Protein AF-0000000077484181 (afdb_homodimer)

InterPro domains:
  IPR000997 Cholinesterase [PR00878] (131-160)
  IPR000997 Cholinesterase [PR00878] (336-344)
  IPR000997 Cholinesterase [PR00878] (403-411)
  IPR000997 Cholinesterase [PR00878] (449-461)
  IPR002018 Carboxylesterase, type B [PF00135] (25-531)
  IPR019826 Carboxylesterase type B, active site [PS00122] (201-216)
  IPR029058 Alpha/Beta hydrolase fold [G3DSA:3.40.50.1820] (20-547)
  IPR029058 Alpha/Beta hydrolase fold [SSF53474] (24-538)
  IPR050654 Acetylcholinesterase-related enzymes [PTHR43918] (10-545)

Secondary structure (DSSP, 8-state):
--------------------------EEEETTEEEE-EEEEETTEEEEEEEEEE-S----GGGTTS---PPPP-SSEEE-BS--PEEP----STT--TT--GGGEES---EEEEEEETT--SSEEEEEEE--STTTS--TT-GGG-SHHHHHHH--EEEEE----HHHHH-B-SSTTSBS-HHHHHHHHHHHHHHHHGGGGTEEEEEEEEEEETHHHHHHHHHHH-GGGTTS-SEEEEES--TT-TTT---HHHHHHHHHHHHHHTT---SSHHHHHHHHHTS-HHHHHHT--EETTEESS-----SSSS-S-HHHHHHH-----EEEEEEETBTTHHHHHT-GGGT--TTS-----HHHHHHHHHHH-TT--HHHHHHHHHHH--TT-TTSTTHHHHHHHHHHHIIIIIHHHHHHHHHHHHTT--EEEEEE-PPPTTS-S-GGG-SBTTTTHHHHTTGGG-TTS---HHHHHHHHHHHHHHHHHHHHS--SPTT---SPPP-TTT-EEEEESSSPPEEEESTTHHHHHIIIIIIHHHHHHHHHHHHTS---------------TTGGGSSTTGGG-/--------------------------EEEETTEEEE-EEEEETTEEEEEEEEEE-S----GGGTTS---PPPP-SSEEE-BS--PEEP----STT--TT--GGGEES---EEEEEEETT--SSEEEEEEE--STTTS--TT-GGG-SHHHHHHH--EEEEE----HHHHH-B-SSTTSBS-HHHHHHHHHHHHHHHHGGGGTEEEEEEEEEEETHHHHHHHHHHH-GGGTTS-SEEEEES--TT-TTT---HHHHHHHHHHHHHHTT---SSHHHHHHHHHTS-HHHHHHT--EETTEESS-----SSSS-S-HHHHHHH-----EEEEEEETBTTHHHHHT-GGGT--TTS-----HHHHHHHHHHH-TT--HHHHHHHHHHH--TT-TTSTTHHHHHHHHHHHIIIIIHHHHHHHHHHHHTT--EEEEEE-PPPTTS-S-GGG-SBTTTTHHHHTTGGG-GGG---HHHHHHHHHHHHHHHHHHHHS--SPTT---SPPP-TTT-EEEEESSSPPEEEESTTHHHHHIIIIIIHHHHHHHHHHHHTS---------------TTSTTSSTTGGG-

Radius of gyration: 41.29 Å; Cα contacts (8 Å, |Δi|>4): 2403; chains: 2; bounding box: 90×160×157 Å

Solvent-accessible surface area (backbone atoms only — not comparable to full-atom values): 60609 Å² total; per-residue (Å²): 135,87,78,78,82,80,81,81,81,80,80,78,78,76,78,75,73,73,72,70,74,64,78,72,62,49,71,39,77,47,98,46,31,31,36,32,25,33,76,43,78,47,96,86,29,53,24,38,34,34,18,36,41,68,52,27,44,60,45,49,66,89,37,44,58,40,75,67,45,69,46,76,64,47,86,61,74,45,81,12,66,48,72,59,43,33,33,49,51,58,82,54,71,78,77,56,56,88,83,66,64,83,88,38,54,26,65,62,19,43,26,32,32,41,20,29,26,66,86,52,58,84,59,23,30,25,38,36,43,32,50,28,43,56,41,38,38,62,47,46,72,42,76,64,65,33,35,58,46,40,7,45,75,65,58,26,29,25,34,30,36,34,43,48,23,22,60,66,8,18,37,20,64,85,39,87,72,24,48,34,34,33,22,56,44,31,46,48,47,47,41,49,46,40,60,73,45,32,55,68,74,27,24,25,53,84,29,20,17,37,30,19,34,35,39,10,2,15,48,43,40,44,41,74,56,13,76,84,46,61,82,57,50,44,30,39,32,25,32,39,17,18,54,65,12,69,50,50,44,37,58,55,70,58,38,30,50,48,39,52,51,40,28,46,75,70,68,27,72,51,88,49,63,68,56,21,49,52,45,54,57,70,48,55,70,66,60,56,53,72,55,52,59,75,54,65,79,36,49,56,24,32,40,45,63,56,59,64,64,33,66,54,55,60,69,62,38,39,67,65,43,73,63,87,47,30,34,37,38,34,31,40,70,25,38,17,31,60,62,44,41,74,32,54,94,56,48,26,37,63,92,47,84,31,62,35,49,68,68,36,36,51,49,47,51,37,56,65,38,70,83,58,50,71,68,36,51,52,50,52,51,60,70,43,48,51,72,81,36,72,84,44,64,51,37,35,33,54,21,45,30,49,48,48,13,34,63,51,24,43,33,18,32,50,50,52,51,46,40,37,28,72,43,69,31,54,32,38,37,40,35,37,59,47,59,64,86,87,52,77,74,41,70,79,42,52,19,25,57,75,54,62,41,43,27,53,25,31,45,43,66,38,78,88,67,73,55,57,70,62,52,34,51,40,12,54,50,42,34,45,31,55,48,31,25,40,65,67,64,42,45,51,55,91,96,42,80,77,70,54,70,29,40,86,75,58,34,34,28,34,42,44,41,85,56,81,78,43,77,48,60,52,76,65,46,58,67,40,41,40,60,73,72,40,44,58,58,53,38,52,55,49,48,54,48,62,69,51,35,61,73,74,78,71,77,64,74,81,69,78,76,79,73,61,86,67,64,80,71,68,65,85,68,62,71,80,112,128,88,76,79,78,77,77,78,78,79,79,79,78,77,76,76,74,74,71,70,73,66,78,73,62,49,71,38,76,44,96,46,31,31,36,33,24,32,76,42,80,48,96,86,30,53,24,39,34,34,18,37,42,67,52,28,45,60,45,48,66,89,37,43,58,38,76,67,46,69,46,76,64,48,85,60,72,44,82,12,68,49,71,59,44,34,32,49,52,58,82,55,71,77,75,55,56,88,82,66,64,83,87,39,54,26,65,63,16,43,26,31,33,40,21,28,27,67,86,52,60,85,60,22,30,27,37,38,43,32,51,28,43,56,42,40,39,63,48,47,73,41,75,64,66,33,33,61,46,39,8,46,74,66,61,27,30,25,34,29,38,35,44,49,23,23,60,66,8,17,39,22,66,85,38,88,70,24,47,36,34,34,22,58,44,32,47,49,46,46,41,51,43,41,58,76,46,31,55,67,73,26,25,24,54,86,28,21,17,37,31,19,33,35,39,10,2,14,47,43,40,45,42,72,55,14,74,85,46,60,82,57,49,43,30,39,32,24,34,37,17,18,56,66,12,67,49,48,44,36,58,56,70,58,37,29,51,49,41,50,50,39,28,46,77,73,69,27,72,50,88,50,63,68,56,20,49,53,45,54,57,69,49,55,71,65,60,56,54,73,55,54,58,75,55,64,80,34,46,58,25,31,40,45,64,58,59,65,65,33,67,52,56,62,71,60,38,40,67,65,44,72,62,87,47,29,34,35,38,33,31,40,69,25,39,16,31,59,62,45,41,74,32,54,93,55,48,28,37,64,92,45,85,30,59,34,49,68,69,37,35,52,50,47,51,37,57,64,38,70,82,59,50,72,68,37,51,51,50,52,50,61,71,43,46,52,70,81,37,72,83,43,65,49,38,35,34,53,20,46,30,50,50,47,13,36,64,51,22,43,34,19,32,50,50,51,50,48,39,36,28,73,42,70,30,54,33,38,37,40,34,37,60,46,60,64,85,86,52,76,76,39,70,80,42,53,17,26,57,74,56,63,41,41,26,52,25,30,42,42,67,38,78,87,69,71,53,57,69,62,52,34,52,40,13,52,51,44,33,47,30,55,47,31,24,40,68,68,65,41,44,48,55,91,94,41,80,78,72,54,72,29,41,87,75,58,32,34,28,32,41,44,42,83,57,80,77,42,76,46,58,51,77,64,46,57,67,40,42,40,60,74,72,40,45,56,58,52,38,54,55,50,48,55,48,62,68,50,37,62,73,75,79,70,78,62,74,81,67,79,75,79,72,61,84,66,65,84,70,67,68,87,69,65,71,81,108

Organism: Branchiostoma lanceolatum (NCBI:txid7740)

Nearest PDB structures (foldseek):
  4pqe-assembly1_A-2  TM=9.591E-01  e=4.134E-61  Homo sapiens
  3be8-assembly1_A  TM=8.970E-01  e=1.565E-52  Homo sapiens
  5oj6-assembly1_A  TM=8.982E-01  e=9.772E-51  Homo sapiens
  3vkf-assembly2_A  TM=9.006E-01  e=2.049E-49  Rattus norvegicus
  8axc-assembly1_A  TM=8.970E-01  e=2.892E-49  Mus musculus

Structure (mmCIF, N/CA/C/O backbone):
data_AF-0000000077484181-model_v1
#
loop_
_entity.id
_entity.type
_entity.pdbx_description
1 polymer 'Carboxylic ester hydrolase'
#
loop_
_atom_site.group_PDB
_atom_site.id
_atom_site.type_symbol
_atom_site.label_atom_id
_atom_site.label_alt_id
_atom_site.label_comp_id
_atom_site.label_asym_id
_atom_site.label_entity_id
_atom_site.label_seq_id
_atom_site.pdbx_PDB_ins_code
_atom_site.Cartn_x
_atom_site.Cartn_y
_atom_site.Cartn_z
_atom_site.occupancy
_atom_site.B_iso_or_equiv
_atom_site.auth_seq_id
_atom_site.auth_comp_id
_atom_site.auth_asym_id
_atom_site.auth_atom_id
_atom_site.pdbx_PDB_model_num
ATOM 1 N N . MET A 1 1 ? -11.555 -37.031 -108.25 1 20.02 1 MET A N 1
ATOM 2 C CA . MET A 1 1 ? -11.375 -38.062 -107.188 1 20.02 1 MET A CA 1
ATOM 3 C C . MET A 1 1 ? -10.711 -37.469 -105.938 1 20.02 1 MET A C 1
ATOM 5 O O . MET A 1 1 ? -9.508 -37.219 -105.938 1 20.02 1 MET A O 1
ATOM 9 N N . ARG A 1 2 ? -11.484 -36.469 -105.375 1 26.61 2 ARG A N 1
ATOM 10 C CA . ARG A 1 2 ? -11.32 -35.625 -104.188 1 26.61 2 ARG A CA 1
ATOM 11 C C . ARG A 1 2 ? -11.172 -36.469 -102.938 1 26.61 2 ARG A C 1
ATOM 13 O O . ARG A 1 2 ? -12.156 -37 -102.375 1 26.61 2 ARG A O 1
ATOM 20 N N . VAL A 1 3 ? -10.055 -37.312 -102.812 1 27.7 3 VAL A N 1
ATOM 21 C CA . VAL A 1 3 ? -9.75 -38.281 -101.75 1 27.7 3 VAL A CA 1
ATOM 22 C C . VAL A 1 3 ? -9.578 -37.562 -100.438 1 27.7 3 VAL A C 1
ATOM 24 O O . VAL A 1 3 ? -8.664 -36.75 -100.25 1 27.7 3 VAL A O 1
ATOM 27 N N . PHE A 1 4 ? -10.656 -37.25 -99.688 1 31.19 4 PHE A N 1
ATOM 28 C CA . PHE A 1 4 ? -10.68 -36.625 -98.375 1 31.19 4 PHE A CA 1
ATOM 29 C C . PHE A 1 4 ? -10.062 -37.562 -97.312 1 31.19 4 PHE A C 1
ATOM 31 O O . PHE A 1 4 ? -10.398 -38.75 -97.25 1 31.19 4 PHE A O 1
ATOM 38 N N . LEU A 1 5 ? -8.773 -37.344 -96.938 1 31.58 5 LEU A N 1
ATOM 39 C CA . LEU A 1 5 ? -7.895 -37.875 -95.875 1 31.58 5 LEU A CA 1
ATOM 40 C C . LEU A 1 5 ? -8.555 -37.75 -94.5 1 31.58 5 LEU A C 1
ATOM 42 O O . LEU A 1 5 ? -8.922 -36.656 -94.125 1 31.58 5 LEU A O 1
ATOM 46 N N . ASN A 1 6 ? -9.32 -38.781 -94.125 1 28.16 6 ASN A N 1
ATOM 47 C CA . ASN A 1 6 ? -10 -38.938 -92.812 1 28.16 6 ASN A CA 1
ATOM 48 C C . ASN A 1 6 ? -9.023 -38.875 -91.625 1 28.16 6 ASN A C 1
ATOM 50 O O . ASN A 1 6 ? -7.883 -39.312 -91.75 1 28.16 6 ASN A O 1
ATOM 54 N N . GLU A 1 7 ? -9.336 -38.062 -90.625 1 32.16 7 GLU A N 1
ATOM 55 C CA . GLU A 1 7 ? -8.93 -37.469 -89.375 1 32.16 7 GLU A CA 1
ATOM 56 C C . GLU A 1 7 ? -8.867 -38.531 -88.25 1 32.16 7 GLU A C 1
ATOM 58 O O . GLU A 1 7 ? -9.898 -38.938 -87.75 1 32.16 7 GLU A O 1
ATOM 63 N N . VAL A 1 8 ? -8.211 -39.688 -88.312 1 33.56 8 VAL A N 1
ATOM 64 C CA . VAL A 1 8 ? -8.344 -40.531 -87.125 1 33.56 8 VAL A CA 1
ATOM 65 C C . VAL A 1 8 ? -7.582 -39.875 -85.938 1 33.56 8 VAL A C 1
ATOM 67 O O . VAL A 1 8 ? -6.371 -39.688 -86 1 33.56 8 VAL A O 1
ATOM 70 N N . VAL A 1 9 ? -8.211 -39.094 -85 1 31.59 9 VAL A N 1
ATOM 71 C CA . VAL A 1 9 ? -7.742 -38.5 -83.75 1 31.59 9 VAL A CA 1
ATOM 72 C C . VAL A 1 9 ? -7.52 -39.594 -82.75 1 31.59 9 VAL A C 1
ATOM 74 O O . VAL A 1 9 ? -8.461 -40.281 -82.312 1 31.59 9 VAL A O 1
ATOM 77 N N . ILE A 1 10 ? -6.43 -40.312 -82.75 1 31.03 10 ILE A N 1
ATOM 78 C CA . ILE A 1 10 ? -6.066 -41.25 -81.688 1 31.03 10 ILE A CA 1
ATOM 79 C C . ILE A 1 10 ? -5.953 -40.531 -80.375 1 31.03 10 ILE A C 1
ATOM 81 O O . ILE A 1 10 ? -5.148 -39.594 -80.188 1 31.03 10 ILE A O 1
ATOM 85 N N . PHE A 1 11 ? -7.008 -40.5 -79.562 1 29.36 11 PHE A N 1
ATOM 86 C CA . PHE A 1 11 ? -7.043 -40 -78.188 1 29.36 11 PHE A CA 1
ATOM 87 C C . PHE A 1 11 ? -6.188 -40.875 -77.25 1 29.36 11 PHE A C 1
ATOM 89 O O . PHE A 1 11 ? -6.477 -42.062 -77.062 1 29.36 11 PHE A O 1
ATOM 96 N N . ALA A 1 12 ? -4.863 -40.688 -77.125 1 33.88 12 ALA A N 1
ATOM 97 C CA . ALA A 1 12 ? -4.004 -41.281 -76.125 1 33.88 12 ALA A CA 1
ATOM 98 C C . ALA A 1 12 ? -4.465 -40.906 -74.688 1 33.88 12 ALA A C 1
ATOM 100 O O . ALA A 1 12 ? -4.473 -39.719 -74.375 1 33.88 12 ALA A O 1
ATOM 101 N N . ALA A 1 13 ? -5.305 -41.656 -74.062 1 33.56 13 ALA A N 1
ATOM 102 C CA . ALA A 1 13 ? -5.633 -41.562 -72.625 1 33.56 13 ALA A CA 1
ATOM 103 C C . ALA A 1 13 ? -4.375 -41.656 -71.75 1 33.56 13 ALA A C 1
ATOM 105 O O . ALA A 1 13 ? -3.691 -42.656 -71.75 1 33.56 13 ALA A O 1
ATOM 106 N N . VAL A 1 14 ? -3.654 -40.594 -71.5 1 35 14 VAL A N 1
ATOM 107 C CA . VAL A 1 14 ? -2.623 -40.531 -70.5 1 35 14 VAL A CA 1
ATOM 108 C C . VAL A 1 14 ? -3.219 -40.906 -69.125 1 35 14 VAL A C 1
ATOM 110 O O . VAL A 1 14 ? -4.125 -40.219 -68.625 1 35 14 VAL A O 1
ATOM 113 N N . PHE A 1 15 ? -3.248 -42.219 -68.812 1 33.75 15 PHE A N 1
ATOM 114 C CA . PHE A 1 15 ? -3.514 -42.656 -67.5 1 33.75 15 PHE A CA 1
ATOM 115 C C . PHE A 1 15 ? -2.602 -41.938 -66.5 1 33.75 15 PHE A C 1
ATOM 117 O O . PHE A 1 15 ? -1.389 -42.156 -66.5 1 33.75 15 PHE A O 1
ATOM 124 N N . LEU A 1 16 ? -2.988 -40.812 -66 1 34.09 16 LEU A N 1
ATOM 125 C CA . LEU A 1 16 ? -2.396 -40.156 -64.812 1 34.09 16 LEU A CA 1
ATOM 126 C C . LEU A 1 16 ? -2.461 -41.094 -63.594 1 34.09 16 LEU A C 1
ATOM 128 O O . LEU A 1 16 ? -3.543 -41.375 -63.062 1 34.09 16 LEU A O 1
ATOM 132 N N . VAL A 1 17 ? -1.616 -42.094 -63.5 1 36.09 17 VAL A N 1
ATOM 133 C CA . VAL A 1 17 ? -1.433 -42.75 -62.219 1 36.09 17 VAL A CA 1
ATOM 134 C C . VAL A 1 17 ? -1.121 -41.688 -61.156 1 36.09 17 VAL A C 1
ATOM 136 O O . VAL A 1 17 ? -0.071 -41.062 -61.188 1 36.09 17 VAL A O 1
ATOM 139 N N . THR A 1 18 ? -2.148 -41.094 -60.688 1 34.53 18 THR A N 1
ATOM 140 C CA . THR A 1 18 ? -1.93 -40.375 -59.438 1 34.53 18 THR A CA 1
ATOM 141 C C . THR A 1 18 ? -1.269 -41.281 -58.406 1 34.53 18 THR A C 1
ATOM 143 O O . THR A 1 18 ? -1.874 -42.25 -57.938 1 34.53 18 THR A O 1
ATOM 146 N N . MET A 1 19 ? 0.02 -41.531 -58.5 1 34.03 19 MET A N 1
ATOM 147 C CA . MET A 1 19 ? 0.732 -42.031 -57.312 1 34.03 19 MET A CA 1
ATOM 148 C C . MET A 1 19 ? 0.285 -41.312 -56.062 1 34.03 19 MET A C 1
ATOM 150 O O . MET A 1 19 ? 0.482 -40.094 -55.938 1 34.03 19 MET A O 1
ATOM 154 N N . SER A 1 20 ? -0.866 -41.688 -55.562 1 35.31 20 SER A N 1
ATOM 155 C CA . SER A 1 20 ? -1.069 -41.281 -54.188 1 35.31 20 SER A CA 1
ATOM 156 C C . SER A 1 20 ? 0.192 -41.5 -53.344 1 35.31 20 SER A C 1
ATOM 158 O O . SER A 1 20 ? 0.673 -42.625 -53.25 1 35.31 20 SER A O 1
ATOM 160 N N . VAL A 1 21 ? 1.151 -40.719 -53.469 1 41.19 21 VAL A N 1
ATOM 161 C CA . VAL A 1 21 ? 2.164 -40.719 -52.406 1 41.19 21 VAL A CA 1
ATOM 162 C C . VAL A 1 21 ? 1.513 -40.969 -51.062 1 41.19 21 VAL A C 1
ATOM 164 O O . VAL A 1 21 ? 0.779 -40.156 -50.531 1 41.19 21 VAL A O 1
ATOM 167 N N . GLY A 1 22 ? 0.856 -42.094 -50.906 1 40.25 22 GLY A N 1
ATOM 168 C CA . GLY A 1 22 ? 0.474 -42.469 -49.562 1 40.25 22 GLY A CA 1
ATOM 169 C C . GLY A 1 22 ? 1.48 -42.031 -48.531 1 40.25 22 GLY A C 1
ATOM 170 O O . GLY A 1 22 ? 2.637 -42.469 -48.562 1 40.25 22 GLY A O 1
ATOM 171 N N . SER A 1 23 ? 1.522 -40.844 -48.156 1 49.84 23 SER A N 1
ATOM 172 C CA . SER A 1 23 ? 2.352 -40.375 -47.031 1 49.84 23 SER A CA 1
ATOM 173 C C . SER A 1 23 ? 2.557 -41.5 -46 1 49.84 23 SER A C 1
ATOM 175 O O . SER A 1 23 ? 1.591 -41.969 -45.406 1 49.84 23 SER A O 1
ATOM 177 N N . SER A 1 24 ? 3.48 -42.469 -46.156 1 67 24 SER A N 1
ATOM 178 C CA . SER A 1 24 ? 3.82 -43.594 -45.281 1 67 24 SER A CA 1
ATOM 179 C C . SER A 1 24 ? 3.801 -43.219 -43.812 1 67 24 SER A C 1
ATOM 181 O O . SER A 1 24 ? 4.219 -42.125 -43.469 1 67 24 SER A O 1
ATOM 183 N N . GLU A 1 25 ? 2.914 -43.812 -42.969 1 86.06 25 GLU A N 1
ATOM 184 C CA . GLU A 1 25 ? 2.834 -43.656 -41.531 1 86.06 25 GLU A CA 1
ATOM 185 C C . GLU A 1 25 ? 4.207 -43.812 -40.875 1 86.06 25 GLU A C 1
ATOM 187 O O . GLU A 1 25 ? 4.957 -44.719 -41.188 1 86.06 25 GLU A O 1
ATOM 192 N N . PRO A 1 26 ? 4.637 -42.781 -40.188 1 92.5 26 PRO A N 1
ATOM 193 C CA . PRO A 1 26 ? 5.969 -42.812 -39.594 1 92.5 26 PRO A CA 1
ATOM 194 C C . PRO A 1 26 ? 6.098 -43.906 -38.531 1 92.5 26 PRO A C 1
ATOM 196 O O . PRO A 1 26 ? 5.176 -44.125 -37.719 1 92.5 26 PRO A O 1
ATOM 199 N N . LEU A 1 27 ? 7.152 -44.656 -38.594 1 95.06 27 LEU A N 1
ATOM 200 C CA . LEU A 1 27 ? 7.465 -45.719 -37.625 1 95.06 27 LEU A CA 1
ATOM 201 C C . LEU A 1 27 ? 8.703 -45.344 -36.812 1 95.06 27 LEU A C 1
ATOM 203 O O . LEU A 1 27 ? 9.664 -44.812 -37.344 1 95.06 27 LEU A O 1
ATOM 207 N N . VAL A 1 28 ? 8.68 -45.625 -35.562 1 95.5 28 VAL A N 1
ATOM 208 C CA . VAL A 1 28 ? 9.82 -45.469 -34.656 1 95.5 28 VAL A CA 1
ATOM 209 C C . VAL A 1 28 ? 10.023 -46.719 -33.844 1 95.5 28 VAL A C 1
ATOM 211 O O . VAL A 1 28 ? 9.078 -47.25 -33.25 1 95.5 28 VAL A O 1
ATOM 214 N N . ASP A 1 29 ? 11.242 -47.25 -33.75 1 95.88 29 ASP A N 1
ATOM 215 C CA . ASP A 1 29 ? 11.562 -48.438 -32.969 1 95.88 29 ASP A CA 1
ATOM 216 C C . ASP A 1 29 ? 12.031 -48.062 -31.562 1 95.88 29 ASP A C 1
ATOM 218 O O . ASP A 1 29 ? 13.086 -47.438 -31.391 1 95.88 29 ASP A O 1
ATOM 222 N N . LEU A 1 30 ? 11.211 -48.406 -30.609 1 96.31 30 LEU A N 1
ATOM 223 C CA . LEU A 1 30 ? 11.562 -48.25 -29.203 1 96.31 30 LEU A CA 1
ATOM 224 C C . LEU A 1 30 ? 11.969 -49.562 -28.578 1 96.31 30 LEU A C 1
ATOM 226 O O . LEU A 1 30 ? 11.688 -50.656 -29.125 1 96.31 30 LEU A O 1
ATOM 230 N N . PRO A 1 31 ? 12.664 -49.531 -27.406 1 93.81 31 PRO A N 1
ATOM 231 C CA . PRO A 1 31 ? 12.984 -50.781 -26.703 1 93.81 31 PRO A CA 1
ATOM 232 C C . PRO A 1 31 ? 11.742 -51.625 -26.406 1 93.81 31 PRO A C 1
ATOM 234 O O . PRO A 1 31 ? 11.789 -52.844 -26.469 1 93.81 31 PRO A O 1
ATOM 237 N N . ALA A 1 32 ? 10.617 -50.969 -26.125 1 94.5 32 ALA A N 1
ATOM 238 C CA . ALA A 1 32 ? 9.391 -51.656 -25.781 1 94.5 32 ALA A CA 1
ATOM 239 C C . ALA A 1 32 ? 8.68 -52.219 -27.016 1 94.5 32 ALA A C 1
ATOM 241 O O . ALA A 1 32 ? 7.812 -53.062 -26.922 1 94.5 32 ALA A O 1
ATOM 242 N N . GLY A 1 33 ? 8.984 -51.656 -28.141 1 95.94 33 GLY A N 1
ATOM 243 C CA . GLY A 1 33 ? 8.352 -52.031 -29.391 1 95.94 33 GLY A CA 1
ATOM 244 C C . GLY A 1 33 ? 8.258 -50.875 -30.391 1 95.94 33 GLY A C 1
ATOM 245 O O . GLY A 1 33 ? 8.547 -49.75 -30.047 1 95.94 33 GLY A O 1
ATOM 246 N N . THR A 1 34 ? 7.848 -51.344 -31.562 1 97.12 34 THR A N 1
ATOM 247 C CA . THR A 1 34 ? 7.715 -50.344 -32.594 1 97.12 34 THR A CA 1
ATOM 248 C C . THR A 1 34 ? 6.406 -49.562 -32.469 1 97.12 34 THR A C 1
ATOM 250 O O . THR A 1 34 ? 5.379 -50.125 -32.094 1 97.12 34 THR A O 1
ATOM 253 N N . VAL A 1 35 ? 6.48 -48.25 -32.75 1 97.44 35 VAL A N 1
ATOM 254 C CA . VAL A 1 35 ? 5.293 -47.406 -32.688 1 97.44 35 VAL A CA 1
ATOM 255 C C . VAL A 1 35 ? 5.012 -46.781 -34.062 1 97.44 35 VAL A C 1
ATOM 257 O O . VAL A 1 35 ? 5.934 -46.406 -34.781 1 97.44 35 VAL A O 1
ATOM 260 N N . ARG A 1 36 ? 3.75 -46.844 -34.469 1 97.62 36 ARG A N 1
ATOM 261 C CA . ARG A 1 36 ? 3.301 -46.219 -35.688 1 97.62 36 ARG A CA 1
ATOM 262 C C . ARG A 1 36 ? 2.521 -44.938 -35.406 1 97.62 36 ARG A C 1
ATOM 264 O O . ARG A 1 36 ? 1.481 -44.969 -34.75 1 97.62 36 ARG A O 1
ATOM 271 N N . GLY A 1 37 ? 3.098 -43.844 -35.906 1 96.56 37 GLY A N 1
ATOM 272 C CA . GLY A 1 37 ? 2.428 -42.562 -35.719 1 96.56 37 GLY A CA 1
ATOM 273 C C . GLY A 1 37 ? 1.629 -42.156 -36.938 1 96.56 37 GLY A C 1
ATOM 274 O O . GLY A 1 37 ? 1.278 -43 -37.781 1 96.56 37 GLY A O 1
ATOM 275 N N . THR A 1 38 ? 1.174 -40.875 -36.938 1 95.81 38 THR A N 1
ATOM 276 C CA . THR A 1 38 ? 0.448 -40.281 -38.062 1 95.81 38 THR A CA 1
ATOM 277 C C . THR A 1 38 ? 1.062 -38.938 -38.469 1 95.81 38 THR A C 1
ATOM 279 O O . THR A 1 38 ? 1.811 -38.344 -37.688 1 95.81 38 THR A O 1
ATOM 282 N N . VAL A 1 39 ? 0.821 -38.562 -39.688 1 94.69 39 VAL A N 1
ATOM 283 C CA . VAL A 1 39 ? 1.297 -37.25 -40.156 1 94.69 39 VAL A CA 1
ATOM 284 C C . VAL A 1 39 ? 0.138 -36.25 -40.219 1 94.69 39 VAL A C 1
ATOM 286 O O . VAL A 1 39 ? -0.932 -36.562 -40.719 1 94.69 39 VAL A O 1
ATOM 289 N N . VAL A 1 40 ? 0.375 -35.156 -39.594 1 92.56 40 VAL A N 1
ATOM 290 C CA . VAL A 1 40 ? -0.616 -34.094 -39.562 1 92.56 40 VAL A CA 1
ATOM 291 C C . VAL A 1 40 ? -0.068 -32.875 -40.312 1 92.56 40 VAL A C 1
ATOM 293 O O . VAL A 1 40 ? 1.111 -32.531 -40.188 1 92.56 40 VAL A O 1
ATOM 296 N N . ASP A 1 41 ? -0.934 -32.25 -41.125 1 90.88 41 ASP A N 1
ATOM 297 C CA . ASP A 1 41 ? -0.548 -31.016 -41.781 1 90.88 41 ASP A CA 1
ATOM 298 C C . ASP A 1 41 ? -0.909 -29.797 -40.938 1 90.88 41 ASP A C 1
ATOM 300 O O . ASP A 1 41 ? -2.086 -29.547 -40.656 1 90.88 41 ASP A O 1
ATOM 304 N N . VAL A 1 42 ? 0.072 -29.125 -40.531 1 91.31 42 VAL A N 1
ATOM 305 C CA . VAL A 1 42 ? -0.104 -27.938 -39.719 1 91.31 42 VAL A CA 1
ATOM 306 C C . VAL A 1 42 ? 0.378 -26.703 -40.5 1 91.31 42 VAL A C 1
ATOM 308 O O . VAL A 1 42 ? 1.568 -26.391 -40.5 1 91.31 42 VAL A O 1
ATOM 311 N N . ALA A 1 43 ? -0.586 -25.938 -41.031 1 79 43 ALA A N 1
ATOM 312 C CA . ALA A 1 43 ? -0.309 -24.719 -41.812 1 79 43 ALA A CA 1
ATOM 313 C C . ALA A 1 43 ? 0.773 -24.984 -42.844 1 79 43 ALA A C 1
ATOM 315 O O . ALA A 1 43 ? 1.712 -24.188 -43 1 79 43 ALA A O 1
ATOM 316 N N . GLY A 1 44 ? 0.823 -26.047 -43.469 1 82.06 44 GLY A N 1
ATOM 317 C CA . GLY A 1 44 ? 1.727 -26.359 -44.594 1 82.06 44 GLY A CA 1
ATOM 318 C C . GLY A 1 44 ? 2.943 -27.156 -44.156 1 82.06 44 GLY A C 1
ATOM 319 O O . GLY A 1 44 ? 3.732 -27.594 -44.969 1 82.06 44 GLY A O 1
ATOM 320 N N . THR A 1 45 ? 3.084 -27.328 -42.875 1 89.25 45 THR A N 1
ATOM 321 C CA . THR A 1 45 ? 4.199 -28.109 -42.375 1 89.25 45 THR A CA 1
ATOM 322 C C . THR A 1 45 ? 3.725 -29.484 -41.875 1 89.25 45 THR A C 1
ATOM 324 O O . THR A 1 45 ? 2.752 -29.578 -41.125 1 89.25 45 THR A O 1
ATOM 327 N N . GLN A 1 46 ? 4.441 -30.484 -42.344 1 92 46 GLN A N 1
ATOM 328 C CA . GLN A 1 46 ? 4.102 -31.828 -41.906 1 92 46 GLN A CA 1
ATOM 329 C C . GLN A 1 46 ? 4.695 -32.125 -40.531 1 92 46 GLN A C 1
ATOM 331 O O . GLN A 1 46 ? 5.875 -31.859 -40.281 1 92 46 GLN A O 1
ATOM 336 N N . VAL A 1 47 ? 3.834 -32.562 -39.688 1 94.12 47 VAL A N 1
ATOM 337 C CA . VAL A 1 47 ? 4.23 -32.906 -38.344 1 94.12 47 VAL A CA 1
ATOM 338 C C . VAL A 1 47 ? 3.902 -34.375 -38.062 1 94.12 47 VAL A C 1
ATOM 340 O O . VAL A 1 47 ? 2.787 -34.844 -38.312 1 94.12 47 VAL A O 1
ATOM 343 N N . ASN A 1 48 ? 4.93 -35.125 -37.625 1 95.19 48 ASN A N 1
ATOM 344 C CA . ASN A 1 48 ? 4.68 -36.469 -37.125 1 95.19 48 ASN A CA 1
ATOM 345 C C . ASN A 1 48 ? 4.113 -36.469 -35.719 1 95.19 48 ASN A C 1
ATOM 347 O O . ASN A 1 48 ? 4.684 -35.844 -34.812 1 95.19 48 ASN A O 1
ATOM 351 N N . ALA A 1 49 ? 2.998 -37.156 -35.562 1 96.06 49 ALA A N 1
ATOM 352 C CA . ALA A 1 49 ? 2.385 -37.281 -34.25 1 96.06 49 ALA A CA 1
ATOM 353 C C . ALA A 1 49 ? 2.361 -38.75 -33.812 1 96.06 49 ALA A C 1
ATOM 355 O O . ALA A 1 49 ? 1.937 -39.625 -34.562 1 96.06 49 ALA A O 1
ATOM 356 N N . TYR A 1 50 ? 2.945 -39.031 -32.719 1 97.19 50 TYR A N 1
ATOM 357 C CA . TYR A 1 50 ? 2.84 -40.312 -32.031 1 97.19 50 TYR A CA 1
ATOM 358 C C . TYR A 1 50 ? 2.025 -40.188 -30.766 1 97.19 50 TYR A C 1
ATOM 360 O O . TYR A 1 50 ? 2.5 -39.625 -29.766 1 97.19 50 TYR A O 1
ATOM 368 N N . LEU A 1 51 ? 0.787 -40.719 -30.797 1 96.94 51 LEU A N 1
ATOM 369 C CA . LEU A 1 51 ? -0.197 -40.438 -29.766 1 96.94 51 LEU A CA 1
ATOM 370 C C . LEU A 1 51 ? -0.524 -41.688 -28.953 1 96.94 51 LEU A C 1
ATOM 372 O O . LEU A 1 51 ? -0.675 -42.781 -29.516 1 96.94 51 LEU A O 1
ATOM 376 N N . GLY A 1 52 ? -0.586 -41.5 -27.609 1 96.94 52 GLY A N 1
ATOM 377 C CA . GLY A 1 52 ? -1.055 -42.562 -26.734 1 96.94 52 GLY A CA 1
ATOM 378 C C . GLY A 1 52 ? -0.04 -43.656 -26.547 1 96.94 52 GLY A C 1
ATOM 379 O O . GLY A 1 52 ? -0.404 -44.844 -26.5 1 96.94 52 GLY A O 1
ATOM 380 N N . ILE A 1 53 ? 1.188 -43.344 -26.5 1 98.12 53 ILE A N 1
ATOM 381 C CA . ILE A 1 53 ? 2.219 -44.344 -26.25 1 98.12 53 ILE A CA 1
ATOM 382 C C . ILE A 1 53 ? 2.275 -44.656 -24.766 1 98.12 53 ILE A C 1
ATOM 384 O O . ILE A 1 53 ? 2.455 -43.781 -23.938 1 98.12 53 ILE A O 1
ATOM 388 N N . PRO A 1 54 ? 2.102 -45.938 -24.359 1 97.94 54 PRO A N 1
ATOM 389 C CA . PRO A 1 54 ? 2.186 -46.25 -22.938 1 97.94 54 PRO A CA 1
ATOM 390 C C . PRO A 1 54 ? 3.582 -46.031 -22.359 1 97.94 54 PRO A C 1
ATOM 392 O O . PRO A 1 54 ? 4.57 -46.5 -22.922 1 97.94 54 PRO A O 1
ATOM 395 N N . TYR A 1 55 ? 3.699 -45.344 -21.328 1 98.31 55 TYR A N 1
ATOM 396 C CA . TYR A 1 55 ? 4.988 -45.219 -20.656 1 98.31 55 TYR A CA 1
ATOM 397 C C . TYR A 1 55 ? 4.996 -46 -19.344 1 98.31 55 TYR A C 1
ATOM 399 O O . TYR A 1 55 ? 6.047 -46.125 -18.703 1 98.31 55 TYR A O 1
ATOM 407 N N . ALA A 1 56 ? 3.852 -46.5 -18.922 1 98.56 56 ALA A N 1
ATOM 408 C CA . ALA A 1 56 ? 3.709 -47.312 -17.703 1 98.56 56 ALA A CA 1
ATOM 409 C C . ALA A 1 56 ? 2.629 -48.375 -17.875 1 98.56 56 ALA A C 1
ATOM 411 O O . ALA A 1 56 ? 1.793 -48.281 -18.781 1 98.56 56 ALA A O 1
ATOM 412 N N . LYS A 1 57 ? 2.684 -49.375 -16.969 1 98.12 57 LYS A N 1
ATOM 413 C CA . LYS A 1 57 ? 1.563 -50.312 -16.844 1 98.12 57 LYS A CA 1
ATOM 414 C C . LYS A 1 57 ? 0.319 -49.594 -16.312 1 98.12 57 LYS A C 1
ATOM 416 O O . LYS A 1 57 ? 0.423 -48.625 -15.547 1 98.12 57 LYS A O 1
ATOM 421 N N . PRO A 1 58 ? -0.879 -50.125 -16.797 1 97.62 58 PRO A N 1
ATOM 422 C CA . PRO A 1 58 ? -2.084 -49.531 -16.219 1 97.62 58 PRO A CA 1
ATOM 423 C C . PRO A 1 58 ? -2.109 -49.625 -14.695 1 97.62 58 PRO A C 1
ATOM 425 O O . PRO A 1 58 ? -1.881 -50.688 -14.133 1 97.62 58 PRO A O 1
ATOM 428 N N . PRO A 1 59 ? -2.287 -48.5 -14.039 1 97.12 59 PRO A N 1
ATOM 429 C CA . PRO A 1 59 ? -2.33 -48.531 -12.57 1 97.12 59 PRO A CA 1
ATOM 430 C C . PRO A 1 59 ? -3.678 -48.969 -12.023 1 97.12 59 PRO A C 1
ATOM 432 O O . PRO A 1 59 ? -4.336 -48.25 -11.289 1 97.12 59 PRO A O 1
ATOM 435 N N . VAL A 1 60 ? -4.051 -50.219 -12.312 1 95.62 60 VAL A N 1
ATOM 436 C CA . VAL A 1 60 ? -5.328 -50.812 -11.922 1 95.62 60 VAL A CA 1
ATOM 437 C C . VAL A 1 60 ? -5.086 -52 -11.016 1 95.62 60 VAL A C 1
ATOM 439 O O . VAL A 1 60 ? -3.959 -52.5 -10.922 1 95.62 60 VAL A O 1
ATOM 442 N N . GLY A 1 61 ? -6.113 -52.438 -10.328 1 92.62 61 GLY A N 1
ATOM 443 C CA . GLY A 1 61 ? -5.992 -53.594 -9.453 1 92.62 61 GLY A CA 1
ATOM 444 C C . GLY A 1 61 ? -4.906 -53.406 -8.398 1 92.62 61 GLY A C 1
ATOM 445 O O . GLY A 1 61 ? -4.879 -52.406 -7.68 1 92.62 61 GLY A O 1
ATOM 446 N N . GLU A 1 62 ? -3.947 -54.344 -8.422 1 92.94 62 GLU A N 1
ATOM 447 C CA . GLU A 1 62 ? -2.896 -54.375 -7.41 1 92.94 62 GLU A CA 1
ATOM 448 C C . GLU A 1 62 ? -1.952 -53.188 -7.582 1 92.94 62 GLU A C 1
ATOM 450 O O . GLU A 1 62 ? -1.231 -52.812 -6.652 1 92.94 62 GLU A O 1
ATOM 455 N N . LEU A 1 63 ? -2.039 -52.531 -8.727 1 95.75 63 LEU A N 1
ATOM 456 C CA . LEU A 1 63 ? -1.116 -51.438 -9.008 1 95.75 63 LEU A CA 1
ATOM 457 C C . LEU A 1 63 ? -1.745 -50.094 -8.648 1 95.75 63 LEU A C 1
ATOM 459 O O . LEU A 1 63 ? -1.074 -49.062 -8.688 1 95.75 63 LEU A O 1
ATOM 463 N N . ARG A 1 64 ? -3.084 -50.125 -8.266 1 95.75 64 ARG A N 1
ATOM 464 C CA . ARG A 1 64 ? -3.705 -48.906 -7.766 1 95.75 64 ARG A CA 1
ATOM 465 C C . ARG A 1 64 ? -3.01 -48.406 -6.504 1 95.75 64 ARG A C 1
ATOM 467 O O . ARG A 1 64 ? -2.691 -49.219 -5.613 1 95.75 64 ARG A O 1
ATOM 474 N N . PHE A 1 65 ? -2.674 -47.156 -6.395 1 96.25 65 PHE A N 1
ATOM 475 C CA . PHE A 1 65 ? -2.061 -46.469 -5.277 1 96.25 65 PHE A CA 1
ATOM 476 C C . PHE A 1 65 ? -0.596 -46.844 -5.121 1 96.25 65 PHE A C 1
ATOM 478 O O . PHE A 1 65 ? 0.028 -46.562 -4.102 1 96.25 65 PHE A O 1
ATOM 485 N N . LYS A 1 66 ? -0.022 -47.531 -6.145 1 95.75 66 LYS A N 1
ATOM 486 C CA . LYS A 1 66 ? 1.382 -47.938 -6.105 1 95.75 66 LYS A CA 1
ATOM 487 C C . LYS A 1 66 ? 2.215 -47.125 -7.086 1 95.75 66 LYS A C 1
ATOM 489 O O . LYS A 1 66 ? 1.672 -46.5 -8.008 1 95.75 66 LYS A O 1
ATOM 494 N N . PRO A 1 67 ? 3.545 -47.062 -6.801 1 97.31 67 PRO A N 1
ATOM 495 C CA . PRO A 1 67 ? 4.398 -46.406 -7.793 1 97.31 67 PRO A CA 1
ATOM 496 C C . PRO A 1 67 ? 4.246 -47 -9.188 1 97.31 67 PRO A C 1
ATOM 498 O O . PRO A 1 67 ? 4.051 -48.219 -9.336 1 97.31 67 PRO A O 1
ATOM 501 N N . PRO A 1 68 ? 4.32 -46.156 -10.203 1 98.19 68 PRO A N 1
ATOM 502 C CA . PRO A 1 68 ? 4.207 -46.688 -11.57 1 98.19 68 PRO A CA 1
ATOM 503 C C . PRO A 1 68 ? 5.383 -47.562 -11.961 1 98.19 68 PRO A C 1
ATOM 505 O O . PRO A 1 68 ? 6.484 -47.406 -11.422 1 98.19 68 PRO A O 1
ATOM 508 N N . ILE A 1 69 ? 5.102 -48.438 -12.844 1 97.44 69 ILE A N 1
ATOM 509 C CA . ILE A 1 69 ? 6.121 -49.344 -13.375 1 97.44 69 ILE A CA 1
ATOM 510 C C . ILE A 1 69 ? 6.137 -49.281 -14.898 1 97.44 69 ILE A C 1
ATOM 512 O O . ILE A 1 69 ? 5.086 -49.125 -15.523 1 97.44 69 ILE A O 1
ATOM 516 N N . PRO A 1 70 ? 7.293 -49.406 -15.523 1 97.56 70 PRO A N 1
ATOM 517 C CA . PRO A 1 70 ? 7.367 -49.344 -16.984 1 97.56 70 PRO A CA 1
ATOM 518 C C . PRO A 1 70 ? 6.473 -50.406 -17.656 1 97.56 70 PRO A C 1
ATOM 520 O O . PRO A 1 70 ? 6.188 -51.438 -17.062 1 97.56 70 PRO A O 1
ATOM 523 N N . PRO A 1 71 ? 6.09 -50.094 -18.797 1 97 71 PRO A N 1
ATOM 524 C CA . PRO A 1 71 ? 5.23 -51.031 -19.516 1 97 71 PRO A CA 1
ATOM 525 C C . PRO A 1 71 ? 5.977 -52.312 -19.953 1 97 71 PRO A C 1
ATOM 527 O O . PRO A 1 71 ? 7.199 -52.281 -20.094 1 97 71 PRO A O 1
ATOM 530 N N . ASP A 1 72 ? 5.203 -53.375 -20.172 1 95.56 72 ASP A N 1
ATOM 531 C CA . ASP A 1 72 ? 5.766 -54.531 -20.828 1 95.56 72 ASP A CA 1
ATOM 532 C C . ASP A 1 72 ? 6.027 -54.25 -22.312 1 95.56 72 ASP A C 1
ATOM 534 O O . ASP A 1 72 ? 5.309 -53.469 -22.938 1 95.56 72 ASP A O 1
ATOM 538 N N . PRO A 1 73 ? 7.082 -54.875 -22.797 1 95.75 73 PRO A N 1
ATOM 539 C CA . PRO A 1 73 ? 7.25 -54.719 -24.234 1 95.75 73 PRO A CA 1
ATOM 540 C C . PRO A 1 73 ? 6.035 -55.219 -25.016 1 95.75 73 PRO A C 1
ATOM 542 O O . PRO A 1 73 ? 5.34 -56.125 -24.578 1 95.75 73 PRO A O 1
ATOM 545 N N . TRP A 1 74 ? 5.836 -54.438 -26.062 1 91.62 74 TRP A N 1
ATOM 546 C CA . TRP A 1 74 ? 4.711 -54.875 -26.891 1 91.62 74 TRP A CA 1
ATOM 547 C C . TRP A 1 74 ? 5.203 -55.5 -28.203 1 91.62 74 TRP A C 1
ATOM 549 O O . TRP A 1 74 ? 6.277 -55.156 -28.688 1 91.62 74 TRP A O 1
ATOM 559 N N . GLY A 1 75 ? 4.977 -56.812 -28.547 1 85.88 75 GLY A N 1
ATOM 560 C CA . GLY A 1 75 ? 5.277 -57.5 -29.797 1 85.88 75 GLY A CA 1
ATOM 561 C C . GLY A 1 75 ? 4.613 -56.812 -31 1 85.88 75 GLY A C 1
ATOM 562 O O . GLY A 1 75 ? 3.527 -56.25 -30.875 1 85.88 75 GLY A O 1
ATOM 563 N N . GLY A 1 76 ? 5.316 -56.469 -31.984 1 89.25 76 GLY A N 1
ATOM 564 C CA . GLY A 1 76 ? 4.723 -55.906 -33.188 1 89.25 76 GLY A CA 1
ATOM 565 C C . GLY A 1 76 ? 4.695 -54.406 -33.219 1 89.25 76 GLY A C 1
ATOM 566 O O . GLY A 1 76 ? 5.59 -53.75 -32.656 1 89.25 76 GLY A O 1
ATOM 567 N N . VAL A 1 77 ? 3.727 -53.875 -33.938 1 96.19 77 VAL A N 1
ATOM 568 C CA . VAL A 1 77 ? 3.625 -52.438 -34.125 1 96.19 77 VAL A CA 1
ATOM 569 C C . VAL A 1 77 ? 2.469 -51.906 -33.281 1 96.19 77 VAL A C 1
ATOM 571 O O . VAL A 1 77 ? 1.321 -52.312 -33.438 1 96.19 77 VAL A O 1
ATOM 574 N N . TYR A 1 78 ? 2.801 -51.031 -32.281 1 96.94 78 TYR A N 1
ATOM 575 C CA . TYR A 1 78 ? 1.795 -50.344 -31.469 1 96.94 78 TYR A CA 1
ATOM 576 C C . TYR A 1 78 ? 1.163 -49.219 -32.281 1 96.94 78 TYR A C 1
ATOM 578 O O . TYR A 1 78 ? 1.87 -48.375 -32.844 1 96.94 78 TYR A O 1
ATOM 586 N N . ASN A 1 79 ? -0.168 -49.125 -32.375 1 97.25 79 ASN A N 1
ATOM 587 C CA . ASN A 1 79 ? -0.884 -48.062 -33.062 1 97.25 79 ASN A CA 1
ATOM 588 C C . ASN A 1 79 ? -0.954 -46.781 -32.219 1 97.25 79 ASN A C 1
ATOM 590 O O . ASN A 1 79 ? -1.79 -46.688 -31.328 1 97.25 79 ASN A O 1
ATOM 594 N N . ALA A 1 80 ? -0.148 -45.875 -32.531 1 97.62 80 ALA A N 1
ATOM 595 C CA . ALA A 1 80 ? -0.077 -44.594 -31.812 1 97.62 80 ALA A CA 1
ATOM 596 C C . ALA A 1 80 ? -0.65 -43.469 -32.656 1 97.62 80 ALA A C 1
ATOM 598 O O . ALA A 1 80 ? -0.073 -42.375 -32.688 1 97.62 80 ALA A O 1
ATOM 599 N N . THR A 1 81 ? -1.756 -43.625 -33.281 1 96.44 81 THR A N 1
ATOM 600 C CA . THR A 1 81 ? -2.326 -42.625 -34.188 1 96.44 81 THR A CA 1
ATOM 601 C C . THR A 1 81 ? -3.451 -41.875 -33.5 1 96.44 81 THR A C 1
ATOM 603 O O . THR A 1 81 ? -3.943 -40.875 -34.031 1 96.44 81 THR A O 1
ATOM 606 N N . GLU A 1 82 ? -3.855 -42.344 -32.344 1 93.38 82 GLU A N 1
ATOM 607 C CA . GLU A 1 82 ? -4.926 -41.688 -31.594 1 93.38 82 GLU A CA 1
ATOM 608 C C . GLU A 1 82 ? -4.531 -41.469 -30.125 1 93.38 82 GLU A C 1
ATOM 610 O O . GLU A 1 82 ? -3.791 -42.281 -29.562 1 93.38 82 GLU A O 1
ATOM 615 N N . VAL A 1 83 ? -5.117 -40.406 -29.594 1 91.81 83 VAL A N 1
ATOM 616 C CA . VAL A 1 83 ? -4.828 -40.125 -28.188 1 91.81 83 VAL A CA 1
ATOM 617 C C . VAL A 1 83 ? -5.496 -41.188 -27.297 1 91.81 83 VAL A C 1
ATOM 619 O O . VAL A 1 83 ? -6.543 -41.719 -27.656 1 91.81 83 VAL A O 1
ATOM 622 N N . ALA A 1 84 ? -4.863 -41.406 -26.141 1 92.12 84 ALA A N 1
ATOM 623 C CA . ALA A 1 84 ? -5.414 -42.312 -25.156 1 92.12 84 ALA A CA 1
ATOM 624 C C . ALA A 1 84 ? -6.469 -41.656 -24.297 1 92.12 84 ALA A C 1
ATOM 626 O O . ALA A 1 84 ? -6.75 -40.469 -24.453 1 92.12 84 ALA A O 1
ATOM 627 N N . ARG A 1 85 ? -7.102 -42.469 -23.453 1 91.88 85 ARG A N 1
ATOM 628 C CA . ARG A 1 85 ? -8.086 -41.938 -22.516 1 91.88 85 ARG A CA 1
ATOM 629 C C . ARG A 1 85 ? -7.418 -41.094 -21.438 1 91.88 85 ARG A C 1
ATOM 631 O O . ARG A 1 85 ? -6.258 -41.312 -21.078 1 91.88 85 ARG A O 1
ATOM 638 N N . ASP A 1 86 ? -8.188 -40.156 -21 1 92.38 86 ASP A N 1
ATOM 639 C CA . ASP A 1 86 ? -7.711 -39.312 -19.922 1 92.38 86 ASP A CA 1
ATOM 640 C C . ASP A 1 86 ? -7.781 -40.031 -18.578 1 92.38 86 ASP A C 1
ATOM 642 O O . ASP A 1 86 ? -8.539 -41 -18.422 1 92.38 86 ASP A O 1
ATOM 646 N N . CYS A 1 87 ? -6.941 -39.594 -17.672 1 94.88 87 CYS A N 1
ATOM 647 C CA . CYS A 1 87 ? -7.023 -40.188 -16.344 1 94.88 87 CYS A CA 1
ATOM 648 C C . CYS A 1 87 ? -8.359 -39.844 -15.68 1 94.88 87 CYS A C 1
ATOM 650 O O . CYS A 1 87 ? -8.914 -38.75 -15.914 1 94.88 87 CYS A O 1
ATOM 652 N N . TYR A 1 88 ? -8.797 -40.719 -14.828 1 92.38 88 TYR A N 1
ATOM 653 C CA . TYR A 1 88 ? -10.117 -40.594 -14.211 1 92.38 88 TYR A CA 1
ATOM 654 C C . TYR A 1 88 ? -10.234 -39.312 -13.406 1 92.38 88 TYR A C 1
ATOM 656 O O . TYR A 1 88 ? -9.383 -39.031 -12.562 1 92.38 88 TYR A O 1
ATOM 664 N N . GLN A 1 89 ? -11.211 -38.438 -13.703 1 89.81 89 GLN A N 1
ATOM 665 C CA . GLN A 1 89 ? -11.406 -37.156 -13.07 1 89.81 89 GLN A CA 1
ATOM 666 C C . GLN A 1 89 ? -12.883 -36.75 -13.062 1 89.81 89 GLN A C 1
ATOM 668 O O . GLN A 1 89 ? -13.695 -37.344 -13.766 1 89.81 89 GLN A O 1
ATOM 673 N N . ILE A 1 90 ? -13.281 -35.969 -11.938 1 71.88 90 ILE A N 1
ATOM 674 C CA . ILE A 1 90 ? -14.664 -35.5 -11.844 1 71.88 90 ILE A CA 1
ATOM 675 C C . ILE A 1 90 ? -15.008 -34.625 -13.047 1 71.88 90 ILE A C 1
ATOM 677 O O . ILE A 1 90 ? -14.156 -33.875 -13.547 1 71.88 90 ILE A O 1
ATOM 681 N N . GLY A 1 91 ? -16 -34.875 -13.82 1 57.28 91 GLY A N 1
ATOM 682 C CA . GLY A 1 91 ? -16.469 -34.031 -14.914 1 57.28 91 GLY A CA 1
ATOM 683 C C . GLY A 1 91 ? -16.25 -32.562 -14.664 1 57.28 91 GLY A C 1
ATOM 684 O O . GLY A 1 91 ? -16.844 -31.984 -13.734 1 57.28 91 GLY A O 1
ATOM 685 N N . TYR A 1 92 ? -15.094 -32.188 -14.742 1 47.91 92 TYR A N 1
ATOM 686 C CA . TYR A 1 92 ? -14.727 -30.812 -14.43 1 47.91 92 TYR A CA 1
ATOM 687 C C . TYR A 1 92 ? -15.75 -29.844 -14.984 1 47.91 92 TYR A C 1
ATOM 689 O O . TYR A 1 92 ? -15.953 -29.766 -16.203 1 47.91 92 TYR A O 1
ATOM 697 N N . GLY A 1 93 ? -16.766 -29.578 -14.32 1 40.5 93 GLY A N 1
ATOM 698 C CA . GLY A 1 93 ? -17.516 -28.375 -14.68 1 40.5 93 GLY A CA 1
ATOM 699 C C . GLY A 1 93 ? -16.641 -27.25 -15.188 1 40.5 93 GLY A C 1
ATOM 700 O O . GLY A 1 93 ? -17.141 -26.281 -15.773 1 40.5 93 GLY A O 1
ATOM 701 N N . PHE A 1 94 ? -15.562 -27 -14.539 1 39.53 94 PHE A N 1
ATOM 702 C CA . PHE A 1 94 ? -15.031 -25.688 -14.836 1 39.53 94 PHE A CA 1
ATOM 703 C C . PHE A 1 94 ? -14.633 -25.578 -16.297 1 39.53 94 PHE A C 1
ATOM 705 O O . PHE A 1 94 ? -14.898 -24.562 -16.953 1 39.53 94 PHE A O 1
ATOM 712 N N . GLN A 1 95 ? -13.5 -26.266 -16.672 1 41.22 95 GLN A N 1
ATOM 713 C CA . GLN A 1 95 ? -13.109 -26.094 -18.062 1 41.22 95 GLN A CA 1
ATOM 714 C C . GLN A 1 95 ? -13.992 -26.906 -19 1 41.22 95 GLN A C 1
ATOM 716 O O . GLN A 1 95 ? -13.609 -28 -19.438 1 41.22 95 GLN A O 1
ATOM 721 N N . GLN A 1 96 ? -15.102 -27.203 -18.641 1 37.16 96 GLN A N 1
ATOM 722 C CA . GLN A 1 96 ? -15.859 -27.797 -19.734 1 37.16 96 GLN A CA 1
ATOM 723 C C . GLN A 1 96 ? -15.523 -27.109 -21.062 1 37.16 96 GLN A C 1
ATOM 725 O O . GLN A 1 96 ? -16.094 -26.062 -21.391 1 37.16 96 GLN A O 1
ATOM 730 N N . THR A 1 97 ? -14.367 -27 -21.312 1 37.59 97 THR A N 1
ATOM 731 C CA . THR A 1 97 ? -14.375 -26.828 -22.766 1 37.59 97 THR A CA 1
ATOM 732 C C . THR A 1 97 ? -15.359 -27.797 -23.422 1 37.59 97 THR A C 1
ATOM 734 O O . THR A 1 97 ? -15.664 -28.844 -22.859 1 37.59 97 THR A O 1
ATOM 737 N N . ILE A 1 98 ? -16.016 -27.391 -24.484 1 38.09 98 ILE A N 1
ATOM 738 C CA . ILE A 1 98 ? -17.094 -27.984 -25.266 1 38.09 98 ILE A CA 1
ATOM 739 C C . ILE A 1 98 ? -17.031 -29.5 -25.156 1 38.09 98 ILE A C 1
ATOM 741 O O . ILE A 1 98 ? -18.031 -30.156 -24.891 1 38.09 98 ILE A O 1
ATOM 745 N N . ASN A 1 99 ? -16.172 -30.219 -26 1 36.66 99 ASN A N 1
ATOM 746 C CA . ASN A 1 99 ? -16.312 -31.547 -26.562 1 36.66 99 ASN A CA 1
ATOM 747 C C . ASN A 1 99 ? -15.617 -32.594 -25.703 1 36.66 99 ASN A C 1
ATOM 749 O O . ASN A 1 99 ? -15.023 -33.531 -26.219 1 36.66 99 ASN A O 1
ATOM 753 N N . MET A 1 100 ? -15.562 -32.375 -24.359 1 44.78 100 MET A N 1
ATOM 754 C CA . MET A 1 100 ? -14.945 -33.562 -23.828 1 44.78 100 MET A CA 1
ATOM 755 C C . MET A 1 100 ? -15.984 -34.656 -23.641 1 44.78 100 MET A C 1
ATOM 757 O O . MET A 1 100 ? -16.969 -34.469 -22.922 1 44.78 100 MET A O 1
ATOM 761 N N . PRO A 1 101 ? -16.078 -35.625 -24.344 1 44.06 101 PRO A N 1
ATOM 762 C CA . PRO A 1 101 ? -16.984 -36.719 -24.078 1 44.06 101 PRO A CA 1
ATOM 763 C C . PRO A 1 101 ? -16.781 -37.344 -22.703 1 44.06 101 PRO A C 1
ATOM 765 O O . PRO A 1 101 ? -15.648 -37.562 -22.266 1 44.06 101 PRO A O 1
ATOM 768 N N . GLN A 1 102 ? -17.656 -37.156 -21.672 1 49 102 GLN A N 1
ATOM 769 C CA . GLN A 1 102 ? -17.672 -37.844 -20.391 1 49 102 GLN A CA 1
ATOM 770 C C . GLN A 1 102 ? -17.031 -39.25 -20.5 1 49 102 GLN A C 1
ATOM 772 O O . GLN A 1 102 ? -16.375 -39.719 -19.578 1 49 102 GLN A O 1
ATOM 777 N N . ASP A 1 103 ? -17.125 -39.875 -21.609 1 55.44 103 ASP A N 1
ATOM 778 C CA . ASP A 1 103 ? -16.859 -41.281 -21.781 1 55.44 103 ASP A CA 1
ATOM 779 C C . ASP A 1 103 ? -15.383 -41.531 -22.031 1 55.44 103 ASP A C 1
ATOM 781 O O . ASP A 1 103 ? -14.992 -42.656 -22.391 1 55.44 103 ASP A O 1
ATOM 785 N N . ARG A 1 104 ? -14.508 -40.406 -21.469 1 71.81 104 ARG A N 1
ATOM 786 C CA . ARG A 1 104 ? -13.164 -40.719 -21.953 1 71.81 104 ARG A CA 1
ATOM 787 C C . ARG A 1 104 ? -12.188 -40.875 -20.781 1 71.81 104 ARG A C 1
ATOM 789 O O . ARG A 1 104 ? -10.977 -40.938 -21 1 71.81 104 ARG A O 1
ATOM 796 N N . SER A 1 105 ? -12.711 -41.062 -19.5 1 85.44 105 SER A N 1
ATOM 797 C CA . SER A 1 105 ? -11.734 -41.219 -18.422 1 85.44 105 SER A CA 1
ATOM 798 C C . SER A 1 105 ? -11.516 -42.719 -18.125 1 85.44 105 SER A C 1
ATOM 800 O O . SER A 1 105 ? -12.43 -43.531 -18.266 1 85.44 105 SER A O 1
ATOM 802 N N . SER A 1 106 ? -10.328 -43 -17.781 1 92.75 106 SER A N 1
ATOM 803 C CA . SER A 1 106 ? -9.93 -44.375 -17.453 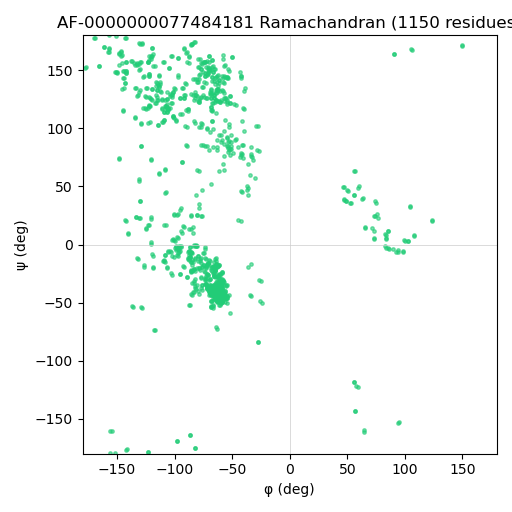1 92.75 106 SER A CA 1
ATOM 804 C C . SER A 1 106 ? -8.789 -44.406 -16.438 1 92.75 106 SER A C 1
ATOM 806 O O . SER A 1 106 ? -8 -43.438 -16.375 1 92.75 106 SER A O 1
ATOM 808 N N . GLU A 1 107 ? -8.797 -45.438 -15.625 1 95.19 107 GLU A N 1
ATOM 809 C CA . GLU A 1 107 ? -7.617 -45.594 -14.789 1 95.19 107 GLU A CA 1
ATOM 810 C C . GLU A 1 107 ? -6.41 -46.062 -15.609 1 95.19 107 GLU A C 1
ATOM 812 O O . GLU A 1 107 ? -5.266 -45.844 -15.211 1 95.19 107 GLU A O 1
ATOM 817 N N . ASP A 1 108 ? -6.711 -46.75 -16.688 1 96.25 108 ASP A N 1
ATOM 818 C CA . ASP A 1 108 ? -5.648 -47.031 -17.656 1 96.25 108 ASP A CA 1
ATOM 819 C C . ASP A 1 108 ? -5.363 -45.781 -18.5 1 96.25 108 ASP A C 1
ATOM 821 O O . ASP A 1 108 ? -5.852 -45.656 -19.625 1 96.25 108 ASP A O 1
ATOM 825 N N . CYS A 1 109 ? -4.52 -44.906 -18 1 96.62 109 CYS A N 1
ATOM 826 C CA . CYS A 1 109 ? -4.445 -43.594 -18.594 1 96.62 109 CYS A CA 1
ATOM 827 C C . CYS A 1 109 ? -3.002 -43.094 -18.656 1 96.62 109 CYS A C 1
ATOM 829 O O . CYS A 1 109 ? -2.748 -41.938 -18.953 1 96.62 109 CYS A O 1
ATOM 831 N N . LEU A 1 110 ? -1.976 -43.906 -18.375 1 98.38 110 LEU A N 1
ATOM 832 C CA . LEU A 1 110 ? -0.592 -43.469 -18.297 1 98.38 110 LEU A CA 1
ATOM 833 C C . LEU A 1 110 ? 0.091 -43.562 -19.656 1 98.38 110 LEU A C 1
ATOM 835 O O . LEU A 1 110 ? 0.808 -44.531 -19.922 1 98.38 110 LEU A O 1
ATOM 839 N N . TYR A 1 111 ? -0.085 -42.531 -20.453 1 97.94 111 TYR A N 1
ATOM 840 C CA . TYR A 1 111 ? 0.381 -42.5 -21.828 1 97.94 111 TYR A CA 1
ATOM 841 C C . TYR A 1 111 ? 1.052 -41.156 -22.125 1 97.94 111 TYR A C 1
ATOM 843 O O . TYR A 1 111 ? 0.805 -40.156 -21.438 1 97.94 111 TYR A O 1
ATOM 851 N N . VAL A 1 112 ? 1.994 -41.125 -23.172 1 98.19 112 VAL A N 1
ATOM 852 C CA . VAL A 1 112 ? 2.621 -39.906 -23.641 1 98.19 112 VAL A CA 1
ATOM 853 C C . VAL A 1 112 ? 2.258 -39.688 -25.109 1 98.19 112 VAL A C 1
ATOM 855 O O . VAL A 1 112 ? 1.875 -40.625 -25.812 1 98.19 112 VAL A O 1
ATOM 858 N N . ASN A 1 113 ? 2.273 -38.438 -25.5 1 98.06 113 ASN A N 1
ATOM 859 C CA . ASN A 1 113 ? 2.191 -38 -26.891 1 98.06 113 ASN A CA 1
ATOM 860 C C . ASN A 1 113 ? 3.471 -37.281 -27.328 1 98.06 113 ASN A C 1
ATOM 862 O O . ASN A 1 113 ? 4.07 -36.531 -26.562 1 98.06 113 ASN A O 1
ATOM 866 N N . VAL A 1 114 ? 3.91 -37.562 -28.578 1 97.31 114 VAL A N 1
ATOM 867 C CA . VAL A 1 114 ? 5.105 -36.938 -29.109 1 97.31 114 VAL A CA 1
ATOM 868 C C . VAL A 1 114 ? 4.773 -36.25 -30.438 1 97.31 114 VAL A C 1
ATOM 870 O O . VAL A 1 114 ? 4.211 -36.875 -31.344 1 97.31 114 VAL A O 1
ATOM 873 N N . TRP A 1 115 ? 5.117 -35 -30.531 1 96.06 115 TRP A N 1
ATOM 874 C CA . TRP A 1 115 ? 4.98 -34.188 -31.75 1 96.06 115 TRP A CA 1
ATOM 875 C C . TRP A 1 115 ? 6.348 -33.75 -32.281 1 96.06 115 TRP A C 1
ATOM 877 O O . TRP A 1 115 ? 7.148 -33.188 -31.531 1 96.06 115 TRP A O 1
ATOM 887 N N . GLN A 1 116 ? 6.605 -34 -33.5 1 92.12 116 GLN A N 1
ATOM 888 C CA . GLN A 1 116 ? 7.891 -33.656 -34.125 1 92.12 116 GLN A CA 1
ATOM 889 C C . GLN A 1 116 ? 7.719 -33.219 -35.562 1 92.12 116 GLN A C 1
ATOM 891 O O . GLN A 1 116 ? 6.953 -33.844 -36.312 1 92.12 116 GLN A O 1
ATOM 896 N N . SER A 1 117 ? 8.383 -32.156 -35.875 1 87.69 117 SER A N 1
ATOM 897 C CA . SER A 1 117 ? 8.367 -31.766 -37.281 1 87.69 117 SER A CA 1
ATOM 898 C C . SER A 1 117 ? 9.062 -32.812 -38.125 1 87.69 117 SER A C 1
ATOM 900 O O . SER A 1 117 ? 10.055 -33.406 -37.719 1 87.69 117 SER A O 1
ATOM 902 N N . SER A 1 118 ? 8.547 -33.031 -39.281 1 78.31 118 SER A N 1
ATOM 903 C CA . SER A 1 118 ? 9.109 -34.031 -40.188 1 78.31 118 SER A CA 1
ATOM 904 C C . SER A 1 118 ? 10.477 -33.594 -40.719 1 78.31 118 SER A C 1
ATOM 906 O O . SER A 1 118 ? 11.289 -34.438 -41.094 1 78.31 118 SER A O 1
ATOM 908 N N . SER A 1 119 ? 10.609 -32.281 -40.812 1 69.56 119 SER A N 1
ATOM 909 C CA . SER A 1 119 ? 11.875 -31.781 -41.344 1 69.56 119 SER A CA 1
ATOM 910 C C . SER A 1 119 ? 12.906 -31.609 -40.219 1 69.56 119 SER A C 1
ATOM 912 O O . SER A 1 119 ? 14.023 -31.172 -40.469 1 69.56 119 SER A O 1
ATOM 914 N N . GLN A 1 120 ? 12.555 -32.219 -39.031 1 63.88 120 GLN A N 1
ATOM 915 C CA . GLN A 1 120 ? 13.391 -31.828 -37.906 1 63.88 120 GLN A CA 1
ATOM 916 C C . GLN A 1 120 ? 14.711 -32.594 -37.906 1 63.88 120 GLN A C 1
ATOM 918 O O . GLN A 1 120 ? 14.742 -33.781 -38.25 1 63.88 120 GLN A O 1
ATOM 923 N N . PRO A 1 121 ? 15.805 -31.672 -37.531 1 60.91 121 PRO A N 1
ATOM 924 C CA . PRO A 1 121 ? 17.172 -32.156 -37.406 1 60.91 121 PRO A CA 1
ATOM 925 C C . PRO A 1 121 ? 17.312 -33.281 -36.375 1 60.91 121 PRO A C 1
ATOM 927 O O . PRO A 1 121 ? 16.406 -33.469 -35.562 1 60.91 121 PRO A O 1
ATOM 930 N N . HIS A 1 122 ? 18.281 -33.938 -36.406 1 77.12 122 HIS A N 1
ATOM 931 C CA . HIS A 1 122 ? 18.891 -34.844 -35.406 1 77.12 122 HIS A CA 1
ATOM 932 C C . HIS A 1 122 ? 19.391 -34.031 -34.219 1 77.12 122 HIS A C 1
ATOM 934 O O . HIS A 1 122 ? 20.016 -33 -34.375 1 77.12 122 HIS A O 1
ATOM 940 N N . ASP A 1 123 ? 18.812 -34.188 -32.938 1 90.31 123 ASP A N 1
ATOM 941 C CA . ASP A 1 123 ? 19.266 -33.594 -31.672 1 90.31 123 ASP A CA 1
ATOM 942 C C . ASP A 1 123 ? 18.375 -32.438 -31.25 1 90.31 123 ASP A C 1
ATOM 944 O O . ASP A 1 123 ? 18.875 -31.391 -30.797 1 90.31 123 ASP A O 1
ATOM 948 N N . GLY A 1 124 ? 17.078 -32.469 -31.547 1 95.06 124 GLY A N 1
ATOM 949 C CA . GLY A 1 124 ? 16.141 -31.391 -31.297 1 95.06 124 GLY A CA 1
ATOM 950 C C . GLY A 1 124 ? 15.891 -31.156 -29.812 1 95.06 124 GLY A C 1
ATOM 951 O O . GLY A 1 124 ? 15.906 -32.094 -29.016 1 95.06 124 GLY A O 1
ATOM 952 N N . ALA A 1 125 ? 15.711 -29.844 -29.469 1 96.88 125 ALA A N 1
ATOM 953 C CA . ALA A 1 125 ? 15.266 -29.547 -28.109 1 96.88 125 ALA A CA 1
ATOM 954 C C . ALA A 1 125 ? 13.898 -30.156 -27.812 1 96.88 125 ALA A C 1
ATOM 956 O O . ALA A 1 125 ? 13.039 -30.203 -28.703 1 96.88 125 ALA A O 1
ATOM 957 N N . VAL A 1 126 ? 13.695 -30.656 -26.609 1 98.12 126 VAL A N 1
ATOM 958 C CA . VAL A 1 126 ? 12.477 -31.359 -26.219 1 98.12 126 VAL A CA 1
ATOM 959 C C . VAL A 1 126 ? 11.742 -30.562 -25.141 1 98.12 126 VAL A C 1
ATOM 961 O O . VAL A 1 126 ? 12.336 -30.188 -24.125 1 98.12 126 VAL A O 1
ATOM 964 N N . MET A 1 127 ? 10.523 -30.25 -25.375 1 98.69 127 MET A N 1
ATOM 965 C CA . MET A 1 127 ? 9.656 -29.625 -24.391 1 98.69 127 MET A CA 1
ATOM 966 C C . MET A 1 127 ? 8.617 -30.625 -23.859 1 98.69 127 MET A C 1
ATOM 968 O O . MET A 1 127 ? 7.848 -31.188 -24.641 1 98.69 127 MET A O 1
ATOM 972 N N . VAL A 1 128 ? 8.633 -30.844 -22.594 1 98.88 128 VAL A N 1
ATOM 973 C CA . VAL A 1 128 ? 7.719 -31.797 -21.969 1 98.88 128 VAL A CA 1
ATOM 974 C C . VAL A 1 128 ? 6.648 -31.062 -21.172 1 98.88 128 VAL A C 1
ATOM 976 O O . VAL A 1 128 ? 6.953 -30.406 -20.188 1 98.88 128 VAL A O 1
ATOM 979 N N . TRP A 1 129 ? 5.41 -31.234 -21.578 1 98.69 129 TRP A N 1
ATOM 980 C CA . TRP A 1 129 ? 4.266 -30.516 -21.016 1 98.69 129 TRP A CA 1
ATOM 981 C C . TRP A 1 129 ? 3.633 -31.312 -19.875 1 98.69 129 TRP A C 1
ATOM 983 O O . TRP A 1 129 ? 3.324 -32.5 -20.031 1 98.69 129 TRP A O 1
ATOM 993 N N . ILE A 1 130 ? 3.51 -30.688 -18.75 1 98.62 130 ILE A N 1
ATOM 994 C CA . ILE A 1 130 ? 2.738 -31.203 -17.625 1 98.62 130 ILE A CA 1
ATOM 995 C C . ILE A 1 130 ? 1.474 -30.375 -17.438 1 98.62 130 ILE A C 1
ATOM 997 O O . ILE A 1 130 ? 1.547 -29.203 -17.047 1 98.62 130 ILE A O 1
ATOM 1001 N N . HIS A 1 131 ? 0.348 -30.953 -17.641 1 96.75 131 HIS A N 1
ATOM 1002 C CA . HIS A 1 131 ? -0.904 -30.203 -17.672 1 96.75 131 HIS A CA 1
ATOM 1003 C C . HIS A 1 131 ? -1.319 -29.766 -16.266 1 96.75 131 HIS A C 1
ATOM 1005 O O . HIS A 1 131 ? -0.88 -30.359 -15.281 1 96.75 131 HIS A O 1
ATOM 1011 N N . GLY A 1 132 ? -2.129 -28.734 -16.281 1 96.44 132 GLY A N 1
ATOM 1012 C CA . GLY A 1 132 ? -2.721 -28.266 -15.031 1 96.44 132 GLY A CA 1
ATOM 1013 C C . GLY A 1 132 ? -4.008 -28.984 -14.672 1 96.44 132 GLY A C 1
ATOM 1014 O O . GLY A 1 132 ? -4.25 -30.094 -15.133 1 96.44 132 GLY A O 1
ATOM 1015 N N . GLY A 1 133 ? -4.738 -28.359 -13.75 1 94.19 133 GLY A N 1
ATOM 1016 C CA . GLY A 1 133 ? -6.008 -28.922 -13.328 1 94.19 133 GLY A CA 1
ATOM 1017 C C . GLY A 1 133 ? -6.086 -29.172 -11.836 1 94.19 133 GLY A C 1
ATOM 1018 O O . GLY A 1 133 ? -6.859 -30.031 -11.383 1 94.19 133 GLY A O 1
ATOM 1019 N N . GLY A 1 134 ? -5.281 -28.531 -11.086 1 94.94 134 GLY A N 1
ATOM 1020 C CA . GLY A 1 134 ? -5.363 -28.594 -9.641 1 94.94 134 GLY A CA 1
ATOM 1021 C C . GLY A 1 134 ? -5.07 -29.969 -9.07 1 94.94 134 GLY A C 1
ATOM 1022 O O . GLY A 1 134 ? -5.5 -30.297 -7.965 1 94.94 134 GLY A O 1
ATOM 1023 N N . PHE A 1 135 ? -4.504 -30.828 -9.914 1 96.5 135 PHE A N 1
ATOM 1024 C CA . PHE A 1 135 ? -4.191 -32.219 -9.578 1 96.5 135 PHE A CA 1
ATOM 1025 C C . PHE A 1 135 ? -5.461 -33.062 -9.516 1 96.5 135 PHE A C 1
ATOM 1027 O O . PHE A 1 135 ? -5.422 -34.219 -9.094 1 96.5 135 PHE A O 1
ATOM 1034 N N . VAL A 1 136 ? -6.594 -32.5 -9.844 1 93.38 136 VAL A N 1
ATOM 1035 C CA . VAL A 1 136 ? -7.848 -33.25 -9.797 1 93.38 136 VAL A CA 1
ATOM 1036 C C . VAL A 1 136 ? -8.461 -33.312 -11.195 1 93.38 136 VAL A C 1
ATOM 1038 O O . VAL A 1 136 ? -9.461 -34 -11.406 1 93.38 136 VAL A O 1
ATOM 1041 N N . GLY A 1 137 ? -7.883 -32.562 -12.039 1 91.31 137 GLY A N 1
ATOM 1042 C CA . GLY A 1 137 ? -8.328 -32.562 -13.422 1 91.31 137 GLY A CA 1
ATOM 1043 C C . GLY A 1 137 ? -7.215 -32.219 -14.398 1 91.31 137 GLY A C 1
ATOM 1044 O O . GLY A 1 137 ? -6.059 -32.094 -14.008 1 91.31 137 GLY A O 1
ATOM 1045 N N . GLY A 1 138 ? -7.625 -32.219 -15.727 1 91.56 138 GLY A N 1
ATOM 1046 C CA . GLY A 1 138 ? -6.684 -31.938 -16.797 1 91.56 138 GLY A CA 1
ATOM 1047 C C . GLY A 1 138 ? -6.305 -33.188 -17.578 1 91.56 138 GLY A C 1
ATOM 1048 O O . GLY A 1 138 ? -6.598 -34.312 -17.172 1 91.56 138 GLY A O 1
ATOM 1049 N N . ALA A 1 139 ? -5.664 -32.875 -18.719 1 92.62 139 ALA A N 1
ATOM 1050 C CA . ALA A 1 139 ? -5.277 -34 -19.562 1 92.62 139 ALA A CA 1
ATOM 1051 C C . ALA A 1 139 ? -4.262 -33.562 -20.625 1 92.62 139 ALA A C 1
ATOM 1053 O O . ALA A 1 139 ? -4.242 -32.375 -21.016 1 92.62 139 ALA A O 1
ATOM 1054 N N . ALA A 1 140 ? -3.49 -34.5 -21.047 1 90.75 140 ALA A N 1
ATOM 1055 C CA . ALA A 1 140 ? -2.514 -34.281 -22.109 1 90.75 140 ALA A CA 1
ATOM 1056 C C . ALA A 1 140 ? -3.174 -34.344 -23.484 1 90.75 140 ALA A C 1
ATOM 1058 O O . ALA A 1 140 ? -2.547 -34 -24.5 1 90.75 140 ALA A O 1
ATOM 1059 N N . THR A 1 141 ? -4.438 -34.594 -23.516 1 86.19 141 THR A N 1
ATOM 1060 C CA . THR A 1 141 ? -5.133 -34.812 -24.766 1 86.19 141 THR A CA 1
ATOM 1061 C C . THR A 1 141 ? -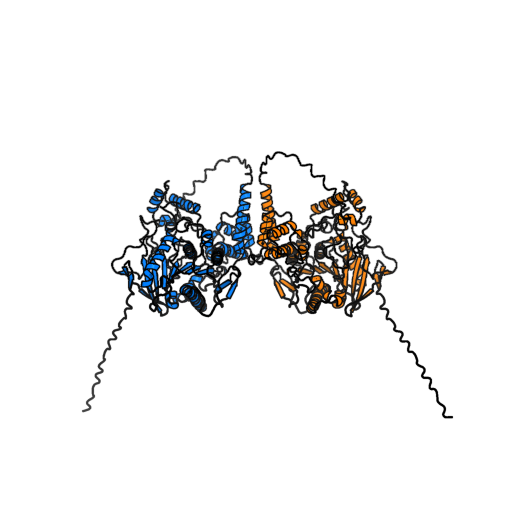5.84 -33.562 -25.25 1 86.19 141 THR A C 1
ATOM 1063 O O . THR A 1 141 ? -6.434 -33.531 -26.328 1 86.19 141 THR A O 1
ATOM 1066 N N . TYR A 1 142 ? -5.77 -32.531 -24.438 1 84.56 142 TYR A N 1
ATOM 1067 C CA . TYR A 1 142 ? -6.477 -31.297 -24.812 1 84.56 142 TYR A CA 1
ATOM 1068 C C . TYR A 1 142 ? -5.91 -30.703 -26.094 1 84.56 142 TYR A C 1
ATOM 1070 O O . TYR A 1 142 ? -4.699 -30.484 -26.188 1 84.56 142 TYR A O 1
ATOM 1078 N N . TYR A 1 143 ? -6.742 -30.375 -26.984 1 74.44 143 TYR A N 1
ATOM 1079 C CA . TYR A 1 143 ? -6.355 -29.828 -28.281 1 74.44 143 TYR A CA 1
ATOM 1080 C C . TYR A 1 143 ? -5.613 -28.516 -28.125 1 74.44 143 TYR A C 1
ATOM 1082 O O . TYR A 1 143 ? -4.648 -28.234 -28.844 1 74.44 143 TYR A O 1
ATOM 1090 N N . GLY A 1 144 ? -6.059 -27.75 -27.234 1 83.19 144 GLY A N 1
ATOM 1091 C CA . GLY A 1 144 ? -5.488 -26.422 -27.062 1 83.19 144 GLY A CA 1
ATOM 1092 C C . GLY A 1 144 ? -4.113 -26.453 -26.406 1 83.19 144 GLY A C 1
ATOM 1093 O O . GLY A 1 144 ? -3.447 -25.422 -26.328 1 83.19 144 GLY A O 1
ATOM 1094 N N . GLU A 1 145 ? -3.686 -27.688 -26.062 1 87.94 145 GLU A N 1
ATOM 1095 C CA . GLU A 1 145 ? -2.396 -27.812 -25.391 1 87.94 145 GLU A CA 1
ATOM 1096 C C . GLU A 1 145 ? -1.531 -28.875 -26.047 1 87.94 145 GLU A C 1
ATOM 1098 O O . GLU A 1 145 ? -0.672 -29.484 -25.406 1 87.94 145 GLU A O 1
ATOM 1103 N N . ASN A 1 146 ? -1.896 -29.078 -27.281 1 89.31 146 ASN A N 1
ATOM 1104 C CA . ASN A 1 146 ? -1.028 -30.062 -27.922 1 89.31 146 ASN A CA 1
ATOM 1105 C C . ASN A 1 146 ? 0.14 -29.391 -28.641 1 89.31 146 ASN A C 1
ATOM 1107 O O . ASN A 1 146 ? 0.176 -28.156 -28.75 1 89.31 146 ASN A O 1
ATOM 1111 N N . GLY A 1 147 ? 1.13 -30.172 -29.078 1 93.88 147 GLY A N 1
ATOM 1112 C CA . GLY A 1 147 ? 2.422 -29.641 -29.5 1 93.88 147 GLY A CA 1
ATOM 1113 C C . GLY A 1 147 ? 2.518 -29.406 -30.984 1 93.88 147 GLY A C 1
ATOM 1114 O O . GLY A 1 147 ? 3.588 -29.078 -31.5 1 93.88 147 GLY A O 1
ATOM 1115 N N . GLN A 1 148 ? 1.403 -29.469 -31.734 1 94 148 GLN A N 1
ATOM 1116 C CA . GLN A 1 148 ? 1.484 -29.5 -33.188 1 94 148 GLN A CA 1
ATOM 1117 C C . GLN A 1 148 ? 2.014 -28.188 -33.75 1 94 148 GLN A C 1
ATOM 1119 O O . GLN A 1 148 ? 2.875 -28.172 -34.625 1 94 148 GLN A O 1
ATOM 1124 N N . PHE A 1 149 ? 1.562 -27.047 -33.219 1 94.94 149 PHE A N 1
ATOM 1125 C CA . PHE A 1 149 ? 1.979 -25.766 -33.781 1 94.94 149 PHE A CA 1
ATOM 1126 C C . PHE A 1 149 ? 3.398 -25.422 -33.344 1 94.94 149 PHE A C 1
ATOM 1128 O O . PHE A 1 149 ? 4.168 -24.844 -34.094 1 94.94 149 PHE A O 1
ATOM 1135 N N . LEU A 1 150 ? 3.742 -25.75 -32.094 1 95.06 150 LEU A N 1
ATOM 1136 C CA . LEU A 1 150 ? 5.117 -25.562 -31.641 1 95.06 150 LEU A CA 1
ATOM 1137 C C . LEU A 1 150 ? 6.086 -26.375 -32.5 1 95.06 150 LEU A C 1
ATOM 1139 O O . LEU A 1 150 ? 7.109 -25.844 -32.938 1 95.06 150 LEU A O 1
ATOM 1143 N N . ALA A 1 151 ? 5.758 -27.594 -32.688 1 94.94 151 ALA A N 1
ATOM 1144 C CA . ALA A 1 151 ? 6.609 -28.469 -33.5 1 94.94 151 ALA A CA 1
ATOM 1145 C C . ALA A 1 151 ? 6.719 -27.969 -34.906 1 94.94 151 ALA A C 1
ATOM 1147 O O . ALA A 1 151 ? 7.812 -27.938 -35.5 1 94.94 151 ALA A O 1
ATOM 1148 N N . ALA A 1 152 ? 5.652 -27.531 -35.438 1 94 152 ALA A N 1
ATOM 1149 C CA . ALA A 1 152 ? 5.59 -27.125 -36.844 1 94 152 ALA A CA 1
ATOM 1150 C C . ALA A 1 152 ? 6.359 -25.828 -37.062 1 94 152 ALA A C 1
ATOM 1152 O O . ALA A 1 152 ? 7.02 -25.656 -38.094 1 94 152 ALA A O 1
ATOM 1153 N N . THR A 1 153 ? 6.293 -24.906 -36.125 1 93.62 153 THR A N 1
ATOM 1154 C CA . THR A 1 153 ? 6.75 -23.547 -36.406 1 93.62 153 THR A CA 1
ATOM 1155 C C . THR A 1 153 ? 8.125 -23.297 -35.781 1 93.62 153 THR A C 1
ATOM 1157 O O . THR A 1 153 ? 8.875 -22.438 -36.25 1 93.62 153 THR A O 1
ATOM 1160 N N . GLN A 1 154 ? 8.453 -24.047 -34.75 1 93 154 GLN A N 1
ATOM 1161 C CA . GLN A 1 154 ? 9.641 -23.672 -33.969 1 93 154 GLN A CA 1
ATOM 1162 C C . GLN A 1 154 ? 10.664 -24.797 -33.969 1 93 154 GLN A C 1
ATOM 1164 O O . GLN A 1 154 ? 11.703 -24.688 -33.312 1 93 154 GLN A O 1
ATOM 1169 N N . SER A 1 155 ? 10.445 -25.875 -34.594 1 90.12 155 SER A N 1
ATOM 1170 C CA . SER A 1 155 ? 11.375 -26.969 -34.75 1 90.12 155 SER A CA 1
ATOM 1171 C C . SER A 1 155 ? 11.812 -27.547 -33.406 1 90.12 155 SER A C 1
ATOM 1173 O O . SER A 1 155 ? 13.008 -27.703 -33.156 1 90.12 155 SER A O 1
ATOM 1175 N N . VAL A 1 156 ? 10.883 -27.812 -32.562 1 95.5 156 VAL A N 1
ATOM 1176 C CA . VAL A 1 156 ? 11.102 -28.516 -31.312 1 95.5 156 VAL A CA 1
ATOM 1177 C C . VAL A 1 156 ? 10.234 -29.766 -31.25 1 95.5 156 VAL A C 1
ATOM 1179 O O . VAL A 1 156 ? 9.281 -29.906 -32.031 1 95.5 156 VAL A O 1
ATOM 1182 N N . LEU A 1 157 ? 10.648 -30.688 -30.406 1 96.88 157 LEU A N 1
ATOM 1183 C CA . LEU A 1 157 ? 9.773 -31.812 -30.062 1 96.88 157 LEU A CA 1
ATOM 1184 C C . LEU A 1 157 ? 8.938 -31.469 -28.828 1 96.88 157 LEU A C 1
ATOM 1186 O O . LEU A 1 157 ? 9.43 -30.844 -27.891 1 96.88 157 LEU A O 1
ATOM 1190 N N . VAL A 1 158 ? 7.703 -31.844 -28.875 1 97.69 158 VAL A N 1
ATOM 1191 C CA . VAL A 1 158 ? 6.828 -31.625 -27.734 1 97.69 158 VAL A CA 1
ATOM 1192 C C . VAL A 1 158 ? 6.285 -32.969 -27.234 1 97.69 158 VAL A C 1
ATOM 1194 O O . VAL A 1 158 ? 5.754 -33.75 -28.031 1 97.69 158 VAL A O 1
ATOM 1197 N N . VAL A 1 159 ? 6.484 -33.219 -26 1 98.5 159 VAL A N 1
ATOM 1198 C CA . VAL A 1 159 ? 5.953 -34.406 -25.344 1 98.5 159 VAL A CA 1
ATOM 1199 C C . VAL A 1 159 ? 4.941 -34 -24.281 1 98.5 159 VAL A C 1
ATOM 1201 O O . VAL A 1 159 ? 5.156 -33.031 -23.547 1 98.5 159 VAL A O 1
ATOM 1204 N N . SER A 1 160 ? 3.807 -34.625 -24.234 1 98.25 160 SER A N 1
ATOM 1205 C CA . SER A 1 160 ? 2.844 -34.438 -23.156 1 98.25 160 SER A CA 1
ATOM 1206 C C . SER A 1 160 ? 2.516 -35.781 -22.484 1 98.25 160 SER A C 1
ATOM 1208 O O . SER A 1 160 ? 2.705 -36.844 -23.078 1 98.25 160 SER A O 1
ATOM 1210 N N . MET A 1 161 ? 2.041 -35.75 -21.203 1 98.19 161 MET A N 1
ATOM 1211 C CA . MET A 1 161 ? 1.763 -36.969 -20.469 1 98.19 161 MET A CA 1
ATOM 1212 C C . MET A 1 161 ? 0.517 -36.844 -19.609 1 98.19 161 MET A C 1
ATOM 1214 O O . MET A 1 161 ? 0.228 -35.75 -19.109 1 98.19 161 MET A O 1
ATOM 1218 N N . ASN A 1 162 ? -0.152 -37.906 -19.453 1 97.12 162 ASN A N 1
ATOM 1219 C CA . ASN A 1 162 ? -1.137 -38 -18.391 1 97.12 162 ASN A CA 1
ATOM 1220 C C . ASN A 1 162 ? -0.505 -38.531 -17.094 1 97.12 162 ASN A C 1
ATOM 1222 O O . ASN A 1 162 ? 0.568 -39.125 -17.125 1 97.12 162 ASN A O 1
ATOM 1226 N N . TYR A 1 163 ? -1.084 -38.25 -16.047 1 98.31 163 TYR A N 1
ATOM 1227 C CA . TYR A 1 163 ? -0.723 -38.781 -14.734 1 98.31 163 TYR A CA 1
ATOM 1228 C C . TYR A 1 163 ? -1.955 -38.969 -13.859 1 98.31 163 TYR A C 1
ATOM 1230 O O . TYR A 1 163 ? -2.98 -38.312 -14.086 1 98.31 163 TYR A O 1
ATOM 1238 N N . ARG A 1 164 ? -1.933 -39.812 -12.898 1 97.81 164 ARG A N 1
ATOM 1239 C CA . ARG A 1 164 ? -3.08 -40.094 -12.039 1 97.81 164 ARG A CA 1
ATOM 1240 C C . ARG A 1 164 ? -3.467 -38.844 -11.25 1 97.81 164 ARG A C 1
ATOM 1242 O O . ARG A 1 164 ? -2.6 -38.062 -10.82 1 97.81 164 ARG A O 1
ATOM 1249 N N . LEU A 1 165 ? -4.762 -38.656 -11.016 1 96.25 165 LEU A N 1
ATOM 1250 C CA . LEU A 1 165 ? -5.32 -37.438 -10.43 1 96.25 165 LEU A CA 1
ATOM 1251 C C . LEU A 1 165 ? -6.062 -37.781 -9.133 1 96.25 165 LEU A C 1
ATOM 1253 O O . LEU A 1 165 ? -6.383 -38.938 -8.867 1 96.25 165 LEU A O 1
ATOM 1257 N N . GLY A 1 166 ? -6.281 -36.719 -8.336 1 96 166 GLY A N 1
ATOM 1258 C CA . GLY A 1 166 ? -7.086 -36.844 -7.133 1 96 166 GLY A CA 1
ATOM 1259 C C . GLY A 1 166 ? -6.57 -37.906 -6.184 1 96 166 GLY A C 1
ATOM 1260 O O . GLY A 1 166 ? -5.359 -38.094 -6.055 1 96 166 GLY A O 1
ATOM 1261 N N . ALA A 1 167 ? -7.492 -38.562 -5.59 1 96.69 167 ALA A N 1
ATOM 1262 C CA . ALA A 1 167 ? -7.137 -39.594 -4.621 1 96.69 167 ALA A CA 1
ATOM 1263 C C . ALA A 1 167 ? -6.414 -40.75 -5.297 1 96.69 167 ALA A C 1
ATOM 1265 O O . ALA A 1 167 ? -5.586 -41.406 -4.68 1 96.69 167 ALA A O 1
ATOM 1266 N N . LEU A 1 168 ? -6.656 -40.906 -6.578 1 97 168 LEU A N 1
ATOM 1267 C CA . LEU A 1 168 ? -6.004 -42 -7.301 1 97 168 LEU A CA 1
ATOM 1268 C C . LEU A 1 168 ? -4.516 -41.719 -7.469 1 97 168 LEU A C 1
ATOM 1270 O O . LEU A 1 168 ? -3.715 -42.656 -7.566 1 97 168 LEU A O 1
ATOM 1274 N N . GLY A 1 169 ? -4.172 -40.5 -7.469 1 97.56 169 GLY A N 1
ATOM 1275 C CA . GLY A 1 169 ? -2.777 -40.156 -7.676 1 97.56 169 GLY A CA 1
ATOM 1276 C C . GLY A 1 169 ? -2.102 -39.625 -6.418 1 97.56 169 GLY A C 1
ATOM 1277 O O . GLY A 1 169 ? -0.872 -39.594 -6.336 1 97.56 169 GLY A O 1
ATOM 1278 N N . PHE A 1 170 ? -2.916 -39.25 -5.328 1 97.88 170 PHE A N 1
ATOM 1279 C CA . PHE A 1 170 ? -2.273 -38.5 -4.254 1 97.88 170 PHE A CA 1
ATOM 1280 C C . PHE A 1 170 ? -2.818 -38.938 -2.896 1 97.88 170 PHE A C 1
ATOM 1282 O O . PHE A 1 170 ? -2.672 -38.188 -1.91 1 97.88 170 PHE A O 1
ATOM 1289 N N . LEU A 1 171 ? -3.4 -40.094 -2.801 1 97.44 171 LEU A N 1
ATOM 1290 C CA . LEU A 1 171 ? -3.844 -40.625 -1.517 1 97.44 171 LEU A CA 1
ATOM 1291 C C . LEU A 1 171 ? -2.658 -40.844 -0.583 1 97.44 171 LEU A C 1
ATOM 1293 O O . LEU A 1 171 ? -1.713 -41.562 -0.93 1 97.44 171 LEU A O 1
ATOM 1297 N N . ALA A 1 172 ? -2.727 -40.219 0.559 1 96.88 172 ALA A N 1
ATOM 1298 C CA . ALA A 1 172 ? -1.68 -40.344 1.569 1 96.88 172 ALA A CA 1
ATOM 1299 C C . ALA A 1 172 ? -2.26 -40.781 2.912 1 96.88 172 ALA A C 1
ATOM 1301 O O . ALA A 1 172 ? -3.064 -40.062 3.508 1 96.88 172 ALA A O 1
ATOM 1302 N N . LEU A 1 173 ? -1.839 -41.938 3.373 1 95.56 173 LEU A N 1
ATOM 1303 C CA . LEU A 1 173 ? -2.332 -42.438 4.648 1 95.56 173 LEU A CA 1
ATOM 1304 C C . LEU A 1 173 ? -1.176 -42.75 5.59 1 95.56 173 LEU A C 1
ATOM 1306 O O . LEU A 1 173 ? -1.351 -43.469 6.574 1 95.56 173 LEU A O 1
ATOM 1310 N N . GLY A 1 174 ? 0.01 -42.281 5.27 1 90.31 174 GLY A N 1
ATOM 1311 C CA . GLY A 1 174 ? 1.141 -42.312 6.184 1 90.31 174 GLY A CA 1
ATOM 1312 C C . GLY A 1 174 ? 1.868 -43.656 6.203 1 90.31 174 GLY A C 1
ATOM 1313 O O . GLY A 1 174 ? 2.684 -43.906 7.09 1 90.31 174 GLY A O 1
ATOM 1314 N N . THR A 1 175 ? 1.534 -44.562 5.293 1 89.94 175 THR A N 1
ATOM 1315 C CA . THR A 1 175 ? 2.203 -45.844 5.164 1 89.94 175 THR A CA 1
ATOM 1316 C C . THR A 1 175 ? 2.648 -46.094 3.725 1 89.94 175 THR A C 1
ATOM 1318 O O . THR A 1 175 ? 2.299 -45.312 2.826 1 89.94 175 THR A O 1
ATOM 1321 N N . ASP A 1 176 ? 3.383 -47.156 3.527 1 88.25 176 ASP A N 1
ATOM 1322 C CA . ASP A 1 176 ? 3.895 -47.5 2.205 1 88.25 176 ASP A CA 1
ATOM 1323 C C . ASP A 1 176 ? 2.768 -47.969 1.284 1 88.25 176 ASP A C 1
ATOM 1325 O O . ASP A 1 176 ? 2.928 -47.969 0.062 1 88.25 176 ASP A O 1
ATOM 1329 N N . ASP A 1 177 ? 1.704 -48.281 1.878 1 86.75 177 ASP A N 1
ATOM 1330 C CA . ASP A 1 177 ? 0.562 -48.719 1.079 1 86.75 177 ASP A CA 1
ATOM 1331 C C . ASP A 1 177 ? -0.076 -47.531 0.349 1 86.75 177 ASP A C 1
ATOM 1333 O O . ASP A 1 177 ? -0.7 -47.719 -0.7 1 86.75 177 ASP A O 1
ATOM 1337 N N . ALA A 1 178 ? 0.014 -46.406 0.93 1 90.62 178 ALA A N 1
ATOM 1338 C CA . ALA A 1 178 ? -0.474 -45.188 0.339 1 90.62 178 ALA A CA 1
ATOM 1339 C C . ALA A 1 178 ? 0.384 -44 0.768 1 90.62 178 ALA A C 1
ATOM 1341 O O . ALA A 1 178 ? -0.066 -43.125 1.532 1 90.62 178 ALA A O 1
ATOM 1342 N N . PRO A 1 179 ? 1.563 -43.844 0.26 1 90.44 179 PRO A N 1
ATOM 1343 C CA . PRO A 1 179 ? 2.512 -42.812 0.703 1 90.44 179 PRO A CA 1
ATOM 1344 C C . PRO A 1 179 ? 2.18 -41.438 0.155 1 90.44 179 PRO A C 1
ATOM 1346 O O . PRO A 1 179 ? 2.723 -40.438 0.628 1 90.44 179 PRO A O 1
ATOM 1349 N N . GLY A 1 180 ? 1.277 -41.438 -0.812 1 94.88 180 GLY A N 1
ATOM 1350 C CA . GLY A 1 180 ? 1.052 -40.188 -1.522 1 94.88 180 GLY A CA 1
ATOM 1351 C C . GLY A 1 180 ? 1.948 -40.031 -2.734 1 94.88 180 GLY A C 1
ATOM 1352 O O . GLY A 1 180 ? 2.869 -40.812 -2.945 1 94.88 180 GLY A O 1
ATOM 1353 N N . ASN A 1 181 ? 1.617 -39.125 -3.602 1 98.19 181 ASN A N 1
ATOM 1354 C CA . ASN A 1 181 ? 2.434 -38.562 -4.668 1 98.19 181 ASN A CA 1
ATOM 1355 C C . ASN A 1 181 ? 2.629 -39.562 -5.812 1 98.19 181 ASN A C 1
ATOM 1357 O O . ASN A 1 181 ? 3.66 -39.531 -6.484 1 98.19 181 ASN A O 1
ATOM 1361 N N . MET A 1 182 ? 1.714 -40.5 -5.961 1 98.25 182 MET A N 1
ATOM 1362 C CA . MET A 1 182 ? 1.805 -41.375 -7.121 1 98.25 182 MET A CA 1
ATOM 1363 C C . MET A 1 182 ? 1.733 -40.562 -8.414 1 98.25 182 MET A C 1
ATOM 1365 O O . MET A 1 182 ? 2.367 -40.938 -9.414 1 98.25 182 MET A O 1
ATOM 1369 N N . GLY A 1 183 ? 0.93 -39.5 -8.398 1 98.56 183 GLY A N 1
ATOM 1370 C CA . GLY A 1 183 ? 0.871 -38.625 -9.562 1 98.56 183 GLY A CA 1
ATOM 1371 C C . GLY A 1 183 ? 2.215 -38.031 -9.93 1 98.56 183 GLY A C 1
ATOM 1372 O O . GLY A 1 183 ? 2.557 -37.938 -11.109 1 98.56 183 GLY A O 1
ATOM 1373 N N . LEU A 1 184 ? 2.994 -37.625 -8.953 1 98.81 184 LEU A N 1
ATOM 1374 C CA . LEU A 1 184 ? 4.328 -37.094 -9.219 1 98.81 184 LEU A CA 1
ATOM 1375 C C . LEU A 1 184 ? 5.27 -38.188 -9.68 1 98.81 184 LEU A C 1
ATOM 1377 O O . LEU A 1 184 ? 6.145 -37.938 -10.523 1 98.81 184 LEU A O 1
ATOM 1381 N N . LEU A 1 185 ? 5.141 -39.344 -9.125 1 98.69 185 LEU A N 1
ATOM 1382 C CA . LEU A 1 185 ? 5.965 -40.469 -9.547 1 98.69 185 LEU A CA 1
ATOM 1383 C C . LEU A 1 185 ? 5.617 -40.906 -10.969 1 98.69 185 LEU A C 1
ATOM 1385 O O . LEU A 1 185 ? 6.488 -41.344 -11.719 1 98.69 185 LEU A O 1
ATOM 1389 N N . ASP A 1 186 ? 4.289 -40.812 -11.305 1 98.81 186 ASP A N 1
ATOM 1390 C CA . ASP A 1 186 ? 3.922 -41.031 -12.703 1 98.81 186 ASP A CA 1
ATOM 1391 C C . ASP A 1 186 ? 4.691 -40.062 -13.609 1 98.81 186 ASP A C 1
ATOM 1393 O O . ASP A 1 186 ? 5.266 -40.469 -14.617 1 98.81 186 ASP A O 1
ATOM 1397 N N . GLN A 1 187 ? 4.688 -38.781 -13.289 1 98.94 187 GLN A N 1
ATOM 1398 C CA . GLN A 1 187 ? 5.395 -37.781 -14.062 1 98.94 187 GLN A CA 1
ATOM 1399 C C . GLN A 1 187 ? 6.883 -38.094 -14.156 1 98.94 187 GLN A C 1
ATOM 1401 O O . GLN A 1 187 ? 7.48 -37.938 -15.227 1 98.94 187 GLN A O 1
ATOM 1406 N N . LYS A 1 188 ? 7.473 -38.5 -13.039 1 98.81 188 LYS A N 1
ATOM 1407 C CA . LYS A 1 188 ? 8.891 -38.844 -13.031 1 98.81 188 LYS A CA 1
ATOM 1408 C C . LYS A 1 188 ? 9.18 -40 -13.992 1 98.81 188 LYS A C 1
ATOM 1410 O O . LYS A 1 188 ? 10.164 -39.969 -14.734 1 98.81 188 LYS A O 1
ATOM 1415 N N . LEU A 1 189 ? 8.352 -41 -13.953 1 98.88 189 LEU A N 1
ATOM 1416 C CA . LEU A 1 189 ? 8.547 -42.125 -14.859 1 98.88 189 LEU A CA 1
ATOM 1417 C C . LEU A 1 189 ? 8.406 -41.656 -16.312 1 98.88 189 LEU A C 1
ATOM 1419 O O . LEU A 1 189 ? 9.125 -42.156 -17.188 1 98.88 189 LEU A O 1
ATOM 1423 N N . ALA A 1 190 ? 7.441 -40.812 -16.594 1 98.88 190 ALA A N 1
ATOM 1424 C CA . ALA A 1 190 ? 7.305 -40.281 -17.938 1 98.88 190 ALA A CA 1
ATOM 1425 C C . ALA A 1 190 ? 8.57 -39.531 -18.359 1 98.88 190 ALA A C 1
ATOM 1427 O O . ALA A 1 190 ? 8.992 -39.625 -19.516 1 98.88 190 ALA A O 1
ATOM 1428 N N . LEU A 1 191 ? 9.141 -38.75 -17.453 1 98.88 191 LEU A N 1
ATOM 1429 C CA . LEU A 1 191 ? 10.383 -38.062 -17.75 1 98.88 191 LEU A CA 1
ATOM 1430 C C . LEU A 1 191 ? 11.523 -39.031 -18 1 98.88 191 LEU A C 1
ATOM 1432 O O . LEU A 1 191 ? 12.367 -38.812 -18.875 1 98.88 191 LEU A O 1
ATOM 1436 N N . GLN A 1 192 ? 11.562 -40.125 -17.234 1 98.69 192 GLN A N 1
ATOM 1437 C CA . GLN A 1 192 ? 12.531 -41.188 -17.516 1 98.69 192 GLN A CA 1
ATOM 1438 C C . GLN A 1 192 ? 12.305 -41.781 -18.891 1 98.69 192 GLN A C 1
ATOM 1440 O O . GLN A 1 192 ? 13.266 -42.094 -19.609 1 98.69 192 GLN A O 1
ATOM 1445 N N . TRP A 1 193 ? 11.078 -41.969 -19.234 1 98.75 193 TRP A N 1
ATOM 1446 C CA . TRP A 1 193 ? 10.742 -42.469 -20.562 1 98.75 193 TRP A CA 1
ATOM 1447 C C . TRP A 1 193 ? 11.32 -41.531 -21.641 1 98.75 193 TRP A C 1
ATOM 1449 O O . TRP A 1 193 ? 11.844 -42.031 -22.656 1 98.75 193 TRP A O 1
ATOM 1459 N N . VAL A 1 194 ? 11.195 -40.25 -21.484 1 98.81 194 VAL A N 1
ATOM 1460 C CA . VAL A 1 194 ? 11.75 -39.281 -22.422 1 98.81 194 VAL A CA 1
ATOM 1461 C C . VAL A 1 194 ? 13.266 -39.469 -22.516 1 98.81 194 VAL A C 1
ATOM 1463 O O . VAL A 1 194 ? 13.812 -39.531 -23.625 1 98.81 194 VAL A O 1
ATOM 1466 N N . GLN A 1 195 ? 13.953 -39.625 -21.422 1 98.5 195 GLN A N 1
ATOM 1467 C CA . GLN A 1 195 ? 15.398 -39.812 -21.406 1 98.5 195 GLN A CA 1
ATOM 1468 C C . GLN A 1 195 ? 15.773 -41.062 -22.188 1 98.5 195 GLN A C 1
ATOM 1470 O O . GLN A 1 195 ? 16.75 -41.094 -22.938 1 98.5 195 GLN A O 1
ATOM 1475 N N . ASP A 1 196 ? 14.969 -42.031 -22.109 1 98.06 196 ASP A N 1
ATOM 1476 C CA . ASP A 1 196 ? 15.305 -43.344 -22.656 1 98.06 196 ASP A CA 1
ATOM 1477 C C . ASP A 1 196 ? 14.945 -43.438 -24.141 1 98.06 196 ASP A C 1
ATOM 1479 O O . ASP A 1 196 ? 15.508 -44.281 -24.859 1 98.06 196 ASP A O 1
ATOM 1483 N N . ASN A 1 197 ? 13.977 -42.594 -24.594 1 98 197 ASN A N 1
ATOM 1484 C CA . ASN A 1 197 ? 13.375 -42.938 -25.875 1 98 197 ASN A CA 1
ATOM 1485 C C . ASN A 1 197 ? 13.438 -41.75 -26.844 1 98 197 ASN A C 1
ATOM 1487 O O . ASN A 1 197 ? 13.312 -41.938 -28.062 1 98 197 ASN A O 1
ATOM 1491 N N . ILE A 1 198 ? 13.641 -40.562 -26.422 1 97.62 198 ILE A N 1
ATOM 1492 C CA . ILE A 1 198 ? 13.305 -39.406 -27.234 1 97.62 198 ILE A CA 1
ATOM 1493 C C . ILE A 1 198 ? 14.289 -39.281 -28.391 1 97.62 198 ILE A C 1
ATOM 1495 O O . ILE A 1 198 ? 13.969 -38.656 -29.422 1 97.62 198 ILE A O 1
ATOM 1499 N N . GLU A 1 199 ? 15.484 -39.812 -28.203 1 96.44 199 GLU A N 1
ATOM 1500 C CA . GLU A 1 199 ? 16.469 -39.781 -29.266 1 96.44 199 GLU A CA 1
ATOM 1501 C C . GLU A 1 199 ? 15.953 -40.469 -30.531 1 96.44 199 GLU A C 1
ATOM 1503 O O . GLU A 1 199 ? 16.281 -40.062 -31.641 1 96.44 199 GLU A O 1
ATOM 1508 N N . ARG A 1 200 ? 15.125 -41.469 -30.359 1 95.25 200 ARG A N 1
ATOM 1509 C CA . ARG A 1 200 ? 14.578 -42.25 -31.469 1 95.25 200 ARG A CA 1
ATOM 1510 C C . ARG A 1 200 ? 13.555 -41.406 -32.25 1 95.25 200 ARG A C 1
ATOM 1512 O O . ARG A 1 200 ? 13.234 -41.75 -33.406 1 95.25 200 ARG A O 1
ATOM 1519 N N . PHE A 1 201 ? 13.109 -40.406 -31.672 1 95.56 201 PHE A N 1
ATOM 1520 C CA . PHE A 1 201 ? 12.164 -39.5 -32.312 1 95.56 201 PHE A CA 1
ATOM 1521 C C . PHE A 1 201 ? 12.883 -38.281 -32.906 1 95.56 201 PHE A C 1
ATOM 1523 O O . PHE A 1 201 ? 12.25 -37.406 -33.5 1 95.56 201 PHE A O 1
ATOM 1530 N N . GLY A 1 202 ? 14.203 -38.188 -32.594 1 94.31 202 GLY A N 1
ATOM 1531 C CA . GLY A 1 202 ? 14.977 -37.062 -33.062 1 94.31 202 GLY A CA 1
ATOM 1532 C C . GLY A 1 202 ? 15.242 -36.031 -32 1 94.31 202 GLY A C 1
ATOM 1533 O O . GLY A 1 202 ? 15.812 -34.969 -32.281 1 94.31 202 GLY A O 1
ATOM 1534 N N . GLY A 1 203 ? 14.812 -36.312 -30.828 1 96.69 203 GLY A N 1
ATOM 1535 C CA . GLY A 1 203 ? 15.047 -35.375 -29.719 1 96.69 203 GLY A CA 1
ATOM 1536 C C . GLY A 1 203 ? 16.375 -35.625 -29.031 1 96.69 203 GLY A C 1
ATOM 1537 O O . GLY A 1 203 ? 17.016 -36.656 -29.219 1 96.69 203 GLY A O 1
ATOM 1538 N N . ASN A 1 204 ? 16.859 -34.594 -28.266 1 97.12 204 ASN A N 1
ATOM 1539 C CA . ASN A 1 204 ? 18.078 -34.688 -27.469 1 97.12 204 ASN A CA 1
ATOM 1540 C C . ASN A 1 204 ? 17.75 -34.781 -25.969 1 97.12 204 ASN A C 1
ATOM 1542 O O . ASN A 1 204 ? 17.219 -33.844 -25.375 1 97.12 204 ASN A O 1
ATOM 1546 N N . PRO A 1 205 ? 18.047 -35.906 -25.328 1 97.31 205 PRO A N 1
ATOM 1547 C CA . PRO A 1 205 ? 17.719 -36.094 -23.906 1 97.31 205 PRO A CA 1
ATOM 1548 C C . PRO A 1 205 ? 18.469 -35.125 -23 1 97.31 205 PRO A C 1
ATOM 1550 O O . PRO A 1 205 ? 18.141 -34.969 -21.828 1 97.31 205 PRO A O 1
ATOM 1553 N N . ASP A 1 206 ? 19.516 -34.375 -23.547 1 97 206 ASP A N 1
ATOM 1554 C CA . ASP A 1 206 ? 20.281 -33.406 -22.75 1 97 206 ASP A CA 1
ATOM 1555 C C . ASP A 1 206 ? 19.766 -32 -22.969 1 97 206 ASP A C 1
ATOM 1557 O O . ASP A 1 206 ? 20.359 -31.031 -22.516 1 97 206 ASP A O 1
ATOM 1561 N N . ARG A 1 207 ? 18.672 -31.875 -23.703 1 97.19 207 ARG A N 1
ATOM 1562 C CA . ARG A 1 207 ? 18.031 -30.594 -23.953 1 97.19 207 ARG A CA 1
ATOM 1563 C C . ARG A 1 207 ? 16.531 -30.688 -23.672 1 97.19 207 ARG A C 1
ATOM 1565 O O . ARG A 1 207 ? 15.719 -30.328 -24.531 1 97.19 207 ARG A O 1
ATOM 1572 N N . VAL A 1 208 ? 16.219 -31.094 -22.484 1 98.69 208 VAL A N 1
ATOM 1573 C CA . VAL A 1 208 ? 14.828 -31.297 -22.078 1 98.69 208 VAL A CA 1
ATOM 1574 C C . VAL A 1 208 ? 14.375 -30.125 -21.203 1 98.69 208 VAL A C 1
ATOM 1576 O O . VAL A 1 208 ? 15.031 -29.797 -20.203 1 98.69 208 VAL A O 1
ATOM 1579 N N . THR A 1 209 ? 13.328 -29.438 -21.625 1 98.88 209 THR A N 1
ATOM 1580 C CA . THR A 1 209 ? 12.648 -28.406 -20.844 1 98.88 209 THR A CA 1
ATOM 1581 C C . THR A 1 209 ? 11.281 -28.906 -20.375 1 98.88 209 THR A C 1
ATOM 1583 O O . THR A 1 209 ? 10.43 -29.25 -21.188 1 98.88 209 THR A O 1
ATOM 1586 N N . ILE A 1 210 ? 11.078 -28.969 -19.094 1 98.88 210 ILE A N 1
ATOM 1587 C CA . ILE A 1 210 ? 9.75 -29.281 -18.578 1 98.88 210 ILE A CA 1
ATOM 1588 C C . ILE A 1 210 ? 8.977 -27.984 -18.312 1 98.88 210 ILE A C 1
ATOM 1590 O O . ILE A 1 210 ? 9.547 -27 -17.859 1 98.88 210 ILE A O 1
ATOM 1594 N N . PHE A 1 211 ? 7.746 -27.906 -18.719 1 98.75 211 PHE A N 1
ATOM 1595 C CA . PHE A 1 211 ? 6.938 -26.703 -18.516 1 98.75 211 PHE A CA 1
ATOM 1596 C C . PHE A 1 211 ? 5.484 -27.078 -18.25 1 98.75 211 PHE A C 1
ATOM 1598 O O . PHE A 1 211 ? 5.031 -28.156 -18.609 1 98.75 211 PHE A O 1
ATOM 1605 N N . GLY A 1 212 ? 4.77 -26.328 -17.5 1 98.44 212 GLY A N 1
ATOM 1606 C CA . GLY A 1 212 ? 3.383 -26.547 -17.125 1 98.44 212 GLY A CA 1
ATOM 1607 C C . GLY A 1 212 ? 2.691 -25.297 -16.625 1 98.44 212 GLY A C 1
ATOM 1608 O O . GLY A 1 212 ? 3.314 -24.234 -16.5 1 98.44 212 GLY A O 1
ATOM 1609 N N . THR A 1 213 ? 1.396 -25.359 -16.453 1 98.12 213 THR A N 1
ATOM 1610 C CA . THR A 1 213 ? 0.579 -24.266 -15.938 1 98.12 213 THR A CA 1
ATOM 1611 C C . THR A 1 213 ? -0.188 -24.703 -14.688 1 98.12 213 THR A C 1
ATOM 1613 O O . THR A 1 213 ? -0.567 -25.875 -14.562 1 98.12 213 THR A O 1
ATOM 1616 N N . SER A 1 214 ? -0.353 -23.766 -13.766 1 97.94 214 SER A N 1
ATOM 1617 C CA . SER A 1 214 ? -1.143 -24.047 -12.578 1 97.94 214 SER A CA 1
ATOM 1618 C C . SER A 1 214 ? -0.6 -25.281 -11.836 1 97.94 214 SER A C 1
ATOM 1620 O O . SER A 1 214 ? 0.591 -25.344 -11.523 1 97.94 214 SER A O 1
ATOM 1622 N N . ALA A 1 215 ? -1.384 -26.359 -11.688 1 98.19 215 ALA A N 1
ATOM 1623 C CA . ALA A 1 215 ? -0.901 -27.562 -11.031 1 98.19 215 ALA A CA 1
ATOM 1624 C C . ALA A 1 215 ? 0.281 -28.172 -11.789 1 98.19 215 ALA A C 1
ATOM 1626 O O . ALA A 1 215 ? 1.189 -28.734 -11.18 1 98.19 215 ALA A O 1
ATOM 1627 N N . GLY A 1 216 ? 0.277 -28.047 -13.094 1 98.56 216 GLY A N 1
ATOM 1628 C CA . GLY A 1 216 ? 1.417 -28.484 -13.875 1 98.56 216 GLY A CA 1
ATOM 1629 C C .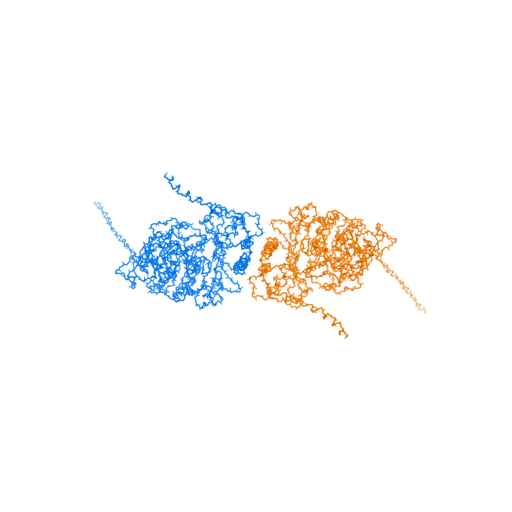 GLY A 1 216 ? 2.688 -27.719 -13.578 1 98.56 216 GLY A C 1
ATOM 1630 O O . GLY A 1 216 ? 3.773 -28.297 -13.523 1 98.56 216 GLY A O 1
ATOM 1631 N N . ALA A 1 217 ? 2.525 -26.391 -13.438 1 98.81 217 ALA A N 1
ATOM 1632 C CA . ALA A 1 217 ? 3.674 -25.578 -13.07 1 98.81 217 ALA A CA 1
ATOM 1633 C C . ALA A 1 217 ? 4.176 -25.938 -11.672 1 98.81 217 ALA A C 1
ATOM 1635 O O . ALA A 1 217 ? 5.383 -25.938 -11.422 1 98.81 217 ALA A O 1
ATOM 1636 N N . SER A 1 218 ? 3.264 -26.141 -10.781 1 98.81 218 SER A N 1
ATOM 1637 C CA . SER A 1 218 ? 3.66 -26.609 -9.461 1 98.81 218 SER A CA 1
ATOM 1638 C C . SER A 1 218 ? 4.398 -27.938 -9.539 1 98.81 218 SER A C 1
ATOM 1640 O O . SER A 1 218 ? 5.387 -28.141 -8.828 1 98.81 218 SER A O 1
ATOM 1642 N N . SER A 1 219 ? 3.947 -28.844 -10.367 1 98.88 219 SER A N 1
ATOM 1643 C CA . SER A 1 219 ? 4.648 -30.109 -10.586 1 98.88 219 SER A CA 1
ATOM 1644 C C . SER A 1 219 ? 6.066 -29.859 -11.094 1 98.88 219 SER A C 1
ATOM 1646 O O . SER A 1 219 ? 7.02 -30.484 -10.609 1 98.88 219 SER A O 1
ATOM 1648 N N . VAL A 1 220 ? 6.18 -29 -12.047 1 98.81 220 VAL A N 1
ATOM 1649 C CA . VAL A 1 220 ? 7.492 -28.656 -12.578 1 98.81 220 VAL A CA 1
ATOM 1650 C C . VAL A 1 220 ? 8.406 -28.203 -11.445 1 98.81 220 VAL A C 1
ATOM 1652 O O . VAL A 1 220 ? 9.562 -28.625 -11.367 1 98.81 220 VAL A O 1
ATOM 1655 N N . HIS A 1 221 ? 7.852 -27.375 -10.594 1 98.75 221 HIS A N 1
ATOM 1656 C CA . HIS A 1 221 ? 8.641 -26.875 -9.477 1 98.75 221 HIS A CA 1
ATOM 1657 C C . HIS A 1 221 ? 8.969 -28 -8.492 1 98.75 221 HIS A C 1
ATOM 1659 O O . HIS A 1 221 ? 10.078 -28.047 -7.957 1 98.75 221 HIS A O 1
ATOM 1665 N N . PHE A 1 222 ? 8.023 -28.875 -8.219 1 98.75 222 PHE A N 1
ATOM 1666 C CA . PHE A 1 222 ? 8.297 -30.031 -7.359 1 98.75 222 PHE A CA 1
ATOM 1667 C C . PHE A 1 222 ? 9.43 -30.875 -7.93 1 98.75 222 PHE A C 1
ATOM 1669 O O . PHE A 1 222 ? 10.312 -31.312 -7.195 1 98.75 222 PHE A O 1
ATOM 1676 N N . HIS A 1 223 ? 9.422 -31.125 -9.219 1 98.56 223 HIS A N 1
ATOM 1677 C CA . HIS A 1 223 ? 10.5 -31.875 -9.852 1 98.56 223 HIS A CA 1
ATOM 1678 C C . HIS A 1 223 ? 11.836 -31.156 -9.711 1 98.56 223 HIS A C 1
ATOM 1680 O O . HIS A 1 223 ? 12.859 -31.781 -9.453 1 98.56 223 HIS A O 1
ATOM 1686 N N . LEU A 1 224 ? 11.812 -29.844 -9.875 1 97.56 224 LEU A N 1
ATOM 1687 C CA . LEU A 1 224 ? 13.023 -29.047 -9.711 1 97.56 224 LEU A CA 1
ATOM 1688 C C . LEU A 1 224 ? 13.609 -29.219 -8.32 1 97.56 224 LEU A C 1
ATOM 1690 O O . LEU A 1 224 ? 14.836 -29.219 -8.148 1 97.56 224 LEU A O 1
ATOM 1694 N N . LEU A 1 225 ? 12.742 -29.406 -7.359 1 97.06 225 LEU A N 1
ATOM 1695 C CA . LEU A 1 225 ? 13.156 -29.438 -5.961 1 97.06 225 LEU A CA 1
ATOM 1696 C C . LEU A 1 225 ? 13.461 -30.859 -5.504 1 97.06 225 LEU A C 1
ATOM 1698 O O . LEU A 1 225 ? 14.094 -31.062 -4.473 1 97.06 225 LEU A O 1
ATOM 1702 N N . SER A 1 226 ? 12.938 -31.828 -6.242 1 97.06 226 SER A N 1
ATOM 1703 C CA . SER A 1 226 ? 13.078 -33.219 -5.84 1 97.06 226 SER A CA 1
ATOM 1704 C C . SER A 1 226 ? 14.43 -33.781 -6.262 1 97.06 226 SER A C 1
ATOM 1706 O O . SER A 1 226 ? 14.727 -33.875 -7.457 1 97.06 226 SER A O 1
ATOM 1708 N N . PRO A 1 227 ? 15.195 -34.344 -5.328 1 94.56 227 PRO A N 1
ATOM 1709 C CA . PRO A 1 227 ? 16.469 -34.938 -5.711 1 94.56 227 PRO A CA 1
ATOM 1710 C C . PRO A 1 227 ? 16.281 -36.156 -6.633 1 94.56 227 PRO A C 1
ATOM 1712 O O . PRO A 1 227 ? 17.141 -36.438 -7.48 1 94.56 227 PRO A O 1
ATOM 1715 N N . SER A 1 228 ? 15.203 -36.812 -6.516 1 95.06 228 SER A N 1
ATOM 1716 C CA . SER A 1 228 ? 14.984 -38.031 -7.285 1 95.06 228 SER A CA 1
ATOM 1717 C C . SER A 1 228 ? 14.727 -37.719 -8.758 1 95.06 228 SER A C 1
ATOM 1719 O O . SER A 1 228 ? 14.844 -38.594 -9.609 1 95.06 228 SER A O 1
ATOM 1721 N N . SER A 1 229 ? 14.375 -36.5 -9.055 1 96.06 229 SER A N 1
ATOM 1722 C CA . SER A 1 229 ? 14.086 -36.125 -10.438 1 96.06 229 SER A CA 1
ATOM 1723 C C . SER A 1 229 ? 15.273 -35.406 -11.07 1 96.06 229 SER A C 1
ATOM 1725 O O . SER A 1 229 ? 15.211 -35 -12.227 1 96.06 229 SER A O 1
ATOM 1727 N N . SER A 1 230 ? 16.359 -35.312 -10.312 1 93.81 230 SER A N 1
ATOM 1728 C CA . SER A 1 230 ? 17.516 -34.562 -10.797 1 93.81 230 SER A CA 1
ATOM 1729 C C . SER A 1 230 ? 18.109 -35.25 -12.039 1 93.81 230 SER A C 1
ATOM 1731 O O . SER A 1 230 ? 18.203 -36.469 -12.109 1 93.81 230 SER A O 1
ATOM 1733 N N . GLY A 1 231 ? 18.469 -34.469 -13.016 1 95.88 231 GLY A N 1
ATOM 1734 C CA . GLY A 1 231 ? 19.156 -34.969 -14.188 1 95.88 231 GLY A CA 1
ATOM 1735 C C . GLY A 1 231 ? 18.234 -35.312 -15.328 1 95.88 231 GLY A C 1
ATOM 1736 O O . GLY A 1 231 ? 18.688 -35.594 -16.453 1 95.88 231 GLY A O 1
ATOM 1737 N N . LEU A 1 232 ? 16.906 -35.25 -15.086 1 98.38 232 LEU A N 1
ATOM 1738 C CA . LEU A 1 232 ? 15.961 -35.656 -16.109 1 98.38 232 LEU A CA 1
ATOM 1739 C C . LEU A 1 232 ? 15.625 -34.5 -17.047 1 98.38 232 LEU A C 1
ATOM 1741 O O . LEU A 1 232 ? 14.969 -34.688 -18.078 1 98.38 232 LEU A O 1
ATOM 1745 N N . TYR A 1 233 ? 16.078 -33.312 -16.766 1 98.38 233 TYR A N 1
ATOM 1746 C CA . TYR A 1 233 ? 15.812 -32.125 -17.531 1 98.38 233 TYR A CA 1
ATOM 1747 C C . TYR A 1 233 ? 16.891 -31.062 -17.281 1 98.38 233 TYR A C 1
ATOM 1749 O O . TYR A 1 233 ? 17.625 -31.141 -16.297 1 98.38 233 TYR A O 1
ATOM 1757 N N . GLN A 1 234 ? 16.938 -30.031 -18.141 1 97.94 234 GLN A N 1
ATOM 1758 C CA . GLN A 1 234 ? 17.938 -28.984 -18.047 1 97.94 234 GLN A CA 1
ATOM 1759 C C . GLN A 1 234 ? 17.297 -27.609 -17.812 1 97.94 234 GLN A C 1
ATOM 1761 O O . GLN A 1 234 ? 17.969 -26.672 -17.391 1 97.94 234 GLN A O 1
ATOM 1766 N N . ARG A 1 235 ? 16 -27.531 -18.156 1 98.62 235 ARG A N 1
ATOM 1767 C CA . ARG A 1 235 ? 15.297 -26.266 -18.016 1 98.62 235 ARG A CA 1
ATOM 1768 C C . ARG A 1 235 ? 13.859 -26.484 -17.547 1 98.62 235 ARG A C 1
ATOM 1770 O O . ARG A 1 235 ? 13.305 -27.562 -17.703 1 98.62 235 ARG A O 1
ATOM 1777 N N . ALA A 1 236 ? 13.289 -25.422 -16.938 1 98.75 236 ALA A N 1
ATOM 1778 C CA . ALA A 1 236 ? 11.938 -25.516 -16.391 1 98.75 236 ALA A CA 1
ATOM 1779 C C . ALA A 1 236 ? 11.172 -24.203 -16.594 1 98.75 236 ALA A C 1
ATOM 1781 O O . ALA A 1 236 ? 11.742 -23.125 -16.484 1 98.75 236 ALA A O 1
ATOM 1782 N N . ILE A 1 237 ? 9.898 -24.266 -16.953 1 98.88 237 ILE A N 1
ATOM 1783 C CA . ILE A 1 237 ? 9.031 -23.109 -17.094 1 98.88 237 ILE A CA 1
ATOM 1784 C C . ILE A 1 237 ? 7.824 -23.234 -16.172 1 98.88 237 ILE A C 1
ATOM 1786 O O . ILE A 1 237 ? 7.043 -24.188 -16.297 1 98.88 237 ILE A O 1
ATOM 1790 N N . LEU A 1 238 ? 7.664 -22.297 -15.258 1 98.88 238 LEU A N 1
ATOM 1791 C CA . LEU A 1 238 ? 6.547 -22.234 -14.32 1 98.88 238 LEU A CA 1
ATOM 1792 C C . LEU A 1 238 ? 5.52 -21.203 -14.773 1 98.88 238 LEU A C 1
ATOM 1794 O O . LEU A 1 238 ? 5.762 -20 -14.664 1 98.88 238 LEU A O 1
ATOM 1798 N N . GLN A 1 239 ? 4.363 -21.703 -15.195 1 98.75 239 GLN A N 1
ATOM 1799 C CA . GLN A 1 239 ? 3.318 -20.797 -15.648 1 98.75 239 GLN A CA 1
ATOM 1800 C C . GLN A 1 239 ? 2.143 -20.781 -14.672 1 98.75 239 GLN A C 1
ATOM 1802 O O . GLN A 1 239 ? 1.353 -21.719 -14.633 1 98.75 239 GLN A O 1
ATOM 1807 N N . SER A 1 240 ? 1.99 -19.719 -13.867 1 98.62 240 SER A N 1
ATOM 1808 C CA . SER A 1 240 ? 0.862 -19.484 -12.977 1 98.62 240 SER A CA 1
ATOM 1809 C C . SER A 1 240 ? 0.761 -20.562 -11.906 1 98.62 240 SER A C 1
ATOM 1811 O O . SER A 1 240 ? -0.328 -21.062 -11.625 1 98.62 240 SER A O 1
ATOM 1813 N N . GLY A 1 241 ? 1.926 -21 -11.383 1 98.62 241 GLY A N 1
ATOM 1814 C CA . GLY A 1 241 ? 1.964 -21.984 -10.312 1 98.62 241 GLY A CA 1
ATOM 1815 C C . GLY A 1 241 ? 3.369 -22.281 -9.828 1 98.62 241 GLY A C 1
ATOM 1816 O O . GLY A 1 241 ? 4.332 -22.156 -10.586 1 98.62 241 GLY A O 1
ATOM 1817 N N . ALA A 1 242 ? 3.498 -22.672 -8.617 1 98.69 242 ALA A N 1
ATOM 1818 C CA . ALA A 1 242 ? 4.75 -23.078 -7.984 1 98.69 242 ALA A CA 1
ATOM 1819 C C . ALA A 1 242 ? 4.488 -23.984 -6.785 1 98.69 242 ALA A C 1
ATOM 1821 O O . ALA A 1 242 ? 3.35 -24.094 -6.32 1 98.69 242 ALA A O 1
ATOM 1822 N N . ALA A 1 243 ? 5.535 -24.562 -6.312 1 98.56 243 ALA A N 1
ATOM 1823 C CA . ALA A 1 243 ? 5.441 -25.438 -5.141 1 98.56 243 ALA A CA 1
ATOM 1824 C C . ALA A 1 243 ? 4.992 -24.641 -3.914 1 98.56 243 ALA A C 1
ATOM 1826 O O . ALA A 1 243 ? 4.496 -25.219 -2.941 1 98.56 243 ALA A O 1
ATOM 1827 N N . PHE A 1 244 ? 5.105 -23.297 -4 1 97.25 244 PHE A N 1
ATOM 1828 C CA . PHE A 1 244 ? 4.797 -22.422 -2.881 1 97.25 244 PHE A CA 1
ATOM 1829 C C . PHE A 1 244 ? 3.312 -22.062 -2.863 1 97.25 244 PHE A C 1
ATOM 1831 O O . PHE A 1 244 ? 2.826 -21.453 -1.909 1 97.25 244 PHE A O 1
ATOM 1838 N N . SER A 1 245 ? 2.59 -22.422 -3.92 1 98 245 SER A N 1
ATOM 1839 C CA . SER A 1 245 ? 1.158 -22.141 -3.939 1 98 245 SER A CA 1
ATOM 1840 C C . SER A 1 245 ? 0.431 -22.891 -2.83 1 98 245 SER A C 1
ATOM 1842 O O . SER A 1 245 ? 0.641 -24.094 -2.648 1 98 245 SER A O 1
ATOM 1844 N N . HIS A 1 246 ? -0.439 -22.234 -2.088 1 96.06 246 HIS A N 1
ATOM 1845 C CA . HIS A 1 246 ? -1.092 -22.797 -0.911 1 96.06 246 HIS A CA 1
ATOM 1846 C C . HIS A 1 246 ? -1.941 -24 -1.28 1 96.06 246 HIS A C 1
ATOM 1848 O O . HIS A 1 246 ? -2.113 -24.922 -0.47 1 96.06 246 HIS A O 1
ATOM 1854 N N . TRP A 1 247 ? -2.424 -24.031 -2.486 1 97 247 TRP A N 1
ATOM 1855 C CA . TRP A 1 247 ? -3.316 -25.094 -2.938 1 97 247 TRP A CA 1
ATOM 1856 C C . TRP A 1 247 ? -2.523 -26.281 -3.488 1 97 247 TRP A C 1
ATOM 1858 O O . TRP A 1 247 ? -3.078 -27.359 -3.717 1 97 247 TRP A O 1
ATOM 1868 N N . ALA A 1 248 ? -1.215 -26.141 -3.746 1 98.19 248 ALA A N 1
ATOM 1869 C CA . ALA A 1 248 ? -0.424 -27.125 -4.477 1 98.19 248 ALA A CA 1
ATOM 1870 C C . ALA A 1 248 ? 0.083 -28.219 -3.547 1 98.19 248 ALA A C 1
ATOM 1872 O O . ALA A 1 248 ? 0.431 -29.312 -3.998 1 98.19 248 ALA A O 1
ATOM 1873 N N . LEU A 1 249 ? 0.182 -27.969 -2.277 1 97.69 249 LEU A N 1
ATOM 1874 C CA . LEU A 1 249 ? 0.717 -28.891 -1.282 1 97.69 249 LEU A CA 1
ATOM 1875 C C . LEU A 1 249 ? -0.206 -28.984 -0.072 1 97.69 249 LEU A C 1
ATOM 1877 O O . LEU A 1 249 ? -0.603 -27.953 0.489 1 97.69 249 LEU A O 1
ATOM 1881 N N . THR A 1 250 ? -0.544 -30.172 0.288 1 96.44 250 THR A N 1
ATOM 1882 C CA . THR A 1 250 ? -1.352 -30.391 1.482 1 96.44 250 THR A CA 1
ATOM 1883 C C . THR A 1 250 ? -0.481 -30.875 2.643 1 96.44 250 THR A C 1
ATOM 1885 O O . THR A 1 250 ? 0.309 -31.797 2.494 1 96.44 250 THR A O 1
ATOM 1888 N N . PRO A 1 251 ? -0.625 -30.203 3.777 1 94.81 251 PRO A N 1
ATOM 1889 C CA . PRO A 1 251 ? 0.099 -30.719 4.938 1 94.81 251 PRO A CA 1
ATOM 1890 C C . PRO A 1 251 ? -0.209 -32.188 5.211 1 94.81 251 PRO A C 1
ATOM 1892 O O . PRO A 1 251 ? -1.354 -32.625 5.059 1 94.81 251 PRO A O 1
ATOM 1895 N N . ARG A 1 252 ? 0.767 -32.875 5.629 1 94.69 252 ARG A N 1
ATOM 1896 C CA . ARG A 1 252 ? 0.711 -34.344 5.766 1 94.69 252 ARG A CA 1
ATOM 1897 C C . ARG A 1 252 ? -0.467 -34.75 6.637 1 94.69 252 ARG A C 1
ATOM 1899 O O . ARG A 1 252 ? -1.227 -35.656 6.266 1 94.69 252 ARG A O 1
ATOM 1906 N N . GLU A 1 253 ? -0.666 -34.094 7.785 1 95.5 253 GLU A N 1
ATOM 1907 C CA . GLU A 1 253 ? -1.733 -34.469 8.711 1 95.5 253 GLU A CA 1
ATOM 1908 C C . GLU A 1 253 ? -3.107 -34.25 8.086 1 95.5 253 GLU A C 1
ATOM 1910 O O . GLU A 1 253 ? -4.02 -35.062 8.289 1 95.5 253 GLU A O 1
ATOM 1915 N N . VAL A 1 254 ? -3.207 -33.25 7.383 1 95.62 254 VAL A N 1
ATOM 1916 C CA . VAL A 1 254 ? -4.465 -32.938 6.707 1 95.62 254 VAL A CA 1
ATOM 1917 C C . VAL A 1 254 ? -4.727 -33.969 5.609 1 95.62 254 VAL A C 1
ATOM 1919 O O . VAL A 1 254 ? -5.855 -34.438 5.449 1 95.62 254 VAL A O 1
ATOM 1922 N N . ALA A 1 255 ? -3.713 -34.312 4.844 1 96.81 255 ALA A N 1
ATOM 1923 C CA . ALA A 1 255 ? -3.836 -35.312 3.775 1 96.81 255 ALA A CA 1
ATOM 1924 C C . ALA A 1 255 ? -4.297 -36.656 4.324 1 96.81 255 ALA A C 1
ATOM 1926 O O . ALA A 1 255 ? -5.172 -37.312 3.742 1 96.81 255 ALA A O 1
ATOM 1927 N N . MET A 1 256 ? -3.752 -37.031 5.445 1 96.38 256 MET A N 1
ATOM 1928 C CA . MET A 1 256 ? -4.125 -38.281 6.07 1 96.38 256 MET A CA 1
ATOM 1929 C C . MET A 1 256 ? -5.57 -38.25 6.555 1 96.38 256 MET A C 1
ATOM 1931 O O . MET A 1 256 ? -6.309 -39.219 6.398 1 96.38 256 MET A O 1
ATOM 1935 N N . ALA A 1 257 ? -5.91 -37.125 7.113 1 96.38 257 ALA A N 1
ATOM 1936 C CA . ALA A 1 257 ? -7.285 -36.969 7.578 1 96.38 257 ALA A CA 1
ATOM 1937 C C . ALA A 1 257 ? -8.273 -37.062 6.414 1 96.38 257 ALA A C 1
ATOM 1939 O O . ALA A 1 257 ? -9.336 -37.656 6.535 1 96.38 257 ALA A O 1
ATOM 1940 N N . ARG A 1 258 ? -7.945 -36.469 5.328 1 96.88 258 ARG A N 1
ATOM 1941 C CA . ARG A 1 258 ? -8.797 -36.531 4.141 1 96.88 258 ARG A CA 1
ATOM 1942 C C . ARG A 1 258 ? -8.883 -37.938 3.588 1 96.88 258 ARG A C 1
ATOM 1944 O O . ARG A 1 258 ? -9.945 -38.375 3.137 1 96.88 258 ARG A O 1
ATOM 1951 N N . GLY A 1 259 ? -7.754 -38.625 3.572 1 96.88 259 GLY A N 1
ATOM 1952 C CA . GLY A 1 259 ? -7.754 -40.031 3.156 1 96.88 259 GLY A CA 1
ATOM 1953 C C . GLY A 1 259 ? -8.656 -40.906 4.004 1 96.88 259 GLY A C 1
ATOM 1954 O O . GLY A 1 259 ? -9.414 -41.719 3.475 1 96.88 259 GLY A O 1
ATOM 1955 N N . ARG A 1 260 ? -8.586 -40.656 5.297 1 96.44 260 ARG A N 1
ATOM 1956 C CA . ARG A 1 260 ? -9.43 -41.406 6.207 1 96.44 260 ARG A CA 1
ATOM 1957 C C . ARG A 1 260 ? -10.906 -41.062 6.008 1 96.44 260 ARG A C 1
ATOM 1959 O O . ARG A 1 260 ? -11.773 -41.938 6.102 1 96.44 260 ARG A O 1
ATOM 1966 N N . ALA A 1 261 ? -11.156 -39.844 5.805 1 96.75 261 ALA A N 1
ATOM 1967 C CA . ALA A 1 261 ? -12.539 -39.406 5.559 1 96.75 261 ALA A CA 1
ATOM 1968 C C . ALA A 1 261 ? -13.086 -40.062 4.285 1 96.75 261 ALA A C 1
ATOM 1970 O O . ALA A 1 261 ? -14.242 -40.469 4.242 1 96.75 261 ALA A O 1
ATOM 1971 N N . LEU A 1 262 ? -12.297 -40.094 3.246 1 96.88 262 LEU A N 1
ATOM 1972 C CA . LEU A 1 262 ? -12.688 -40.719 1.999 1 96.88 262 LEU A CA 1
ATOM 1973 C C . LEU A 1 262 ? -12.961 -42.219 2.221 1 96.88 262 LEU A C 1
ATOM 1975 O O . LEU A 1 262 ? -13.969 -42.75 1.737 1 96.88 262 LEU A O 1
ATOM 1979 N N . ALA A 1 263 ? -12.078 -42.875 2.936 1 97.44 263 ALA A N 1
ATOM 1980 C CA . ALA A 1 263 ? -12.25 -44.281 3.25 1 97.44 263 ALA A CA 1
ATOM 1981 C C . ALA A 1 263 ? -13.562 -44.531 3.996 1 97.44 263 ALA A C 1
ATOM 1983 O O . ALA A 1 263 ? -14.312 -45.438 3.67 1 97.44 263 ALA A O 1
ATOM 1984 N N . SER A 1 264 ? -13.75 -43.656 4.941 1 97.06 264 SER A N 1
ATOM 1985 C CA . SER A 1 264 ? -14.977 -43.781 5.723 1 97.06 264 SER A CA 1
ATOM 1986 C C . SER A 1 264 ? -16.203 -43.625 4.84 1 97.06 264 SER A C 1
ATOM 1988 O O . SER A 1 264 ? -17.188 -44.344 4.992 1 97.06 264 SER A O 1
ATOM 1990 N N . ALA A 1 265 ? -16.203 -42.688 3.977 1 97.19 265 ALA A N 1
ATOM 1991 C CA . ALA A 1 265 ? -17.328 -42.438 3.078 1 97.19 265 ALA A CA 1
ATOM 1992 C C . ALA A 1 265 ? -17.609 -43.625 2.184 1 97.19 265 ALA A C 1
ATOM 1994 O O . ALA A 1 265 ? -18.75 -43.875 1.778 1 97.19 265 ALA A O 1
ATOM 1995 N N . LEU A 1 266 ? -16.578 -44.469 1.913 1 97.31 266 LEU A N 1
ATOM 1996 C CA . LEU A 1 266 ? -16.703 -45.594 1.002 1 97.31 266 LEU A CA 1
ATOM 1997 C C . LEU A 1 266 ? -16.859 -46.906 1.775 1 97.31 266 LEU A C 1
ATOM 1999 O O . LEU A 1 266 ? -16.781 -48 1.192 1 97.31 266 LEU A O 1
ATOM 2003 N N . GLY A 1 267 ? -16.938 -46.781 3.078 1 96.88 267 GLY A N 1
ATOM 2004 C CA . GLY A 1 267 ? -17.172 -47.938 3.912 1 96.88 267 GLY A CA 1
ATOM 2005 C C . GLY A 1 267 ? -15.898 -48.688 4.262 1 96.88 267 GLY A C 1
ATOM 2006 O O . GLY A 1 267 ? -15.953 -49.812 4.75 1 96.88 267 GLY A O 1
ATOM 2007 N N . CYS A 1 268 ? -14.758 -48.125 3.994 1 97.06 268 CYS A N 1
ATOM 2008 C CA . CYS A 1 268 ? -13.469 -48.75 4.301 1 97.06 268 CYS A CA 1
ATOM 2009 C C . CYS A 1 268 ? -12.953 -48.281 5.66 1 97.06 268 CYS A C 1
ATOM 2011 O O . CYS A 1 268 ? -11.914 -47.594 5.746 1 97.06 268 CYS A O 1
ATOM 2013 N N . LYS A 1 269 ? -13.547 -48.688 6.766 1 93.56 269 LYS A N 1
ATOM 2014 C CA . LYS A 1 269 ? -13.328 -48.156 8.102 1 93.56 269 LYS A CA 1
ATOM 2015 C C . LYS A 1 269 ? -12.398 -49.062 8.906 1 93.56 269 LYS A C 1
ATOM 2017 O O . LYS A 1 269 ? -12.43 -49.031 10.141 1 93.56 269 LYS A O 1
ATOM 2022 N N . GLN A 1 270 ? -11.602 -49.75 8.305 1 92.31 270 GLN A N 1
ATOM 2023 C CA . GLN A 1 270 ? -10.672 -50.656 8.992 1 92.31 270 GLN A CA 1
ATOM 2024 C C . GLN A 1 270 ? -9.641 -49.844 9.797 1 92.31 270 GLN A C 1
ATOM 2026 O O . GLN A 1 270 ? -9.164 -48.812 9.352 1 92.31 270 GLN A O 1
ATOM 2031 N N . PRO A 1 271 ? -9.312 -50.344 10.977 1 91.81 271 PRO A N 1
ATOM 2032 C CA . PRO A 1 271 ? -8.336 -49.656 11.805 1 91.81 271 PRO A CA 1
ATOM 2033 C C . PRO A 1 271 ? -6.926 -49.688 11.219 1 91.81 271 PRO A C 1
ATOM 2035 O O . PRO A 1 271 ? -6.18 -48.719 11.328 1 91.81 271 PRO A O 1
ATOM 2038 N N . GLU A 1 272 ? -6.641 -50.844 10.633 1 93.69 272 GLU A N 1
ATOM 2039 C CA . GLU A 1 272 ? -5.32 -50.938 10.016 1 93.69 272 GLU A CA 1
ATOM 2040 C C . GLU A 1 272 ? -5.305 -50.312 8.625 1 93.69 272 GLU A C 1
ATOM 2042 O O . GLU A 1 272 ? -6.129 -50.656 7.777 1 93.69 272 GLU A O 1
ATOM 2047 N N . VAL A 1 273 ? -4.348 -49.5 8.414 1 94.75 273 VAL A N 1
ATOM 2048 C CA . VAL A 1 273 ? -4.27 -48.75 7.172 1 94.75 273 VAL A CA 1
ATOM 2049 C C . VAL A 1 273 ? -4.152 -49.688 5.988 1 94.75 273 VAL A C 1
ATOM 2051 O O . VAL A 1 273 ? -4.73 -49.469 4.926 1 94.75 273 VAL A O 1
ATOM 2054 N N . ARG A 1 274 ? -3.389 -50.781 6.16 1 94.44 274 ARG A N 1
ATOM 2055 C CA . ARG A 1 274 ? -3.215 -51.75 5.098 1 94.44 274 ARG A CA 1
ATOM 2056 C C . ARG A 1 274 ? -4.559 -52.312 4.641 1 94.44 274 ARG A C 1
ATOM 2058 O O . ARG A 1 274 ? -4.809 -52.438 3.441 1 94.44 274 ARG A O 1
ATOM 2065 N N . ASP A 1 275 ? -5.402 -52.594 5.613 1 95.88 275 ASP A N 1
ATOM 2066 C CA . ASP A 1 275 ? -6.723 -53.125 5.301 1 95.88 275 ASP A CA 1
ATOM 2067 C C . ASP A 1 275 ? -7.621 -52.062 4.688 1 95.88 275 ASP A C 1
ATOM 2069 O O . ASP A 1 275 ? -8.438 -52.375 3.814 1 95.88 275 ASP A O 1
ATOM 2073 N N . MET A 1 276 ? -7.461 -50.906 5.191 1 96.5 276 MET A N 1
ATOM 2074 C CA . MET A 1 276 ? -8.203 -49.75 4.648 1 96.5 276 MET A CA 1
ATOM 2075 C C . MET A 1 276 ? -7.867 -49.562 3.174 1 96.5 276 MET A C 1
ATOM 2077 O O . MET A 1 276 ? -8.766 -49.375 2.352 1 96.5 276 MET A O 1
ATOM 2081 N N . VAL A 1 277 ? -6.633 -49.625 2.852 1 96.44 277 VAL A N 1
ATOM 2082 C CA . VAL A 1 277 ? -6.176 -49.438 1.479 1 96.44 277 VAL A CA 1
ATOM 2083 C C . VAL A 1 277 ? -6.664 -50.594 0.607 1 96.44 277 VAL A C 1
ATOM 2085 O O . VAL A 1 277 ? -7.051 -50.406 -0.546 1 96.44 277 VAL A O 1
ATOM 2088 N N . ALA A 1 278 ? -6.637 -51.781 1.153 1 95.88 278 ALA A N 1
ATOM 2089 C CA . ALA A 1 278 ? -7.145 -52.938 0.413 1 95.88 278 ALA A CA 1
ATOM 2090 C C . ALA A 1 278 ? -8.625 -52.75 0.075 1 95.88 278 ALA A C 1
ATOM 2092 O O . ALA A 1 278 ? -9.055 -53.094 -1.03 1 95.88 278 ALA A O 1
ATOM 2093 N N . CYS A 1 279 ? -9.344 -52.344 1.036 1 96.56 279 CYS A N 1
ATOM 2094 C CA . CYS A 1 279 ? -10.758 -52.031 0.826 1 96.56 279 CYS A CA 1
ATOM 2095 C C . CYS A 1 279 ? -10.938 -50.969 -0.252 1 96.56 279 CYS A C 1
ATOM 2097 O O . CYS A 1 279 ? -11.773 -51.125 -1.146 1 96.56 279 CYS A O 1
ATOM 2099 N N . LEU A 1 280 ? -10.156 -49.875 -0.215 1 96.81 280 LEU A N 1
ATOM 2100 C CA . LEU A 1 280 ? -10.219 -48.812 -1.194 1 96.81 280 LEU A CA 1
ATOM 2101 C C . LEU A 1 280 ? -9.852 -49.312 -2.586 1 96.81 280 LEU A C 1
ATOM 2103 O O . LEU A 1 280 ? -10.391 -48.844 -3.586 1 96.81 280 LEU A O 1
ATOM 2107 N N . ARG A 1 281 ? -8.898 -50.25 -2.684 1 95.88 281 ARG A N 1
ATOM 2108 C CA . ARG A 1 281 ? -8.508 -50.844 -3.963 1 95.88 281 ARG A CA 1
ATOM 2109 C C . ARG A 1 281 ? -9.68 -51.562 -4.602 1 95.88 281 ARG A C 1
ATOM 2111 O O . ARG A 1 281 ? -9.734 -51.719 -5.824 1 95.88 281 ARG A O 1
ATOM 2118 N N . GLY A 1 282 ? -10.57 -51.969 -3.766 1 95.25 282 GLY A N 1
ATOM 2119 C CA . GLY A 1 282 ? -11.742 -52.688 -4.254 1 95.25 282 GLY A CA 1
ATOM 2120 C C . GLY A 1 282 ? -12.867 -51.75 -4.664 1 95.25 282 GLY A C 1
ATOM 2121 O O . GLY A 1 282 ? -13.812 -52.188 -5.34 1 95.25 282 GLY A O 1
ATOM 2122 N N . SER A 1 283 ? -12.789 -50.531 -4.379 1 96.12 283 SER A N 1
ATOM 2123 C CA . SER A 1 283 ? -13.805 -49.531 -4.734 1 96.12 283 SER A CA 1
ATOM 2124 C C . SER A 1 283 ? -13.664 -49.094 -6.191 1 96.12 283 SER A C 1
ATOM 2126 O O . SER A 1 283 ? -12.578 -49.188 -6.77 1 96.12 283 SER A O 1
ATOM 2128 N N . SER A 1 284 ? -14.758 -48.656 -6.832 1 94.94 284 SER A N 1
ATOM 2129 C CA . SER A 1 284 ? -14.664 -48.188 -8.203 1 94.94 284 SER A CA 1
ATOM 2130 C C . SER A 1 284 ? -13.969 -46.812 -8.266 1 94.94 284 SER A C 1
ATOM 2132 O O . SER A 1 284 ? -14.023 -46.062 -7.305 1 94.94 284 SER A O 1
ATOM 2134 N N . ALA A 1 285 ? -13.344 -46.531 -9.367 1 94.25 285 ALA A N 1
ATOM 2135 C CA . ALA A 1 285 ? -12.711 -45.219 -9.562 1 94.25 285 ALA A CA 1
ATOM 2136 C C . ALA A 1 285 ? -13.734 -44.094 -9.453 1 94.25 285 ALA A C 1
ATOM 2138 O O . ALA A 1 285 ? -13.43 -43.031 -8.922 1 94.25 285 ALA A O 1
ATOM 2139 N N . GLU A 1 286 ? -14.914 -44.312 -9.953 1 91.56 286 GLU A N 1
ATOM 2140 C CA . GLU A 1 286 ? -16 -43.344 -9.898 1 91.56 286 GLU A CA 1
ATOM 2141 C C . GLU A 1 286 ? -16.359 -43 -8.461 1 91.56 286 GLU A C 1
ATOM 2143 O O . GLU A 1 286 ? -16.484 -41.812 -8.117 1 91.56 286 GLU A O 1
ATOM 2148 N N . ASP A 1 287 ? -16.469 -44 -7.656 1 94 287 ASP A N 1
ATOM 2149 C CA . ASP A 1 287 ? -16.797 -43.781 -6.254 1 94 287 ASP A CA 1
ATOM 2150 C C . ASP A 1 287 ? -15.703 -43 -5.539 1 94 287 ASP A C 1
ATOM 2152 O O . ASP A 1 287 ? -15.992 -42.125 -4.738 1 94 287 ASP A O 1
ATOM 2156 N N . ILE A 1 288 ? -14.523 -43.344 -5.805 1 95.19 288 ILE A N 1
ATOM 2157 C CA . ILE A 1 288 ? -13.391 -42.656 -5.168 1 95.19 288 ILE A CA 1
ATOM 2158 C C . ILE A 1 288 ? -13.383 -41.188 -5.539 1 95.19 288 ILE A C 1
ATOM 2160 O O . ILE A 1 288 ? -13.312 -40.312 -4.664 1 95.19 288 ILE A O 1
ATOM 2164 N N . VAL A 1 289 ? -13.523 -40.875 -6.793 1 92.25 289 VAL A N 1
ATOM 2165 C CA . VAL A 1 289 ? -13.391 -39.5 -7.297 1 92.25 289 VAL A CA 1
ATOM 2166 C C . VAL A 1 289 ? -14.617 -38.688 -6.887 1 92.25 289 VAL A C 1
ATOM 2168 O O . VAL A 1 289 ? -14.5 -37.5 -6.57 1 92.25 289 VAL A O 1
ATOM 2171 N N . ASP A 1 290 ? -15.742 -39.281 -6.836 1 90.38 290 ASP A N 1
ATOM 2172 C CA . ASP A 1 290 ? -16.984 -38.594 -6.531 1 90.38 290 ASP A CA 1
ATOM 2173 C C . ASP A 1 290 ? -17.062 -38.219 -5.051 1 90.38 290 ASP A C 1
ATOM 2175 O O . ASP A 1 290 ? -17.859 -37.375 -4.656 1 90.38 290 ASP A O 1
ATOM 2179 N N . ASN A 1 291 ? -16.266 -38.906 -4.215 1 93.44 291 ASN A N 1
ATOM 2180 C CA . ASN A 1 291 ? -16.375 -38.688 -2.777 1 93.44 291 ASN A CA 1
ATOM 2181 C C . ASN A 1 291 ? -15.195 -37.906 -2.225 1 93.44 291 ASN A C 1
ATOM 2183 O O . ASN A 1 291 ? -14.984 -37.844 -1.011 1 93.44 291 ASN A O 1
ATOM 2187 N N . GLN A 1 292 ? -14.477 -37.281 -3.109 1 91.69 292 GLN A N 1
ATOM 2188 C CA . GLN A 1 292 ? -13.359 -36.438 -2.68 1 91.69 292 GLN A CA 1
ATOM 2189 C C . GLN A 1 292 ? -13.828 -35.062 -2.264 1 91.69 292 GLN A C 1
ATOM 2191 O O . GLN A 1 292 ? -14.742 -34.5 -2.873 1 91.69 292 GLN A O 1
ATOM 2196 N N . PRO A 1 293 ? -13.219 -34.531 -1.253 1 87.75 293 PRO A N 1
ATOM 2197 C CA . PRO A 1 293 ? -13.57 -33.156 -0.889 1 87.75 293 PRO A CA 1
ATOM 2198 C C . PRO A 1 293 ? -13.039 -32.125 -1.892 1 87.75 293 PRO A C 1
ATOM 2200 O O . PRO A 1 293 ? -12.023 -32.375 -2.543 1 87.75 293 PRO A O 1
ATOM 2203 N N . GLN A 1 294 ? -13.773 -31.047 -2.059 1 82.94 294 GLN A N 1
ATOM 2204 C CA . GLN A 1 294 ? -13.359 -29.922 -2.877 1 82.94 294 GLN A CA 1
ATOM 2205 C C . GLN A 1 294 ? -13.828 -28.594 -2.275 1 82.94 294 GLN A C 1
ATOM 2207 O O . GLN A 1 294 ? -14.898 -28.531 -1.664 1 82.94 294 GLN A O 1
ATOM 2212 N N . GLY A 1 295 ? -12.992 -27.625 -2.414 1 85.31 295 GLY A N 1
ATOM 2213 C CA . GLY A 1 295 ? -13.328 -26.266 -1.993 1 85.31 295 GLY A CA 1
ATOM 2214 C C . GLY A 1 295 ? -12.805 -25.203 -2.938 1 85.31 295 GLY A C 1
ATOM 2215 O O . GLY A 1 295 ? -12.289 -25.516 -4.012 1 85.31 295 GLY A O 1
ATOM 2216 N N . PHE A 1 296 ? -13.031 -23.953 -2.533 1 92.12 296 PHE A N 1
ATOM 2217 C CA . PHE A 1 296 ? -12.539 -22.812 -3.316 1 92.12 296 PHE A CA 1
ATOM 2218 C C . PHE A 1 296 ? -11.016 -22.766 -3.287 1 92.12 296 PHE A C 1
ATOM 2220 O O . PHE A 1 296 ? -10.43 -22.344 -2.289 1 92.12 296 PHE A O 1
ATOM 2227 N N . LEU A 1 297 ? -10.359 -23.125 -4.379 1 93.94 297 LEU A N 1
ATOM 2228 C CA . LEU A 1 297 ? -8.906 -23.25 -4.52 1 93.94 297 LEU A CA 1
ATOM 2229 C C . LEU A 1 297 ? -8.328 -24.141 -3.432 1 93.94 297 LEU A C 1
ATOM 2231 O O . LEU A 1 297 ? -7.289 -23.812 -2.85 1 93.94 297 LEU A O 1
ATOM 2235 N N . ASP A 1 298 ? -9 -25.094 -3.076 1 92.5 298 ASP A N 1
ATOM 2236 C CA . ASP A 1 298 ? -8.648 -26.203 -2.199 1 92.5 298 ASP A CA 1
ATOM 2237 C C . ASP A 1 298 ? -8.992 -27.547 -2.854 1 92.5 298 ASP A C 1
ATOM 2239 O O . ASP A 1 298 ? -10.133 -28 -2.785 1 92.5 298 ASP A O 1
ATOM 2243 N N . PHE A 1 299 ? -7.863 -28.125 -3.289 1 91.12 299 PHE A N 1
ATOM 2244 C CA . PHE A 1 299 ? -8.047 -29.328 -4.09 1 91.12 299 PHE A CA 1
ATOM 2245 C C . PHE A 1 299 ? -7.852 -30.578 -3.24 1 91.12 299 PHE A C 1
ATOM 2247 O O . PHE A 1 299 ? -6.855 -30.688 -2.52 1 91.12 299 PHE A O 1
ATOM 2254 N N . GLY A 1 300 ? -8.875 -31.312 -2.879 1 90.44 300 GLY A N 1
ATOM 2255 C CA . GLY A 1 300 ? -9.062 -32.469 -2.01 1 90.44 300 GLY A CA 1
ATOM 2256 C C . GLY A 1 300 ? -7.805 -33.281 -1.828 1 90.44 300 GLY A C 1
ATOM 2257 O O . GLY A 1 300 ? -7.375 -33.531 -0.7 1 90.44 300 GLY A O 1
ATOM 2258 N N . PHE A 1 301 ? -7.117 -33.656 -2.895 1 96 301 PHE A N 1
ATOM 2259 C CA . PHE A 1 301 ? -5.93 -34.531 -2.859 1 96 301 PHE A CA 1
ATOM 2260 C C . PHE A 1 301 ? -4.832 -33.938 -3.752 1 96 301 PHE A C 1
ATOM 2262 O O . PHE A 1 301 ? -4.949 -33.969 -4.98 1 96 301 PHE A O 1
ATOM 2269 N N . THR A 1 302 ? -3.783 -33.438 -3.119 1 97.75 302 THR A N 1
ATOM 2270 C CA . THR A 1 302 ? -2.639 -32.812 -3.771 1 97.75 302 THR A CA 1
ATOM 2271 C C . THR A 1 302 ? -1.33 -33.375 -3.234 1 97.75 302 THR A C 1
ATOM 2273 O O . THR A 1 302 ? -1.338 -34.25 -2.355 1 97.75 302 THR A O 1
ATOM 2276 N N . PRO A 1 303 ? -0.202 -33.031 -3.785 1 98.56 303 PRO A N 1
ATOM 2277 C CA . PRO A 1 303 ? 1.095 -33.531 -3.305 1 98.56 303 PRO A CA 1
ATOM 2278 C C . PRO A 1 303 ? 1.303 -33.281 -1.813 1 98.56 303 PRO A C 1
ATOM 2280 O O . PRO A 1 303 ? 0.731 -32.344 -1.256 1 98.56 303 PRO A O 1
ATOM 2283 N N . VAL A 1 304 ? 2.066 -34.125 -1.161 1 97.94 304 VAL A N 1
ATOM 2284 C CA . VAL A 1 304 ? 2.404 -34.062 0.255 1 97.94 304 VAL A CA 1
ATOM 2285 C C . VAL A 1 304 ? 3.908 -34.25 0.44 1 97.94 304 VAL A C 1
ATOM 2287 O O . VAL A 1 304 ? 4.586 -34.781 -0.436 1 97.94 304 VAL A O 1
ATOM 2290 N N . VAL A 1 305 ? 4.41 -33.719 1.524 1 97.06 305 VAL A N 1
ATOM 2291 C CA . VAL A 1 305 ? 5.777 -34.062 1.906 1 97.06 305 VAL A CA 1
ATOM 2292 C C . VAL A 1 305 ? 5.828 -35.5 2.41 1 97.06 305 VAL A C 1
ATOM 2294 O O . VAL A 1 305 ? 5.566 -35.75 3.588 1 97.06 305 VAL A O 1
ATOM 2297 N N . ASP A 1 306 ? 6.242 -36.375 1.588 1 94.88 306 ASP A N 1
ATOM 2298 C CA . ASP A 1 306 ? 6.156 -37.812 1.874 1 94.88 306 ASP A CA 1
ATOM 2299 C C . ASP A 1 306 ? 7.484 -38.344 2.402 1 94.88 306 ASP A C 1
ATOM 2301 O O . ASP A 1 306 ? 7.578 -39.5 2.803 1 94.88 306 ASP A O 1
ATOM 2305 N N . GLY A 1 307 ? 8.555 -37.5 2.34 1 93.94 307 GLY A N 1
ATOM 2306 C CA . GLY A 1 307 ? 9.859 -37.938 2.812 1 93.94 307 GLY A CA 1
ATOM 2307 C C . GLY A 1 307 ? 10.656 -38.688 1.76 1 93.94 307 GLY A C 1
ATOM 2308 O O . GLY A 1 307 ? 11.812 -39.031 1.993 1 93.94 307 GLY A O 1
ATOM 2309 N N . ASN A 1 308 ? 10.133 -38.938 0.594 1 93.75 308 ASN A N 1
ATOM 2310 C CA . ASN A 1 308 ? 10.789 -39.656 -0.504 1 93.75 308 ASN A CA 1
ATOM 2311 C C . ASN A 1 308 ? 10.938 -38.75 -1.731 1 93.75 308 ASN A C 1
ATOM 2313 O O . ASN A 1 308 ? 12 -38.188 -1.967 1 93.75 308 ASN A O 1
ATOM 2317 N N . PHE A 1 309 ? 9.828 -38.531 -2.379 1 96.19 309 PHE A N 1
ATOM 2318 C CA . PHE A 1 309 ? 9.891 -37.625 -3.506 1 96.19 309 PHE A CA 1
ATOM 2319 C C . PHE A 1 309 ? 10.172 -36.188 -3.029 1 96.19 309 PHE A C 1
ATOM 2321 O O . PHE A 1 309 ? 11.062 -35.531 -3.557 1 96.19 309 PHE A O 1
ATOM 2328 N N . LEU A 1 310 ? 9.352 -35.719 -2.113 1 96.81 310 LEU A N 1
ATOM 2329 C CA . LEU A 1 310 ? 9.633 -34.469 -1.4 1 96.81 310 LEU A CA 1
ATOM 2330 C C . LEU A 1 310 ? 10.195 -34.781 -0.012 1 96.81 310 LEU A C 1
ATOM 2332 O O . LEU A 1 310 ? 9.453 -35.125 0.905 1 96.81 310 LEU A O 1
ATOM 2336 N N . THR A 1 311 ? 11.406 -34.5 0.195 1 96 311 THR A N 1
ATOM 2337 C CA . THR A 1 311 ? 12.109 -34.938 1.399 1 96 311 THR A CA 1
ATOM 2338 C C . THR A 1 311 ? 11.875 -33.938 2.537 1 96 311 THR A C 1
ATOM 2340 O O . THR A 1 311 ? 12.094 -34.281 3.707 1 96 311 THR A O 1
ATOM 2343 N N . SER A 1 312 ? 11.539 -32.781 2.197 1 96.31 312 SER A N 1
ATOM 2344 C CA . SER A 1 312 ? 11.234 -31.719 3.16 1 96.31 312 SER A CA 1
ATOM 2345 C C . SER A 1 312 ? 10.336 -30.656 2.543 1 96.31 312 SER A C 1
ATOM 2347 O O . SER A 1 312 ? 9.93 -30.766 1.387 1 96.31 312 SER A O 1
ATOM 2349 N N . ASP A 1 313 ? 10.023 -29.672 3.338 1 96.56 313 ASP A N 1
ATOM 2350 C CA . ASP A 1 313 ? 9.18 -28.578 2.859 1 96.56 313 ASP A CA 1
ATOM 2351 C C . ASP A 1 313 ? 9.797 -27.906 1.645 1 96.56 313 ASP A C 1
ATOM 2353 O O . ASP A 1 313 ? 11.008 -27.672 1.604 1 96.56 313 ASP A O 1
ATOM 2357 N N . PRO A 1 314 ? 8.961 -27.562 0.677 1 97.44 314 PRO A N 1
ATOM 2358 C CA . PRO A 1 314 ? 9.484 -26.953 -0.545 1 97.44 314 PRO A CA 1
ATOM 2359 C C . PRO A 1 314 ? 10.328 -25.703 -0.264 1 97.44 314 PRO A C 1
ATOM 2361 O O . PRO A 1 314 ? 11.312 -25.453 -0.964 1 97.44 314 PRO A O 1
ATOM 2364 N N . SER A 1 315 ? 9.938 -24.938 0.743 1 94.88 315 SER A N 1
ATOM 2365 C CA . SER A 1 315 ? 10.719 -23.75 1.054 1 94.88 315 SER A CA 1
ATOM 2366 C C . SER A 1 315 ? 12.133 -24.109 1.488 1 94.88 315 SER A C 1
ATOM 2368 O O . SER A 1 315 ? 13.094 -23.438 1.124 1 94.88 315 SER A O 1
ATOM 2370 N N . ASP A 1 316 ? 12.273 -25.172 2.246 1 95.5 316 ASP A N 1
ATOM 2371 C CA . ASP A 1 316 ? 13.578 -25.656 2.668 1 95.5 316 ASP A CA 1
ATOM 2372 C C . ASP A 1 316 ? 14.383 -26.188 1.478 1 95.5 316 ASP A C 1
ATOM 2374 O O . ASP A 1 316 ? 15.578 -25.922 1.363 1 95.5 316 ASP A O 1
ATOM 2378 N N . LEU A 1 317 ? 13.711 -26.891 0.667 1 96.44 317 LEU A N 1
ATOM 2379 C CA . LEU A 1 317 ? 14.367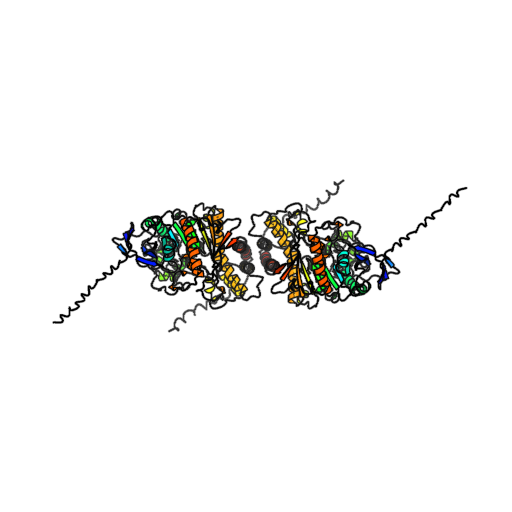 -27.453 -0.502 1 96.44 317 LEU A CA 1
ATOM 2380 C C . LEU A 1 317 ? 14.836 -26.359 -1.451 1 96.44 317 LEU A C 1
ATOM 2382 O O . LEU A 1 317 ? 15.93 -26.438 -2.021 1 96.44 317 LEU A O 1
ATOM 2386 N N . ALA A 1 318 ? 14.039 -25.359 -1.606 1 96.31 318 ALA A N 1
ATOM 2387 C CA . ALA A 1 318 ? 14.367 -24.25 -2.506 1 96.31 318 ALA A CA 1
ATOM 2388 C C . ALA A 1 318 ? 15.594 -23.484 -2.01 1 96.31 318 ALA A C 1
ATOM 2390 O O . ALA A 1 318 ? 16.422 -23.047 -2.809 1 96.31 318 ALA A O 1
ATOM 2391 N N . ALA A 1 319 ? 15.688 -23.344 -0.74 1 91.94 319 ALA A N 1
ATOM 2392 C CA . ALA A 1 319 ? 16.797 -22.609 -0.153 1 91.94 319 ALA A CA 1
ATOM 2393 C C . ALA A 1 319 ? 18.125 -23.344 -0.365 1 91.94 319 ALA A C 1
ATOM 2395 O O . ALA A 1 319 ? 19.188 -22.719 -0.444 1 91.94 319 ALA A O 1
ATOM 2396 N N . ARG A 1 320 ? 18.031 -24.609 -0.574 1 89.62 320 ARG A N 1
ATOM 2397 C CA . ARG A 1 320 ? 19.234 -25.438 -0.697 1 89.62 320 ARG A CA 1
ATOM 2398 C C . ARG A 1 320 ? 19.5 -25.812 -2.152 1 89.62 320 ARG A C 1
ATOM 2400 O O . ARG A 1 320 ? 20.531 -26.391 -2.473 1 89.62 320 ARG A O 1
ATOM 2407 N N . ASP A 1 321 ? 18.594 -25.438 -2.963 1 89.81 321 ASP A N 1
ATOM 2408 C CA . ASP A 1 321 ? 18.703 -25.844 -4.359 1 89.81 321 ASP A CA 1
ATOM 2409 C C . ASP A 1 321 ? 19.875 -25.156 -5.047 1 89.81 321 ASP A C 1
ATOM 2411 O O . ASP A 1 321 ? 19.922 -23.938 -5.117 1 89.81 321 ASP A O 1
ATOM 2415 N N . ARG A 1 322 ? 20.859 -25.984 -5.535 1 87.25 322 ARG A N 1
ATOM 2416 C CA . ARG A 1 322 ? 22.031 -25.469 -6.238 1 87.25 322 ARG A CA 1
ATOM 2417 C C . ARG A 1 322 ? 22.125 -26.031 -7.648 1 87.25 322 ARG A C 1
ATOM 2419 O O . ARG A 1 322 ? 23.203 -26.078 -8.234 1 87.25 322 ARG A O 1
ATOM 2426 N N . SER A 1 323 ? 20.984 -26.453 -8.102 1 89.94 323 SER A N 1
ATOM 2427 C CA . SER A 1 323 ? 20.984 -27.031 -9.438 1 89.94 323 SER A CA 1
ATOM 2428 C C . SER A 1 323 ? 21.281 -25.984 -10.508 1 89.94 323 SER A C 1
ATOM 2430 O O . SER A 1 323 ? 21.094 -24.781 -10.273 1 89.94 323 SER A O 1
ATOM 2432 N N . ASN A 1 324 ? 21.734 -26.406 -11.695 1 92.06 324 ASN A N 1
ATOM 2433 C CA . ASN A 1 324 ? 22.031 -25.516 -12.812 1 92.06 324 ASN A CA 1
ATOM 2434 C C . ASN A 1 324 ? 20.875 -25.453 -13.797 1 92.06 324 ASN A C 1
ATOM 2436 O O . ASN A 1 324 ? 21.078 -25.156 -14.977 1 92.06 324 ASN A O 1
ATOM 2440 N N . VAL A 1 325 ? 19.766 -25.703 -13.297 1 97.25 325 VAL A N 1
ATOM 2441 C CA . VAL A 1 325 ? 18.578 -25.688 -14.148 1 97.25 325 VAL A CA 1
ATOM 2442 C C . VAL A 1 325 ? 18.125 -24.234 -14.375 1 97.25 325 VAL A C 1
ATOM 2444 O O . VAL A 1 325 ? 17.922 -23.5 -13.422 1 97.25 325 VAL A O 1
ATOM 2447 N N . ASP A 1 326 ? 18.016 -23.812 -15.703 1 97.69 326 ASP A N 1
ATOM 2448 C CA . ASP A 1 326 ? 17.453 -22.516 -16.047 1 97.69 326 ASP A CA 1
ATOM 2449 C C . ASP A 1 326 ? 15.945 -22.484 -15.852 1 97.69 326 ASP A C 1
ATOM 2451 O O . ASP A 1 326 ? 15.266 -23.469 -16.156 1 97.69 326 ASP A O 1
ATOM 2455 N N . VAL A 1 327 ? 15.492 -21.375 -15.32 1 98.62 327 VAL A N 1
ATOM 2456 C CA . VAL A 1 327 ? 14.062 -21.312 -15.031 1 98.62 327 VAL A CA 1
ATOM 2457 C C . VAL A 1 327 ? 13.438 -20.109 -15.719 1 98.62 327 VAL A C 1
ATOM 2459 O O . VAL A 1 327 ? 14.039 -19.031 -15.773 1 98.62 327 VAL A O 1
ATOM 2462 N N . MET A 1 328 ? 12.344 -20.281 -16.328 1 98.81 328 MET A N 1
ATOM 2463 C CA . MET A 1 328 ? 11.414 -19.234 -16.766 1 98.81 328 MET A CA 1
ATOM 2464 C C . MET A 1 328 ? 10.109 -19.312 -15.977 1 98.81 328 MET A C 1
ATOM 2466 O O . MET A 1 328 ? 9.594 -20.406 -15.727 1 98.81 328 MET A O 1
ATOM 2470 N N . ALA A 1 329 ? 9.633 -18.203 -15.461 1 98.81 329 ALA A N 1
ATOM 2471 C CA . ALA A 1 329 ? 8.43 -18.234 -14.641 1 98.81 329 ALA A CA 1
ATOM 2472 C C . ALA A 1 329 ? 7.566 -17 -14.906 1 98.81 329 ALA A C 1
ATOM 2474 O O . ALA A 1 329 ? 8.086 -15.93 -15.234 1 98.81 329 ALA A O 1
ATOM 2475 N N . GLY A 1 330 ? 6.273 -17.188 -14.75 1 98.75 330 GLY A N 1
ATOM 2476 C CA . GLY A 1 330 ? 5.418 -16.031 -14.945 1 98.75 330 GLY A CA 1
ATOM 2477 C C . GLY A 1 330 ? 3.982 -16.281 -14.516 1 98.75 330 GLY A C 1
ATOM 2478 O O . GLY A 1 330 ? 3.664 -17.328 -13.961 1 98.75 330 GLY A O 1
ATOM 2479 N N . PHE A 1 331 ? 3.195 -15.25 -14.625 1 98.75 331 PHE A N 1
ATOM 2480 C CA . PHE A 1 331 ? 1.79 -15.234 -14.234 1 98.75 331 PHE A CA 1
ATOM 2481 C C . PHE A 1 331 ? 0.981 -14.328 -15.156 1 98.75 331 PHE A C 1
ATOM 2483 O O . PHE A 1 331 ? 1.548 -13.609 -15.984 1 98.75 331 PHE A O 1
ATOM 2490 N N . THR A 1 332 ? -0.305 -14.461 -15.078 1 98.31 332 THR A N 1
ATOM 2491 C CA . THR A 1 332 ? -1.199 -13.562 -15.805 1 98.31 332 THR A CA 1
ATOM 2492 C C . THR A 1 332 ? -1.695 -12.438 -14.898 1 98.31 332 THR A C 1
ATOM 2494 O O . THR A 1 332 ? -1.684 -12.57 -13.68 1 98.31 332 THR A O 1
ATOM 2497 N N . THR A 1 333 ? -2.148 -11.422 -15.523 1 97.56 333 THR A N 1
ATOM 2498 C CA . THR A 1 333 ? -2.533 -10.219 -14.789 1 97.56 333 THR A CA 1
ATOM 2499 C C . THR A 1 333 ? -3.727 -10.5 -13.883 1 97.56 333 THR A C 1
ATOM 2501 O O . THR A 1 333 ? -3.762 -10.055 -12.734 1 97.56 333 THR A O 1
ATOM 2504 N N . ASN A 1 334 ? -4.719 -11.203 -14.383 1 96.69 334 ASN A N 1
ATOM 2505 C CA . ASN A 1 334 ? -5.961 -11.438 -13.656 1 96.69 334 ASN A CA 1
ATOM 2506 C C . ASN A 1 334 ? -6.133 -12.914 -13.297 1 96.69 334 ASN A C 1
ATOM 2508 O O . ASN A 1 334 ? -7.145 -13.523 -13.641 1 96.69 334 ASN A O 1
ATOM 2512 N N . GLU A 1 335 ? -5.199 -13.438 -12.523 1 97.75 335 GLU A N 1
ATOM 2513 C CA . GLU A 1 335 ? -5.164 -14.836 -12.109 1 97.75 335 GLU A CA 1
ATOM 2514 C C . GLU A 1 335 ? -6.441 -15.227 -11.375 1 97.75 335 GLU A C 1
ATOM 2516 O O . GLU A 1 335 ? -6.914 -16.359 -11.5 1 97.75 335 GLU A O 1
ATOM 2521 N N . GLY A 1 336 ? -7.051 -14.305 -10.672 1 96.31 336 GLY A N 1
ATOM 2522 C CA . GLY A 1 336 ? -8.125 -14.633 -9.742 1 96.31 336 GLY A CA 1
ATOM 2523 C C . GLY A 1 336 ? -9.477 -14.758 -10.422 1 96.31 336 GLY A C 1
ATOM 2524 O O . GLY A 1 336 ? -10.359 -15.469 -9.93 1 96.31 336 GLY A O 1
ATOM 2525 N N . THR A 1 337 ? -9.688 -14.188 -11.586 1 94.12 337 THR A N 1
ATOM 2526 C CA . THR A 1 337 ? -11.016 -14.023 -12.172 1 94.12 337 THR A CA 1
ATOM 2527 C C . THR A 1 337 ? -11.586 -15.375 -12.586 1 94.12 337 THR A C 1
ATOM 2529 O O . THR A 1 337 ? -12.797 -15.602 -12.484 1 94.12 337 THR A O 1
ATOM 2532 N N . TYR A 1 338 ? -10.734 -16.203 -13.078 1 91.44 338 TYR A N 1
ATOM 2533 C CA . TYR A 1 338 ? -11.195 -17.516 -13.508 1 91.44 338 TYR A CA 1
ATOM 2534 C C . TYR A 1 338 ? -11.867 -18.266 -12.367 1 91.44 338 TYR A C 1
ATOM 2536 O O . TYR A 1 338 ? -12.945 -18.844 -12.539 1 91.44 338 TYR A O 1
ATOM 2544 N N . PHE A 1 339 ? -11.367 -18.234 -11.266 1 94.5 339 PHE A N 1
ATOM 2545 C CA . PHE A 1 339 ? -11.852 -19 -10.125 1 94.5 339 PHE A CA 1
ATOM 2546 C C . PHE A 1 339 ? -13.023 -18.281 -9.453 1 94.5 339 PHE A C 1
ATOM 2548 O O . PHE A 1 339 ? -13.984 -18.922 -9.031 1 94.5 339 PHE A O 1
ATOM 2555 N N . LEU A 1 340 ? -12.922 -17 -9.406 1 95.69 340 LEU A N 1
ATOM 2556 C CA . LEU A 1 340 ? -14.008 -16.219 -8.812 1 95.69 340 LEU A CA 1
ATOM 2557 C C . LEU A 1 340 ? -15.281 -16.344 -9.656 1 95.69 340 LEU A C 1
ATOM 2559 O O . LEU A 1 340 ? -16.391 -16.391 -9.117 1 95.69 340 LEU A O 1
ATOM 2563 N N . ALA A 1 341 ? -15.117 -16.391 -10.922 1 90.88 341 ALA A N 1
ATOM 2564 C CA . ALA A 1 341 ? -16.25 -16.484 -11.836 1 90.88 341 ALA A CA 1
ATOM 2565 C C . ALA A 1 341 ? -17.078 -17.734 -11.547 1 90.88 341 ALA A C 1
ATOM 2567 O O . ALA A 1 341 ? -18.281 -17.766 -11.82 1 90.88 341 ALA A O 1
ATOM 2568 N N . GLY A 1 342 ? -16.484 -18.75 -10.953 1 88.94 342 GLY A N 1
ATOM 2569 C CA . GLY A 1 342 ? -17.172 -19.984 -10.633 1 88.94 342 GLY A CA 1
ATOM 2570 C C . GLY A 1 342 ? -17.781 -20 -9.25 1 88.94 342 GLY A C 1
ATOM 2571 O O . GLY A 1 342 ? -18.156 -21.047 -8.734 1 88.94 342 GLY A O 1
ATOM 2572 N N . GLN A 1 343 ? -17.906 -18.781 -8.609 1 93.56 343 GLN A N 1
ATOM 2573 C CA . GLN A 1 343 ? -18.406 -18.703 -7.242 1 93.56 343 GLN A CA 1
ATOM 2574 C C . GLN A 1 343 ? -19.672 -17.844 -7.168 1 93.56 343 GLN A C 1
ATOM 2576 O O . GLN A 1 343 ? -19.672 -16.797 -6.531 1 93.56 343 GLN A O 1
ATOM 2581 N N . PRO A 1 344 ? -20.781 -18.328 -7.645 1 93.12 344 PRO A N 1
ATOM 2582 C CA . PRO A 1 344 ? -22.031 -17.562 -7.59 1 93.12 344 PRO A CA 1
ATOM 2583 C C . PRO A 1 344 ? -22.484 -17.266 -6.16 1 93.12 344 PRO A C 1
ATOM 2585 O O . PRO A 1 344 ? -22.984 -16.172 -5.879 1 93.12 344 PRO A O 1
ATOM 2588 N N . PRO A 1 345 ? -22.25 -18.25 -5.227 1 94.06 345 PRO A N 1
ATOM 2589 C CA . PRO A 1 345 ? -22.688 -17.969 -3.859 1 94.06 345 PRO A CA 1
ATOM 2590 C C . PRO A 1 345 ? -21.969 -16.766 -3.246 1 94.06 345 PRO A C 1
ATOM 2592 O O . PRO A 1 345 ? -22.453 -16.188 -2.273 1 94.06 345 PRO A O 1
ATOM 2595 N N . LEU A 1 346 ? -20.875 -16.406 -3.805 1 96.38 346 LEU A N 1
ATOM 2596 C CA . LEU A 1 346 ? -20.078 -15.297 -3.277 1 96.38 346 LEU A CA 1
ATOM 2597 C C . LEU A 1 346 ? -20.391 -14.016 -4.035 1 96.38 346 LEU A C 1
ATOM 2599 O O . LEU A 1 346 ? -19.781 -12.969 -3.77 1 96.38 346 LEU A O 1
ATOM 2603 N N . GLY A 1 347 ? -21.203 -14.102 -5.035 1 95.5 347 GLY A N 1
ATOM 2604 C CA . GLY A 1 347 ? -21.672 -12.914 -5.742 1 95.5 347 GLY A CA 1
ATOM 2605 C C . GLY A 1 347 ? -21.062 -12.773 -7.125 1 95.5 347 GLY A C 1
ATOM 2606 O O . GLY A 1 347 ? -21.328 -11.797 -7.828 1 95.5 347 GLY A O 1
ATOM 2607 N N . PHE A 1 348 ? -20.359 -13.719 -7.578 1 94.38 348 PHE A N 1
ATOM 2608 C CA . PHE A 1 348 ? -19.688 -13.602 -8.867 1 94.38 348 PHE A CA 1
ATOM 2609 C C . PHE A 1 348 ? -20.484 -14.32 -9.953 1 94.38 348 PHE A C 1
ATOM 2611 O O . PHE A 1 348 ? -21.031 -15.398 -9.719 1 94.38 348 PHE A O 1
ATOM 2618 N N . ASN A 1 349 ? -20.609 -13.602 -11.047 1 88.56 349 ASN A N 1
ATOM 2619 C CA . ASN A 1 349 ? -21.266 -14.094 -12.25 1 88.56 349 ASN A CA 1
ATOM 2620 C C . ASN A 1 349 ? -20.609 -13.57 -13.516 1 88.56 349 ASN A C 1
ATOM 2622 O O . ASN A 1 349 ? -20.625 -12.375 -13.789 1 88.56 349 ASN A O 1
ATOM 2626 N N . PRO A 1 350 ? -20.047 -14.469 -14.281 1 83.06 350 PRO A N 1
ATOM 2627 C CA . PRO A 1 350 ? -19.297 -14.031 -15.461 1 83.06 350 PRO A CA 1
ATOM 2628 C C . PRO A 1 350 ? -20.172 -13.289 -16.469 1 83.06 350 PRO A C 1
ATOM 2630 O O . PRO A 1 350 ? -19.656 -12.602 -17.359 1 83.06 350 PRO A O 1
ATOM 2633 N N . SER A 1 351 ? -21.422 -13.406 -16.391 1 84.31 351 SER A N 1
ATOM 2634 C CA . SER A 1 351 ? -22.328 -12.742 -17.328 1 84.31 351 SER A CA 1
ATOM 2635 C C . SER A 1 351 ? -22.672 -11.336 -16.844 1 84.31 351 SER A C 1
ATOM 2637 O O . SER A 1 351 ? -23.391 -10.602 -17.531 1 84.31 351 SER A O 1
ATOM 2639 N N . THR A 1 352 ? -22.234 -11 -15.68 1 89 352 THR A N 1
ATOM 2640 C CA . THR A 1 352 ? -22.469 -9.664 -15.141 1 89 352 THR A CA 1
ATOM 2641 C C . THR A 1 352 ? -21.156 -8.984 -14.789 1 89 352 THR A C 1
ATOM 2643 O O . THR A 1 352 ? -20.078 -9.555 -14.992 1 89 352 THR A O 1
ATOM 2646 N N . ASP A 1 353 ? -21.281 -7.785 -14.273 1 91.75 353 ASP A N 1
ATOM 2647 C CA . ASP A 1 353 ? -20.078 -7.055 -13.852 1 91.75 353 ASP A CA 1
ATOM 2648 C C . ASP A 1 353 ? -19.594 -7.547 -12.492 1 91.75 353 ASP A C 1
ATOM 2650 O O . ASP A 1 353 ? -18.469 -7.234 -12.078 1 91.75 353 ASP A O 1
ATOM 2654 N N . SER A 1 354 ? -20.359 -8.336 -11.828 1 94.06 354 SER A N 1
ATOM 2655 C CA . SER A 1 354 ? -20.031 -8.977 -10.555 1 94.06 354 SER A CA 1
ATOM 2656 C C . SER A 1 354 ? -19.641 -7.938 -9.508 1 94.06 354 SER A C 1
ATOM 2658 O O . SER A 1 354 ? -18.609 -8.078 -8.844 1 94.06 354 SER A O 1
ATOM 2660 N N . PHE A 1 355 ? -20.422 -6.816 -9.492 1 95.56 355 PHE A N 1
ATOM 2661 C CA . PHE A 1 355 ? -20.219 -5.863 -8.406 1 95.56 355 PHE A CA 1
ATOM 2662 C C . PHE A 1 355 ? -20.625 -6.465 -7.074 1 95.56 355 PHE A C 1
ATOM 2664 O O . PHE A 1 355 ? -21.781 -6.891 -6.914 1 95.56 355 PHE A O 1
ATOM 2671 N N . ILE A 1 356 ? -19.703 -6.52 -6.16 1 96.88 356 ILE A N 1
ATOM 2672 C CA . ILE A 1 356 ? -20 -7.137 -4.871 1 96.88 356 ILE A CA 1
ATOM 2673 C C . ILE A 1 356 ? -19.797 -6.117 -3.752 1 96.88 356 ILE A C 1
ATOM 2675 O O . ILE A 1 356 ? -19.125 -5.105 -3.941 1 96.88 356 ILE A O 1
ATOM 2679 N N . SER A 1 357 ? -20.391 -6.355 -2.59 1 97.06 357 SER A N 1
ATOM 2680 C CA . SER A 1 357 ? -20.25 -5.504 -1.414 1 97.06 357 SER A CA 1
ATOM 2681 C C . SER A 1 357 ? -19 -5.859 -0.613 1 97.06 357 SER A C 1
ATOM 2683 O O . SER A 1 357 ? -18.344 -6.867 -0.889 1 97.06 357 SER A O 1
ATOM 2685 N N . LYS A 1 358 ? -18.703 -5.078 0.352 1 97 358 LYS A N 1
ATOM 2686 C CA . LYS A 1 358 ? -17.609 -5.379 1.271 1 97 358 LYS A CA 1
ATOM 2687 C C . LYS A 1 358 ? -17.859 -6.688 2.014 1 97 358 LYS A C 1
ATOM 2689 O O . LYS A 1 358 ? -16.922 -7.465 2.24 1 97 358 LYS A O 1
ATOM 2694 N N . THR A 1 359 ? -19.062 -6.902 2.432 1 97.62 359 THR A N 1
ATOM 2695 C CA . THR A 1 359 ? -19.438 -8.125 3.129 1 97.62 359 THR A CA 1
ATOM 2696 C C . THR A 1 359 ? -19.141 -9.352 2.268 1 97.62 359 THR A C 1
ATOM 2698 O O . THR A 1 359 ? -18.609 -10.344 2.756 1 97.62 359 THR A O 1
ATOM 2701 N N . GLN A 1 360 ? -19.469 -9.242 1.03 1 97.94 360 GLN A N 1
ATOM 2702 C CA . GLN A 1 360 ? -19.219 -10.336 0.106 1 97.94 360 GLN A CA 1
ATOM 2703 C C . GLN A 1 360 ? -17.719 -10.531 -0.11 1 97.94 360 GLN A C 1
ATOM 2705 O O . GLN A 1 360 ? -17.234 -11.656 -0.243 1 97.94 360 GLN A O 1
ATOM 2710 N N . PHE A 1 361 ? -17.047 -9.445 -0.172 1 98.31 361 PHE A N 1
ATOM 2711 C CA . PHE A 1 361 ? -15.594 -9.523 -0.254 1 98.31 361 PHE A CA 1
ATOM 2712 C C . PHE A 1 361 ? -15.031 -10.266 0.949 1 98.31 361 PHE A C 1
ATOM 2714 O O . PHE A 1 361 ? -14.172 -11.141 0.796 1 98.31 361 PHE A O 1
ATOM 2721 N N . ASN A 1 362 ? -15.477 -9.93 2.105 1 98.38 362 ASN A N 1
ATOM 2722 C CA . ASN A 1 362 ? -15.008 -10.602 3.314 1 98.38 362 ASN A CA 1
ATOM 2723 C C . ASN A 1 362 ? -15.344 -12.086 3.299 1 98.38 362 ASN A C 1
ATOM 2725 O O . ASN A 1 362 ? -14.539 -12.914 3.723 1 98.38 362 ASN A O 1
ATOM 2729 N N . LYS A 1 363 ? -16.5 -12.43 2.844 1 98.06 363 LYS A N 1
ATOM 2730 C CA . LYS A 1 363 ? -16.891 -13.836 2.715 1 98.06 363 LYS A CA 1
ATOM 2731 C C . LYS A 1 363 ? -15.977 -14.562 1.734 1 98.06 363 LYS A C 1
ATOM 2733 O O . LYS A 1 363 ? -15.672 -15.742 1.925 1 98.06 363 LYS A O 1
ATOM 2738 N N . THR A 1 364 ? -15.609 -13.883 0.672 1 98.44 364 THR A N 1
ATOM 2739 C CA . THR A 1 364 ? -14.68 -14.461 -0.298 1 98.44 364 THR A CA 1
ATOM 2740 C C . THR A 1 364 ? -13.328 -14.758 0.351 1 98.44 364 THR A C 1
ATOM 2742 O O . THR A 1 364 ? -12.742 -15.812 0.119 1 98.44 364 THR A O 1
ATOM 2745 N N . THR A 1 365 ? -12.867 -13.805 1.141 1 98.5 365 THR A N 1
ATOM 2746 C CA . THR A 1 365 ? -11.617 -13.992 1.873 1 98.5 365 THR A CA 1
ATOM 2747 C C . THR A 1 365 ? -11.711 -15.211 2.785 1 98.5 365 THR A C 1
ATOM 2749 O O . THR A 1 365 ? -10.789 -16.031 2.824 1 98.5 365 THR A O 1
ATOM 2752 N N . GLN A 1 366 ? -12.82 -15.383 3.422 1 97.56 366 GLN A N 1
ATOM 2753 C CA . GLN A 1 366 ? -13.008 -16.5 4.352 1 97.56 366 GLN A CA 1
ATOM 2754 C C . GLN A 1 366 ? -13.148 -17.812 3.605 1 97.56 366 GLN A C 1
ATOM 2756 O O . GLN A 1 366 ? -12.727 -18.859 4.102 1 97.56 366 GLN A O 1
ATOM 2761 N N . ALA A 1 367 ? -13.734 -17.719 2.486 1 97.19 367 ALA A N 1
ATOM 2762 C CA . ALA A 1 367 ? -13.836 -18.938 1.673 1 97.19 367 ALA A CA 1
ATOM 2763 C C . ALA A 1 367 ? -12.461 -19.406 1.231 1 97.19 367 ALA A C 1
ATOM 2765 O O . ALA A 1 367 ? -12.195 -20.609 1.206 1 97.19 367 ALA A O 1
ATOM 2766 N N . LEU A 1 368 ? -11.602 -18.5 0.851 1 97.25 368 LEU A N 1
ATOM 2767 C CA . LEU A 1 368 ? -10.242 -18.828 0.428 1 97.25 368 LEU A CA 1
ATOM 2768 C C . LEU A 1 368 ? -9.406 -19.297 1.614 1 97.25 368 LEU A C 1
ATOM 2770 O O . LEU A 1 368 ? -8.594 -20.219 1.485 1 97.25 368 LEU A O 1
ATOM 2774 N N . LEU A 1 369 ? -9.617 -18.594 2.734 1 96.56 369 LEU A N 1
ATOM 2775 C CA . LEU A 1 369 ? -8.859 -18.875 3.951 1 96.56 369 LEU A CA 1
ATOM 2776 C C . LEU A 1 369 ? -9.789 -19.047 5.145 1 96.56 369 LEU A C 1
ATOM 2778 O O . LEU A 1 369 ? -9.891 -18.156 5.996 1 96.56 369 LEU A O 1
ATOM 2782 N N . PRO A 1 370 ? -10.273 -20.172 5.32 1 94.31 370 PRO A N 1
ATOM 2783 C CA . PRO A 1 370 ? -11.297 -20.391 6.336 1 94.31 370 PRO A CA 1
ATOM 2784 C C . PRO A 1 370 ? -10.766 -20.25 7.758 1 94.31 370 PRO A C 1
ATOM 2786 O O . PRO A 1 370 ? -11.539 -20 8.688 1 94.31 370 PRO A O 1
ATOM 2789 N N . SER A 1 371 ? -9.516 -20.359 7.957 1 92.94 371 SER A N 1
ATOM 2790 C CA . SER A 1 371 ? -8.945 -20.312 9.297 1 92.94 371 SER A CA 1
ATOM 2791 C C . SER A 1 371 ? -8.672 -18.891 9.742 1 92.94 371 SER A C 1
ATOM 2793 O O . SER A 1 371 ? -8.32 -18.641 10.898 1 92.94 371 SER A O 1
ATOM 2795 N N . LEU A 1 372 ? -8.82 -17.906 8.914 1 96.44 372 LEU A N 1
ATOM 2796 C CA . LEU A 1 372 ? -8.516 -16.531 9.258 1 96.44 372 LEU A CA 1
ATOM 2797 C C . LEU A 1 372 ? -9.516 -15.984 10.273 1 96.44 372 LEU A C 1
ATOM 2799 O O . LEU A 1 372 ? -10.727 -16.172 10.109 1 96.44 372 LEU A O 1
ATOM 2803 N N . ASN A 1 373 ? -9.023 -15.398 11.359 1 96.12 373 ASN A N 1
ATOM 2804 C CA . ASN A 1 373 ? -9.93 -14.742 12.297 1 96.12 373 ASN A CA 1
ATOM 2805 C C . ASN A 1 373 ? -10.289 -13.336 11.828 1 96.12 373 ASN A C 1
ATOM 2807 O O . ASN A 1 373 ? -9.914 -12.922 10.727 1 96.12 373 ASN A O 1
ATOM 2811 N N . GLU A 1 374 ? -11 -12.594 12.578 1 95.69 374 GLU A N 1
ATOM 2812 C CA . GLU A 1 374 ? -11.547 -11.305 12.164 1 95.69 374 GLU A CA 1
ATOM 2813 C C . GLU A 1 374 ? -10.438 -10.289 11.922 1 95.69 374 GLU A C 1
ATOM 2815 O O . GLU A 1 374 ? -10.555 -9.43 11.039 1 95.69 374 GLU A O 1
ATOM 2820 N N . PHE A 1 375 ? -9.328 -10.328 12.719 1 97.19 375 PHE A N 1
ATOM 2821 C CA . PHE A 1 375 ? -8.211 -9.406 12.531 1 97.19 375 PHE A CA 1
ATOM 2822 C C . PHE A 1 375 ? -7.551 -9.625 11.172 1 97.19 375 PHE A C 1
ATOM 2824 O O . PHE A 1 375 ? -7.191 -8.664 10.492 1 97.19 375 PHE A O 1
ATOM 2831 N N . GLY A 1 376 ? -7.406 -10.953 10.852 1 97.94 376 GLY A N 1
ATOM 2832 C CA . GLY A 1 376 ? -6.852 -11.273 9.547 1 97.94 376 GLY A CA 1
ATOM 2833 C C . GLY A 1 376 ? -7.727 -10.82 8.398 1 97.94 376 GLY A C 1
ATOM 2834 O O . GLY A 1 376 ? -7.23 -10.266 7.41 1 97.94 376 GLY A O 1
ATOM 2835 N N . VAL A 1 377 ? -9.008 -11.008 8.508 1 98.31 377 VAL A N 1
ATOM 2836 C CA . VAL A 1 377 ? -9.953 -10.625 7.465 1 98.31 377 VAL A CA 1
ATOM 2837 C C . VAL A 1 377 ? -9.914 -9.109 7.266 1 98.31 377 VAL A C 1
ATOM 2839 O O . VAL A 1 377 ? -9.891 -8.625 6.133 1 98.31 377 VAL A O 1
ATOM 2842 N N . ASP A 1 378 ? -9.859 -8.336 8.344 1 97.88 378 ASP A N 1
ATOM 2843 C CA . ASP A 1 378 ? -9.805 -6.879 8.281 1 97.88 378 ASP A CA 1
ATOM 2844 C C . ASP A 1 378 ? -8.5 -6.406 7.637 1 97.88 378 ASP A C 1
ATOM 2846 O O . ASP A 1 378 ? -8.492 -5.434 6.879 1 97.88 378 ASP A O 1
ATOM 2850 N N . ALA A 1 379 ? -7.426 -7.086 8 1 98.56 379 ALA A N 1
ATOM 2851 C CA . ALA A 1 379 ? -6.129 -6.73 7.43 1 98.56 379 ALA A CA 1
ATOM 2852 C C . ALA A 1 379 ? -6.117 -6.949 5.918 1 98.56 379 ALA A C 1
ATOM 2854 O O . ALA A 1 379 ? -5.598 -6.117 5.172 1 98.56 379 ALA A O 1
ATOM 2855 N N . VAL A 1 380 ? -6.676 -8.07 5.441 1 98.81 380 VAL A N 1
ATOM 2856 C CA . VAL A 1 380 ? -6.75 -8.367 4.016 1 98.81 380 VAL A CA 1
ATOM 2857 C C . VAL A 1 380 ? -7.625 -7.328 3.318 1 98.81 380 VAL A C 1
ATOM 2859 O O . VAL A 1 380 ? -7.277 -6.84 2.24 1 98.81 380 VAL A O 1
ATOM 2862 N N . ALA A 1 381 ? -8.766 -7.031 3.924 1 98.44 381 ALA A N 1
ATOM 2863 C CA . ALA A 1 381 ? -9.664 -6.035 3.35 1 98.44 381 ALA A CA 1
ATOM 2864 C C . ALA A 1 381 ? -8.961 -4.691 3.184 1 98.44 381 ALA A C 1
ATOM 2866 O O . ALA A 1 381 ? -9.078 -4.051 2.137 1 98.44 381 ALA A O 1
ATOM 2867 N N . PHE A 1 382 ? -8.258 -4.238 4.16 1 98.31 382 PHE A N 1
ATOM 2868 C CA . PHE A 1 382 ? -7.562 -2.959 4.051 1 98.31 382 PHE A CA 1
ATOM 2869 C C . PHE A 1 382 ? -6.492 -3.01 2.969 1 98.31 382 PHE A C 1
ATOM 2871 O O . PHE A 1 382 ? -6.352 -2.072 2.182 1 98.31 382 PHE A O 1
ATOM 2878 N N . GLU A 1 383 ? -5.699 -4.125 2.961 1 98.38 383 GLU A N 1
ATOM 2879 C CA . GLU A 1 383 ? -4.578 -4.258 2.035 1 98.38 383 GLU A CA 1
ATOM 2880 C C . GLU A 1 383 ? -5.043 -4.172 0.585 1 98.38 383 GLU A C 1
ATOM 2882 O O . GLU A 1 383 ? -4.371 -3.568 -0.254 1 98.38 383 GLU A O 1
ATOM 2887 N N . TYR A 1 384 ? -6.18 -4.723 0.293 1 98.38 384 TYR A N 1
ATOM 2888 C CA . TYR A 1 384 ? -6.504 -4.918 -1.116 1 98.38 384 TYR A CA 1
ATOM 2889 C C . TYR A 1 384 ? -7.555 -3.918 -1.578 1 98.38 384 TYR A C 1
ATOM 2891 O O . TYR A 1 384 ? -7.848 -3.822 -2.771 1 98.38 384 TYR A O 1
ATOM 2899 N N . THR A 1 385 ? -8.125 -3.111 -0.68 1 97.62 385 THR A N 1
ATOM 2900 C CA . THR A 1 385 ? -9.07 -2.068 -1.075 1 97.62 385 THR A CA 1
ATOM 2901 C C . THR A 1 385 ? -8.344 -0.924 -1.775 1 97.62 385 THR A C 1
ATOM 2903 O O . THR A 1 385 ? -7.328 -0.429 -1.278 1 97.62 385 THR A O 1
ATOM 2906 N N . ASP A 1 386 ? -8.805 -0.607 -2.939 1 96.06 386 ASP A N 1
ATOM 2907 C CA . ASP A 1 386 ? -8.336 0.621 -3.574 1 96.06 386 ASP A CA 1
ATOM 2908 C C . ASP A 1 386 ? -8.992 1.849 -2.947 1 96.06 386 ASP A C 1
ATOM 2910 O O . ASP A 1 386 ? -10.125 2.203 -3.301 1 96.06 386 ASP A O 1
ATOM 2914 N N . TRP A 1 387 ? -8.273 2.516 -2.168 1 94.25 387 TRP A N 1
ATOM 2915 C CA . TRP A 1 387 ? -8.797 3.607 -1.357 1 94.25 387 TRP A CA 1
ATOM 2916 C C . TRP A 1 387 ? -9.055 4.848 -2.211 1 94.25 387 TRP A C 1
ATOM 2918 O O . TRP A 1 387 ? -9.711 5.789 -1.768 1 94.25 387 TRP A O 1
ATOM 2928 N N . ARG A 1 388 ? -8.672 4.93 -3.531 1 92.75 388 ARG A N 1
ATOM 2929 C CA . ARG A 1 388 ? -8.922 6.031 -4.453 1 92.75 388 ARG A CA 1
ATOM 2930 C C . ARG A 1 388 ? -10.289 5.891 -5.121 1 92.75 388 ARG A C 1
ATOM 2932 O O . ARG A 1 388 ? -10.797 6.844 -5.719 1 92.75 388 ARG A O 1
ATOM 2939 N N . SER A 1 389 ? -10.82 4.656 -4.969 1 86.31 389 SER A N 1
ATOM 2940 C CA . SER A 1 389 ? -11.984 4.344 -5.789 1 86.31 389 SER A CA 1
ATOM 2941 C C . SER A 1 389 ? -13.117 3.762 -4.945 1 86.31 389 SER A C 1
ATOM 2943 O O . SER A 1 389 ? -13.805 2.834 -5.375 1 86.31 389 SER A O 1
ATOM 2945 N N . LEU A 1 390 ? -13.266 4.25 -3.811 1 88.25 390 LEU A N 1
ATOM 2946 C CA . LEU A 1 390 ? -14.234 3.654 -2.898 1 88.25 390 LEU A CA 1
ATOM 2947 C C . LEU A 1 390 ? -15.656 3.816 -3.434 1 88.25 390 LEU A C 1
ATOM 2949 O O . LEU A 1 390 ? -16.547 3.033 -3.094 1 88.25 390 LEU A O 1
ATOM 2953 N N . GLU A 1 391 ? -15.812 4.785 -4.289 1 87.25 391 GLU A N 1
ATOM 2954 C CA . GLU A 1 391 ? -17.156 5.059 -4.797 1 87.25 391 GLU A CA 1
ATOM 2955 C C . GLU A 1 391 ? -17.469 4.215 -6.035 1 87.25 391 GLU A C 1
ATOM 2957 O O . GLU A 1 391 ? -18.609 4.141 -6.473 1 87.25 391 GLU A O 1
ATOM 2962 N N . LYS A 1 392 ? -16.484 3.596 -6.566 1 91.19 392 LYS A N 1
ATOM 2963 C CA . LYS A 1 392 ? -16.703 2.752 -7.738 1 91.19 392 LYS A CA 1
ATOM 2964 C C . LYS A 1 392 ? -17.344 1.426 -7.344 1 91.19 392 LYS A C 1
ATOM 2966 O O . LYS A 1 392 ? -16.906 0.771 -6.398 1 91.19 392 LYS A O 1
ATOM 2971 N N . PRO A 1 393 ? -18.297 1.021 -8.062 1 93.44 393 PRO A N 1
ATOM 2972 C CA . PRO A 1 393 ? -19 -0.219 -7.715 1 93.44 393 PRO A CA 1
ATOM 2973 C C . PRO A 1 393 ? -18.094 -1.45 -7.828 1 93.44 393 PRO A C 1
ATOM 2975 O O . PRO A 1 393 ? -18.359 -2.471 -7.188 1 93.44 393 PRO A O 1
ATOM 2978 N N . ALA A 1 394 ? -17.031 -1.369 -8.594 1 95.56 394 ALA A N 1
ATOM 2979 C CA . ALA A 1 394 ? -16.172 -2.516 -8.875 1 95.56 394 ALA A CA 1
ATOM 2980 C C . ALA A 1 394 ? -15.102 -2.686 -7.789 1 95.56 394 ALA A C 1
ATOM 2982 O O . ALA A 1 394 ? -14.344 -3.658 -7.801 1 95.56 394 ALA A O 1
ATOM 2983 N N . VAL A 1 395 ? -15.047 -1.806 -6.789 1 96.75 395 VAL A N 1
ATOM 2984 C CA . VAL A 1 395 ? -13.906 -1.688 -5.891 1 96.75 395 VAL A CA 1
ATOM 2985 C C . VAL A 1 395 ? -13.664 -3.021 -5.184 1 96.75 395 VAL A C 1
ATOM 2987 O O . VAL A 1 395 ? -12.531 -3.506 -5.133 1 96.75 395 VAL A O 1
ATOM 2990 N N . TYR A 1 396 ? -14.688 -3.717 -4.754 1 97.75 396 TYR A N 1
ATOM 2991 C CA . TYR A 1 396 ? -14.484 -4.93 -3.969 1 97.75 396 TYR A CA 1
ATOM 2992 C C . TYR A 1 396 ? -14.375 -6.152 -4.871 1 97.75 396 TYR A C 1
ATOM 2994 O O . TYR A 1 396 ? -13.766 -7.156 -4.5 1 97.75 396 TYR A O 1
ATOM 3002 N N . ARG A 1 397 ? -15.016 -6.117 -6.062 1 97.12 397 ARG A N 1
ATOM 3003 C CA . ARG A 1 397 ? -14.758 -7.156 -7.055 1 97.12 397 ARG A CA 1
ATOM 3004 C C . ARG A 1 397 ? -13.281 -7.199 -7.43 1 97.12 397 ARG A C 1
ATOM 3006 O O . ARG A 1 397 ? -12.664 -8.266 -7.43 1 97.12 397 ARG A O 1
ATOM 3013 N N . ASP A 1 398 ? -12.766 -5.988 -7.719 1 97.06 398 ASP A N 1
ATOM 3014 C CA . ASP A 1 398 ? -11.367 -5.883 -8.109 1 97.06 398 ASP A CA 1
ATOM 3015 C C . ASP A 1 398 ? -10.445 -6.266 -6.953 1 97.06 398 ASP A C 1
ATOM 3017 O O . ASP A 1 398 ? -9.398 -6.883 -7.164 1 97.06 398 ASP A O 1
ATOM 3021 N N . ALA A 1 399 ? -10.836 -5.91 -5.762 1 98.25 399 ALA A N 1
ATOM 3022 C CA . ALA A 1 399 ? -10.078 -6.316 -4.582 1 98.25 399 ALA A CA 1
ATOM 3023 C C . ALA A 1 399 ? -10.031 -7.836 -4.457 1 98.25 399 ALA A C 1
ATOM 3025 O O . ALA A 1 399 ? -8.977 -8.414 -4.168 1 98.25 399 ALA A O 1
ATOM 3026 N N . ALA A 1 400 ? -11.141 -8.461 -4.66 1 98.44 400 ALA A N 1
ATOM 3027 C CA . ALA A 1 400 ? -11.227 -9.922 -4.566 1 98.44 400 ALA A CA 1
ATOM 3028 C C . ALA A 1 400 ? -10.344 -10.586 -5.617 1 98.44 400 ALA A C 1
ATOM 3030 O O . ALA A 1 400 ? -9.617 -11.539 -5.32 1 98.44 400 ALA A O 1
ATOM 3031 N N . GLU A 1 401 ? -10.438 -10.078 -6.785 1 97.38 401 GLU A N 1
ATOM 3032 C CA . GLU A 1 401 ? -9.617 -10.609 -7.875 1 97.38 401 GLU A CA 1
ATOM 3033 C C . GLU A 1 401 ? -8.133 -10.5 -7.547 1 97.38 401 GLU A C 1
ATOM 3035 O O . GLU A 1 401 ? -7.391 -11.477 -7.699 1 97.38 401 GLU A O 1
ATOM 3040 N N . ASN A 1 402 ? -7.738 -9.375 -7.105 1 98.19 402 ASN A N 1
ATOM 3041 C CA . ASN A 1 402 ? -6.332 -9.156 -6.781 1 98.19 402 ASN A CA 1
ATOM 3042 C C . ASN A 1 402 ? -5.887 -10.008 -5.602 1 98.19 402 ASN A C 1
ATOM 3044 O O . ASN A 1 402 ? -4.785 -10.555 -5.605 1 98.19 402 ASN A O 1
ATOM 3048 N N . MET A 1 403 ? -6.738 -10.078 -4.609 1 98.69 403 MET A N 1
ATOM 3049 C CA . MET A 1 403 ? -6.414 -10.859 -3.418 1 98.69 403 MET A CA 1
ATOM 3050 C C . MET A 1 403 ? -6.238 -12.336 -3.764 1 98.69 403 MET A C 1
ATOM 3052 O O . MET A 1 403 ? -5.219 -12.938 -3.428 1 98.69 403 MET A O 1
ATOM 3056 N N . VAL A 1 404 ? -7.18 -12.891 -4.48 1 98.62 404 VAL A N 1
ATOM 3057 C CA . VAL A 1 404 ? -7.145 -14.297 -4.859 1 98.62 404 VAL A CA 1
ATOM 3058 C C . VAL A 1 404 ? -5.973 -14.547 -5.805 1 98.62 404 VAL A C 1
ATOM 3060 O O . VAL A 1 404 ? -5.23 -15.516 -5.641 1 98.62 404 VAL A O 1
ATOM 3063 N N . GLY A 1 405 ? -5.793 -13.664 -6.785 1 98.56 405 GLY A N 1
ATOM 3064 C CA . GLY A 1 405 ? -4.707 -13.797 -7.746 1 98.56 405 GLY A CA 1
ATOM 3065 C C . GLY A 1 405 ? -3.334 -13.727 -7.105 1 98.56 405 GLY A C 1
ATOM 3066 O O . GLY A 1 405 ? -2.455 -14.531 -7.422 1 98.56 405 GLY A O 1
ATOM 3067 N N . ASP A 1 406 ? -3.174 -12.766 -6.203 1 98.75 406 ASP A N 1
ATOM 3068 C CA . ASP A 1 406 ? -1.887 -12.594 -5.539 1 98.75 406 ASP A CA 1
ATOM 3069 C C . ASP A 1 406 ? -1.564 -13.789 -4.645 1 98.75 406 ASP A C 1
ATOM 3071 O O . ASP A 1 406 ? -0.506 -14.406 -4.781 1 98.75 406 ASP A O 1
ATOM 3075 N N . TYR A 1 407 ? -2.445 -14.141 -3.791 1 98.62 407 TYR A N 1
ATOM 3076 C CA . TYR A 1 407 ? -2.172 -15.148 -2.773 1 98.62 407 TYR A CA 1
ATOM 3077 C C . TYR A 1 407 ? -1.989 -16.531 -3.404 1 98.62 407 TYR A C 1
ATOM 3079 O O . TYR A 1 407 ? -1.137 -17.312 -2.973 1 98.62 407 TYR A O 1
ATOM 3087 N N . SER A 1 408 ? -2.742 -16.781 -4.422 1 98.62 408 SER A N 1
ATOM 3088 C CA . SER A 1 408 ? -2.826 -18.156 -4.902 1 98.62 408 SER A CA 1
ATOM 3089 C C . SER A 1 408 ? -1.843 -18.406 -6.039 1 98.62 408 SER A C 1
ATOM 3091 O O . SER A 1 408 ? -1.424 -19.547 -6.266 1 98.62 408 SER A O 1
ATOM 3093 N N . PHE A 1 409 ? -1.474 -17.328 -6.762 1 98.75 409 PHE A N 1
ATOM 3094 C CA . PHE A 1 409 ? -0.748 -17.609 -7.992 1 98.75 409 PHE A CA 1
ATOM 3095 C C . PHE A 1 409 ? 0.437 -16.672 -8.156 1 98.75 409 PHE A C 1
ATOM 3097 O O . PHE A 1 409 ? 1.583 -17.109 -8.25 1 98.75 409 PHE A O 1
ATOM 3104 N N . LYS A 1 410 ? 0.247 -15.398 -8.094 1 98.81 410 LYS A N 1
ATOM 3105 C CA . LYS A 1 410 ? 1.307 -14.453 -8.422 1 98.81 410 LYS A CA 1
ATOM 3106 C C . LYS A 1 410 ? 2.422 -14.492 -7.375 1 98.81 410 LYS A C 1
ATOM 3108 O O . LYS A 1 410 ? 3.59 -14.688 -7.719 1 98.81 410 LYS A O 1
ATOM 3113 N N . CYS A 1 411 ? 2.021 -14.336 -6.117 1 98.69 411 CYS A N 1
ATOM 3114 C CA . CYS A 1 411 ? 3.031 -14.258 -5.066 1 98.69 411 CYS A CA 1
ATOM 3115 C C . CYS A 1 411 ? 3.824 -15.562 -4.977 1 98.69 411 CYS A C 1
ATOM 3117 O O . CYS A 1 411 ? 5.055 -15.539 -4.879 1 98.69 411 CYS A O 1
ATOM 3119 N N . PRO A 1 412 ? 3.188 -16.734 -5.059 1 98.62 412 PRO A N 1
ATOM 3120 C CA . PRO A 1 412 ? 3.969 -17.969 -5.008 1 98.62 412 PRO A CA 1
ATOM 3121 C C . PRO A 1 412 ? 4.984 -18.062 -6.141 1 98.62 412 PRO A C 1
ATOM 3123 O O . PRO A 1 412 ? 6.117 -18.5 -5.922 1 98.62 412 PRO A O 1
ATOM 3126 N N . VAL A 1 413 ? 4.637 -17.656 -7.312 1 98.75 413 VAL A N 1
ATOM 3127 C CA . VAL A 1 413 ? 5.543 -17.719 -8.453 1 98.75 413 VAL A CA 1
ATOM 3128 C C . VAL A 1 413 ? 6.688 -16.734 -8.258 1 98.75 413 VAL A C 1
ATOM 3130 O O . VAL A 1 413 ? 7.848 -17.047 -8.523 1 98.75 413 VAL A O 1
ATOM 3133 N N . ILE A 1 414 ? 6.34 -15.57 -7.805 1 98.38 414 ILE A N 1
ATOM 3134 C CA . ILE A 1 414 ? 7.34 -14.539 -7.559 1 98.38 414 ILE A CA 1
ATOM 3135 C C . ILE A 1 414 ? 8.297 -15 -6.465 1 98.38 414 ILE A C 1
ATOM 3137 O O . ILE A 1 414 ? 9.516 -14.875 -6.605 1 98.38 414 ILE A O 1
ATOM 3141 N N . GLU A 1 415 ? 7.766 -15.602 -5.426 1 97.38 415 GLU A N 1
ATOM 3142 C CA . GLU A 1 415 ? 8.594 -16.062 -4.316 1 97.38 415 GLU A CA 1
ATOM 3143 C C . GLU A 1 415 ? 9.484 -17.234 -4.742 1 97.38 415 GLU A C 1
ATOM 3145 O O . GLU A 1 415 ? 10.633 -17.328 -4.305 1 97.38 415 GLU A O 1
ATOM 3150 N N . ALA A 1 416 ? 8.93 -18.109 -5.52 1 97.81 416 ALA A N 1
ATOM 3151 C CA . ALA A 1 416 ? 9.742 -19.188 -6.051 1 97.81 416 ALA A CA 1
ATOM 3152 C C . ALA A 1 416 ? 10.891 -18.656 -6.906 1 97.81 416 ALA A C 1
ATOM 3154 O O . ALA A 1 416 ? 12.016 -19.141 -6.828 1 97.81 416 ALA A O 1
ATOM 3155 N N . SER A 1 417 ? 10.594 -17.672 -7.719 1 97.75 417 SER A N 1
ATOM 3156 C CA . SER A 1 417 ? 11.594 -17.047 -8.578 1 97.75 417 SER A CA 1
ATOM 3157 C C . SER A 1 417 ? 12.664 -16.344 -7.762 1 97.75 417 SER A C 1
ATOM 3159 O O . SER A 1 417 ? 13.852 -16.422 -8.078 1 97.75 417 SER A O 1
ATOM 3161 N N . LEU A 1 418 ? 12.227 -15.672 -6.746 1 95.44 418 LEU A N 1
ATOM 3162 C CA . LEU A 1 418 ? 13.164 -14.992 -5.859 1 95.44 418 LEU A CA 1
ATOM 3163 C C . LEU A 1 418 ? 14.078 -15.992 -5.156 1 95.44 418 LEU A C 1
ATOM 3165 O O . LEU A 1 418 ? 15.281 -15.758 -5.027 1 95.44 418 LEU A O 1
ATOM 3169 N N . ALA A 1 419 ? 13.461 -17.047 -4.641 1 95.62 419 ALA A N 1
ATOM 3170 C CA . ALA A 1 419 ? 14.242 -18.094 -3.975 1 95.62 419 ALA A CA 1
ATOM 3171 C C . ALA A 1 419 ? 15.305 -18.656 -4.914 1 95.62 419 ALA A C 1
ATOM 3173 O O . ALA A 1 419 ? 16.453 -18.891 -4.504 1 95.62 419 ALA A O 1
ATOM 3174 N N . ARG A 1 420 ? 14.953 -18.859 -6.148 1 96.44 420 ARG A N 1
ATOM 3175 C CA . ARG A 1 420 ? 15.883 -19.391 -7.137 1 96.44 420 ARG A CA 1
ATOM 3176 C C . ARG A 1 420 ? 17 -18.406 -7.414 1 96.44 420 ARG A C 1
ATOM 3178 O O . ARG A 1 420 ? 18.172 -18.781 -7.484 1 96.44 420 ARG A O 1
ATOM 3185 N N . ALA A 1 421 ? 16.641 -17.188 -7.605 1 95.06 421 ALA A N 1
ATOM 3186 C CA . ALA A 1 421 ? 17.641 -16.156 -7.863 1 95.06 421 ALA A CA 1
ATOM 3187 C C . ALA A 1 421 ? 18.609 -16.016 -6.695 1 95.06 421 ALA A C 1
ATOM 3189 O O . ALA A 1 421 ? 19.812 -15.859 -6.895 1 95.06 421 ALA A O 1
ATOM 3190 N N . ARG A 1 422 ? 18.109 -16.094 -5.559 1 92.06 422 ARG A N 1
ATOM 3191 C CA . ARG A 1 422 ? 18.922 -15.984 -4.352 1 92.06 422 ARG A CA 1
ATOM 3192 C C . ARG A 1 422 ? 19.906 -17.141 -4.242 1 92.06 422 ARG A C 1
ATOM 3194 O O . ARG A 1 422 ? 21.016 -16.984 -3.736 1 92.06 422 ARG A O 1
ATOM 3201 N N . ALA A 1 423 ? 19.453 -18.25 -4.703 1 92 423 ALA A N 1
ATOM 3202 C CA . ALA A 1 423 ? 20.297 -19.438 -4.645 1 92 423 ALA A CA 1
ATOM 3203 C C . ALA A 1 423 ? 21.297 -19.453 -5.793 1 92 423 ALA A C 1
ATOM 3205 O O . ALA A 1 423 ? 22.078 -20.406 -5.926 1 92 423 ALA A O 1
ATOM 3206 N N . GLY A 1 424 ? 21.281 -18.469 -6.664 1 91.88 424 GLY A N 1
ATOM 3207 C CA . GLY A 1 424 ? 22.266 -18.344 -7.727 1 91.88 424 GLY A CA 1
ATOM 3208 C C . GLY A 1 424 ? 21.781 -18.859 -9.062 1 91.88 424 GLY A C 1
ATOM 3209 O O . GLY A 1 424 ? 22.531 -18.906 -10.031 1 91.88 424 GLY A O 1
ATOM 3210 N N . GLY A 1 425 ? 20.531 -19.266 -9.094 1 94.44 425 GLY A N 1
ATOM 3211 C CA . GLY A 1 425 ? 19.984 -19.766 -10.344 1 94.44 425 GLY A CA 1
ATOM 3212 C C . GLY A 1 425 ? 19.578 -18.672 -11.305 1 94.44 425 GLY A C 1
ATOM 3213 O O . GLY A 1 425 ? 19.406 -17.516 -10.898 1 94.44 425 GLY A O 1
ATOM 3214 N N . LYS A 1 426 ? 19.469 -19 -12.555 1 96.38 426 LYS A N 1
ATOM 3215 C CA . LYS A 1 426 ? 19.016 -18.078 -13.602 1 96.38 426 LYS A CA 1
ATOM 3216 C C . LYS A 1 426 ? 17.5 -18.156 -13.797 1 96.38 426 LYS A C 1
ATOM 3218 O O . LYS A 1 426 ? 16.953 -19.25 -13.992 1 96.38 426 LYS A O 1
ATOM 3223 N N . VAL A 1 427 ? 16.906 -16.984 -13.758 1 98.19 427 VAL A N 1
ATOM 3224 C CA . VAL A 1 427 ? 15.453 -16.922 -13.906 1 98.19 427 VAL A CA 1
ATOM 3225 C C . VAL A 1 427 ? 15.078 -15.82 -14.891 1 98.19 427 VAL A C 1
ATOM 3227 O O . VAL A 1 427 ? 15.68 -14.742 -14.875 1 98.19 427 VAL A O 1
ATOM 3230 N N . TYR A 1 428 ? 14.203 -16.094 -15.789 1 98.69 428 TYR A N 1
ATOM 3231 C CA . TYR A 1 428 ? 13.508 -15.109 -16.594 1 98.69 428 TYR A CA 1
ATOM 3232 C C . TYR A 1 428 ? 12.031 -15.039 -16.219 1 98.69 428 TYR A C 1
ATOM 3234 O O . TYR A 1 428 ? 11.328 -16.047 -16.266 1 98.69 428 TYR A O 1
ATOM 3242 N N . MET A 1 429 ? 11.57 -13.82 -15.883 1 98.75 429 MET A N 1
ATOM 3243 C CA . MET A 1 429 ? 10.188 -13.688 -15.414 1 98.75 429 MET A CA 1
ATOM 3244 C C . MET A 1 429 ? 9.352 -12.891 -16.406 1 98.75 429 MET A C 1
ATOM 3246 O O . MET A 1 429 ? 9.836 -11.938 -17.016 1 98.75 429 MET A O 1
ATOM 3250 N N . TYR A 1 430 ? 8.016 -13.281 -16.516 1 98.75 430 TYR A N 1
ATOM 3251 C CA . TYR A 1 430 ? 7.109 -12.555 -17.391 1 98.75 430 TYR A CA 1
ATOM 3252 C C . TYR A 1 430 ? 5.75 -12.352 -16.734 1 98.75 430 TYR A C 1
ATOM 3254 O O . TYR A 1 430 ? 5.414 -13.039 -15.773 1 98.75 430 TYR A O 1
ATOM 3262 N N . GLN A 1 431 ? 5.055 -11.406 -17.188 1 98.81 431 GLN A N 1
ATOM 3263 C CA . GLN A 1 431 ? 3.635 -11.18 -16.938 1 98.81 431 GLN A CA 1
ATOM 3264 C C . GLN A 1 431 ? 2.846 -11.141 -18.25 1 98.81 431 GLN A C 1
ATOM 3266 O O . GLN A 1 431 ? 3.148 -10.336 -19.141 1 98.81 431 GLN A O 1
ATOM 3271 N N . PHE A 1 432 ? 1.897 -12.055 -18.359 1 98.62 432 PHE A N 1
ATOM 3272 C CA . PHE A 1 432 ? 0.995 -12.008 -19.5 1 98.62 432 PHE A CA 1
ATOM 3273 C C . PHE A 1 432 ? -0.174 -11.07 -19.234 1 98.62 432 PHE A C 1
ATOM 3275 O O . PHE A 1 432 ? -0.881 -11.219 -18.234 1 98.62 432 PHE A O 1
ATOM 3282 N N . ASN A 1 433 ? -0.442 -10.141 -20.156 1 97.44 433 ASN A N 1
ATOM 3283 C CA . ASN A 1 433 ? -1.407 -9.078 -19.891 1 97.44 433 ASN A CA 1
ATOM 3284 C C . ASN A 1 433 ? -2.365 -8.891 -21.062 1 97.44 433 ASN A C 1
ATOM 3286 O O . ASN A 1 433 ? -2.951 -7.816 -21.219 1 97.44 433 ASN A O 1
ATOM 3290 N N . HIS A 1 434 ? -2.564 -9.891 -21.891 1 96.19 434 HIS A N 1
ATOM 3291 C CA . HIS A 1 434 ? -3.451 -9.75 -23.047 1 96.19 434 HIS A CA 1
ATOM 3292 C C . HIS A 1 434 ? -4.809 -10.391 -22.766 1 96.19 434 HIS A C 1
ATOM 3294 O O . HIS A 1 434 ? -4.875 -11.531 -22.312 1 96.19 434 HIS A O 1
ATOM 3300 N N . VAL A 1 435 ? -5.859 -9.641 -23.062 1 93.75 435 VAL A N 1
ATOM 3301 C CA . VAL A 1 435 ? -7.215 -10.18 -23.031 1 93.75 435 VAL A CA 1
ATOM 3302 C C . VAL A 1 435 ? -7.562 -10.789 -24.391 1 93.75 435 VAL A C 1
ATOM 3304 O O . VAL A 1 435 ? -7.633 -10.07 -25.391 1 93.75 435 VAL A O 1
ATOM 3307 N N . LEU A 1 436 ? -7.793 -12.078 -24.422 1 91.44 436 LEU A N 1
ATOM 3308 C CA . LEU A 1 436 ? -8.094 -12.781 -25.656 1 91.44 436 LEU A CA 1
ATOM 3309 C C . LEU A 1 436 ? -9.375 -12.25 -26.281 1 91.44 436 LEU A C 1
ATOM 3311 O O . LEU A 1 436 ? -10.352 -11.984 -25.578 1 91.44 436 LEU A O 1
ATOM 3315 N N . SER A 1 437 ? -9.367 -12.109 -27.547 1 88.38 437 SER A N 1
ATOM 3316 C CA . SER A 1 437 ? -10.508 -11.594 -28.281 1 88.38 437 SER A CA 1
ATOM 3317 C C . SER A 1 437 ? -11.695 -12.555 -28.203 1 88.38 437 SER A C 1
ATOM 3319 O O . SER A 1 437 ? -12.852 -12.125 -28.312 1 88.38 437 SER A O 1
ATOM 3321 N N . VAL A 1 438 ? -11.469 -13.867 -28.016 1 79.81 438 VAL A N 1
ATOM 3322 C CA . VAL A 1 438 ? -12.523 -14.883 -28.062 1 79.81 438 VAL A CA 1
ATOM 3323 C C . VAL A 1 438 ? -13.211 -14.977 -26.703 1 79.81 438 VAL A C 1
ATOM 3325 O O . VAL A 1 438 ? -14.25 -15.633 -26.578 1 79.81 438 VAL A O 1
ATOM 3328 N N . LEU A 1 439 ? -12.688 -14.461 -25.672 1 68.94 439 LEU A N 1
ATOM 3329 C CA . LEU A 1 439 ? -13.281 -14.531 -24.328 1 68.94 439 LEU A CA 1
ATOM 3330 C C . LEU A 1 439 ? -14.484 -13.602 -24.234 1 68.94 439 LEU A C 1
ATOM 3332 O O . LEU A 1 439 ? -14.57 -12.602 -24.938 1 68.94 439 LEU A O 1
ATOM 3336 N N . PRO A 1 440 ? -15.445 -14.219 -23.312 1 64 440 PRO A N 1
ATOM 3337 C CA . PRO A 1 440 ? -16.656 -13.406 -23.109 1 64 440 PRO A CA 1
ATOM 3338 C C . PRO A 1 440 ? -16.328 -11.953 -22.75 1 64 440 PRO A C 1
ATOM 3340 O O . PRO A 1 440 ? -15.273 -11.68 -22.188 1 64 440 PRO A O 1
ATOM 3343 N N . PRO A 1 441 ? -17.281 -11.195 -22.938 1 60.34 441 PRO A N 1
ATOM 3344 C CA . PRO A 1 441 ? -17.156 -9.734 -22.969 1 60.34 441 PRO A CA 1
ATOM 3345 C C . PRO A 1 441 ? -17.016 -9.133 -21.562 1 60.34 441 PRO A C 1
ATOM 3347 O O . PRO A 1 441 ? -16.641 -7.965 -21.422 1 60.34 441 PRO A O 1
ATOM 3350 N N . SER A 1 442 ? -17.391 -10.023 -20.594 1 70 442 SER A N 1
ATOM 3351 C CA . SER A 1 442 ? -17.375 -9.156 -19.422 1 70 442 SER A CA 1
ATOM 3352 C C . SER A 1 442 ? -15.961 -8.664 -19.109 1 70 442 SER A C 1
ATOM 3354 O O . SER A 1 442 ? -15.055 -9.469 -18.891 1 70 442 SER A O 1
ATOM 3356 N N . PRO A 1 443 ? -15.914 -7.473 -19.109 1 75.56 443 PRO A N 1
ATOM 3357 C CA . PRO A 1 443 ? -14.609 -6.816 -19.094 1 75.56 443 PRO A CA 1
ATOM 3358 C C . PRO A 1 443 ? -13.82 -7.113 -17.812 1 75.56 443 PRO A C 1
ATOM 3360 O O . PRO A 1 443 ? -12.586 -7.051 -17.828 1 75.56 443 PRO A O 1
ATOM 3363 N N . TRP A 1 444 ? -14.57 -7.656 -16.797 1 85.5 444 TRP A N 1
ATOM 3364 C CA . TRP A 1 444 ? -13.789 -7.742 -15.57 1 85.5 444 TRP A CA 1
ATOM 3365 C C . TRP A 1 444 ? -12.977 -9.031 -15.531 1 85.5 444 TRP A C 1
ATOM 3367 O O . TRP A 1 444 ? -12.07 -9.172 -14.703 1 85.5 444 TRP A O 1
ATOM 3377 N N . ILE A 1 445 ? -13.102 -9.961 -16.438 1 86.75 445 ILE A N 1
ATOM 3378 C CA . ILE A 1 445 ? -12.367 -11.227 -16.484 1 86.75 445 ILE A CA 1
ATOM 3379 C C . ILE A 1 445 ? -10.898 -10.953 -16.781 1 86.75 445 ILE A C 1
ATOM 3381 O O . ILE A 1 445 ? -10.008 -11.586 -16.203 1 86.75 445 ILE A O 1
ATOM 3385 N N . GLY A 1 446 ? -10.586 -10.047 -17.719 1 92.12 446 GLY A N 1
ATOM 3386 C CA . GLY A 1 446 ? -9.227 -9.617 -18 1 92.12 446 GLY A CA 1
ATOM 3387 C C . GLY A 1 446 ? -8.352 -10.734 -18.547 1 92.12 446 GLY A C 1
ATOM 3388 O O . GLY A 1 446 ? -8.852 -11.672 -19.172 1 92.12 446 GLY A O 1
ATOM 3389 N N . ALA A 1 447 ? -7.012 -10.555 -18.469 1 94.81 447 ALA A N 1
ATOM 3390 C CA . ALA A 1 447 ? -6.062 -11.602 -18.828 1 94.81 447 ALA A CA 1
ATOM 3391 C C . ALA A 1 447 ? -6.047 -12.719 -17.781 1 94.81 447 ALA A C 1
ATOM 3393 O O . ALA A 1 447 ? -5.18 -12.75 -16.906 1 94.81 447 ALA A O 1
ATOM 3394 N N . ARG A 1 448 ? -6.898 -13.617 -17.875 1 92.81 448 ARG A N 1
ATOM 3395 C CA . ARG A 1 448 ? -7.219 -14.539 -16.797 1 92.81 448 ARG A CA 1
ATOM 3396 C C . ARG A 1 448 ? -6.254 -15.719 -16.781 1 92.81 448 ARG A C 1
ATOM 3398 O O . ARG A 1 448 ? -5.469 -15.898 -17.719 1 92.81 448 ARG A O 1
ATOM 3405 N N . HIS A 1 449 ? -6.336 -16.531 -15.789 1 94.75 449 HIS A N 1
ATOM 3406 C CA . HIS A 1 449 ? -5.551 -17.719 -15.516 1 94.75 449 HIS A CA 1
ATOM 3407 C C . HIS A 1 449 ? -5.531 -18.656 -16.719 1 94.75 449 HIS A C 1
ATOM 3409 O O . HIS A 1 449 ? -6.582 -18.969 -17.281 1 94.75 449 HIS A O 1
ATOM 3415 N N . SER A 1 450 ? -4.332 -19.016 -17.281 1 93 450 SER A N 1
ATOM 3416 C CA . SER A 1 450 ? -4.059 -20.047 -18.281 1 93 450 SER A CA 1
ATOM 3417 C C . SER A 1 450 ? -4.305 -19.516 -19.703 1 93 450 SER A C 1
ATOM 3419 O O . SER A 1 450 ? -4.168 -20.266 -20.672 1 93 450 SER A O 1
ATOM 3421 N N . THR A 1 451 ? -4.613 -18.234 -19.844 1 93.31 451 THR A N 1
ATOM 3422 C CA . THR A 1 451 ? -4.938 -17.75 -21.188 1 93.31 451 THR A CA 1
ATOM 3423 C C . THR A 1 451 ? -3.67 -17.594 -22.016 1 93.31 451 THR A C 1
ATOM 3425 O O . THR A 1 451 ? -3.736 -17.562 -23.25 1 93.31 451 THR A O 1
ATOM 3428 N N . GLU A 1 452 ? -2.574 -17.516 -21.422 1 95.62 452 GLU A N 1
ATOM 3429 C CA . GLU A 1 452 ? -1.337 -17.406 -22.188 1 95.62 452 GLU A CA 1
ATOM 3430 C C . GLU A 1 452 ? -1.063 -18.688 -22.984 1 95.62 452 GLU A C 1
ATOM 3432 O O . GLU A 1 452 ? -0.299 -18.672 -23.953 1 95.62 452 GLU A O 1
ATOM 3437 N N . LEU A 1 453 ? -1.729 -19.797 -22.578 1 96.19 453 LEU A N 1
ATOM 3438 C CA . LEU A 1 453 ? -1.497 -21.078 -23.234 1 96.19 453 LEU A CA 1
ATOM 3439 C C . LEU A 1 453 ? -1.974 -21.047 -24.688 1 96.19 453 LEU A C 1
ATOM 3441 O O . LEU A 1 453 ? -1.438 -21.766 -25.531 1 96.19 453 LEU A O 1
ATOM 3445 N N . TYR A 1 454 ? -2.963 -20.188 -25 1 94.12 454 TYR A N 1
ATOM 3446 C CA . TYR A 1 454 ? -3.408 -20.016 -26.375 1 94.12 454 TYR A CA 1
ATOM 3447 C C . TYR A 1 454 ? -2.268 -19.531 -27.266 1 94.12 454 TYR A C 1
ATOM 3449 O O . TYR A 1 454 ? -2.211 -19.875 -28.453 1 94.12 454 TYR A O 1
ATOM 3457 N N . MET A 1 455 ? -1.437 -18.766 -26.625 1 96.5 455 MET A N 1
ATOM 3458 C CA . MET A 1 455 ? -0.293 -18.234 -27.359 1 96.5 455 MET A CA 1
ATOM 3459 C C . MET A 1 455 ? 0.868 -19.219 -27.359 1 96.5 455 MET A C 1
ATOM 3461 O O . MET A 1 455 ? 1.476 -19.469 -28.406 1 96.5 455 MET A O 1
ATOM 3465 N N . VAL A 1 456 ? 1.14 -19.812 -26.281 1 97.62 456 VAL A N 1
ATOM 3466 C CA . VAL A 1 456 ? 2.297 -20.688 -26.109 1 97.62 456 VAL A CA 1
ATOM 3467 C C . VAL A 1 456 ? 2.164 -21.906 -27.016 1 97.62 456 VAL A C 1
ATOM 3469 O O . VAL A 1 456 ? 3.156 -22.391 -27.578 1 97.62 456 VAL A O 1
ATOM 3472 N N . PHE A 1 457 ? 0.931 -22.406 -27.203 1 96.62 457 PHE A N 1
ATOM 3473 C CA . PHE A 1 457 ? 0.719 -23.609 -27.984 1 96.62 457 PHE A CA 1
ATOM 3474 C C . PHE A 1 457 ? 0.282 -23.266 -29.406 1 96.62 457 PHE A C 1
ATOM 3476 O O . PHE A 1 457 ? -0.006 -24.141 -30.219 1 96.62 457 PHE A O 1
ATOM 3483 N N . GLY A 1 458 ? 0.134 -22 -29.688 1 95.25 458 GLY A N 1
ATOM 3484 C CA . GLY A 1 458 ? -0.098 -21.516 -31.047 1 95.25 458 GLY A CA 1
ATOM 3485 C C . GLY A 1 458 ? -1.514 -21.766 -31.531 1 95.25 458 GLY A C 1
ATOM 3486 O O . GLY A 1 458 ? -1.753 -21.859 -32.75 1 95.25 458 GLY A O 1
ATOM 3487 N N . LEU A 1 459 ? -2.436 -21.859 -30.609 1 92.31 459 LEU A N 1
ATOM 3488 C CA . LEU A 1 459 ? -3.812 -22.156 -31 1 92.31 459 LEU A CA 1
ATOM 3489 C C . LEU A 1 459 ? -4.371 -21.062 -31.891 1 92.31 459 LEU A C 1
ATOM 3491 O O . LEU A 1 459 ? -5.238 -21.312 -32.719 1 92.31 459 LEU A O 1
ATOM 3495 N N . THR A 1 460 ? -3.852 -19.891 -31.75 1 92.12 460 THR A N 1
ATOM 3496 C CA . THR A 1 460 ? -4.352 -18.75 -32.531 1 92.12 460 THR A CA 1
ATOM 3497 C C . THR A 1 460 ? -4.023 -18.922 -34 1 92.12 460 THR A C 1
ATOM 3499 O O . THR A 1 460 ? -4.629 -18.266 -34.844 1 92.12 460 THR A O 1
ATOM 3502 N N . LEU A 1 461 ? -3.094 -19.75 -34.312 1 92 461 LEU A N 1
ATOM 3503 C CA . LEU A 1 461 ? -2.662 -19.953 -35.688 1 92 461 LEU A CA 1
ATOM 3504 C C . LEU A 1 461 ? -3.6 -20.922 -36.406 1 92 461 LEU A C 1
ATOM 3506 O O . LEU A 1 461 ? -3.5 -21.094 -37.625 1 92 461 LEU A O 1
ATOM 3510 N N . ASP A 1 462 ? -4.445 -21.578 -35.625 1 90.38 462 ASP A N 1
ATOM 3511 C CA . ASP A 1 462 ? -5.445 -22.453 -36.25 1 90.38 462 ASP A CA 1
ATOM 3512 C C . ASP A 1 462 ? -6.473 -21.625 -37.031 1 90.38 462 ASP A C 1
ATOM 3514 O O . ASP A 1 462 ? -7.258 -20.891 -36.438 1 90.38 462 ASP A O 1
ATOM 3518 N N . PRO A 1 463 ? -6.504 -21.781 -38.219 1 86.81 463 PRO A N 1
ATOM 3519 C CA . PRO A 1 463 ? -7.414 -20.969 -39 1 86.81 463 PRO A CA 1
ATOM 3520 C C . PRO A 1 463 ? -8.883 -21.203 -38.656 1 86.81 463 PRO A C 1
ATOM 3522 O O . PRO A 1 463 ? -9.734 -20.359 -38.969 1 86.81 463 PRO A O 1
ATOM 3525 N N . ASN A 1 464 ? -9.172 -22.281 -38.062 1 85.31 464 ASN A N 1
ATOM 3526 C CA . ASN A 1 464 ? -10.555 -22.594 -37.688 1 85.31 464 ASN A CA 1
ATOM 3527 C C . ASN A 1 464 ? -11 -21.844 -36.438 1 85.31 464 ASN A C 1
ATOM 3529 O O . ASN A 1 464 ? -12.195 -21.828 -36.125 1 85.31 464 ASN A O 1
ATOM 3533 N N . GLN A 1 465 ? -10.18 -21.234 -35.625 1 82.88 465 GLN A N 1
ATOM 3534 C CA . GLN A 1 465 ? -10.523 -20.578 -34.375 1 82.88 465 GLN A CA 1
ATOM 3535 C C . GLN A 1 465 ? -10.719 -19.078 -34.562 1 82.88 465 GLN A C 1
ATOM 3537 O O . GLN A 1 465 ? -11.203 -18.391 -33.688 1 82.88 465 GLN A O 1
ATOM 3542 N N . ASN A 1 466 ? -10.562 -18.453 -35.688 1 84.56 466 ASN A N 1
ATOM 3543 C CA . ASN A 1 466 ? -10.82 -17.078 -36.094 1 84.56 466 ASN A CA 1
ATOM 3544 C C . ASN A 1 466 ? -10.203 -16.078 -35.125 1 84.56 466 ASN A C 1
ATOM 3546 O O . ASN A 1 466 ? -10.883 -15.188 -34.625 1 84.56 466 ASN A O 1
ATOM 3550 N N . PHE A 1 467 ? -8.992 -16.188 -34.688 1 91.69 467 PHE A N 1
ATOM 3551 C CA . PHE A 1 467 ? -8.258 -15.188 -33.906 1 91.69 467 PHE A CA 1
ATOM 3552 C C . PHE A 1 467 ? -7.754 -14.07 -34.812 1 91.69 467 PHE A C 1
ATOM 3554 O O . PHE A 1 467 ? -7.473 -14.297 -36 1 91.69 467 PHE A O 1
ATOM 3561 N N . PRO A 1 468 ? -7.691 -12.82 -34.312 1 93.94 468 PRO A N 1
ATOM 3562 C CA . PRO A 1 468 ? -7.176 -11.719 -35.125 1 93.94 468 PRO A CA 1
ATOM 3563 C C . PRO A 1 468 ? -5.668 -11.82 -35.375 1 93.94 468 PRO A C 1
ATOM 3565 O O . PRO A 1 468 ? -4.961 -12.469 -34.594 1 93.94 468 PRO A O 1
ATOM 3568 N N . PRO A 1 469 ? -5.168 -11.109 -36.375 1 94.94 469 PRO A N 1
ATOM 3569 C CA . PRO A 1 469 ? -3.75 -11.188 -36.75 1 94.94 469 PRO A CA 1
ATOM 3570 C C . PRO A 1 469 ? -2.826 -10.734 -35.625 1 94.94 469 PRO A C 1
ATOM 3572 O O . PRO A 1 469 ? -1.707 -11.234 -35.469 1 94.94 469 PRO A O 1
ATOM 3575 N N . GLU A 1 470 ? -3.287 -9.797 -34.844 1 95.94 470 GLU A N 1
ATOM 3576 C CA . GLU A 1 470 ? -2.449 -9.32 -33.719 1 95.94 470 GLU A CA 1
ATOM 3577 C C . GLU A 1 470 ? -2.191 -10.43 -32.719 1 95.94 470 GLU A C 1
ATOM 3579 O O . GLU A 1 470 ? -1.118 -10.492 -32.125 1 95.94 470 GLU A O 1
ATOM 3584 N N . GLU A 1 471 ? -3.115 -11.297 -32.531 1 96.5 471 GLU A N 1
ATOM 3585 C CA . GLU A 1 471 ? -2.943 -12.414 -31.609 1 96.5 471 GLU A CA 1
ATOM 3586 C C . GLU A 1 471 ? -2.078 -13.508 -32.219 1 96.5 471 GLU A C 1
ATOM 3588 O O . GLU A 1 471 ? -1.334 -14.195 -31.531 1 96.5 471 GLU A O 1
ATOM 3593 N N . ASP A 1 472 ? -2.096 -13.617 -33.562 1 96.12 472 ASP A N 1
ATOM 3594 C CA . ASP A 1 472 ? -1.18 -14.516 -34.25 1 96.12 472 ASP A CA 1
ATOM 3595 C C . ASP A 1 472 ? 0.271 -14.078 -34.062 1 96.12 472 ASP A C 1
ATOM 3597 O O . ASP A 1 472 ? 1.15 -14.906 -33.812 1 96.12 472 ASP A O 1
ATOM 3601 N N . ARG A 1 473 ? 0.381 -12.789 -34.188 1 96.88 473 ARG A N 1
ATOM 3602 C CA . ARG A 1 473 ? 1.725 -12.242 -34.031 1 96.88 473 ARG A CA 1
ATOM 3603 C C . ARG A 1 473 ? 2.232 -12.453 -32.594 1 96.88 473 ARG A C 1
ATOM 3605 O O . ARG A 1 473 ? 3.398 -12.797 -32.406 1 96.88 473 ARG A O 1
ATOM 3612 N N . LEU A 1 474 ? 1.361 -12.219 -31.688 1 97.62 474 LEU A N 1
ATOM 3613 C CA . LEU A 1 474 ? 1.731 -12.438 -30.297 1 97.62 474 LEU A CA 1
ATOM 3614 C C . LEU A 1 474 ? 2.072 -13.898 -30.047 1 97.62 474 LEU A C 1
ATOM 3616 O O . LEU A 1 474 ? 3.041 -14.203 -29.344 1 97.62 474 LEU A O 1
ATOM 3620 N N . ALA A 1 475 ? 1.306 -14.812 -30.594 1 97.12 475 ALA A N 1
ATOM 3621 C CA . ALA A 1 475 ? 1.557 -16.25 -30.438 1 97.12 475 ALA A CA 1
ATOM 3622 C C . ALA A 1 475 ? 2.912 -16.625 -31.016 1 97.12 475 ALA A C 1
ATOM 3624 O O . ALA A 1 475 ? 3.686 -17.359 -30.391 1 97.12 475 ALA A O 1
ATOM 3625 N N . MET A 1 476 ? 3.191 -16.109 -32.188 1 96.75 476 MET A N 1
ATOM 3626 C CA . MET A 1 476 ? 4.473 -16.391 -32.812 1 96.75 476 MET A CA 1
ATOM 3627 C C . MET A 1 476 ? 5.633 -15.883 -31.969 1 96.75 476 MET A C 1
ATOM 3629 O O . MET A 1 476 ? 6.652 -16.562 -31.828 1 96.75 476 MET A O 1
ATOM 3633 N N . GLU A 1 477 ? 5.426 -14.734 -31.453 1 96.62 477 GLU A N 1
ATOM 3634 C CA . GLU A 1 477 ? 6.453 -14.148 -30.609 1 96.62 477 GLU A CA 1
ATOM 3635 C C . GLU A 1 477 ? 6.66 -14.984 -29.344 1 96.62 477 GLU A C 1
ATOM 3637 O O . GLU A 1 477 ? 7.797 -15.289 -28.969 1 96.62 477 GLU A O 1
ATOM 3642 N N . MET A 1 478 ? 5.629 -15.359 -28.703 1 97.94 478 MET A N 1
ATOM 3643 C CA . MET A 1 478 ? 5.727 -16.109 -27.453 1 97.94 478 MET A CA 1
ATOM 3644 C C . MET A 1 478 ? 6.258 -17.516 -27.703 1 97.94 478 MET A C 1
ATOM 3646 O O . MET A 1 478 ? 7.07 -18.031 -26.938 1 97.94 478 MET A O 1
ATOM 3650 N N . MET A 1 479 ? 5.82 -18.172 -28.766 1 97.81 479 MET A N 1
ATOM 3651 C CA . MET A 1 479 ? 6.391 -19.469 -29.125 1 97.81 479 MET A CA 1
ATOM 3652 C C . MET A 1 479 ? 7.898 -19.359 -29.328 1 97.81 479 MET A C 1
ATOM 3654 O O . MET A 1 479 ? 8.648 -20.234 -28.891 1 97.81 479 MET A O 1
ATOM 3658 N N . ARG A 1 480 ? 8.281 -18.312 -29.969 1 97 480 ARG A N 1
ATOM 3659 C CA . ARG A 1 480 ? 9.703 -18.109 -30.203 1 97 480 ARG A CA 1
ATOM 3660 C C . ARG A 1 480 ? 10.461 -17.938 -28.891 1 97 480 ARG A C 1
ATOM 3662 O O . ARG A 1 480 ? 11.508 -18.547 -28.688 1 97 480 ARG A O 1
ATOM 3669 N N . LEU A 1 481 ? 9.961 -17.094 -28.016 1 97.94 481 LEU A N 1
ATOM 3670 C CA . LEU A 1 481 ? 10.609 -16.875 -26.719 1 97.94 481 LEU A CA 1
ATOM 3671 C C . LEU A 1 481 ? 10.695 -18.172 -25.922 1 97.94 481 LEU A C 1
ATOM 3673 O O . LEU A 1 481 ? 11.742 -18.484 -25.359 1 97.94 481 LEU A O 1
ATOM 3677 N N . TRP A 1 482 ? 9.648 -18.938 -25.859 1 98.56 482 TRP A N 1
ATOM 3678 C CA . TRP A 1 482 ? 9.594 -20.203 -25.141 1 98.56 482 TRP A CA 1
ATOM 3679 C C . TRP A 1 482 ? 10.562 -21.219 -25.734 1 98.56 482 TRP A C 1
ATOM 3681 O O . TRP A 1 482 ? 11.266 -21.922 -25 1 98.56 482 TRP A O 1
ATOM 3691 N N . THR A 1 483 ? 10.664 -21.25 -27.047 1 97.5 483 THR A N 1
ATOM 3692 C CA . THR A 1 483 ? 11.492 -22.266 -27.672 1 97.5 483 THR A CA 1
ATOM 3693 C C . THR A 1 483 ? 12.953 -21.844 -27.688 1 97.5 483 THR A C 1
ATOM 3695 O O . THR A 1 483 ? 13.852 -22.688 -27.594 1 97.5 483 THR A O 1
ATOM 3698 N N . ASN A 1 484 ? 13.25 -20.531 -27.781 1 97.94 484 ASN A N 1
ATOM 3699 C CA . ASN A 1 484 ? 14.617 -20.078 -27.547 1 97.94 484 ASN A CA 1
ATOM 3700 C C . ASN A 1 484 ? 15.125 -20.516 -26.188 1 97.94 484 ASN A C 1
ATOM 3702 O O . ASN A 1 484 ? 16.25 -21 -26.062 1 97.94 484 ASN A O 1
ATOM 3706 N N . PHE A 1 485 ? 14.25 -20.328 -25.266 1 98.44 485 PHE A N 1
ATOM 3707 C CA . PHE A 1 485 ? 14.602 -20.75 -23.906 1 98.44 485 PHE A CA 1
ATOM 3708 C C . PHE A 1 485 ? 14.844 -22.25 -23.859 1 98.44 485 PHE A C 1
ATOM 3710 O O . PHE A 1 485 ? 15.805 -22.719 -23.25 1 98.44 485 PHE A O 1
ATOM 3717 N N . ALA A 1 486 ? 13.977 -23.047 -24.453 1 98.19 486 ALA A N 1
ATOM 3718 C CA . ALA A 1 486 ? 14.109 -24.5 -24.484 1 98.19 486 ALA A CA 1
ATOM 3719 C C . ALA A 1 486 ? 15.406 -24.922 -25.156 1 98.19 486 ALA A C 1
ATOM 3721 O O . ALA A 1 486 ? 16.047 -25.891 -24.766 1 98.19 486 ALA A O 1
ATOM 3722 N N . LYS A 1 487 ? 15.844 -24.172 -26.156 1 96.56 487 LYS A N 1
ATOM 3723 C CA . LYS A 1 487 ? 17.016 -24.516 -26.953 1 96.56 487 LYS A CA 1
ATOM 3724 C C . LYS A 1 487 ? 18.312 -24.094 -26.25 1 96.56 487 LYS A C 1
ATOM 3726 O O . LYS A 1 487 ? 19.312 -24.812 -26.297 1 96.56 487 LYS A O 1
ATOM 3731 N N . THR A 1 488 ? 18.234 -22.906 -25.516 1 96.19 488 THR A N 1
ATOM 3732 C CA . THR A 1 488 ? 19.516 -22.312 -25.141 1 96.19 488 THR A CA 1
ATOM 3733 C C . THR A 1 488 ? 19.547 -21.938 -23.672 1 96.19 488 THR A C 1
ATOM 3735 O O . THR A 1 488 ? 20.594 -21.609 -23.125 1 96.19 488 THR A O 1
ATOM 3738 N N . GLY A 1 489 ? 18.422 -21.969 -23.094 1 97.06 489 GLY A N 1
ATOM 3739 C CA . GLY A 1 489 ? 18.328 -21.438 -21.734 1 97.06 489 GLY A CA 1
ATOM 3740 C C . GLY A 1 489 ? 18.156 -19.938 -21.688 1 97.06 489 GLY A C 1
ATOM 3741 O O . GLY A 1 489 ? 17.984 -19.359 -20.609 1 97.06 489 GLY A O 1
ATOM 3742 N N . ASN A 1 490 ? 18.141 -19.281 -22.812 1 97.62 490 ASN A N 1
ATOM 3743 C CA . ASN A 1 490 ? 17.938 -17.859 -23 1 97.62 490 ASN A CA 1
ATOM 3744 C C . ASN A 1 490 ? 16.781 -17.578 -23.969 1 97.62 490 ASN A C 1
ATOM 3746 O O . ASN A 1 490 ? 16.875 -17.906 -25.156 1 97.62 490 ASN A O 1
ATOM 3750 N N . PRO A 1 491 ? 15.695 -16.922 -23.469 1 98.19 491 PRO A N 1
ATOM 3751 C CA . PRO A 1 491 ? 14.539 -16.703 -24.344 1 98.19 491 PRO A CA 1
ATOM 3752 C C . PRO A 1 491 ? 14.797 -15.633 -25.391 1 98.19 491 PRO A C 1
ATOM 3754 O O . PRO A 1 491 ? 14.047 -15.531 -26.375 1 98.19 491 PRO A O 1
ATOM 3757 N N . ASN A 1 492 ? 15.828 -14.898 -25.281 1 97.25 492 ASN A N 1
ATOM 3758 C CA . ASN A 1 492 ? 16.109 -13.812 -26.219 1 97.25 492 ASN A CA 1
ATOM 3759 C C . ASN A 1 492 ? 16.672 -14.328 -27.547 1 97.25 492 ASN A C 1
ATOM 3761 O O . ASN A 1 492 ? 17.297 -15.383 -27.578 1 97.25 492 ASN A O 1
ATOM 3765 N N . ASP A 1 493 ? 16.359 -13.508 -28.562 1 94.25 493 ASP A N 1
ATOM 3766 C CA . ASP A 1 493 ? 17.047 -13.75 -29.828 1 94.25 493 ASP A CA 1
ATOM 3767 C C . ASP A 1 493 ? 18.516 -13.383 -29.719 1 94.25 493 ASP A C 1
ATOM 3769 O O . ASP A 1 493 ? 18.891 -12.492 -28.969 1 94.25 493 ASP A O 1
ATOM 3773 N N . PRO A 1 494 ? 19.219 -14.141 -30.531 1 90.44 494 PRO A N 1
ATOM 3774 C CA . PRO A 1 494 ? 20.641 -13.773 -30.547 1 90.44 494 PRO A CA 1
ATOM 3775 C C . PRO A 1 494 ? 20.859 -12.297 -30.875 1 90.44 494 PRO A C 1
ATOM 3777 O O . PRO A 1 494 ? 20.312 -11.797 -31.859 1 90.44 494 PRO A O 1
ATOM 3780 N N . GLY A 1 495 ? 21.516 -11.562 -30.031 1 88.62 495 GLY A N 1
ATOM 3781 C CA . GLY A 1 495 ? 21.844 -10.164 -30.266 1 88.62 495 GLY A CA 1
ATOM 3782 C C . GLY A 1 495 ? 20.797 -9.211 -29.719 1 88.62 495 GLY A C 1
ATOM 3783 O O . GLY A 1 495 ? 20.984 -7.992 -29.75 1 88.62 495 GLY A O 1
ATOM 3784 N N . ASN A 1 496 ? 19.703 -9.719 -29.234 1 86 496 ASN A N 1
ATOM 3785 C CA . ASN A 1 496 ? 18.641 -8.898 -28.656 1 86 496 ASN A CA 1
ATOM 3786 C C . ASN A 1 496 ? 18.359 -9.273 -27.203 1 86 496 ASN A C 1
ATOM 3788 O O . ASN A 1 496 ? 17.734 -10.305 -26.938 1 86 496 ASN A O 1
ATOM 3792 N N . GLU A 1 497 ? 18.828 -8.406 -26.266 1 88.19 497 GLU A N 1
ATOM 3793 C CA . GLU A 1 497 ? 18.688 -8.742 -24.859 1 88.19 497 GLU A CA 1
ATOM 3794 C C . GLU A 1 497 ? 17.625 -7.859 -24.188 1 88.19 497 GLU A C 1
ATOM 3796 O O . GLU A 1 497 ? 17.906 -7.219 -23.172 1 88.19 497 GLU A O 1
ATOM 3801 N N . ILE A 1 498 ? 16.422 -8.031 -24.641 1 91.25 498 ILE A N 1
ATOM 3802 C CA . ILE A 1 498 ? 15.336 -7.203 -24.141 1 91.25 498 ILE A CA 1
ATOM 3803 C C . ILE A 1 498 ? 14.789 -7.812 -22.844 1 91.25 498 ILE A C 1
ATOM 3805 O O . ILE A 1 498 ? 14.305 -7.09 -21.969 1 91.25 498 ILE A O 1
ATOM 3809 N N . TRP A 1 499 ? 14.812 -9.117 -22.734 1 97.38 499 TRP A N 1
ATOM 3810 C CA . TRP A 1 499 ? 14.336 -9.82 -21.547 1 97.38 499 TRP A CA 1
ATOM 3811 C C . TRP A 1 499 ? 15.469 -10.023 -20.547 1 97.38 499 TRP A C 1
ATOM 3813 O O . TRP A 1 499 ? 16.281 -10.938 -20.688 1 97.38 499 TRP A O 1
ATOM 3823 N N . PRO A 1 500 ? 15.508 -9.188 -19.484 1 96.94 500 PRO A N 1
ATOM 3824 C CA . PRO A 1 500 ? 16.609 -9.289 -18.516 1 96.94 500 PRO A CA 1
ATOM 3825 C C . PRO A 1 500 ? 16.484 -10.5 -17.594 1 96.94 500 PRO A C 1
ATOM 3827 O O . PRO A 1 500 ? 15.375 -10.977 -17.344 1 96.94 500 PRO A O 1
ATOM 3830 N N . VAL A 1 501 ? 17.625 -10.945 -17.031 1 97.12 501 VAL A N 1
ATOM 3831 C CA . VAL A 1 501 ? 17.641 -11.977 -16 1 97.12 501 VAL A CA 1
ATOM 3832 C C . VAL A 1 501 ? 17.031 -11.43 -14.719 1 97.12 501 VAL A C 1
ATOM 3834 O O . VAL A 1 501 ? 17.344 -10.312 -14.305 1 97.12 501 VAL A O 1
ATOM 3837 N N . TYR A 1 502 ? 16.141 -12.141 -14.164 1 97.06 502 TYR A N 1
ATOM 3838 C CA . TYR A 1 502 ? 15.5 -11.789 -12.906 1 97.06 502 TYR A CA 1
ATOM 3839 C C . TYR A 1 502 ? 16.484 -11.867 -11.742 1 97.06 502 TYR A C 1
ATOM 3841 O O . TYR A 1 502 ? 17.297 -12.805 -11.664 1 97.06 502 TYR A O 1
ATOM 3849 N N . ASN A 1 503 ? 16.516 -10.828 -10.859 1 93.69 503 ASN A N 1
ATOM 3850 C CA . ASN A 1 503 ? 17.391 -10.836 -9.695 1 93.69 503 ASN A CA 1
ATOM 3851 C C . ASN A 1 503 ? 16.719 -10.219 -8.477 1 93.69 503 ASN A C 1
ATOM 3853 O O . ASN A 1 503 ? 15.594 -9.727 -8.562 1 93.69 503 ASN A O 1
ATOM 3857 N N . GLN A 1 504 ? 17.406 -10.234 -7.41 1 89.31 504 GLN A N 1
ATOM 3858 C CA . GLN A 1 504 ? 16.828 -9.805 -6.145 1 89.31 504 GLN A CA 1
ATOM 3859 C C . GLN A 1 504 ? 16.781 -8.281 -6.047 1 89.31 504 GLN A C 1
ATOM 3861 O O . GLN A 1 504 ? 16 -7.73 -5.266 1 89.31 504 GLN A O 1
ATOM 3866 N N . THR A 1 505 ? 17.531 -7.582 -6.793 1 89 505 THR A N 1
ATOM 3867 C CA . THR A 1 505 ? 17.688 -6.141 -6.641 1 89 505 THR A CA 1
ATOM 3868 C C . THR A 1 505 ? 16.609 -5.398 -7.426 1 89 505 THR A C 1
ATOM 3870 O O . THR A 1 505 ? 15.836 -4.621 -6.852 1 89 505 THR A O 1
ATOM 3873 N N . ASP A 1 506 ? 16.484 -5.738 -8.711 1 91.31 506 ASP A N 1
ATOM 3874 C CA . ASP A 1 506 ? 15.547 -4.973 -9.523 1 91.31 506 ASP A CA 1
ATOM 3875 C C . ASP A 1 506 ? 14.297 -5.793 -9.828 1 91.31 506 ASP A C 1
ATOM 3877 O O . ASP A 1 506 ? 13.266 -5.238 -10.219 1 91.31 506 ASP A O 1
ATOM 3881 N N . GLN A 1 507 ? 14.422 -7.133 -9.703 1 95.69 507 GLN A N 1
ATOM 3882 C CA . GLN A 1 507 ? 13.305 -8.039 -9.969 1 95.69 507 GLN A CA 1
ATOM 3883 C C . GLN A 1 507 ? 12.609 -7.68 -11.273 1 95.69 507 GLN A C 1
ATOM 3885 O O . GLN A 1 507 ? 11.391 -7.504 -11.312 1 95.69 507 GLN A O 1
ATOM 3890 N N . SER A 1 508 ? 13.367 -7.52 -12.305 1 97.31 508 SER A N 1
ATOM 3891 C CA . SER A 1 508 ? 12.859 -7.125 -13.617 1 97.31 508 SER A CA 1
ATOM 3892 C C . SER A 1 508 ? 12.117 -8.273 -14.289 1 97.31 508 SER A C 1
ATOM 3894 O O . SER A 1 508 ? 12.5 -9.438 -14.148 1 97.31 508 SER A O 1
ATOM 3896 N N . TYR A 1 509 ? 11.078 -8 -15.031 1 98.19 509 TYR A N 1
ATOM 3897 C CA . TYR A 1 509 ? 10.289 -8.945 -15.812 1 98.19 509 TYR A CA 1
ATOM 3898 C C . TYR A 1 509 ? 9.727 -8.289 -17.062 1 98.19 509 TYR A C 1
ATOM 3900 O O . TYR A 1 509 ? 9.734 -7.059 -17.188 1 98.19 509 TYR A O 1
ATOM 3908 N N . ILE A 1 510 ? 9.281 -9.008 -18 1 98.31 510 ILE A N 1
ATOM 3909 C CA . ILE A 1 510 ? 8.703 -8.422 -19.203 1 98.31 510 ILE A CA 1
ATOM 3910 C C . ILE A 1 510 ? 7.184 -8.555 -19.172 1 98.31 510 ILE A C 1
ATOM 3912 O O . ILE A 1 510 ? 6.648 -9.484 -18.562 1 98.31 510 ILE A O 1
ATOM 3916 N N . VAL A 1 511 ? 6.516 -7.684 -19.797 1 98.56 511 VAL A N 1
ATOM 3917 C CA . VAL A 1 511 ? 5.066 -7.711 -19.969 1 98.56 511 VAL A CA 1
ATOM 3918 C C . VAL A 1 511 ? 4.727 -8.086 -21.406 1 98.56 511 VAL A C 1
ATOM 3920 O O . VAL A 1 511 ? 5.23 -7.473 -22.359 1 98.56 511 VAL A O 1
ATOM 3923 N N . LEU A 1 512 ? 3.914 -9.117 -21.516 1 98.31 512 LEU A N 1
ATOM 3924 C CA . LEU A 1 512 ? 3.58 -9.656 -22.828 1 98.31 512 LEU A CA 1
ATOM 3925 C C . LEU A 1 512 ? 2.121 -9.383 -23.172 1 98.31 512 LEU A C 1
ATOM 3927 O O . LEU A 1 512 ? 1.216 -9.805 -22.453 1 98.31 512 LEU A O 1
ATOM 3931 N N . ASP A 1 513 ? 1.874 -8.688 -24.141 1 97.5 513 ASP A N 1
ATOM 3932 C CA . ASP A 1 513 ? 0.59 -8.422 -24.781 1 97.5 513 ASP A CA 1
ATOM 3933 C C . ASP A 1 513 ? 0.779 -8.023 -26.234 1 97.5 513 ASP A C 1
ATOM 3935 O O . ASP A 1 513 ? 1.792 -8.359 -26.859 1 97.5 513 ASP A O 1
ATOM 3939 N N . THR A 1 514 ? -0.211 -7.371 -26.875 1 96.5 514 THR A N 1
ATOM 3940 C CA . THR A 1 514 ? -0.112 -7.066 -28.312 1 96.5 514 THR A CA 1
ATOM 3941 C C . THR A 1 514 ? 0.69 -5.789 -28.531 1 96.5 514 THR A C 1
ATOM 3943 O O . THR A 1 514 ? 0.886 -5.367 -29.672 1 96.5 514 THR A O 1
ATOM 3946 N N . GLN A 1 515 ? 1.132 -5.16 -27.469 1 95.12 515 GLN A N 1
ATOM 3947 C CA . GLN A 1 515 ? 2.033 -4.016 -27.547 1 95.12 515 GLN A CA 1
ATOM 3948 C C . GLN A 1 515 ? 3.492 -4.465 -27.547 1 95.12 515 GLN A C 1
ATOM 3950 O O . GLN A 1 515 ? 3.793 -5.613 -27.203 1 95.12 515 GLN A O 1
ATOM 3955 N N . PRO A 1 516 ? 4.348 -3.549 -27.906 1 93.06 516 PRO A N 1
ATOM 3956 C CA . PRO A 1 516 ? 5.762 -3.916 -27.812 1 93.06 516 PRO A CA 1
ATOM 3957 C C . PRO A 1 516 ? 6.164 -4.316 -26.391 1 93.06 516 PRO A C 1
ATOM 3959 O O . PRO A 1 516 ? 5.684 -3.734 -25.422 1 93.06 516 PRO A O 1
ATOM 3962 N N . VAL A 1 517 ? 7.051 -5.246 -26.359 1 93.12 517 VAL A N 1
ATOM 3963 C CA . VAL A 1 517 ? 7.484 -5.797 -25.078 1 93.12 517 VAL A CA 1
ATOM 3964 C C . VAL A 1 517 ? 8.055 -4.684 -24.203 1 93.12 517 VAL A C 1
ATOM 3966 O O . VAL A 1 517 ? 8.836 -3.855 -24.672 1 93.12 517 VAL A O 1
ATOM 3969 N N . ARG A 1 518 ? 7.641 -4.637 -22.984 1 95.88 518 ARG A N 1
ATOM 3970 C CA . ARG A 1 518 ? 8.125 -3.658 -22.016 1 95.88 518 ARG A CA 1
ATOM 3971 C C . ARG A 1 518 ? 8.727 -4.348 -20.797 1 95.88 518 ARG A C 1
ATOM 3973 O O . ARG A 1 518 ? 8.273 -5.422 -20.391 1 95.88 518 ARG A O 1
ATOM 3980 N N . VAL A 1 519 ? 9.75 -3.727 -20.219 1 97.5 519 VAL A N 1
ATOM 3981 C CA . VAL A 1 519 ? 10.375 -4.211 -18.984 1 97.5 519 VAL A CA 1
ATOM 3982 C C . VAL A 1 519 ? 9.773 -3.49 -17.781 1 97.5 519 VAL A C 1
ATOM 3984 O O . VAL A 1 519 ? 9.625 -2.266 -17.797 1 97.5 519 VAL A O 1
ATOM 3987 N N . ALA A 1 520 ? 9.312 -4.168 -16.859 1 97.62 520 ALA A N 1
ATOM 3988 C CA . ALA A 1 520 ? 8.828 -3.648 -15.586 1 97.62 520 ALA A CA 1
ATOM 3989 C C . ALA A 1 520 ? 9.625 -4.227 -14.414 1 97.62 520 ALA A C 1
ATOM 3991 O O . ALA A 1 520 ? 10.484 -5.086 -14.609 1 97.62 520 ALA A O 1
ATOM 3992 N N . GLN A 1 521 ? 9.438 -3.668 -13.203 1 96.88 521 GLN A N 1
ATOM 3993 C CA . GLN A 1 521 ? 10.195 -4.117 -12.039 1 96.88 521 GLN A CA 1
ATOM 3994 C C . GLN A 1 521 ? 9.281 -4.34 -10.836 1 96.88 521 GLN A C 1
ATOM 3996 O O . GLN A 1 521 ? 8.164 -3.828 -10.805 1 96.88 521 GLN A O 1
ATOM 4001 N N . TRP A 1 522 ? 9.758 -5.176 -9.945 1 95.94 522 TRP A N 1
ATOM 4002 C CA . TRP A 1 522 ? 9.172 -5.355 -8.617 1 95.94 522 TRP A CA 1
ATOM 4003 C C . TRP A 1 522 ? 7.695 -5.73 -8.727 1 95.94 522 TRP A C 1
ATOM 4005 O O . TRP A 1 522 ? 6.832 -5.047 -8.172 1 95.94 522 TRP A O 1
ATOM 4015 N N . PRO A 1 523 ? 7.453 -6.875 -9.32 1 96.88 523 PRO A N 1
ATOM 4016 C CA . PRO A 1 523 ? 6.051 -7.281 -9.43 1 96.88 523 PRO A CA 1
ATOM 4017 C C . PRO A 1 523 ? 5.41 -7.555 -8.07 1 96.88 523 PRO A C 1
ATOM 4019 O O . PRO A 1 523 ? 5.914 -8.375 -7.297 1 96.88 523 PRO A O 1
ATOM 4022 N N . ARG A 1 524 ? 4.281 -6.895 -7.793 1 97.25 524 ARG A N 1
ATOM 4023 C CA . ARG A 1 524 ? 3.4 -7.125 -6.652 1 97.25 524 ARG A CA 1
ATOM 4024 C C . ARG A 1 524 ? 4.191 -7.191 -5.352 1 97.25 524 ARG A C 1
ATOM 4026 O O . ARG A 1 524 ? 3.885 -7.996 -4.469 1 97.25 524 ARG A O 1
ATOM 4033 N N . THR A 1 525 ? 5.227 -6.391 -5.16 1 96.06 525 THR A N 1
ATOM 4034 C CA . THR A 1 525 ? 6.176 -6.5 -4.059 1 96.06 525 THR A CA 1
ATOM 4035 C C . THR A 1 525 ? 5.469 -6.332 -2.717 1 96.06 525 THR A C 1
ATOM 4037 O O . THR A 1 525 ? 5.605 -7.176 -1.827 1 96.06 525 THR A O 1
ATOM 4040 N N . ARG A 1 526 ? 4.711 -5.293 -2.547 1 96.31 526 ARG A N 1
ATOM 4041 C CA . ARG A 1 526 ? 4.082 -5.02 -1.26 1 96.31 526 ARG A CA 1
ATOM 4042 C C . ARG A 1 526 ? 3.006 -6.055 -0.944 1 96.31 526 ARG A C 1
ATOM 4044 O O . ARG A 1 526 ? 2.977 -6.609 0.155 1 96.31 526 ARG A O 1
ATOM 4051 N N . PRO A 1 527 ? 2.059 -6.375 -1.88 1 97.75 527 PRO A N 1
ATOM 4052 C CA . PRO A 1 527 ? 1.058 -7.395 -1.564 1 97.75 527 PRO A CA 1
ATOM 4053 C C . PRO A 1 527 ? 1.684 -8.734 -1.17 1 97.75 527 PRO A C 1
ATOM 4055 O O . PRO A 1 527 ? 1.19 -9.406 -0.259 1 97.75 527 PRO A O 1
ATOM 4058 N N . CYS A 1 528 ? 2.756 -9.141 -1.859 1 98.12 528 CYS A N 1
ATOM 4059 C CA . CYS A 1 528 ? 3.4 -10.398 -1.513 1 98.12 528 CYS A CA 1
ATOM 4060 C C . CYS A 1 528 ? 4.066 -10.312 -0.143 1 98.12 528 CYS A C 1
ATOM 4062 O O . CYS A 1 528 ? 4.055 -11.289 0.616 1 98.12 528 CYS A O 1
ATOM 4064 N N . ALA A 1 529 ? 4.641 -9.117 0.195 1 97.62 529 ALA A N 1
ATOM 4065 C CA . ALA A 1 529 ? 5.203 -8.914 1.527 1 97.62 529 ALA A CA 1
ATOM 4066 C C . ALA A 1 529 ? 4.117 -8.977 2.598 1 97.62 529 ALA A C 1
ATOM 4068 O O . ALA A 1 529 ? 4.363 -9.445 3.713 1 97.62 529 ALA A O 1
ATOM 4069 N N . PHE A 1 530 ? 2.904 -8.461 2.324 1 98.56 530 PHE A N 1
ATOM 4070 C CA . PHE A 1 530 ? 1.782 -8.508 3.256 1 98.56 530 PHE A CA 1
ATOM 4071 C C . PHE A 1 530 ? 1.497 -9.945 3.689 1 98.56 530 PHE A C 1
ATOM 4073 O O . PHE A 1 530 ? 1.348 -10.219 4.883 1 98.56 530 PHE A O 1
ATOM 4080 N N . TRP A 1 531 ? 1.474 -10.82 2.719 1 98 531 TRP A N 1
ATOM 4081 C CA . TRP A 1 531 ? 1.193 -12.227 3.004 1 98 531 TRP A CA 1
ATOM 4082 C C . TRP A 1 531 ? 2.369 -12.883 3.725 1 98 531 TRP A C 1
ATOM 4084 O O . TRP A 1 531 ? 2.174 -13.703 4.625 1 98 531 TRP A O 1
ATOM 4094 N N . ARG A 1 532 ? 3.562 -12.523 3.398 1 95 532 ARG A N 1
ATOM 4095 C CA . ARG A 1 532 ? 4.758 -13.195 3.893 1 95 532 ARG A CA 1
ATOM 4096 C C . ARG A 1 532 ? 5.152 -12.672 5.27 1 95 532 ARG A C 1
ATOM 4098 O O . ARG A 1 532 ? 5.543 -13.445 6.145 1 95 532 ARG A O 1
ATOM 4105 N N . GLU A 1 533 ? 5.039 -11.297 5.445 1 93.25 533 GLU A N 1
ATOM 4106 C CA . GLU A 1 533 ? 5.707 -10.648 6.566 1 93.25 533 GLU A CA 1
ATOM 4107 C C . GLU A 1 533 ? 4.699 -10.156 7.602 1 93.25 533 GLU A C 1
ATOM 4109 O O . GLU A 1 533 ? 5.066 -9.852 8.742 1 93.25 533 GLU A O 1
ATOM 4114 N N . TYR A 1 534 ? 3.426 -10.109 7.258 1 97.88 534 TYR A N 1
ATOM 4115 C CA . TYR A 1 534 ? 2.555 -9.383 8.172 1 97.88 534 TYR A CA 1
ATOM 4116 C C . TYR A 1 534 ? 1.342 -10.227 8.555 1 97.88 534 TYR A C 1
ATOM 4118 O O . TYR A 1 534 ? 1.091 -10.461 9.742 1 97.88 534 TYR A O 1
ATOM 4126 N N . LEU A 1 535 ? 0.569 -10.742 7.594 1 98.12 535 LEU A N 1
ATOM 4127 C CA . LEU A 1 535 ? -0.758 -11.289 7.855 1 98.12 535 LEU A CA 1
ATOM 4128 C C . LEU A 1 535 ? -0.683 -12.445 8.844 1 98.12 535 LEU A C 1
ATOM 4130 O O . LEU A 1 535 ? -1.431 -12.484 9.82 1 98.12 535 LEU A O 1
ATOM 4134 N N . TRP A 1 536 ? 0.192 -13.383 8.578 1 96.06 536 TRP A N 1
ATOM 4135 C CA . TRP A 1 536 ? 0.186 -14.617 9.359 1 96.06 536 TRP A CA 1
ATOM 4136 C C . TRP A 1 536 ? 0.736 -14.375 10.758 1 96.06 536 TRP A C 1
ATOM 4138 O O . TRP A 1 536 ? 0.302 -15.016 11.719 1 96.06 536 TRP A O 1
ATOM 4148 N N . GLN A 1 537 ? 1.647 -13.414 10.914 1 95.56 537 GLN A N 1
ATOM 4149 C CA . GLN A 1 537 ? 2.08 -13.016 12.242 1 95.56 537 GLN A CA 1
ATOM 4150 C C . GLN A 1 537 ? 0.922 -12.43 13.047 1 95.56 537 GLN A C 1
ATOM 4152 O O . GLN A 1 537 ? 0.732 -12.773 14.219 1 95.56 537 GLN A O 1
ATOM 4157 N N . LEU A 1 538 ? 0.199 -11.523 12.445 1 97.44 538 LEU A N 1
ATOM 4158 C CA . LEU A 1 538 ? -0.978 -10.945 13.086 1 97.44 538 LEU A CA 1
ATOM 4159 C C . LEU A 1 538 ? -1.966 -12.031 13.492 1 97.44 538 LEU A C 1
ATOM 4161 O O . LEU A 1 538 ? -2.467 -12.031 14.617 1 97.44 538 LEU A O 1
ATOM 4165 N N . GLN A 1 539 ? -2.201 -12.961 12.516 1 96.12 539 GLN A N 1
ATOM 4166 C CA . GLN A 1 539 ? -3.129 -14.062 12.75 1 96.12 539 GLN A CA 1
ATOM 4167 C C . GLN A 1 539 ? -2.689 -14.906 13.945 1 96.12 539 GLN A C 1
ATOM 4169 O O . GLN A 1 539 ? -3.486 -15.18 14.844 1 96.12 539 GLN A O 1
ATOM 4174 N N . ASP A 1 540 ? -1.449 -15.289 13.992 1 94.81 540 ASP A N 1
ATOM 4175 C CA . ASP A 1 540 ? -0.933 -16.156 15.055 1 94.81 540 ASP A CA 1
ATOM 4176 C C . ASP A 1 540 ? -0.999 -15.461 16.406 1 94.81 540 ASP A C 1
ATOM 4178 O O . ASP A 1 540 ? -1.424 -16.062 17.406 1 94.81 540 ASP A O 1
ATOM 4182 N N . GLN A 1 541 ? -0.61 -14.242 16.438 1 93.75 541 GLN A N 1
ATOM 4183 C CA . GLN A 1 541 ? -0.565 -13.492 17.688 1 93.75 541 GLN A CA 1
ATOM 4184 C C . GLN A 1 541 ? -1.969 -13.242 18.234 1 93.75 541 GLN A C 1
ATOM 4186 O O . GLN A 1 541 ? -2.197 -13.32 19.438 1 93.75 541 GLN A O 1
ATOM 4191 N N . THR A 1 542 ? -2.881 -12.945 17.391 1 94.56 542 THR A N 1
ATOM 4192 C CA . THR A 1 542 ? -4.242 -12.68 17.844 1 94.56 542 THR A CA 1
ATOM 4193 C C . THR A 1 542 ? -4.957 -13.977 18.203 1 94.56 542 THR A C 1
ATOM 4195 O O . THR A 1 542 ? -5.805 -14 19.094 1 94.56 542 THR A O 1
ATOM 4198 N N . ASP A 1 543 ? -4.652 -15.039 17.453 1 93.12 543 ASP A N 1
ATOM 4199 C CA . ASP A 1 543 ? -5.188 -16.344 17.844 1 93.12 543 ASP A CA 1
ATOM 4200 C C . ASP A 1 543 ? -4.754 -16.719 19.25 1 93.12 543 ASP A C 1
ATOM 4202 O O . ASP A 1 543 ? -5.547 -17.234 20.031 1 93.12 543 ASP A O 1
ATOM 4206 N N . ASP A 1 544 ? -3.482 -16.484 19.516 1 89.75 544 ASP A N 1
ATOM 4207 C CA . ASP A 1 544 ? -2.957 -16.766 20.844 1 89.75 544 ASP A CA 1
ATOM 4208 C C . ASP A 1 544 ? -3.709 -15.961 21.906 1 89.75 544 ASP A C 1
ATOM 4210 O O . ASP A 1 544 ? -4 -16.484 23 1 89.75 544 ASP A O 1
ATOM 4214 N N . LEU A 1 545 ? -4.051 -14.773 21.656 1 89.75 545 LEU A N 1
ATOM 4215 C CA . LEU A 1 545 ? -4.793 -13.93 22.594 1 89.75 545 LEU A CA 1
ATOM 4216 C C . LEU A 1 545 ? -6.223 -14.422 22.75 1 89.75 545 LEU A C 1
ATOM 4218 O O . LEU A 1 545 ? -6.762 -14.43 23.859 1 89.75 545 LEU A O 1
ATOM 4222 N N . LEU A 1 546 ? -6.793 -14.82 21.688 1 87.94 546 LEU A N 1
ATOM 4223 C CA . LEU A 1 546 ? -8.18 -15.273 21.703 1 87.94 546 LEU A CA 1
ATOM 4224 C C . LEU A 1 546 ? -8.312 -16.594 22.453 1 87.94 546 LEU A C 1
ATOM 4226 O O . LEU A 1 546 ? -9.32 -16.828 23.125 1 87.94 546 LEU A O 1
ATOM 4230 N N . GLN A 1 547 ? -7.34 -17.375 22.328 1 85.06 547 GLN A N 1
ATOM 4231 C CA . GLN A 1 547 ? -7.367 -18.672 23.016 1 85.06 547 GLN A CA 1
ATOM 4232 C C . GLN A 1 547 ? -7.148 -18.516 24.516 1 85.06 547 GLN A C 1
ATOM 4234 O O . GLN A 1 547 ? -7.59 -19.344 25.297 1 85.06 547 GLN A O 1
ATOM 4239 N N . ASN A 1 548 ? -6.535 -17.469 24.938 1 77.81 548 ASN A N 1
ATOM 4240 C CA . ASN A 1 548 ? -6.199 -17.266 26.344 1 77.81 548 ASN A CA 1
ATOM 4241 C C . ASN A 1 548 ? -7.27 -16.438 27.062 1 77.81 548 ASN A C 1
ATOM 4243 O O . ASN A 1 548 ? -7.113 -16.109 28.234 1 77.81 548 ASN A O 1
ATOM 4247 N N . LEU A 1 549 ? -8.219 -16.047 26.391 1 75.31 549 LEU A N 1
ATOM 4248 C CA . LEU A 1 549 ? -9.344 -15.383 27.047 1 75.31 549 LEU A CA 1
ATOM 4249 C C . LEU A 1 549 ? -10.125 -16.359 27.906 1 75.31 549 LEU A C 1
ATOM 4251 O O . LEU A 1 549 ? -10.305 -17.516 27.547 1 75.31 549 LEU A O 1
ATOM 4255 N N . PRO A 1 550 ? -10.289 -15.938 29.266 1 67.62 550 PRO A N 1
ATOM 4256 C CA . PRO A 1 550 ? -11.07 -16.844 30.125 1 67.62 550 PRO A CA 1
ATOM 4257 C C . PRO A 1 550 ? -12.422 -17.203 29.5 1 67.62 550 PRO A C 1
ATOM 4259 O O . PRO A 1 550 ? -13.016 -16.391 28.797 1 67.62 550 PRO A O 1
ATOM 4262 N N . ALA A 1 551 ? -12.57 -18.469 29.469 1 51.94 551 ALA A N 1
ATOM 4263 C CA . ALA A 1 551 ? -13.883 -18.922 29.031 1 51.94 551 ALA A CA 1
ATOM 4264 C C . ALA A 1 551 ? -15 -18.156 29.734 1 51.94 551 ALA A C 1
ATOM 4266 O O . ALA A 1 551 ? -15.023 -18.094 30.969 1 51.94 551 ALA A O 1
ATOM 4267 N N . ALA A 1 552 ? -15.531 -17.109 29.312 1 44.31 552 ALA A N 1
ATOM 4268 C CA . ALA A 1 552 ? -16.734 -16.562 29.938 1 44.31 552 ALA A CA 1
ATOM 4269 C C . ALA A 1 552 ? -17.578 -17.672 30.547 1 44.31 552 ALA A C 1
ATOM 4271 O O . ALA A 1 552 ? -17.906 -18.656 29.859 1 44.31 552 ALA A O 1
ATOM 4272 N N . GLY A 1 553 ? -17.547 -17.891 31.891 1 36.09 553 GLY A N 1
ATOM 4273 C CA . GLY A 1 553 ? -18.469 -18.766 32.594 1 36.09 553 GLY A CA 1
ATOM 4274 C C . GLY A 1 553 ? -19.875 -18.703 32.031 1 36.09 553 GLY A C 1
ATOM 4275 O O . GLY A 1 553 ? -20.672 -17.844 32.438 1 36.09 553 GLY A O 1
ATOM 4276 N N . THR A 1 554 ? -20.188 -18.75 30.859 1 36.84 554 THR A N 1
ATOM 4277 C CA . THR A 1 554 ? -21.609 -18.984 30.609 1 36.84 554 THR A CA 1
ATOM 4278 C C . THR A 1 554 ? -22.078 -20.234 31.359 1 36.84 554 THR A C 1
ATOM 4280 O O . THR A 1 554 ? -21.688 -21.344 31.047 1 36.84 554 THR A O 1
ATOM 4283 N N . GLY A 1 555 ? -22.344 -20.078 32.719 1 30.97 555 GLY A N 1
ATOM 4284 C CA . GLY A 1 555 ? -23.422 -20.875 33.312 1 30.97 555 GLY A CA 1
ATOM 4285 C C . GLY A 1 555 ? -24.672 -20.906 32.469 1 30.97 555 GLY A C 1
ATOM 4286 O O . GLY A 1 555 ? -25.719 -20.375 32.875 1 30.97 555 GLY A O 1
ATOM 4287 N N . VAL A 1 556 ? -24.766 -20.672 31.266 1 31.34 556 VAL A N 1
ATOM 4288 C CA . VAL A 1 556 ? -26.078 -21.047 30.766 1 31.34 556 VAL A CA 1
ATOM 4289 C C . VAL A 1 556 ? -26.375 -22.5 31.109 1 31.34 556 VAL A C 1
ATOM 4291 O O . VAL A 1 556 ? -25.531 -23.375 30.891 1 31.34 556 VAL A O 1
ATOM 4294 N N . PRO A 1 557 ? -27.531 -22.719 31.891 1 29.2 557 PRO A N 1
ATOM 4295 C CA . PRO A 1 557 ? -28.062 -24.062 32.094 1 29.2 557 PRO A CA 1
ATOM 4296 C C . PRO A 1 557 ? -27.984 -24.938 30.844 1 29.2 557 PRO A C 1
ATOM 4298 O O . PRO A 1 557 ? -27.938 -24.406 29.734 1 29.2 557 PRO A O 1
ATOM 4301 N N . THR A 1 558 ? -27.547 -26.125 31.016 1 27.95 558 THR A N 1
ATOM 4302 C CA . THR A 1 558 ? -27.547 -27.266 30.094 1 27.95 558 THR A CA 1
ATOM 4303 C C . THR A 1 558 ? -28.891 -27.359 29.359 1 27.95 558 THR A C 1
ATOM 4305 O O . THR A 1 558 ? -29.891 -27.797 29.922 1 27.95 558 THR A O 1
ATOM 4308 N N . THR A 1 559 ? -29.422 -26.234 28.828 1 25.45 559 THR A N 1
ATOM 4309 C CA . THR A 1 559 ? -30.688 -26.609 28.188 1 25.45 559 THR A CA 1
ATOM 4310 C C . THR A 1 559 ? -30.531 -27.922 27.422 1 25.45 559 THR A C 1
ATOM 4312 O O . THR A 1 559 ? -29.422 -28.266 27 1 25.45 559 THR A O 1
ATOM 4315 N N . LEU A 1 560 ? -31.625 -28.75 27.453 1 24.14 560 LEU A N 1
ATOM 4316 C CA . LEU A 1 560 ? -32.062 -29.984 26.812 1 24.14 560 LEU A CA 1
ATOM 4317 C C . LEU A 1 560 ? -31.703 -29.984 25.328 1 24.14 560 LEU A C 1
ATOM 4319 O O . LEU A 1 560 ? -31.953 -29 24.625 1 24.14 560 LEU A O 1
ATOM 4323 N N . SER A 1 561 ? -30.703 -30.766 25 1 22.02 561 SER A N 1
ATOM 4324 C CA . SER A 1 561 ? -30.25 -31.219 23.688 1 22.02 561 SER A CA 1
ATOM 4325 C C . SER A 1 561 ? -31.438 -31.469 22.766 1 22.02 561 SER A C 1
ATOM 4327 O O . SER A 1 561 ? -32.25 -32.375 23 1 22.02 561 SER A O 1
ATOM 4329 N N . CYS A 1 562 ? -32.125 -30.297 22.375 1 21.53 562 CYS A N 1
ATOM 4330 C CA . CYS A 1 562 ? -33.156 -30.641 21.391 1 21.53 562 CYS A CA 1
ATOM 4331 C C . CYS A 1 562 ? -32.594 -31.594 20.344 1 21.53 562 CYS A C 1
ATOM 4333 O O . CYS A 1 562 ? -31.719 -31.219 19.562 1 21.53 562 CYS A O 1
ATOM 4335 N N . LEU A 1 563 ? -32.562 -32.969 20.594 1 23.28 563 LEU A N 1
ATOM 4336 C CA . LEU A 1 563 ? -32.531 -34.188 19.766 1 23.28 563 LEU A CA 1
ATOM 4337 C C . LEU A 1 563 ? -33.312 -34 18.484 1 23.28 563 LEU A C 1
ATOM 4339 O O . LEU A 1 563 ? -33.406 -34.906 17.672 1 23.28 563 LEU A O 1
ATOM 4343 N N . VAL A 1 564 ? -34.188 -32.938 18.453 1 24.77 564 VAL A N 1
ATOM 4344 C CA . VAL A 1 564 ? -35.25 -33.281 17.531 1 24.77 564 VAL A CA 1
ATOM 4345 C C . VAL A 1 564 ? -34.719 -33.344 16.109 1 24.77 564 VAL A C 1
ATOM 4347 O O . VAL A 1 564 ? -35.125 -34.219 15.336 1 24.77 564 VAL A O 1
ATOM 4350 N N . TYR A 1 565 ? -33.969 -32.344 15.656 1 23.86 565 TYR A N 1
ATOM 4351 C CA . TYR A 1 565 ? -34.312 -32.156 14.25 1 23.86 565 TYR A CA 1
ATOM 4352 C C . TYR A 1 565 ? -33.594 -33.188 13.367 1 23.86 565 TYR A C 1
ATOM 4354 O O . TYR A 1 565 ? -32.531 -32.906 12.828 1 23.86 565 TYR A O 1
ATOM 4362 N N . ILE A 1 566 ? -33.219 -34.344 13.883 1 24.16 566 ILE A N 1
ATOM 4363 C CA . ILE A 1 566 ? -32.562 -35.281 12.969 1 24.16 566 ILE A CA 1
ATOM 4364 C C . ILE A 1 566 ? -33.5 -35.625 11.805 1 24.16 566 ILE A C 1
ATOM 4366 O O . ILE A 1 566 ? -33.031 -36.062 10.758 1 24.16 566 ILE A O 1
ATOM 4370 N N . GLY A 1 567 ? -34.781 -35.594 12.031 1 23.61 567 GLY A N 1
ATOM 4371 C CA . GLY A 1 567 ? -35.562 -36.469 11.172 1 23.61 567 GLY A CA 1
ATOM 4372 C C . GLY A 1 567 ? -35.594 -36 9.734 1 23.61 567 GLY A C 1
ATOM 4373 O O . GLY A 1 567 ? -35.75 -36.812 8.82 1 23.61 567 GLY A O 1
ATOM 4374 N N . LEU A 1 568 ? -35.75 -34.719 9.492 1 24.44 568 LEU A N 1
ATOM 4375 C CA . LEU A 1 568 ? -36.562 -34.562 8.289 1 24.44 568 LEU A CA 1
ATOM 4376 C C . LEU A 1 568 ? -35.688 -34.656 7.039 1 24.44 568 LEU A C 1
ATOM 4378 O O . LEU A 1 568 ? -35.906 -33.938 6.07 1 24.44 568 LEU A O 1
ATOM 4382 N N . ALA A 1 569 ? -34.469 -35.031 7.059 1 23.48 569 ALA A N 1
ATOM 4383 C CA . ALA A 1 569 ? -33.781 -35 5.773 1 23.48 569 ALA A CA 1
ATOM 4384 C C . ALA A 1 569 ? -34.438 -36 4.793 1 23.48 569 ALA A C 1
ATOM 4386 O O . ALA A 1 569 ? -34.094 -36 3.607 1 23.48 569 ALA A O 1
ATOM 4387 N N . ILE A 1 570 ? -35.188 -36.969 5.238 1 23.75 570 ILE A N 1
ATOM 4388 C CA . ILE A 1 570 ? -35.25 -38.094 4.285 1 23.75 570 ILE A CA 1
ATOM 4389 C C . ILE A 1 570 ? -36.031 -37.656 3.051 1 23.75 570 ILE A C 1
ATOM 4391 O O . ILE A 1 570 ? -35.75 -38.094 1.936 1 23.75 570 ILE A O 1
ATOM 4395 N N . PHE A 1 571 ? -37.062 -36.938 3.162 1 23.31 571 PHE A N 1
ATOM 4396 C CA . PHE A 1 571 ? -38.094 -37.281 2.207 1 23.31 571 PHE A CA 1
ATOM 4397 C C . PHE A 1 571 ? -37.812 -36.719 0.831 1 23.31 571 PHE A C 1
ATOM 4399 O O . PHE A 1 571 ? -38.25 -37.25 -0.187 1 23.31 571 PHE A O 1
ATOM 4406 N N . LEU A 1 572 ? -37.375 -35.5 0.738 1 22.94 572 LEU A N 1
ATOM 4407 C CA . LEU A 1 572 ? -37.875 -34.906 -0.506 1 22.94 572 LEU A CA 1
ATOM 4408 C C . LEU A 1 572 ? -37.062 -35.375 -1.695 1 22.94 572 LEU A C 1
ATOM 4410 O O . LEU A 1 572 ? -36.188 -34.656 -2.172 1 22.94 572 LEU A O 1
ATOM 4414 N N . LEU A 1 573 ? -36.469 -36.688 -1.699 1 21.03 573 LEU A N 1
ATOM 4415 C CA . LEU A 1 573 ? -35.875 -37.219 -2.908 1 21.03 573 LEU A CA 1
ATOM 4416 C C . LEU A 1 573 ? -36.812 -37.156 -4.086 1 21.03 573 LEU A C 1
ATOM 4418 O O . LEU A 1 573 ? -36.406 -37.062 -5.242 1 21.03 573 LEU A O 1
ATOM 4422 N N . VAL A 1 574 ? -38.125 -37.5 -3.998 1 20.91 574 VAL A N 1
ATOM 4423 C CA . VAL A 1 574 ? -38.812 -38.125 -5.133 1 20.91 574 VAL A CA 1
ATOM 4424 C C . VAL A 1 574 ? -39.281 -37.031 -6.098 1 20.91 574 VAL A C 1
ATOM 4426 O O . VAL A 1 574 ? -39.75 -37.312 -7.199 1 20.91 574 VAL A O 1
ATOM 4429 N N . LYS A 1 575 ? -39.438 -35.781 -5.688 1 23.75 575 LYS A N 1
ATOM 4430 C CA . LYS A 1 575 ? -40.469 -35.281 -6.586 1 23.75 575 LYS A CA 1
ATOM 4431 C C . LYS A 1 575 ? -39.938 -35.094 -8 1 23.75 575 LYS A C 1
ATOM 4433 O O . LYS A 1 575 ? -40.625 -34.594 -8.883 1 23.75 575 LYS A O 1
ATOM 4438 N N . HIS A 1 576 ? -38.656 -35.062 -8.172 1 20.81 576 HIS A N 1
ATOM 4439 C CA . HIS A 1 576 ? -38.625 -34.719 -9.594 1 20.81 576 HIS A CA 1
ATOM 4440 C C . HIS A 1 576 ? -38.844 -35.969 -10.453 1 20.81 576 HIS A C 1
ATOM 4442 O O . HIS A 1 576 ? -38.688 -35.906 -11.672 1 20.81 576 HIS A O 1
ATOM 4448 N N . TYR A 1 577 ? -39.812 -36.906 -10.102 1 20.08 577 TYR A N 1
ATOM 4449 C CA . TYR A 1 577 ? -40.156 -37.469 -11.398 1 20.08 577 TYR A CA 1
ATOM 4450 C C . TYR A 1 577 ? -40.906 -36.469 -12.258 1 20.08 577 TYR A C 1
ATOM 4452 O O . TYR A 1 577 ? -41.75 -35.719 -11.766 1 20.08 577 TYR A O 1
ATOM 4460 N N . MET B 1 1 ? 51.125 101.875 -19.297 1 20.38 1 MET B N 1
ATOM 4461 C CA . MET B 1 1 ? 49.906 102.188 -18.531 1 20.38 1 MET B CA 1
ATOM 4462 C C . MET B 1 1 ? 48.875 101.062 -18.766 1 20.38 1 MET B C 1
ATOM 4464 O O . MET B 1 1 ? 47.688 101.312 -18.484 1 20.38 1 MET B O 1
ATOM 4468 N N . ARG B 1 2 ? 49.281 100.062 -19.609 1 28.53 2 ARG B N 1
ATOM 4469 C CA . ARG B 1 2 ? 48.344 99 -20.016 1 28.53 2 ARG B CA 1
ATOM 4470 C C . ARG B 1 2 ? 47.656 98.375 -18.812 1 28.53 2 ARG B C 1
ATOM 4472 O O . ARG B 1 2 ? 48.344 97.812 -17.953 1 28.53 2 ARG B O 1
ATOM 4479 N N . VAL B 1 3 ? 46.438 98.875 -18.453 1 25.92 3 VAL B N 1
ATOM 4480 C CA . VAL B 1 3 ? 45.531 98.625 -17.328 1 25.92 3 VAL B CA 1
ATOM 4481 C C . VAL B 1 3 ? 45.062 97.188 -17.312 1 25.92 3 VAL B C 1
ATOM 4483 O O . VAL B 1 3 ? 44.531 96.688 -18.297 1 25.92 3 VAL B O 1
ATOM 4486 N N . PHE B 1 4 ? 45.719 96.312 -16.562 1 30.19 4 PHE B N 1
ATOM 4487 C CA . PHE B 1 4 ? 45.469 94.938 -16.156 1 30.19 4 PHE B CA 1
ATOM 4488 C C . PHE B 1 4 ? 44.156 94.812 -15.422 1 30.19 4 PHE B C 1
ATOM 4490 O O . PHE B 1 4 ? 44 95.375 -14.32 1 30.19 4 PHE B O 1
ATOM 4497 N N . LEU B 1 5 ? 43 95 -16.203 1 29.28 5 LEU B N 1
ATOM 4498 C CA . LEU B 1 5 ? 41.656 94.812 -15.633 1 29.28 5 LEU B CA 1
ATOM 4499 C C . LEU B 1 5 ? 41.531 93.438 -14.945 1 29.28 5 LEU B C 1
ATOM 4501 O O . LEU B 1 5 ? 41.875 92.375 -15.539 1 29.28 5 LEU B O 1
ATOM 4505 N N . ASN B 1 6 ? 41.625 93.375 -13.633 1 27.12 6 ASN B N 1
ATOM 4506 C CA . ASN B 1 6 ? 41.469 92.312 -12.609 1 27.12 6 ASN B CA 1
ATOM 4507 C C . ASN B 1 6 ? 40.062 91.75 -12.617 1 27.12 6 ASN B C 1
ATOM 4509 O O . ASN B 1 6 ? 39.094 92.5 -12.305 1 27.12 6 ASN B O 1
ATOM 4513 N N . GLU B 1 7 ? 39.594 91.125 -13.695 1 32.28 7 GLU B N 1
ATOM 4514 C CA . GLU B 1 7 ? 38.25 90.562 -13.656 1 32.28 7 GLU B CA 1
ATOM 4515 C C . GLU B 1 7 ? 38.062 89.625 -12.484 1 32.28 7 GLU B C 1
ATOM 4517 O O . GLU B 1 7 ? 38.844 88.688 -12.344 1 32.28 7 GLU B O 1
ATOM 4522 N N . VAL B 1 8 ? 37.594 90.062 -11.328 1 31.92 8 VAL B N 1
ATOM 4523 C CA . VAL B 1 8 ? 37.156 89.312 -10.156 1 31.92 8 VAL B CA 1
ATOM 4524 C C . VAL B 1 8 ? 36 88.375 -10.531 1 31.92 8 VAL B C 1
ATOM 4526 O O . VAL B 1 8 ? 34.938 88.875 -10.984 1 31.92 8 VAL B O 1
ATOM 4529 N N . VAL B 1 9 ? 36.188 87.125 -10.984 1 33.09 9 VAL B N 1
ATOM 4530 C CA . VAL B 1 9 ? 35.188 86.125 -11.172 1 33.09 9 VAL B CA 1
ATOM 4531 C C . VAL B 1 9 ? 34.531 85.75 -9.836 1 33.09 9 VAL B C 1
ATOM 4533 O O . VAL B 1 9 ? 35.219 85.375 -8.891 1 33.09 9 VAL B O 1
ATOM 4536 N N . ILE B 1 10 ? 33.438 86.438 -9.438 1 31 10 ILE B N 1
ATOM 4537 C CA . ILE B 1 10 ? 32.594 86.062 -8.305 1 31 10 ILE B CA 1
ATOM 4538 C C . ILE B 1 10 ? 32.062 84.688 -8.453 1 31 10 ILE B C 1
ATOM 4540 O O . ILE B 1 10 ? 31.406 84.312 -9.445 1 31 10 ILE B O 1
ATOM 4544 N N . PHE B 1 11 ? 32.688 83.688 -7.832 1 30.14 11 PHE B N 1
ATOM 4545 C CA . PHE B 1 11 ? 32.219 82.312 -7.68 1 30.14 11 PHE B CA 1
ATOM 4546 C C . PHE B 1 11 ? 30.938 82.25 -6.855 1 30.14 11 PHE B C 1
ATOM 4548 O O . PHE B 1 11 ? 30.938 82.625 -5.676 1 30.14 11 PHE B O 1
ATOM 4555 N N . ALA B 1 12 ? 29.719 82.5 -7.398 1 34.09 12 ALA B N 1
ATOM 4556 C CA . ALA B 1 12 ? 28.453 82.188 -6.738 1 34.09 12 ALA B CA 1
ATOM 4557 C C . ALA B 1 12 ? 28.359 80.75 -6.32 1 34.09 12 ALA B C 1
ATOM 4559 O O . ALA B 1 12 ? 28.438 79.812 -7.16 1 34.09 12 ALA B O 1
ATOM 4560 N N . ALA B 1 13 ? 28.734 80.375 -5.094 1 34.44 13 ALA B N 1
ATOM 4561 C CA . ALA B 1 13 ? 28.453 79.125 -4.461 1 34.44 13 ALA B CA 1
ATOM 4562 C C . ALA B 1 13 ? 26.953 78.812 -4.469 1 34.44 13 ALA B C 1
ATOM 4564 O O . ALA B 1 13 ? 26.156 79.562 -3.857 1 34.44 13 ALA B O 1
ATOM 4565 N N . VAL B 1 14 ? 26.406 78.25 -5.492 1 36.12 14 VAL B N 1
ATOM 4566 C CA . VAL B 1 14 ? 25.078 77.688 -5.453 1 36.12 14 VAL B CA 1
ATOM 4567 C C . VAL B 1 14 ? 24.969 76.688 -4.305 1 36.12 14 VAL B C 1
ATOM 4569 O O . VAL B 1 14 ? 25.688 75.688 -4.285 1 36.12 14 VAL B O 1
ATOM 4572 N N . PHE B 1 15 ? 24.625 77.125 -3.111 1 34.62 15 PHE B N 1
ATOM 4573 C CA . PHE B 1 15 ? 24.188 76.25 -2.047 1 34.62 15 PHE B CA 1
ATOM 4574 C C . PHE B 1 15 ? 23.062 75.312 -2.531 1 34.62 15 PHE B C 1
ATOM 4576 O O . PHE B 1 15 ? 21.953 75.812 -2.801 1 34.62 15 PHE B O 1
ATOM 4583 N N . LEU B 1 16 ? 23.359 74.25 -3.117 1 34.44 16 LEU B N 1
ATOM 4584 C CA . LEU B 1 16 ? 22.406 73.125 -3.295 1 34.44 16 LEU B CA 1
ATOM 4585 C C . LEU B 1 16 ? 21.812 72.75 -1.958 1 34.44 16 LEU B C 1
ATOM 4587 O O . LEU B 1 16 ? 22.5 72.188 -1.108 1 34.44 16 LEU B O 1
ATOM 4591 N N . VAL B 1 17 ? 20.812 73.438 -1.449 1 36.56 17 VAL B N 1
ATOM 4592 C CA . VAL B 1 17 ? 19.969 72.812 -0.398 1 36.56 17 VAL B CA 1
ATOM 4593 C C . VAL B 1 17 ? 19.469 71.438 -0.824 1 36.56 17 VAL B C 1
ATOM 4595 O O . VAL B 1 17 ? 18.688 71.375 -1.771 1 36.56 17 VAL B O 1
ATOM 4598 N N . THR B 1 18 ? 20.281 70.5 -0.649 1 35.28 18 THR B N 1
ATOM 4599 C CA . THR B 1 18 ? 19.688 69.188 -0.66 1 35.28 18 THR B CA 1
ATOM 4600 C C . THR B 1 18 ? 18.469 69.125 0.264 1 35.28 18 THR B C 1
ATOM 4602 O O . THR B 1 18 ? 18.609 69.25 1.484 1 35.28 18 THR B O 1
ATOM 4605 N N . MET B 1 19 ? 17.344 69.625 -0.151 1 34.25 19 MET B N 1
ATOM 4606 C CA . MET B 1 19 ? 16.109 69.25 0.524 1 34.25 19 MET B CA 1
ATOM 4607 C C . MET B 1 19 ? 16.125 67.75 0.804 1 34.25 19 MET B C 1
ATOM 4609 O O . MET B 1 19 ? 16.141 66.938 -0.126 1 34.25 19 MET B O 1
ATOM 4613 N N . SER B 1 20 ? 16.828 67.312 1.816 1 35.38 20 SER B N 1
ATOM 4614 C CA . SER B 1 20 ? 16.484 66 2.318 1 35.38 20 SER B CA 1
ATOM 4615 C C . SER B 1 20 ? 14.977 65.812 2.342 1 35.38 20 SER B C 1
ATOM 4617 O O . SER B 1 20 ? 14.258 66.562 3.035 1 35.38 20 SER B O 1
ATOM 4619 N N . VAL B 1 21 ? 14.352 65.625 1.269 1 40.84 21 VAL B N 1
ATOM 4620 C CA . VAL B 1 21 ? 13.008 65 1.368 1 40.84 21 VAL B CA 1
ATOM 4621 C C . VAL B 1 21 ? 12.938 64.062 2.568 1 40.84 21 VAL B C 1
ATOM 4623 O O . VAL B 1 21 ? 13.531 63 2.557 1 40.84 21 VAL B O 1
ATOM 4626 N N . GLY B 1 22 ? 13.203 64.562 3.73 1 40.38 22 GLY B N 1
ATOM 4627 C CA . GLY B 1 22 ? 12.867 63.75 4.891 1 40.38 22 GLY B CA 1
ATOM 4628 C C . GLY B 1 22 ? 11.625 62.906 4.691 1 40.38 22 GLY B C 1
ATOM 4629 O O . GLY B 1 22 ? 10.531 63.438 4.488 1 40.38 22 GLY B O 1
ATOM 4630 N N . SER B 1 23 ? 11.656 61.875 3.998 1 50.06 23 SER B N 1
ATOM 4631 C CA . SER B 1 23 ? 10.555 60.906 3.887 1 50.06 23 SER B CA 1
ATOM 4632 C C . SER B 1 23 ? 9.695 60.938 5.148 1 50.06 23 SER B C 1
ATOM 4634 O O . SER B 1 23 ? 10.18 60.625 6.238 1 50.06 23 SER B O 1
ATOM 4636 N N . SER B 1 24 ? 8.734 61.875 5.375 1 67.06 24 SER B N 1
ATOM 4637 C CA . SER B 1 24 ? 7.828 62.031 6.508 1 67.06 24 SER B CA 1
ATOM 4638 C C . SER B 1 24 ? 7.281 60.719 6.996 1 67.06 24 SER B C 1
ATOM 4640 O O . SER B 1 24 ? 6.988 59.812 6.191 1 67.06 24 SER B O 1
ATOM 4642 N N . GLU B 1 25 ? 7.547 60.281 8.266 1 86.06 25 GLU B N 1
ATOM 4643 C CA . GLU B 1 25 ? 7.012 59.125 8.945 1 86.06 25 GLU B CA 1
ATOM 4644 C C . GLU B 1 25 ? 5.496 59.031 8.781 1 86.06 25 GLU B C 1
ATOM 4646 O O . GLU B 1 25 ? 4.785 60 8.969 1 86.06 25 GLU B O 1
ATOM 4651 N N . PRO B 1 26 ? 5.027 57.938 8.188 1 92.5 26 PRO B N 1
ATOM 4652 C CA . PRO B 1 26 ? 3.59 57.812 7.953 1 92.5 26 PRO B CA 1
ATOM 4653 C C . PRO B 1 26 ? 2.777 57.781 9.242 1 92.5 26 PRO B C 1
ATOM 4655 O O . PRO B 1 26 ? 3.188 57.125 10.219 1 92.5 26 PRO B O 1
ATOM 4658 N N . LEU B 1 27 ? 1.73 58.531 9.297 1 95.12 27 LEU B N 1
ATOM 4659 C CA . LEU B 1 27 ? 0.812 58.594 10.43 1 95.12 27 LEU B CA 1
ATOM 4660 C C . LEU B 1 27 ? -0.552 58.031 10.055 1 95.12 27 LEU B C 1
ATOM 4662 O O . LEU B 1 27 ? -1.037 58.25 8.945 1 95.12 27 LEU B O 1
ATOM 4666 N N . VAL B 1 28 ? -1.143 57.281 10.914 1 95.44 28 VAL B N 1
ATOM 4667 C CA . VAL B 1 28 ? -2.496 56.75 10.758 1 95.44 28 VAL B CA 1
ATOM 4668 C C . VAL B 1 28 ? -3.305 57.031 12.023 1 95.44 28 VAL B C 1
ATOM 4670 O O . VAL B 1 28 ? -2.855 56.719 13.133 1 95.44 28 VAL B O 1
ATOM 4673 N N . ASP B 1 29 ? -4.516 57.531 11.906 1 95.94 29 ASP B N 1
ATOM 4674 C CA . ASP B 1 29 ? -5.395 57.812 13.039 1 95.94 29 ASP B CA 1
ATOM 4675 C C . ASP B 1 29 ? -6.348 56.656 13.289 1 95.94 29 ASP B C 1
ATOM 4677 O O . ASP B 1 29 ? -7.211 56.344 12.461 1 95.94 29 ASP B O 1
ATOM 4681 N N . LEU B 1 30 ? -6.125 56.031 14.414 1 96.31 30 LEU B N 1
ATOM 4682 C CA . LEU B 1 30 ? -7.012 54.969 14.875 1 96.31 30 LEU B CA 1
ATOM 4683 C C . LEU B 1 30 ? -7.93 55.469 15.984 1 96.31 30 LEU B C 1
ATOM 4685 O O . LEU B 1 30 ? -7.66 56.5 16.594 1 96.31 30 LEU B O 1
ATOM 4689 N N . PRO B 1 31 ? -9.039 54.719 16.25 1 93.94 31 PRO B N 1
ATOM 4690 C CA . PRO B 1 31 ? -9.891 55.094 17.391 1 93.94 31 PRO B CA 1
ATOM 4691 C C . PRO B 1 31 ? -9.125 55.125 18.703 1 93.94 31 PRO B C 1
ATOM 4693 O O . PRO B 1 31 ? -9.391 56 19.547 1 93.94 31 PRO B O 1
ATOM 4696 N N . ALA B 1 32 ? -8.125 54.281 18.875 1 94.62 32 ALA B N 1
ATOM 4697 C CA . ALA B 1 32 ? -7.359 54.219 20.109 1 94.62 32 ALA B CA 1
ATOM 4698 C C . ALA B 1 32 ? -6.305 55.312 20.172 1 94.62 32 ALA B C 1
ATOM 4700 O O . ALA B 1 32 ? -5.77 55.625 21.234 1 94.62 32 ALA B O 1
ATOM 4701 N N . GLY B 1 33 ? -5.961 55.844 19.047 1 96 33 GLY B N 1
ATOM 4702 C CA . GLY B 1 33 ? -4.938 56.875 18.953 1 96 33 GLY B CA 1
ATOM 4703 C C . GLY B 1 33 ? -4.176 56.844 17.641 1 96 33 GLY B C 1
ATOM 4704 O O . GLY B 1 33 ? -4.328 55.906 16.859 1 96 33 GLY B O 1
ATOM 4705 N N . THR B 1 34 ? -3.393 57.906 17.531 1 97.19 34 THR B N 1
ATOM 4706 C CA . THR B 1 34 ? -2.598 58 16.312 1 97.19 34 THR B CA 1
ATOM 4707 C C . THR B 1 34 ? -1.362 57.094 16.406 1 97.19 34 THR B C 1
ATOM 4709 O O . THR B 1 34 ? -0.751 57 17.469 1 97.19 34 THR B O 1
ATOM 4712 N N . VAL B 1 35 ? -1.017 56.469 15.25 1 97.44 35 VAL B N 1
ATOM 4713 C CA . VAL B 1 35 ? 0.17 55.625 15.195 1 97.44 35 VAL B CA 1
ATOM 4714 C C . VAL B 1 35 ? 1.15 56.156 14.164 1 97.44 35 VAL B C 1
ATOM 4716 O O . VAL B 1 35 ? 0.744 56.625 13.094 1 97.44 35 VAL B O 1
ATOM 4719 N N . ARG B 1 36 ? 2.42 56.219 14.547 1 97.69 36 ARG B N 1
ATOM 4720 C CA . ARG B 1 36 ? 3.49 56.625 13.633 1 97.69 36 ARG B CA 1
ATOM 4721 C C . ARG B 1 36 ? 4.312 55.406 13.203 1 97.69 36 ARG B C 1
ATOM 4723 O O . ARG B 1 36 ? 4.918 54.75 14.039 1 97.69 36 ARG B O 1
ATOM 4730 N N . GLY B 1 37 ? 4.254 55.188 11.906 1 96.56 37 GLY B N 1
ATOM 4731 C CA . GLY B 1 37 ? 5.035 54.094 11.359 1 96.56 37 GLY B CA 1
ATOM 4732 C C . GLY B 1 37 ? 6.359 54.562 10.766 1 96.56 37 GLY B C 1
ATOM 4733 O O . GLY B 1 37 ? 6.859 55.625 11.102 1 96.56 37 GLY B O 1
ATOM 4734 N N . THR B 1 38 ? 7.016 53.625 10.039 1 95.81 38 THR B N 1
ATOM 4735 C CA . THR B 1 38 ? 8.266 53.906 9.344 1 95.81 38 THR B CA 1
ATOM 4736 C C . THR B 1 38 ? 8.188 53.438 7.891 1 95.81 38 THR B C 1
ATOM 4738 O O . THR B 1 38 ? 7.312 52.656 7.527 1 95.81 38 THR B O 1
ATOM 4741 N N . VAL B 1 39 ? 9.008 54.031 7.062 1 94.69 39 VAL B N 1
ATOM 4742 C CA . VAL B 1 39 ? 9.078 53.656 5.656 1 94.69 39 VAL B CA 1
ATOM 4743 C C . VAL B 1 39 ? 10.32 52.781 5.418 1 94.69 39 VAL B C 1
ATOM 4745 O O . VAL B 1 39 ? 11.422 53.156 5.836 1 94.69 39 VAL B O 1
ATOM 4748 N N . VAL B 1 40 ? 10.07 51.656 4.824 1 92.56 40 VAL B N 1
ATOM 4749 C CA . VAL B 1 40 ? 11.156 50.75 4.484 1 92.56 40 VAL B CA 1
ATOM 4750 C C . VAL B 1 40 ? 11.266 50.594 2.967 1 92.56 40 VAL B C 1
ATOM 4752 O O . VAL B 1 40 ? 10.242 50.531 2.271 1 92.56 40 VAL B O 1
ATOM 4755 N N . ASP B 1 41 ? 12.508 50.625 2.463 1 90.88 41 ASP B N 1
ATOM 4756 C CA . ASP B 1 41 ? 12.727 50.375 1.039 1 90.88 41 ASP B CA 1
ATOM 4757 C C . ASP B 1 41 ? 12.922 48.906 0.756 1 90.88 41 ASP B C 1
ATOM 4759 O O . ASP B 1 41 ? 13.875 48.281 1.241 1 90.88 41 ASP B O 1
ATOM 4763 N N . VAL B 1 42 ? 12.031 48.375 0.05 1 91.31 42 VAL B N 1
ATOM 4764 C CA . VAL B 1 42 ? 12.086 46.969 -0.328 1 91.31 42 VAL B CA 1
ATOM 4765 C C . VAL B 1 42 ? 12.266 46.844 -1.84 1 91.31 42 VAL B C 1
ATOM 4767 O O . VAL B 1 42 ? 11.289 46.875 -2.594 1 91.31 42 VAL B O 1
ATOM 4770 N N . ALA B 1 43 ? 13.508 46.531 -2.252 1 79.12 43 ALA B N 1
ATOM 4771 C CA . ALA B 1 43 ? 13.867 46.375 -3.66 1 79.12 43 ALA B CA 1
ATOM 4772 C C . ALA B 1 43 ? 13.328 47.531 -4.492 1 79.12 43 ALA B C 1
ATOM 4774 O O . ALA B 1 43 ? 12.734 47.312 -5.555 1 79.12 43 ALA B O 1
ATOM 4775 N N . GLY B 1 44 ? 13.328 48.688 -4.062 1 82.12 44 GLY B N 1
ATOM 4776 C CA . GLY B 1 44 ? 12.961 49.906 -4.805 1 82.12 44 GLY B CA 1
ATOM 4777 C C . GLY B 1 44 ? 11.531 50.344 -4.535 1 82.12 44 GLY B C 1
ATOM 4778 O O . GLY B 1 44 ? 11.117 51.406 -4.984 1 82.12 44 GLY B O 1
ATOM 4779 N N . THR B 1 45 ? 10.828 49.562 -3.818 1 89.25 45 THR B N 1
ATOM 4780 C CA . THR B 1 45 ? 9.453 49.906 -3.467 1 89.25 45 THR B CA 1
ATOM 4781 C C . THR B 1 45 ? 9.367 50.375 -2.01 1 89.25 45 THR B C 1
ATOM 4783 O O . THR B 1 45 ? 9.859 49.656 -1.114 1 89.25 45 THR B O 1
ATOM 4786 N N . GLN B 1 46 ? 8.742 51.5 -1.828 1 92 46 GLN B N 1
ATOM 4787 C CA . GLN B 1 46 ? 8.555 51.969 -0.463 1 92 46 GLN B CA 1
ATOM 4788 C C . GLN B 1 46 ? 7.371 51.281 0.204 1 92 46 GLN B C 1
ATOM 4790 O O . GLN B 1 46 ? 6.289 51.188 -0.382 1 92 46 GLN B O 1
ATOM 4795 N N . VAL B 1 47 ? 7.66 50.781 1.349 1 94.12 47 VAL B N 1
ATOM 4796 C CA . VAL B 1 47 ? 6.641 50.125 2.135 1 94.12 47 VAL B CA 1
ATOM 4797 C C . VAL B 1 47 ? 6.492 50.781 3.494 1 94.12 47 VAL B C 1
ATOM 4799 O O . VAL B 1 47 ? 7.488 51.031 4.184 1 94.12 47 VAL B O 1
ATOM 4802 N N . ASN B 1 48 ? 5.254 51.156 3.816 1 95.19 48 ASN B N 1
ATOM 4803 C CA . ASN B 1 48 ? 4.969 51.625 5.168 1 95.19 48 ASN B CA 1
ATOM 4804 C C . ASN B 1 48 ? 4.84 50.469 6.148 1 95.19 48 ASN B C 1
ATOM 4806 O O . ASN B 1 48 ? 4.09 49.531 5.906 1 95.19 48 ASN B O 1
ATOM 4810 N N . ALA B 1 49 ? 5.613 50.562 7.211 1 96.06 49 ALA B N 1
ATOM 4811 C CA . ALA B 1 49 ? 5.539 49.562 8.273 1 96.06 49 ALA B CA 1
ATOM 4812 C C . ALA B 1 49 ? 5.055 50.188 9.578 1 96.06 49 ALA B C 1
ATOM 4814 O O . ALA B 1 49 ? 5.562 51.25 10.008 1 96.06 49 ALA B O 1
ATOM 4815 N N . TYR B 1 50 ? 4.008 49.719 10.117 1 97.25 50 TYR B N 1
ATOM 4816 C CA . TYR B 1 50 ? 3.525 50.031 11.461 1 97.25 50 TYR B CA 1
ATOM 4817 C C . TYR B 1 50 ? 3.697 48.844 12.391 1 97.25 50 TYR B C 1
ATOM 4819 O O . TYR B 1 50 ? 2.963 47.844 12.289 1 97.25 50 TYR B O 1
ATOM 4827 N N . LEU B 1 51 ? 4.684 48.969 13.305 1 96.94 51 LEU B N 1
ATOM 4828 C CA . LEU B 1 51 ? 5.145 47.812 14.07 1 96.94 51 LEU B CA 1
ATOM 4829 C C . LEU B 1 51 ? 4.809 47.969 15.547 1 96.94 51 LEU B C 1
ATOM 4831 O O . LEU B 1 51 ? 4.961 49.031 16.109 1 96.94 51 LEU B O 1
ATOM 4835 N N . GLY B 1 52 ? 4.309 46.844 16.141 1 96.94 52 GLY B N 1
ATOM 4836 C CA . GLY B 1 52 ? 4.105 46.781 17.578 1 96.94 52 GLY B CA 1
ATOM 4837 C C . GLY B 1 52 ? 2.906 47.594 18.047 1 96.94 52 GLY B C 1
ATOM 4838 O O . GLY B 1 52 ? 2.955 48.25 19.094 1 96.94 52 GLY B O 1
ATOM 4839 N N . ILE B 1 53 ? 1.878 47.594 17.281 1 98.12 53 ILE B N 1
ATOM 4840 C CA . ILE B 1 53 ? 0.66 48.281 17.688 1 98.12 53 ILE B CA 1
ATOM 4841 C C . ILE B 1 53 ? -0.116 47.438 18.688 1 98.12 53 ILE B C 1
ATOM 4843 O O . ILE B 1 53 ? -0.459 46.281 18.391 1 98.12 53 ILE B O 1
ATOM 4847 N N . PRO B 1 54 ? -0.409 47.938 19.891 1 97.94 54 PRO B N 1
ATOM 4848 C CA . PRO B 1 54 ? -1.18 47.094 20.828 1 97.94 54 PRO B CA 1
ATOM 4849 C C . PRO B 1 54 ? -2.604 46.844 20.344 1 97.94 54 PRO B C 1
ATOM 4851 O O . PRO B 1 54 ? -3.32 47.781 19.984 1 97.94 54 PRO B O 1
ATOM 4854 N N . TYR B 1 55 ? -3.014 45.656 20.344 1 98.31 55 TYR B N 1
ATOM 4855 C CA . TYR B 1 55 ? -4.406 45.344 20.031 1 98.31 55 TYR B CA 1
ATOM 4856 C C . TYR B 1 55 ? -5.156 44.906 21.281 1 98.31 55 TYR B C 1
ATOM 4858 O O . TYR B 1 55 ? -6.383 44.75 21.266 1 98.31 55 TYR B O 1
ATOM 4866 N N . ALA B 1 56 ? -4.465 44.688 22.375 1 98.56 56 ALA B N 1
ATOM 4867 C CA . ALA B 1 56 ? -5.043 44.281 23.656 1 98.56 56 ALA B CA 1
ATOM 4868 C C . ALA B 1 56 ? -4.254 44.875 24.828 1 98.56 56 ALA B C 1
ATOM 4870 O O . ALA B 1 56 ? -3.104 45.281 24.656 1 98.56 56 ALA B O 1
ATOM 4871 N N . LYS B 1 57 ? -4.91 44.875 26.016 1 98.12 57 LYS B N 1
ATOM 4872 C CA . LYS B 1 57 ? -4.184 45.156 27.25 1 98.12 57 LYS B CA 1
ATOM 4873 C C . LYS B 1 57 ? -3.182 44.031 27.547 1 98.12 57 LYS B C 1
ATOM 4875 O O . LYS B 1 57 ? -3.41 42.875 27.203 1 98.12 57 LYS B O 1
ATOM 4880 N N . PRO B 1 58 ? -2.033 44.5 28.219 1 97.62 58 PRO B N 1
ATOM 4881 C CA . PRO B 1 58 ? -1.115 43.438 28.625 1 97.62 58 PRO B CA 1
ATOM 4882 C C . PRO B 1 58 ? -1.785 42.375 29.484 1 97.62 58 PRO B C 1
ATOM 4884 O O . PRO B 1 58 ? -2.461 42.719 30.469 1 97.62 58 PRO B O 1
ATOM 4887 N N . PRO B 1 59 ? -1.679 41.125 29.094 1 97.12 59 PRO B N 1
ATOM 4888 C CA . PRO B 1 59 ? -2.291 40.062 29.891 1 97.12 59 PRO B CA 1
ATOM 4889 C C . PRO B 1 59 ? -1.453 39.688 31.109 1 97.12 59 PRO B C 1
ATOM 4891 O O . PRO B 1 59 ? -1.045 38.531 31.25 1 97.12 59 PRO B O 1
ATOM 4894 N N . VAL B 1 60 ? -1.257 40.594 32.031 1 95.56 60 VAL B N 1
ATOM 4895 C CA . VAL B 1 60 ? -0.439 40.438 33.219 1 95.56 60 VAL B CA 1
ATOM 4896 C C . VAL B 1 60 ? -1.306 40.625 34.469 1 95.56 60 VAL B C 1
ATOM 4898 O O . VAL B 1 60 ? -2.432 41.125 34.406 1 95.56 60 VAL B O 1
ATOM 4901 N N . GLY B 1 61 ? -0.804 40.156 35.594 1 92.62 61 GLY B N 1
ATOM 4902 C CA . GLY B 1 61 ? -1.543 40.312 36.844 1 92.62 61 GLY B CA 1
ATOM 4903 C C . GLY B 1 61 ? -2.918 39.656 36.781 1 92.62 61 GLY B C 1
ATOM 4904 O O . GLY B 1 61 ? -3.053 38.5 36.406 1 92.62 61 GLY B O 1
ATOM 4905 N N . GLU B 1 62 ? -3.945 40.5 37.031 1 92.94 62 GLU B N 1
ATOM 4906 C CA . GLU B 1 62 ? -5.312 39.969 37.094 1 92.94 62 GLU B CA 1
ATOM 4907 C C . GLU B 1 62 ? -5.809 39.531 35.719 1 92.94 62 GLU B C 1
ATOM 4909 O O . GLU B 1 62 ? -6.777 38.781 35.625 1 92.94 62 GLU B O 1
ATOM 4914 N N . LEU B 1 63 ? -5.094 39.938 34.688 1 95.75 63 LEU B N 1
ATOM 4915 C CA . LEU B 1 63 ? -5.547 39.625 33.344 1 95.75 63 LEU B CA 1
ATOM 4916 C C . LEU B 1 63 ? -4.871 38.375 32.844 1 95.75 63 LEU B C 1
ATOM 4918 O O . LEU B 1 63 ? -5.227 37.844 31.766 1 95.75 63 LEU B O 1
ATOM 4922 N N . ARG B 1 64 ? -3.881 37.812 33.656 1 95.75 64 ARG B N 1
ATOM 4923 C CA . ARG B 1 64 ? -3.301 36.531 33.281 1 95.75 64 ARG B CA 1
ATOM 4924 C C . ARG B 1 64 ? -4.363 35.438 33.281 1 95.75 64 ARG B C 1
ATOM 4926 O O . ARG B 1 64 ? -5.203 35.375 34.188 1 95.75 64 ARG B O 1
ATOM 4933 N N . PHE B 1 65 ? -4.438 34.625 32.281 1 96.25 65 PHE B N 1
ATOM 4934 C CA . PHE B 1 65 ? -5.316 33.469 32.062 1 96.25 65 PHE B CA 1
ATOM 4935 C C . PHE B 1 65 ? -6.742 33.906 31.797 1 96.25 65 PHE B C 1
ATOM 4937 O O . PHE B 1 65 ? -7.676 33.125 31.828 1 96.25 65 PHE B O 1
ATOM 4944 N N . LYS B 1 66 ? -6.938 35.219 31.5 1 95.69 66 LYS B N 1
ATOM 4945 C CA . LYS B 1 66 ? -8.266 35.75 31.203 1 95.69 66 LYS B CA 1
ATOM 4946 C C . LYS B 1 66 ? -8.383 36.125 29.719 1 95.69 66 LYS B C 1
ATOM 4948 O O . LYS B 1 66 ? -7.379 36.281 29.031 1 95.69 66 LYS B O 1
ATOM 4953 N N . PRO B 1 67 ? -9.664 36.156 29.25 1 97.25 67 PRO B N 1
ATOM 4954 C CA . PRO B 1 67 ? -9.836 36.625 27.875 1 97.25 67 PRO B CA 1
ATOM 4955 C C . PRO B 1 67 ? -9.211 38 27.641 1 97.25 67 PRO B C 1
ATOM 4957 O O . PRO B 1 67 ? -9.242 38.875 28.531 1 97.25 67 PRO B O 1
ATOM 4960 N N . PRO B 1 68 ? -8.648 38.219 26.469 1 98.19 68 PRO B N 1
ATOM 4961 C CA . PRO B 1 68 ? -8.062 39.531 26.188 1 98.19 68 PRO B CA 1
ATOM 4962 C C . PRO B 1 68 ? -9.102 40.625 26.125 1 98.19 68 PRO B C 1
ATOM 4964 O O . PRO B 1 68 ? -10.266 40.375 25.812 1 98.19 68 PRO B O 1
ATOM 4967 N N . ILE B 1 69 ? -8.648 41.781 26.422 1 97.44 69 ILE B N 1
ATOM 4968 C CA . ILE B 1 69 ? -9.492 42.969 26.359 1 97.44 69 ILE B CA 1
ATOM 4969 C C . ILE B 1 69 ? -8.82 44.062 25.516 1 97.44 69 ILE B C 1
ATOM 4971 O O . ILE B 1 69 ? -7.594 44.188 25.547 1 97.44 69 ILE B O 1
ATOM 4975 N N . PRO B 1 70 ? -9.57 44.844 24.75 1 97.56 70 PRO B N 1
ATOM 4976 C CA . PRO B 1 70 ? -8.977 45.875 23.922 1 97.56 70 PRO B CA 1
ATOM 4977 C C . PRO B 1 70 ? -8.125 46.875 24.719 1 97.56 70 PRO B C 1
ATOM 4979 O O . PRO B 1 70 ? -8.367 47.062 25.922 1 97.56 70 PRO B O 1
ATOM 4982 N N . PRO B 1 71 ? -7.227 47.438 24.078 1 97.06 71 PRO B N 1
ATOM 4983 C CA . PRO B 1 71 ? -6.367 48.375 24.781 1 97.06 71 PRO B CA 1
ATOM 4984 C C . PRO B 1 71 ? -7.09 49.688 25.141 1 97.06 71 PRO B C 1
ATOM 4986 O O . PRO B 1 71 ? -8.086 50.031 24.5 1 97.06 71 PRO B O 1
ATOM 4989 N N . ASP B 1 72 ? -6.543 50.375 26.141 1 95.62 72 ASP B N 1
ATOM 4990 C CA . ASP B 1 72 ? -6.988 51.719 26.391 1 95.62 72 ASP B CA 1
ATOM 4991 C C . ASP B 1 72 ? -6.504 52.688 25.297 1 95.62 72 ASP B C 1
ATOM 4993 O O . ASP B 1 72 ? -5.434 52.469 24.719 1 95.62 72 ASP B O 1
ATOM 4997 N N . PRO B 1 73 ? -7.348 53.656 25.016 1 95.88 73 PRO B N 1
ATOM 4998 C CA . PRO B 1 73 ? -6.824 54.656 24.094 1 95.88 73 PRO B CA 1
ATOM 4999 C C . PRO B 1 73 ? -5.531 55.281 24.578 1 95.88 73 PRO B C 1
ATOM 5001 O O . PRO B 1 73 ? -5.316 55.406 25.797 1 95.88 73 PRO B O 1
ATOM 5004 N N . TRP B 1 74 ? -4.738 55.531 23.562 1 92.25 74 TRP B N 1
ATOM 5005 C CA . TRP B 1 74 ? -3.498 56.188 23.938 1 92.25 74 TRP B CA 1
ATOM 5006 C C . TRP B 1 74 ? -3.498 57.656 23.484 1 92.25 74 TRP B C 1
ATOM 5008 O O . TRP B 1 74 ? -4.145 58 22.5 1 92.25 74 TRP B O 1
ATOM 5018 N N . GLY B 1 75 ? -3.281 58.688 24.422 1 86.5 75 GLY B N 1
ATOM 5019 C CA . GLY B 1 75 ? -3.139 60.094 24.078 1 86.5 75 GLY B CA 1
ATOM 5020 C C . GLY B 1 75 ? -1.893 60.406 23.266 1 86.5 75 GLY B C 1
ATOM 5021 O O . GLY B 1 75 ? -0.869 59.719 23.422 1 86.5 75 GLY B O 1
ATOM 5022 N N . GLY B 1 76 ? -1.988 61.062 22.188 1 89.38 76 GLY B N 1
ATOM 5023 C CA . GLY B 1 76 ? -0.824 61.438 21.406 1 89.38 76 GLY B CA 1
ATOM 5024 C C . GLY B 1 76 ? -0.492 60.438 20.297 1 89.38 76 GLY B C 1
ATOM 5025 O O . GLY B 1 76 ? -1.388 59.812 19.734 1 89.38 76 GLY B O 1
ATOM 5026 N N . VAL B 1 77 ? 0.757 60.438 19.969 1 96.25 77 VAL B N 1
ATOM 5027 C CA . VAL B 1 77 ? 1.221 59.594 18.859 1 96.25 77 VAL B CA 1
ATOM 5028 C C . VAL B 1 77 ? 1.976 58.406 19.406 1 96.25 77 VAL B C 1
ATOM 5030 O O . VAL B 1 77 ? 2.973 58.531 20.109 1 96.25 77 VAL B O 1
ATOM 5033 N N . TYR B 1 78 ? 1.401 57.188 19.172 1 97 78 TYR B N 1
ATOM 5034 C CA . TYR B 1 78 ? 2.072 55.938 19.531 1 97 78 TYR B CA 1
ATOM 5035 C C . TYR B 1 78 ? 3.211 55.625 18.562 1 97 78 TYR B C 1
ATOM 5037 O O . TYR B 1 78 ? 3.023 55.656 17.344 1 97 78 TYR B O 1
ATOM 5045 N N . ASN B 1 79 ? 4.434 55.375 19.031 1 97.25 79 ASN B N 1
ATOM 5046 C CA . ASN B 1 79 ? 5.59 55.031 18.219 1 97.25 79 ASN B CA 1
ATOM 5047 C C . ASN B 1 79 ? 5.543 53.562 17.75 1 97.25 79 ASN B C 1
ATOM 5049 O O . ASN B 1 79 ? 5.891 52.656 18.516 1 97.25 79 ASN B O 1
ATOM 5053 N N . ALA B 1 80 ? 5.172 53.375 16.562 1 97.62 80 ALA B N 1
ATOM 5054 C CA . ALA B 1 80 ? 5.059 52.031 15.992 1 97.62 80 ALA B CA 1
ATOM 5055 C C . ALA B 1 80 ? 6.168 51.781 14.977 1 97.62 80 ALA B C 1
ATOM 5057 O O . ALA B 1 80 ? 5.918 51.219 13.898 1 97.62 80 ALA B O 1
ATOM 5058 N N . THR B 1 81 ? 7.379 52.125 15.242 1 96.5 81 THR B N 1
ATOM 5059 C CA . THR B 1 81 ? 8.484 52 14.289 1 96.5 81 THR B CA 1
ATOM 5060 C C . THR B 1 81 ? 9.32 50.75 14.586 1 96.5 81 THR B C 1
ATOM 5062 O O . THR B 1 81 ? 10.195 50.406 13.797 1 96.5 81 THR B O 1
ATOM 5065 N N . GLU B 1 82 ? 9.062 50.156 15.727 1 93.38 82 GLU B N 1
ATOM 5066 C CA . GLU B 1 82 ? 9.805 48.938 16.109 1 93.38 82 GLU B CA 1
ATOM 5067 C C . GLU B 1 82 ? 8.859 47.812 16.547 1 93.38 82 GLU B C 1
ATOM 5069 O O . GLU B 1 82 ? 7.789 48.094 17.094 1 93.38 82 GLU B O 1
ATOM 5074 N N . VAL B 1 83 ? 9.352 46.594 16.312 1 91.75 83 VAL B N 1
ATOM 5075 C CA . VAL B 1 83 ? 8.547 45.469 16.703 1 91.75 83 VAL B CA 1
ATOM 5076 C C . VAL B 1 83 ? 8.516 45.344 18.234 1 91.75 83 VAL B C 1
ATOM 5078 O O . VAL B 1 83 ? 9.469 45.75 18.906 1 91.75 83 VAL B O 1
ATOM 5081 N N . ALA B 1 84 ? 7.402 44.781 18.734 1 92.06 84 ALA B N 1
ATOM 5082 C CA . ALA B 1 84 ? 7.258 44.562 20.156 1 92.06 84 ALA B CA 1
ATOM 5083 C C . ALA B 1 84 ? 7.938 43.281 20.594 1 92.06 84 ALA B C 1
ATOM 5085 O O . ALA B 1 84 ? 8.5 42.562 19.75 1 92.06 84 ALA B O 1
ATOM 5086 N N . ARG B 1 85 ? 7.949 43.062 21.906 1 91.88 85 ARG B N 1
ATOM 5087 C CA . ARG B 1 85 ? 8.508 41.812 22.438 1 91.88 85 ARG B CA 1
ATOM 5088 C C . ARG B 1 85 ? 7.629 40.625 22.078 1 91.88 85 ARG B C 1
ATOM 5090 O O . ARG B 1 85 ? 6.414 40.75 21.922 1 91.88 85 ARG B O 1
ATOM 5097 N N . ASP B 1 86 ? 8.297 39.531 21.969 1 92.44 86 ASP B N 1
ATOM 5098 C CA . ASP B 1 86 ? 7.582 38.312 21.703 1 92.44 86 ASP B CA 1
ATOM 5099 C C . ASP B 1 86 ? 6.898 37.781 22.969 1 92.44 86 ASP B C 1
ATOM 5101 O O . ASP B 1 86 ? 7.281 38.156 24.078 1 92.44 86 ASP B O 1
ATOM 5105 N N . CYS B 1 87 ? 5.867 37 22.734 1 94.88 87 CYS B N 1
ATOM 5106 C CA . CYS B 1 87 ? 5.227 36.375 23.891 1 94.88 87 CYS B CA 1
ATOM 5107 C C . CYS B 1 87 ? 6.168 35.406 24.578 1 94.88 87 CYS B C 1
ATOM 5109 O O . CYS B 1 87 ? 6.984 34.75 23.922 1 94.88 87 CYS B O 1
ATOM 5111 N N . TYR B 1 88 ? 5.988 35.25 25.859 1 92.31 88 TYR B N 1
ATOM 5112 C CA . TYR B 1 88 ? 6.891 34.469 26.688 1 92.31 88 TYR B CA 1
ATOM 5113 C C . TYR B 1 88 ? 6.91 33 26.203 1 92.31 88 TYR B C 1
ATOM 5115 O O . TYR B 1 88 ? 5.859 32.375 26.062 1 92.31 88 TYR B O 1
ATOM 5123 N N . GLN B 1 89 ? 8.086 32.438 25.859 1 89.81 89 GLN B N 1
ATOM 5124 C CA . GLN B 1 89 ? 8.258 31.109 25.328 1 89.81 89 GLN B CA 1
ATOM 5125 C C . GLN B 1 89 ? 9.625 30.531 25.688 1 89.81 89 GLN B C 1
ATOM 5127 O O . GLN B 1 89 ? 10.516 31.281 26.125 1 89.81 89 GLN B O 1
ATOM 5132 N N . ILE B 1 90 ? 9.633 29.125 25.859 1 72.12 90 ILE B N 1
ATOM 5133 C CA . ILE B 1 90 ? 10.898 28.453 26.188 1 72.12 90 ILE B CA 1
ATOM 5134 C C . ILE B 1 90 ? 11.906 28.703 25.078 1 72.12 90 ILE B C 1
ATOM 5136 O O . ILE B 1 90 ? 11.547 28.797 23.906 1 72.12 90 ILE B O 1
ATOM 5140 N N . GLY B 1 91 ? 13.062 29.25 25.297 1 57.41 91 GLY B N 1
ATOM 5141 C CA . GLY B 1 91 ? 14.109 29.406 24.297 1 57.41 91 GLY B CA 1
ATOM 5142 C C . GLY B 1 91 ? 14.148 28.281 23.281 1 57.41 91 GLY B C 1
ATOM 5143 O O . GLY B 1 91 ? 14.352 27.109 23.656 1 57.41 91 GLY B O 1
ATOM 5144 N N . TYR B 1 92 ? 13.258 28.344 22.453 1 47.94 92 TYR B N 1
ATOM 5145 C CA . TYR B 1 92 ? 13.102 27.281 21.469 1 47.94 92 TYR B CA 1
ATOM 5146 C C . TYR B 1 92 ? 14.461 26.828 20.938 1 47.94 92 TYR B C 1
ATOM 5148 O O . TYR B 1 92 ? 15.195 27.625 20.344 1 47.94 92 TYR B O 1
ATOM 5156 N N . GLY B 1 93 ? 15.102 25.984 21.531 1 40.44 93 GLY B N 1
ATOM 5157 C CA . GLY B 1 93 ? 16.188 25.328 20.828 1 40.44 93 GLY B CA 1
ATOM 5158 C C . GLY B 1 93 ? 15.898 25.141 19.344 1 40.44 93 GLY B C 1
ATOM 5159 O O . GLY B 1 93 ? 16.797 24.844 18.562 1 40.44 93 GLY B O 1
ATOM 5160 N N . PHE B 1 94 ? 14.727 24.734 19.016 1 39.25 94 PHE B N 1
ATOM 5161 C CA . PHE B 1 94 ? 14.688 24.203 17.672 1 39.25 94 PHE B CA 1
ATOM 5162 C C . PHE B 1 94 ? 15 25.281 16.641 1 39.25 94 PHE B C 1
ATOM 5164 O O . PHE B 1 94 ? 15.727 25.047 15.68 1 39.25 94 PHE B O 1
ATOM 5171 N N . GLN B 1 95 ? 14.016 26.25 16.469 1 40.91 95 GLN B N 1
ATOM 5172 C CA . GLN B 1 95 ? 14.312 27.219 15.422 1 40.91 95 GLN B CA 1
ATOM 5173 C C . GLN B 1 95 ? 15.336 28.25 15.906 1 40.91 95 GLN B C 1
ATOM 5175 O O . GLN B 1 95 ? 14.961 29.359 16.312 1 40.91 95 GLN B O 1
ATOM 5180 N N . GLN B 1 96 ? 16.078 27.953 16.797 1 37.03 96 GLN B N 1
ATOM 5181 C CA . GLN B 1 96 ? 17.109 28.984 16.969 1 37.03 96 GLN B CA 1
ATOM 5182 C C . GLN B 1 96 ? 17.516 29.562 15.625 1 37.03 96 GLN B C 1
ATOM 5184 O O . GLN B 1 96 ? 18.391 29.016 14.938 1 37.03 96 GLN B O 1
ATOM 5189 N N . THR B 1 97 ? 16.641 29.891 14.914 1 37.31 97 THR B N 1
ATOM 5190 C CA . THR B 1 97 ? 17.297 30.844 14.023 1 37.31 97 THR B CA 1
ATOM 5191 C C . THR B 1 97 ? 18.234 31.766 14.805 1 37.31 97 THR B C 1
ATOM 5193 O O . THR B 1 97 ? 18.016 32 16 1 37.31 97 THR B O 1
ATOM 5196 N N . ILE B 1 98 ? 19.344 32.156 14.219 1 38.03 98 ILE B N 1
ATOM 5197 C CA . ILE B 1 98 ? 20.516 32.906 14.703 1 38.03 98 ILE B CA 1
ATOM 5198 C C . ILE B 1 98 ? 20.094 33.812 15.852 1 38.03 98 ILE B C 1
ATOM 5200 O O . ILE B 1 98 ? 20.734 33.844 16.906 1 38.03 98 ILE B O 1
ATOM 5204 N N . ASN B 1 99 ? 19.547 35.062 15.578 1 36.56 99 ASN B N 1
ATOM 5205 C CA . ASN B 1 99 ? 19.625 36.312 16.297 1 36.56 99 ASN B CA 1
ATOM 5206 C C . ASN B 1 99 ? 18.422 36.5 17.219 1 36.56 99 ASN B C 1
ATOM 5208 O O . ASN B 1 99 ? 17.922 37.625 17.359 1 36.56 99 ASN B O 1
ATOM 5212 N N . MET B 1 100 ? 17.844 35.375 17.719 1 44.34 100 MET B N 1
ATOM 5213 C CA . MET B 1 100 ? 16.812 35.906 18.609 1 44.34 100 MET B CA 1
ATOM 5214 C C . MET B 1 100 ? 17.406 36.281 19.969 1 44.34 100 MET B C 1
ATOM 5216 O O . MET B 1 100 ? 18 35.438 20.641 1 44.34 100 MET B O 1
ATOM 5220 N N . PRO B 1 101 ? 17.609 37.375 20.312 1 43.72 101 PRO B N 1
ATOM 5221 C CA . PRO B 1 101 ? 18.047 37.75 21.672 1 43.72 101 PRO B CA 1
ATOM 5222 C C . PRO B 1 101 ? 17.141 37.188 22.75 1 43.72 101 PRO B C 1
ATOM 5224 O O . PRO B 1 101 ? 15.914 37.219 22.641 1 43.72 101 PRO B O 1
ATOM 5227 N N . GLN B 1 102 ? 17.484 36.094 23.531 1 48.19 102 GLN B N 1
ATOM 5228 C CA . GLN B 1 102 ? 16.781 35.594 24.719 1 48.19 102 GLN B CA 1
ATOM 5229 C C . GLN B 1 102 ? 15.992 36.719 25.391 1 48.19 102 GLN B C 1
ATOM 5231 O O . GLN B 1 102 ? 14.914 36.469 25.938 1 48.19 102 GLN B O 1
ATOM 5236 N N . ASP B 1 103 ? 16.438 37.906 25.328 1 55.06 103 ASP B N 1
ATOM 5237 C CA . ASP B 1 103 ? 15.977 39 26.172 1 55.06 103 ASP B CA 1
ATOM 5238 C C . ASP B 1 103 ? 14.734 39.688 25.578 1 55.06 103 ASP B C 1
ATOM 5240 O O . ASP B 1 103 ? 14.305 40.719 26.047 1 55.06 103 ASP B O 1
ATOM 5244 N N . ARG B 1 104 ? 13.961 38.688 24.672 1 71.81 104 ARG B N 1
ATOM 5245 C CA . ARG B 1 104 ? 12.938 39.531 24.047 1 71.81 104 ARG B CA 1
ATOM 5246 C C . ARG B 1 104 ? 11.539 39 24.328 1 71.81 104 ARG B C 1
ATOM 5248 O O . ARG B 1 104 ? 10.562 39.438 23.734 1 71.81 104 ARG B O 1
ATOM 5255 N N . SER B 1 105 ? 11.383 38.062 25.391 1 85.5 105 SER B N 1
ATOM 5256 C CA . SER B 1 105 ? 10.023 37.594 25.656 1 85.5 105 SER B CA 1
ATOM 5257 C C . SER B 1 105 ? 9.391 38.375 26.797 1 85.5 105 SER B C 1
ATOM 5259 O O . SER B 1 105 ? 10.078 38.844 27.703 1 85.5 105 SER B O 1
ATOM 5261 N N . SER B 1 106 ? 8.133 38.594 26.672 1 92.75 106 SER B N 1
ATOM 5262 C CA . SER B 1 106 ? 7.352 39.312 27.656 1 92.75 106 SER B CA 1
ATOM 5263 C C . SER B 1 106 ? 5.906 38.844 27.688 1 92.75 106 SER B C 1
ATOM 5265 O O . SER B 1 106 ? 5.387 38.312 26.703 1 92.75 106 SER B O 1
ATOM 5267 N N . GLU B 1 107 ? 5.34 38.906 28.875 1 95.19 107 GLU B N 1
ATOM 5268 C CA . GLU B 1 107 ? 3.904 38.656 28.922 1 95.19 107 GLU B CA 1
ATOM 5269 C C . GLU B 1 107 ? 3.123 39.812 28.281 1 95.19 107 GLU B C 1
ATOM 5271 O O . GLU B 1 107 ? 1.991 39.625 27.828 1 95.19 107 GLU B O 1
ATOM 5276 N N . ASP B 1 108 ? 3.711 41 28.391 1 96.25 108 ASP B N 1
ATOM 5277 C CA . ASP B 1 108 ? 3.16 42.094 27.609 1 96.25 108 ASP B CA 1
ATOM 5278 C C . ASP B 1 108 ? 3.547 41.969 26.125 1 96.25 108 ASP B C 1
ATOM 5280 O O . ASP B 1 108 ? 4.492 42.594 25.672 1 96.25 108 ASP B O 1
ATOM 5284 N N . CYS B 1 109 ? 2.77 41.219 25.391 1 96.62 109 CYS B N 1
ATOM 5285 C CA . CYS B 1 109 ? 3.246 40.812 24.078 1 96.62 109 CYS B CA 1
ATOM 5286 C C . CYS B 1 109 ? 2.121 40.844 23.047 1 96.62 109 CYS B C 1
ATOM 5288 O O . CYS B 1 109 ? 2.281 40.344 21.938 1 96.62 109 CYS B O 1
ATOM 5290 N N . LEU B 1 110 ? 0.924 41.375 23.344 1 98.38 110 LEU B N 1
ATOM 5291 C CA . LEU B 1 110 ? -0.219 41.312 22.438 1 98.38 110 LEU B CA 1
ATOM 5292 C C . LEU B 1 110 ? -0.236 42.531 21.5 1 98.38 110 LEU B C 1
ATOM 5294 O O . LEU B 1 110 ? -0.954 43.5 21.75 1 98.38 110 LEU B O 1
ATOM 5298 N N . TYR B 1 111 ? 0.489 42.406 20.422 1 97.94 111 TYR B N 1
ATOM 5299 C CA . TYR B 1 111 ? 0.702 43.469 19.453 1 97.94 111 TYR B CA 1
ATOM 5300 C C . TYR B 1 111 ? 0.529 42.969 18.016 1 97.94 111 TYR B C 1
ATOM 5302 O O . TYR B 1 111 ? 0.643 41.781 17.766 1 97.94 111 TYR B O 1
ATOM 5310 N N . VAL B 1 112 ? 0.168 43.906 17.062 1 98.19 112 VAL B N 1
ATOM 5311 C CA . VAL B 1 112 ? 0.092 43.594 15.641 1 98.19 112 VAL B CA 1
ATOM 5312 C C . VAL B 1 112 ? 1.106 44.438 14.867 1 98.19 112 VAL B C 1
ATOM 5314 O O . VAL B 1 112 ? 1.559 45.469 15.344 1 98.19 112 VAL B O 1
ATOM 5317 N N . ASN B 1 113 ? 1.529 43.938 13.75 1 98.06 113 ASN B N 1
ATOM 5318 C CA . ASN B 1 113 ? 2.309 44.625 12.734 1 98.06 113 ASN B CA 1
ATOM 5319 C C . ASN B 1 113 ? 1.536 44.75 11.43 1 98.06 113 ASN B C 1
ATOM 5321 O O . ASN B 1 113 ? 0.829 43.844 11.023 1 98.06 113 ASN B O 1
ATOM 5325 N N . VAL B 1 114 ? 1.643 45.938 10.781 1 97.31 114 VAL B N 1
ATOM 5326 C CA . VAL B 1 114 ? 0.972 46.156 9.508 1 97.31 114 VAL B CA 1
ATOM 5327 C C . VAL B 1 114 ? 1.991 46.625 8.461 1 97.31 114 VAL B C 1
ATOM 5329 O O . VAL B 1 114 ? 2.752 47.562 8.695 1 97.31 114 VAL B O 1
ATOM 5332 N N . TRP B 1 115 ? 1.994 45.938 7.344 1 96 115 TRP B N 1
ATOM 5333 C CA . TRP B 1 115 ? 2.818 46.281 6.188 1 96 115 TRP B CA 1
ATOM 5334 C C . TRP B 1 115 ? 1.95 46.656 4.996 1 96 115 TRP B C 1
ATOM 5336 O O . TRP B 1 115 ? 1.033 45.938 4.625 1 96 115 TRP B O 1
ATOM 5346 N N . GLN B 1 116 ? 2.223 47.781 4.41 1 92 116 GLN B N 1
ATOM 5347 C CA . GLN B 1 116 ? 1.439 48.281 3.279 1 92 116 GLN B CA 1
ATOM 5348 C C . GLN B 1 116 ? 2.32 49.031 2.283 1 92 116 GLN B C 1
ATOM 5350 O O . GLN B 1 116 ? 3.188 49.812 2.678 1 92 116 GLN B O 1
ATOM 5355 N N . SER B 1 117 ? 2.102 48.688 1.037 1 87.56 117 SER B N 1
ATOM 5356 C CA . SER B 1 117 ? 2.818 49.469 0.037 1 87.56 117 SER B CA 1
ATOM 5357 C C . SER B 1 117 ? 2.367 50.906 0.051 1 87.56 117 SER B C 1
ATOM 5359 O O . SER B 1 117 ? 1.186 51.219 0.259 1 87.56 117 SER B O 1
ATOM 5361 N N . SER B 1 118 ? 3.279 51.781 -0.173 1 77.88 118 SER B N 1
ATOM 5362 C CA . SER B 1 118 ? 2.971 53.219 -0.152 1 77.88 118 SER B CA 1
ATOM 5363 C C . SER B 1 118 ? 2.1 53.625 -1.342 1 77.88 118 SER B C 1
ATOM 5365 O O . SER B 1 118 ? 1.394 54.625 -1.293 1 77.88 118 SER B O 1
ATOM 5367 N N . SER B 1 119 ? 2.311 52.875 -2.41 1 69.31 119 SER B N 1
ATOM 5368 C CA . SER B 1 119 ? 1.554 53.188 -3.613 1 69.31 119 SER B CA 1
ATOM 5369 C C . SER B 1 119 ? 0.19 52.5 -3.611 1 69.31 119 SER B C 1
ATOM 5371 O O . SER B 1 119 ? -0.576 52.625 -4.566 1 69.31 119 SER B O 1
ATOM 5373 N N . GLN B 1 120 ? -0.18 51.969 -2.387 1 62.88 120 GLN B N 1
ATOM 5374 C CA . GLN B 1 120 ?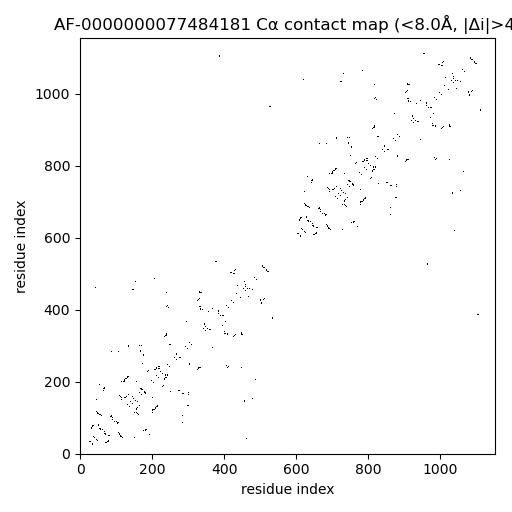 -1.31 51.062 -2.438 1 62.88 120 GLN B CA 1
ATOM 5375 C C . GLN B 1 120 ? -2.635 51.812 -2.498 1 62.88 120 GLN B C 1
ATOM 5377 O O . GLN B 1 120 ? -2.781 52.875 -1.882 1 62.88 120 GLN B O 1
ATOM 5382 N N . PRO B 1 121 ? -3.506 51.125 -3.432 1 60.47 121 PRO B N 1
ATOM 5383 C CA . PRO B 1 121 ? -4.883 51.594 -3.645 1 60.47 121 PRO B CA 1
ATOM 5384 C C . PRO B 1 121 ? -5.703 51.625 -2.355 1 60.47 121 PRO B C 1
ATOM 5386 O O . PRO B 1 121 ? -5.309 51 -1.359 1 60.47 121 PRO B O 1
ATOM 5389 N N . HIS B 1 122 ? -6.68 52.312 -2.318 1 77.19 122 HIS B N 1
ATOM 5390 C CA . HIS B 1 122 ? -7.844 52.312 -1.441 1 77.19 122 HIS B CA 1
ATOM 5391 C C . HIS B 1 122 ? -8.641 51 -1.591 1 77.19 122 HIS B C 1
ATOM 5393 O O . HIS B 1 122 ? -8.906 50.562 -2.709 1 77.19 122 HIS B O 1
ATOM 5399 N N . ASP B 1 123 ? -8.734 50.062 -0.558 1 90.19 123 ASP B N 1
ATOM 5400 C CA . ASP B 1 123 ? -9.562 48.844 -0.536 1 90.19 123 ASP B CA 1
ATOM 5401 C C . ASP B 1 123 ? -8.719 47.594 -0.769 1 90.19 123 ASP B C 1
ATOM 5403 O O . ASP B 1 123 ? -9.133 46.688 -1.499 1 90.19 123 ASP B O 1
ATOM 5407 N N . GLY B 1 124 ? -7.453 47.562 -0.319 1 95.06 124 GLY B N 1
ATOM 5408 C CA . GLY B 1 124 ? -6.52 46.5 -0.557 1 95.06 124 GLY B CA 1
ATOM 5409 C C . GLY B 1 124 ? -6.906 45.219 0.152 1 95.06 124 GLY B C 1
ATOM 5410 O O . GLY B 1 124 ? -7.477 45.25 1.245 1 95.06 124 GLY B O 1
ATOM 5411 N N . ALA B 1 125 ? -6.629 44.062 -0.524 1 96.88 125 ALA B N 1
ATOM 5412 C CA . ALA B 1 125 ? -6.777 42.781 0.156 1 96.88 125 ALA B CA 1
ATOM 5413 C C . ALA B 1 125 ? -5.844 42.688 1.36 1 96.88 125 ALA B C 1
ATOM 5415 O O . ALA B 1 125 ? -4.711 43.156 1.314 1 96.88 125 ALA B O 1
ATOM 5416 N N . VAL B 1 126 ? -6.305 42.094 2.447 1 98.19 126 VAL B N 1
ATOM 5417 C CA . VAL B 1 126 ? -5.566 42 3.703 1 98.19 126 VAL B CA 1
ATOM 5418 C C . VAL B 1 126 ? -5.23 40.531 4.008 1 98.19 126 VAL B C 1
ATOM 5420 O O . VAL B 1 126 ? -6.117 39.688 4.008 1 98.19 126 VAL B O 1
ATOM 5423 N N . MET B 1 127 ? -3.996 40.25 4.203 1 98.69 127 MET B N 1
ATOM 5424 C CA . MET B 1 127 ? -3.545 38.938 4.645 1 98.69 127 MET B CA 1
ATOM 5425 C C . MET B 1 127 ? -3.082 38.969 6.098 1 98.69 127 MET B C 1
ATOM 5427 O O . MET B 1 127 ? -2.184 39.75 6.441 1 98.69 127 MET B O 1
ATOM 5431 N N . VAL B 1 128 ? -3.699 38.219 6.93 1 98.88 128 VAL B N 1
ATOM 5432 C CA . VAL B 1 128 ? -3.377 38.188 8.352 1 98.88 128 VAL B CA 1
ATOM 5433 C C . VAL B 1 128 ? -2.637 36.906 8.695 1 98.88 128 VAL B C 1
ATOM 5435 O O . VAL B 1 128 ? -3.201 35.812 8.602 1 98.88 128 VAL B O 1
ATOM 5438 N N . TRP B 1 129 ? -1.413 37.031 9.148 1 98.69 129 TRP B N 1
ATOM 5439 C CA . TRP B 1 129 ? -0.512 35.906 9.43 1 98.69 129 TRP B CA 1
ATOM 5440 C C . TRP B 1 129 ? -0.633 35.469 10.883 1 98.69 129 TRP B C 1
ATOM 5442 O O . TRP B 1 129 ? -0.547 36.281 11.797 1 98.69 129 TRP B O 1
ATOM 5452 N N . ILE B 1 130 ? -0.889 34.219 11.07 1 98.62 130 ILE B N 1
ATOM 5453 C CA . ILE B 1 130 ? -0.822 33.562 12.375 1 98.62 130 ILE B CA 1
ATOM 5454 C C . ILE B 1 130 ? 0.374 32.625 12.422 1 98.62 130 ILE B C 1
ATOM 5456 O O . ILE B 1 130 ? 0.39 31.594 11.742 1 98.62 130 ILE B O 1
ATOM 5460 N N . HIS B 1 131 ? 1.328 32.906 13.234 1 96.75 131 HIS B N 1
ATOM 5461 C CA . HIS B 1 131 ? 2.592 32.188 13.227 1 96.75 131 HIS B CA 1
ATOM 5462 C C . HIS B 1 131 ? 2.424 30.797 13.828 1 96.75 131 HIS B C 1
ATOM 5464 O O . HIS B 1 131 ? 1.476 30.547 14.57 1 96.75 131 HIS B O 1
ATOM 5470 N N . GLY B 1 132 ? 3.352 29.938 13.43 1 96.44 132 GLY B N 1
ATOM 5471 C CA . GLY B 1 132 ? 3.416 28.594 14 1 96.44 132 GLY B CA 1
ATOM 5472 C C . GLY B 1 132 ? 4.227 28.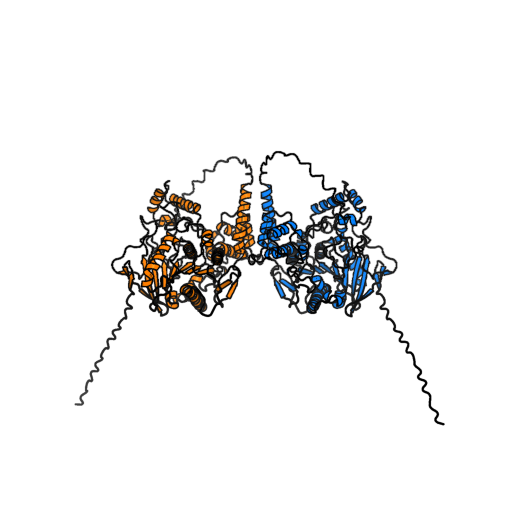531 15.281 1 96.44 132 GLY B C 1
ATOM 5473 O O . GLY B 1 132 ? 4.398 29.547 15.969 1 96.44 132 GLY B O 1
ATOM 5474 N N . GLY B 1 133 ? 4.582 27.297 15.625 1 94.31 133 GLY B N 1
ATOM 5475 C CA . GLY B 1 133 ? 5.383 27.094 16.828 1 94.31 133 GLY B CA 1
ATOM 5476 C C . GLY B 1 133 ? 4.738 26.156 17.812 1 94.31 133 GLY B C 1
ATOM 5477 O O . GLY B 1 133 ? 5.035 26.219 19.016 1 94.31 133 GLY B O 1
ATOM 5478 N N . GLY B 1 134 ? 3.844 25.359 17.391 1 95 134 GLY B N 1
ATOM 5479 C CA . GLY B 1 134 ? 3.264 24.312 18.219 1 95 134 GLY B CA 1
ATOM 5480 C C . GLY B 1 134 ? 2.471 24.859 19.391 1 95 134 GLY B C 1
ATOM 5481 O O . GLY B 1 134 ? 2.289 24.172 20.391 1 95 134 GLY B O 1
ATOM 5482 N N . PHE B 1 135 ? 2.16 26.156 19.328 1 96.56 135 PHE B N 1
ATOM 5483 C CA . PHE B 1 135 ? 1.445 26.875 20.375 1 96.56 135 PHE B CA 1
ATOM 5484 C C . PHE B 1 135 ? 2.346 27.109 21.594 1 96.56 135 PHE B C 1
ATOM 5486 O O . PHE B 1 135 ? 1.881 27.562 22.641 1 96.56 135 PHE B O 1
ATOM 5493 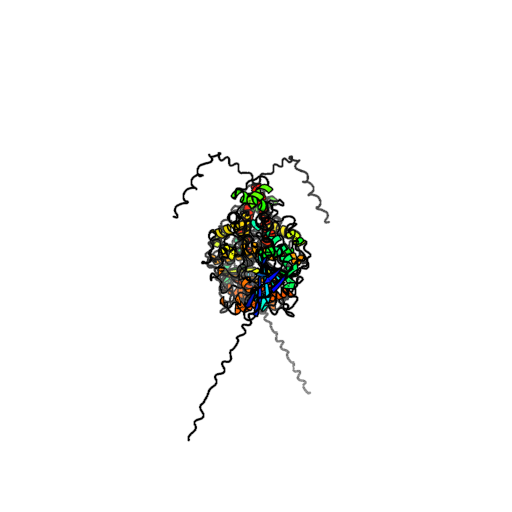N N . VAL B 1 136 ? 3.605 26.75 21.5 1 93.44 136 VAL B N 1
ATOM 5494 C CA . VAL B 1 136 ? 4.52 26.938 22.625 1 93.44 136 VAL B CA 1
ATOM 5495 C C . VAL B 1 136 ? 5.66 27.859 22.219 1 93.44 136 VAL B C 1
ATOM 5497 O O . VAL B 1 136 ? 6.473 28.266 23.047 1 93.44 136 VAL B O 1
ATOM 5500 N N . GLY B 1 137 ? 5.672 28.125 20.969 1 91.44 137 GLY B N 1
ATOM 5501 C CA . GLY B 1 137 ? 6.672 29.031 20.453 1 91.44 137 GLY B CA 1
ATOM 5502 C C . GLY B 1 137 ? 6.211 29.781 19.203 1 91.44 137 GLY B C 1
ATOM 5503 O O . GLY B 1 137 ? 5.055 29.641 18.797 1 91.44 137 GLY B O 1
ATOM 5504 N N . GLY B 1 138 ? 7.156 30.641 18.688 1 91.62 138 GLY B N 1
ATOM 5505 C CA . GLY B 1 138 ? 6.871 31.453 17.5 1 91.62 138 GLY B CA 1
ATOM 5506 C C . GLY B 1 138 ? 6.625 32.906 17.828 1 91.62 138 GLY B C 1
ATOM 5507 O O . GLY B 1 138 ? 6.461 33.281 19 1 91.62 138 GLY B O 1
ATOM 5508 N N . ALA B 1 139 ? 6.625 33.656 16.734 1 92.75 139 ALA B N 1
ATOM 5509 C CA . ALA B 1 139 ? 6.43 35.094 16.938 1 92.75 139 ALA B CA 1
ATOM 5510 C C . ALA B 1 139 ? 6.102 35.781 15.617 1 92.75 139 ALA B C 1
ATOM 5512 O O . ALA B 1 139 ? 6.508 35.344 14.547 1 92.75 139 ALA B O 1
ATOM 5513 N N . ALA B 1 140 ? 5.414 36.875 15.75 1 91.06 140 ALA B N 1
ATOM 5514 C CA . ALA B 1 140 ? 5.074 37.719 14.602 1 91.06 140 ALA B CA 1
ATOM 5515 C C . ALA B 1 140 ? 6.246 38.625 14.219 1 91.06 140 ALA B C 1
ATOM 5517 O O . ALA B 1 140 ? 6.215 39.281 13.172 1 91.06 140 ALA B O 1
ATOM 5518 N N . THR B 1 141 ? 7.32 38.531 14.93 1 86.69 141 THR B N 1
ATOM 5519 C CA . THR B 1 141 ? 8.43 39.469 14.75 1 86.69 141 THR B CA 1
ATOM 5520 C C . THR B 1 141 ? 9.523 38.844 13.891 1 86.69 141 THR B C 1
ATOM 5522 O O . THR B 1 141 ? 10.523 39.469 13.57 1 86.69 141 THR B O 1
ATOM 5525 N N . TYR B 1 142 ? 9.32 37.594 13.523 1 84.88 142 TYR B N 1
ATOM 5526 C CA . TYR B 1 142 ? 10.352 36.906 12.75 1 84.88 142 TYR B CA 1
ATOM 5527 C C . TYR B 1 142 ? 10.547 37.562 11.398 1 84.88 142 TYR B C 1
ATOM 5529 O O . TYR B 1 142 ? 9.586 37.75 10.648 1 84.88 142 TYR B O 1
ATOM 5537 N N . TYR B 1 143 ? 11.75 37.844 11.062 1 74.94 143 TYR B N 1
ATOM 5538 C CA . TYR B 1 143 ? 12.094 38.531 9.812 1 74.94 143 TYR B CA 1
ATOM 5539 C C . TYR B 1 143 ? 11.656 37.719 8.609 1 74.94 143 TYR B C 1
ATOM 5541 O O . TYR B 1 143 ? 11.188 38.25 7.609 1 74.94 143 TYR B O 1
ATOM 5549 N N . GLY B 1 144 ? 11.812 36.469 8.719 1 83.44 144 GLY B N 1
ATOM 5550 C CA . GLY B 1 144 ? 11.516 35.594 7.586 1 83.44 144 GLY B CA 1
ATOM 5551 C C . GLY B 1 144 ? 10.031 35.438 7.332 1 83.44 144 GLY B C 1
ATOM 5552 O O . GLY B 1 144 ? 9.633 34.844 6.328 1 83.44 144 GLY B O 1
ATOM 5553 N N . GLU B 1 145 ? 9.234 36.062 8.227 1 88.06 145 GLU B N 1
ATOM 5554 C CA . GLU B 1 145 ? 7.789 35.938 8.094 1 88.06 145 GLU B CA 1
ATOM 5555 C C . GLU B 1 145 ? 7.102 37.312 8.148 1 88.06 145 GLU B C 1
ATOM 5557 O O . GLU B 1 145 ? 5.938 37.406 8.539 1 88.06 145 GLU B O 1
ATOM 5562 N N . ASN B 1 146 ? 7.926 38.25 7.828 1 89.31 146 ASN B N 1
ATOM 5563 C CA . ASN B 1 146 ? 7.25 39.531 7.82 1 89.31 146 ASN B CA 1
ATOM 5564 C C . ASN B 1 146 ? 6.688 39.875 6.438 1 89.31 146 ASN B C 1
ATOM 5566 O O . ASN B 1 146 ? 6.961 39.156 5.469 1 89.31 146 ASN B O 1
ATOM 5570 N N . GLY B 1 147 ? 5.848 40.906 6.34 1 93.81 147 GLY B N 1
ATOM 5571 C CA . GLY B 1 147 ? 5.012 41.156 5.172 1 93.81 147 GLY B CA 1
ATOM 5572 C C . GLY B 1 147 ? 5.637 42.094 4.176 1 93.81 147 GLY B C 1
ATOM 5573 O O . GLY B 1 147 ? 5 42.5 3.193 1 93.81 147 GLY B O 1
ATOM 5574 N N . GLN B 1 148 ? 6.934 42.438 4.324 1 94.06 148 GLN B N 1
ATOM 5575 C CA . GLN B 1 148 ? 7.496 43.562 3.553 1 94.06 148 GLN B CA 1
ATOM 5576 C C . GLN B 1 148 ? 7.555 43.219 2.066 1 94.06 148 GLN B C 1
ATOM 5578 O O . GLN B 1 148 ? 7.195 44.031 1.22 1 94.06 148 GLN B O 1
ATOM 5583 N N . PHE B 1 149 ? 7.957 41.969 1.713 1 94.94 149 PHE B N 1
ATOM 5584 C CA . PHE B 1 149 ? 8.109 41.625 0.304 1 94.94 149 PHE B CA 1
ATOM 5585 C C . PHE B 1 149 ? 6.746 41.406 -0.344 1 94.94 149 PHE B C 1
ATOM 5587 O O . PHE B 1 149 ? 6.539 41.75 -1.509 1 94.94 149 PHE B O 1
ATOM 5594 N N . LEU B 1 150 ? 5.824 40.781 0.39 1 95.12 150 LEU B N 1
ATOM 5595 C CA . LEU B 1 150 ? 4.465 40.625 -0.115 1 95.12 150 LEU B CA 1
ATOM 5596 C C . LEU B 1 150 ? 3.834 41.969 -0.403 1 95.12 150 LEU B C 1
ATOM 5598 O O . LEU B 1 150 ? 3.244 42.188 -1.467 1 95.12 150 LEU B O 1
ATOM 5602 N N . ALA B 1 151 ? 3.936 42.844 0.551 1 94.94 151 ALA B N 1
ATOM 5603 C CA . ALA B 1 151 ? 3.361 44.188 0.393 1 94.94 151 ALA B CA 1
ATOM 5604 C C . ALA B 1 151 ? 4.004 44.906 -0.779 1 94.94 151 ALA B C 1
ATOM 5606 O O . ALA B 1 151 ? 3.311 45.562 -1.575 1 94.94 151 ALA B O 1
ATOM 5607 N N . ALA B 1 152 ? 5.254 44.781 -0.904 1 94.06 152 ALA B N 1
ATOM 5608 C CA . ALA B 1 152 ? 6.012 45.531 -1.906 1 94.06 152 ALA B CA 1
ATOM 5609 C C . ALA B 1 152 ? 5.719 45 -3.311 1 94.06 152 ALA B C 1
ATOM 5611 O O . ALA B 1 152 ? 5.633 45.781 -4.262 1 94.06 152 ALA B O 1
ATOM 5612 N N . THR B 1 153 ? 5.555 43.719 -3.461 1 93.62 153 THR B N 1
ATOM 5613 C CA . THR B 1 153 ? 5.562 43.125 -4.797 1 93.62 153 THR B CA 1
ATOM 5614 C C . THR B 1 153 ? 4.141 42.812 -5.258 1 93.62 153 THR B C 1
ATOM 5616 O O . THR B 1 153 ? 3.871 42.75 -6.457 1 93.62 153 THR B O 1
ATOM 5619 N N . GLN B 1 154 ? 3.25 42.594 -4.316 1 93 154 GLN B N 1
ATOM 5620 C CA . GLN B 1 154 ? 1.96 42.062 -4.723 1 93 154 GLN B CA 1
ATOM 5621 C C . GLN B 1 154 ? 0.819 43 -4.34 1 93 154 GLN B C 1
ATOM 5623 O O . GLN B 1 154 ? -0.354 42.656 -4.535 1 93 154 GLN B O 1
ATOM 5628 N N . SER B 1 155 ? 1.061 44.094 -3.781 1 90.19 155 SER B N 1
ATOM 5629 C CA . SER B 1 155 ? 0.089 45.156 -3.473 1 90.19 155 SER B CA 1
ATOM 5630 C C . SER B 1 155 ? -1.003 44.625 -2.543 1 90.19 155 SER B C 1
ATOM 5632 O O . SER B 1 155 ? -2.193 44.781 -2.826 1 90.19 155 SER B O 1
ATOM 5634 N N . VAL B 1 156 ? -0.619 44 -1.492 1 95.5 156 VAL B N 1
ATOM 5635 C CA . VAL B 1 156 ? -1.515 43.562 -0.422 1 95.5 156 VAL B CA 1
ATOM 5636 C C . VAL B 1 156 ? -1.051 44.156 0.907 1 95.5 156 VAL B C 1
ATOM 5638 O O . VAL B 1 156 ? 0.085 44.625 1.024 1 95.5 156 VAL B O 1
ATOM 5641 N N . LEU B 1 157 ? -1.984 44.25 1.844 1 96.88 157 LEU B N 1
ATOM 5642 C CA . LEU B 1 157 ? -1.609 44.531 3.227 1 96.88 157 LEU B CA 1
ATOM 5643 C C . LEU B 1 157 ? -1.351 43.219 3.99 1 96.88 157 LEU B C 1
ATOM 5645 O O . LEU B 1 157 ? -2.064 42.25 3.805 1 96.88 157 LEU B O 1
ATOM 5649 N N . VAL B 1 158 ? -0.324 43.25 4.773 1 97.69 158 VAL B N 1
ATOM 5650 C CA . VAL B 1 158 ? -0.021 42.094 5.602 1 97.69 158 VAL B CA 1
ATOM 5651 C C . VAL B 1 158 ? -0.051 42.469 7.074 1 97.69 158 VAL B C 1
ATOM 5653 O O . VAL B 1 158 ? 0.595 43.469 7.477 1 97.69 158 VAL B O 1
ATOM 5656 N N . VAL B 1 159 ? -0.829 41.781 7.828 1 98.44 159 VAL B N 1
ATOM 5657 C CA . VAL B 1 159 ? -0.905 41.969 9.273 1 98.44 159 VAL B CA 1
ATOM 5658 C C . VAL B 1 159 ? -0.41 40.719 9.977 1 98.44 159 VAL B C 1
ATOM 5660 O O . VAL B 1 159 ? -0.711 39.594 9.555 1 98.44 159 VAL B O 1
ATOM 5663 N N . SER B 1 160 ? 0.43 40.844 10.945 1 98.25 160 SER B N 1
ATOM 5664 C CA . SER B 1 160 ? 0.83 39.719 11.805 1 98.25 160 SER B CA 1
ATOM 5665 C C . SER B 1 160 ? 0.541 40.031 13.266 1 98.25 160 SER B C 1
ATOM 5667 O O . SER B 1 160 ? 0.421 41.188 13.656 1 98.25 160 SER B O 1
ATOM 5669 N N . MET B 1 161 ? 0.39 39 14.125 1 98.25 161 MET B N 1
ATOM 5670 C CA . MET B 1 161 ? 0.052 39.188 15.531 1 98.25 161 MET B CA 1
ATOM 5671 C C . MET B 1 161 ? 0.785 38.188 16.422 1 98.25 161 MET B C 1
ATOM 5673 O O . MET B 1 161 ? 1.04 37.062 16.016 1 98.25 161 MET B O 1
ATOM 5677 N N . ASN B 1 162 ? 1.089 38.625 17.578 1 97.12 162 ASN B N 1
ATOM 5678 C CA . ASN B 1 162 ? 1.45 37.719 18.656 1 97.12 162 ASN B CA 1
ATOM 5679 C C . ASN B 1 162 ? 0.22 37.25 19.422 1 97.12 162 ASN B C 1
ATOM 5681 O O . ASN B 1 162 ? -0.832 37.875 19.375 1 97.12 162 ASN B O 1
ATOM 5685 N N . TYR B 1 163 ? 0.322 36.188 20.031 1 98.31 163 TYR B N 1
ATOM 5686 C CA . TYR B 1 163 ? -0.684 35.656 20.938 1 98.31 163 TYR B CA 1
ATOM 5687 C C . TYR B 1 163 ? -0.032 34.844 22.062 1 98.31 163 TYR B C 1
ATOM 5689 O O . TYR B 1 163 ? 1.097 34.375 21.922 1 98.31 163 TYR B O 1
ATOM 5697 N N . ARG B 1 164 ? -0.655 34.719 23.188 1 97.88 164 ARG B N 1
ATOM 5698 C CA . ARG B 1 164 ? -0.088 34.031 24.344 1 97.88 164 ARG B CA 1
ATOM 5699 C C . ARG B 1 164 ? 0.164 32.562 24.016 1 97.88 164 ARG B C 1
ATOM 5701 O O . ARG B 1 164 ? -0.621 31.938 23.297 1 97.88 164 ARG B O 1
ATOM 5708 N N . LEU B 1 165 ? 1.22 32 24.594 1 96.25 165 LEU B N 1
ATOM 5709 C CA . LEU B 1 165 ? 1.701 30.672 24.25 1 96.25 165 LEU B CA 1
ATOM 5710 C C . LEU B 1 165 ? 1.711 29.781 25.484 1 96.25 165 LEU B C 1
ATOM 5712 O O . LEU B 1 165 ? 1.619 30.266 26.625 1 96.25 165 LEU B O 1
ATOM 5716 N N . GLY B 1 166 ? 1.771 28.469 25.234 1 96.06 166 GLY B N 1
ATOM 5717 C CA . GLY B 1 166 ? 1.916 27.5 26.312 1 96.06 166 GLY B CA 1
ATOM 5718 C C . GLY B 1 166 ? 0.822 27.609 27.359 1 96.06 166 GLY B C 1
ATOM 5719 O O . GLY B 1 166 ? -0.331 27.891 27.031 1 96.06 166 GLY B O 1
ATOM 5720 N N . ALA B 1 167 ? 1.227 27.391 28.547 1 96.75 167 ALA B N 1
ATOM 5721 C CA . ALA B 1 167 ? 0.27 27.438 29.641 1 96.75 167 ALA B CA 1
ATOM 5722 C C . ALA B 1 167 ? -0.306 28.844 29.828 1 96.75 167 ALA B C 1
ATOM 5724 O O . ALA B 1 167 ? -1.445 29 30.266 1 96.75 167 ALA B O 1
ATOM 5725 N N . LEU B 1 168 ? 0.431 29.828 29.375 1 97 168 LEU B N 1
ATOM 5726 C CA . LEU B 1 168 ? -0.046 31.203 29.516 1 97 168 LEU B CA 1
ATOM 5727 C C . LEU B 1 168 ? -1.215 31.469 28.562 1 97 168 LEU B C 1
ATOM 5729 O O . LEU B 1 168 ? -2.066 32.312 28.844 1 97 168 LEU B O 1
ATOM 5733 N N . GLY B 1 169 ? -1.248 30.734 27.516 1 97.56 169 GLY B N 1
ATOM 5734 C CA . GLY B 1 169 ? -2.297 30.938 26.531 1 97.56 169 GLY B CA 1
ATOM 5735 C C . GLY B 1 169 ? -3.332 29.828 26.516 1 97.56 169 GLY B C 1
ATOM 5736 O O . GLY B 1 169 ? -4.438 30.016 26 1 97.56 169 GLY B O 1
ATOM 5737 N N . PHE B 1 170 ? -3.027 28.625 27.172 1 97.94 170 PHE B N 1
ATOM 5738 C CA . PHE B 1 170 ? -3.902 27.5 26.891 1 97.94 170 PHE B CA 1
ATOM 5739 C C . PHE B 1 170 ? -4.117 26.656 28.156 1 97.94 170 PHE B C 1
ATOM 5741 O O . PHE B 1 170 ? -4.531 25.5 28.078 1 97.94 170 PHE B O 1
ATOM 5748 N N . LEU B 1 171 ? -3.898 27.234 29.312 1 97.44 171 LEU B N 1
ATOM 5749 C CA . LEU B 1 171 ? -4.191 26.547 30.562 1 97.44 171 LEU B CA 1
ATOM 5750 C C . LEU B 1 171 ? -5.684 26.266 30.688 1 97.44 171 LEU B C 1
ATOM 5752 O O . LEU B 1 171 ? -6.504 27.172 30.625 1 97.44 171 LEU B O 1
ATOM 5756 N N . ALA B 1 172 ? -6 25.016 30.875 1 96.88 172 ALA B N 1
ATOM 5757 C CA . ALA B 1 172 ? -7.383 24.578 31.016 1 96.88 172 ALA B CA 1
ATOM 5758 C C . ALA B 1 172 ? -7.562 23.75 32.281 1 96.88 172 ALA B C 1
ATOM 5760 O O . ALA B 1 172 ? -6.965 22.672 32.438 1 96.88 172 ALA B O 1
ATOM 5761 N N . LEU B 1 173 ? -8.383 24.25 33.188 1 95.56 173 LEU B N 1
ATOM 5762 C CA . LEU B 1 173 ? -8.617 23.547 34.438 1 95.56 173 LEU B CA 1
ATOM 5763 C C . LEU B 1 173 ? -10.109 23.297 34.656 1 95.56 173 LEU B C 1
ATOM 5765 O O . LEU B 1 173 ? -10.547 23.016 35.781 1 95.56 173 LEU B O 1
ATOM 5769 N N . GLY B 1 174 ? -10.906 23.484 33.625 1 90.19 174 GLY B N 1
ATOM 5770 C CA . GLY B 1 174 ? -12.305 23.078 33.625 1 90.19 174 GLY B CA 1
ATOM 5771 C C . GLY B 1 174 ? -13.227 24.094 34.281 1 90.19 174 GLY B C 1
ATOM 5772 O O . GLY B 1 174 ? -14.383 23.781 34.594 1 90.19 174 GLY B O 1
ATOM 5773 N N . THR B 1 175 ? -12.727 25.266 34.625 1 89.81 175 THR B N 1
ATOM 5774 C CA . THR B 1 175 ? -13.523 26.344 35.188 1 89.81 175 THR B CA 1
ATOM 5775 C C . THR B 1 175 ? -13.328 27.641 34.438 1 89.81 175 THR B C 1
ATOM 5777 O O . THR B 1 175 ? -12.469 27.719 33.531 1 89.81 175 THR B O 1
ATOM 5780 N N . ASP B 1 176 ? -14.109 28.625 34.781 1 88.12 176 ASP B N 1
ATOM 5781 C CA . ASP B 1 176 ? -14.047 29.938 34.094 1 88.12 176 ASP B CA 1
ATOM 5782 C C . ASP B 1 176 ? -12.758 30.672 34.469 1 88.12 176 ASP B C 1
ATOM 5784 O O . ASP B 1 176 ? -12.359 31.609 33.781 1 88.12 176 ASP B O 1
ATOM 5788 N N . ASP B 1 177 ? -12.156 30.219 35.5 1 86.5 177 ASP B N 1
ATOM 5789 C CA . ASP B 1 177 ? -10.898 30.844 35.875 1 86.5 177 ASP B CA 1
ATOM 5790 C C . ASP B 1 177 ? -9.773 30.469 34.938 1 86.5 177 ASP B C 1
ATOM 5792 O O . ASP B 1 177 ? -8.805 31.219 34.781 1 86.5 177 ASP B O 1
ATOM 5796 N N . ALA B 1 178 ? -9.875 29.328 34.375 1 90.5 178 ALA B N 1
ATOM 5797 C CA . ALA B 1 178 ? -8.922 28.859 33.375 1 90.5 178 ALA B CA 1
ATOM 5798 C C . ALA B 1 178 ? -9.609 27.953 32.344 1 90.5 178 ALA B C 1
ATOM 5800 O O . ALA B 1 178 ? -9.375 26.734 32.312 1 90.5 178 ALA B O 1
ATOM 5801 N N . PRO B 1 179 ? -10.383 28.484 31.469 1 90.38 179 PRO B N 1
ATOM 5802 C CA . PRO B 1 179 ? -11.18 27.688 30.531 1 90.38 179 PRO B CA 1
ATOM 5803 C C . PRO B 1 179 ? -10.352 27.125 29.375 1 90.38 179 PRO B C 1
ATOM 5805 O O . PRO B 1 179 ? -10.82 26.234 28.656 1 90.38 179 PRO B O 1
ATOM 5808 N N . GLY B 1 180 ? -9.133 27.641 29.266 1 94.94 180 GLY B N 1
ATOM 5809 C CA . GLY B 1 180 ? -8.359 27.297 28.078 1 94.94 180 GLY B CA 1
ATOM 5810 C C . GLY B 1 180 ? -8.57 28.266 26.938 1 94.94 180 GLY B C 1
ATOM 5811 O O . GLY B 1 180 ? -9.438 29.141 27 1 94.94 180 GLY B O 1
ATOM 5812 N N . ASN B 1 181 ? -7.719 28.25 25.984 1 98.25 181 ASN B N 1
ATOM 5813 C CA . ASN B 1 181 ? -7.84 28.828 24.656 1 98.25 181 ASN B CA 1
ATOM 5814 C C . ASN B 1 181 ? -7.711 30.344 24.688 1 98.25 181 ASN B C 1
ATOM 5816 O O . ASN B 1 181 ? -8.312 31.047 23.875 1 98.25 181 ASN B O 1
ATOM 5820 N N . MET B 1 182 ? -7.047 30.875 25.703 1 98.25 182 MET B N 1
ATOM 5821 C CA . MET B 1 182 ? -6.801 32.312 25.703 1 98.25 182 MET B CA 1
ATOM 5822 C C . MET B 1 182 ? -6 32.719 24.469 1 98.25 182 MET B C 1
ATOM 5824 O O . MET B 1 182 ? -6.191 33.812 23.938 1 98.25 182 MET B O 1
ATOM 5828 N N . GLY B 1 183 ? -5.078 31.844 24.047 1 98.56 183 GLY B N 1
ATOM 5829 C CA . GLY B 1 183 ? -4.328 32.125 22.828 1 98.56 183 GLY B CA 1
ATOM 5830 C C . GLY B 1 183 ? -5.211 32.281 21.609 1 98.56 183 GLY B C 1
ATOM 5831 O O . GLY B 1 183 ? -4.969 33.156 20.781 1 98.56 183 GLY B O 1
ATOM 5832 N N . LEU B 1 184 ? -6.242 31.469 21.469 1 98.81 184 LEU B N 1
ATOM 5833 C CA . LEU B 1 184 ? -7.18 31.594 20.359 1 98.81 184 LEU B CA 1
ATOM 5834 C C . LEU B 1 184 ? -8.031 32.844 20.5 1 98.81 184 LEU B C 1
ATOM 5836 O O . LEU B 1 184 ? -8.375 33.5 19.516 1 98.81 184 LEU B O 1
ATOM 5840 N N . LEU B 1 185 ? -8.406 33.188 21.703 1 98.69 185 LEU B N 1
ATOM 5841 C CA . LEU B 1 185 ? -9.172 34.406 21.953 1 98.69 185 LEU B CA 1
ATOM 5842 C C . LEU B 1 185 ? -8.328 35.625 21.672 1 98.69 185 LEU B C 1
ATOM 5844 O O . LEU B 1 185 ? -8.852 36.656 21.219 1 98.69 185 LEU B O 1
ATOM 5848 N N . ASP B 1 186 ? -7.008 35.531 22.016 1 98.81 186 ASP B N 1
ATOM 5849 C CA . ASP B 1 186 ? -6.109 36.594 21.594 1 98.81 186 ASP B CA 1
ATOM 5850 C C . ASP B 1 186 ? -6.176 36.812 20.078 1 98.81 186 ASP B C 1
ATOM 5852 O O . ASP B 1 186 ? -6.316 37.938 19.609 1 98.81 186 ASP B O 1
ATOM 5856 N N . GLN B 1 187 ? -6.047 35.75 19.328 1 98.94 187 GLN B N 1
ATOM 5857 C CA . GLN B 1 187 ? -6.109 35.781 17.859 1 98.94 187 GLN B CA 1
ATOM 5858 C C . GLN B 1 187 ? -7.43 36.406 17.391 1 98.94 187 GLN B C 1
ATOM 5860 O O . GLN B 1 187 ? -7.453 37.219 16.453 1 98.94 187 GLN B O 1
ATOM 5865 N N . LYS B 1 188 ? -8.531 35.969 18.016 1 98.81 188 LYS B N 1
ATOM 5866 C CA . LYS B 1 188 ? -9.844 36.5 17.641 1 98.81 188 LYS B CA 1
ATOM 5867 C C . LYS B 1 188 ? -9.914 38 17.859 1 98.81 188 LYS B C 1
ATOM 5869 O O . LYS B 1 188 ? -10.438 38.719 17.016 1 98.81 188 LYS B O 1
ATOM 5874 N N . LEU B 1 189 ? -9.406 38.438 18.953 1 98.88 189 LEU B N 1
ATOM 5875 C CA . LEU B 1 189 ? -9.414 39.875 19.219 1 98.88 189 LEU B CA 1
ATOM 5876 C C . LEU B 1 189 ? -8.555 40.625 18.203 1 98.88 189 LEU B C 1
ATOM 5878 O O . LEU B 1 189 ? -8.898 41.75 17.797 1 98.88 189 LEU B O 1
ATOM 5882 N N . ALA B 1 190 ? -7.418 40.062 17.859 1 98.88 190 ALA B N 1
ATOM 5883 C CA . ALA B 1 190 ? -6.59 40.656 16.828 1 98.88 190 ALA B CA 1
ATOM 5884 C C . ALA B 1 190 ? -7.348 40.75 15.5 1 98.88 190 ALA B C 1
ATOM 5886 O O . ALA B 1 190 ? -7.223 41.75 14.773 1 98.88 190 ALA B O 1
ATOM 5887 N N . LEU B 1 191 ? -8.094 39.719 15.148 1 98.88 191 LEU B N 1
ATOM 5888 C CA . LEU B 1 191 ? -8.898 39.719 13.938 1 98.88 191 LEU B CA 1
ATOM 5889 C C . LEU B 1 191 ? -9.977 40.812 14.016 1 98.88 191 LEU B C 1
ATOM 5891 O O . LEU B 1 191 ? -10.289 41.469 13.016 1 98.88 191 LEU B O 1
ATOM 5895 N N . GLN B 1 192 ? -10.586 40.938 15.203 1 98.69 192 GLN B N 1
ATOM 5896 C CA . GLN B 1 192 ? -11.531 42.031 15.406 1 98.69 192 GLN B CA 1
ATOM 5897 C C . GLN B 1 192 ? -10.852 43.406 15.211 1 98.69 192 GLN B C 1
ATOM 5899 O O . GLN B 1 192 ? -11.438 44.312 14.633 1 98.69 192 GLN B O 1
ATOM 5904 N N . TRP B 1 193 ? -9.672 43.531 15.719 1 98.75 193 TRP B N 1
ATOM 5905 C CA . TRP B 1 193 ? -8.883 44.719 15.516 1 98.75 193 TRP B CA 1
ATOM 5906 C C . TRP B 1 193 ? -8.727 45.031 14.031 1 98.75 193 TRP B C 1
ATOM 5908 O O . TRP B 1 193 ? -8.828 46.188 13.617 1 98.75 193 TRP B O 1
ATOM 5918 N N . VAL B 1 194 ? -8.414 44.062 13.227 1 98.81 194 VAL B N 1
ATOM 5919 C CA . VAL B 1 194 ? -8.289 44.219 11.781 1 98.81 194 VAL B CA 1
ATOM 5920 C C . VAL B 1 194 ? -9.602 44.75 11.203 1 98.81 194 VAL B C 1
ATOM 5922 O O . VAL B 1 194 ? -9.602 45.688 10.43 1 98.81 194 VAL B O 1
ATOM 5925 N N . GLN B 1 195 ? -10.711 44.188 11.578 1 98.5 195 GLN B N 1
ATOM 5926 C CA . GLN B 1 195 ? -12.023 44.625 11.102 1 98.5 195 GLN B CA 1
ATOM 5927 C C . GLN B 1 195 ? -12.266 46.094 11.445 1 98.5 195 GLN B C 1
ATOM 5929 O O . GLN B 1 195 ? -12.805 46.844 10.633 1 98.5 195 GLN B O 1
ATOM 5934 N N . ASP B 1 196 ? -11.805 46.469 12.547 1 98.06 196 ASP B N 1
ATOM 5935 C CA . ASP B 1 196 ? -12.141 47.812 13.07 1 98.06 196 ASP B CA 1
ATOM 5936 C C . ASP B 1 196 ? -11.195 48.875 12.531 1 98.06 196 ASP B C 1
ATOM 5938 O O . ASP B 1 196 ? -11.539 50.062 12.492 1 98.06 196 ASP B O 1
ATOM 5942 N N . ASN B 1 197 ? -9.969 48.438 12.094 1 98 197 ASN B N 1
ATOM 5943 C CA . ASN B 1 197 ? -8.945 49.469 11.93 1 98 197 ASN B CA 1
ATOM 5944 C C . ASN B 1 197 ? -8.328 49.438 10.531 1 98 197 ASN B C 1
ATOM 5946 O O . ASN B 1 197 ? -7.723 50.406 10.086 1 98 197 ASN B O 1
ATOM 5950 N N . ILE B 1 198 ? -8.438 48.375 9.797 1 97.62 198 ILE B N 1
ATOM 5951 C CA . ILE B 1 198 ? -7.543 48.125 8.672 1 97.62 198 ILE B CA 1
ATOM 5952 C C . ILE B 1 198 ? -7.855 49.094 7.539 1 97.62 198 ILE B C 1
ATOM 5954 O O . ILE B 1 198 ? -6.996 49.406 6.699 1 97.62 198 ILE B O 1
ATOM 5958 N N . GLU B 1 199 ? -9.094 49.562 7.496 1 96.44 199 GLU B N 1
ATOM 5959 C CA . GLU B 1 199 ? -9.477 50.531 6.48 1 96.44 199 GLU B CA 1
ATOM 5960 C C . GLU B 1 199 ? -8.617 51.812 6.555 1 96.44 199 GLU B C 1
ATOM 5962 O O . GLU B 1 199 ? -8.32 52.438 5.531 1 96.44 199 GLU B O 1
ATOM 5967 N N . ARG B 1 200 ? -8.18 52.156 7.742 1 95.19 200 ARG B N 1
ATOM 5968 C CA . ARG B 1 200 ? -7.375 53.344 7.957 1 95.19 200 ARG B CA 1
ATOM 5969 C C . ARG B 1 200 ? -5.961 53.156 7.41 1 95.19 200 ARG B C 1
ATOM 5971 O O . ARG B 1 200 ? -5.246 54.156 7.184 1 95.19 200 ARG B O 1
ATOM 5978 N N . PHE B 1 201 ? -5.609 51.969 7.172 1 95.56 201 PHE B N 1
ATOM 5979 C CA . PHE B 1 201 ? -4.309 51.688 6.594 1 95.56 201 PHE B CA 1
ATOM 5980 C C . PHE B 1 201 ? -4.422 51.469 5.09 1 95.56 201 PHE B C 1
ATOM 5982 O O . PHE B 1 201 ? -3.42 51.188 4.414 1 95.56 201 PHE B O 1
ATOM 5989 N N . GLY B 1 202 ? -5.699 51.469 4.598 1 94.31 202 GLY B N 1
ATOM 5990 C CA . GLY B 1 202 ? -5.918 51.25 3.178 1 94.31 202 GLY B CA 1
ATOM 5991 C C . GLY B 1 202 ? -6.402 49.844 2.855 1 94.31 202 GLY B C 1
ATOM 5992 O O . GLY B 1 202 ? -6.555 49.469 1.686 1 94.31 202 GLY B O 1
ATOM 5993 N N . GLY B 1 203 ? -6.613 49.062 3.867 1 96.69 203 GLY B N 1
ATOM 5994 C CA . GLY B 1 203 ? -7.109 47.719 3.664 1 96.69 203 GLY B CA 1
ATOM 5995 C C . GLY B 1 203 ? -8.625 47.625 3.613 1 96.69 203 GLY B C 1
ATOM 5996 O O . GLY B 1 203 ? -9.312 48.594 3.998 1 96.69 203 GLY B O 1
ATOM 5997 N N . ASN B 1 204 ? -9.164 46.531 3.072 1 97.12 204 ASN B N 1
ATOM 5998 C CA . ASN B 1 204 ? -10.594 46.25 3.014 1 97.12 204 ASN B CA 1
ATOM 5999 C C . ASN B 1 204 ? -10.992 45.156 4.02 1 97.12 204 ASN B C 1
ATOM 6001 O O . ASN B 1 204 ? -10.602 44 3.877 1 97.12 204 ASN B O 1
ATOM 6005 N N . PRO B 1 205 ? -11.773 45.469 5.027 1 97.31 205 PRO B N 1
ATOM 6006 C CA . PRO B 1 205 ? -12.156 44.5 6.043 1 97.31 205 PRO B CA 1
ATOM 6007 C C . PRO B 1 205 ? -13.008 43.375 5.477 1 97.31 205 PRO B C 1
ATOM 6009 O O . PRO B 1 205 ? -13.203 42.344 6.133 1 97.31 205 PRO B O 1
ATOM 6012 N N . ASP B 1 206 ? -13.531 43.5 4.203 1 97 206 ASP B N 1
ATOM 6013 C CA . ASP B 1 206 ? -14.336 42.469 3.57 1 97 206 ASP B CA 1
ATOM 6014 C C . ASP B 1 206 ? -13.484 41.594 2.654 1 97 206 ASP B C 1
ATOM 6016 O O . ASP B 1 206 ? -14.016 40.75 1.924 1 97 206 ASP B O 1
ATOM 6020 N N . ARG B 1 207 ? -12.195 41.812 2.666 1 97.25 207 ARG B N 1
ATOM 6021 C CA . ARG B 1 207 ? -11.25 41.031 1.887 1 97.25 207 ARG B CA 1
ATOM 6022 C C . ARG B 1 207 ? -10.078 40.562 2.748 1 97.25 207 ARG B C 1
ATOM 6024 O O . ARG B 1 207 ? -8.922 40.781 2.396 1 97.25 207 ARG B O 1
ATOM 6031 N N . VAL B 1 208 ? -10.422 39.906 3.814 1 98.69 208 VAL B N 1
ATOM 6032 C CA . VAL B 1 208 ? -9.422 39.438 4.777 1 98.69 208 VAL B CA 1
ATOM 6033 C C . VAL B 1 208 ? -9.172 37.938 4.59 1 98.69 208 VAL B C 1
ATOM 6035 O O . VAL B 1 208 ? -10.117 37.156 4.578 1 98.69 208 VAL B O 1
ATOM 6038 N N . THR B 1 209 ? -7.926 37.562 4.316 1 98.88 209 THR B N 1
ATOM 6039 C CA . THR B 1 209 ? -7.461 36.188 4.277 1 98.88 209 THR B CA 1
ATOM 6040 C C . THR B 1 209 ? -6.586 35.875 5.488 1 98.88 209 THR B C 1
ATOM 6042 O O . THR B 1 209 ? -5.559 36.531 5.699 1 98.88 209 THR B O 1
ATOM 6045 N N . ILE B 1 210 ? -6.984 34.938 6.293 1 98.88 210 ILE B N 1
ATOM 6046 C CA . ILE B 1 210 ? -6.121 34.5 7.379 1 98.88 210 ILE B CA 1
ATOM 6047 C C . ILE B 1 210 ? -5.289 33.281 6.91 1 98.88 210 ILE B C 1
ATOM 6049 O O . ILE B 1 210 ? -5.781 32.438 6.18 1 98.88 210 ILE B O 1
ATOM 6053 N N . PHE B 1 211 ? -4.016 33.281 7.184 1 98.75 211 PHE B N 1
ATOM 6054 C CA . PHE B 1 211 ? -3.145 32.188 6.77 1 98.75 211 PHE B CA 1
ATOM 6055 C C . PHE B 1 211 ? -2.076 31.906 7.824 1 98.75 211 PHE B C 1
ATOM 6057 O O . PHE B 1 211 ? -1.747 32.781 8.625 1 98.75 211 PHE B O 1
ATOM 6064 N N . GLY B 1 212 ? -1.626 30.734 7.977 1 98.5 212 GLY B N 1
ATOM 6065 C CA . GLY B 1 212 ? -0.626 30.312 8.945 1 98.5 212 GLY B CA 1
ATOM 6066 C C . GLY B 1 212 ? 0.015 28.984 8.602 1 98.5 212 GLY B C 1
ATOM 6067 O O . GLY B 1 212 ? -0.362 28.344 7.621 1 98.5 212 GLY B O 1
ATOM 6068 N N . THR B 1 213 ? 1.058 28.625 9.305 1 98.19 213 THR B N 1
ATOM 6069 C CA . THR B 1 213 ? 1.773 27.375 9.141 1 98.19 213 THR B CA 1
ATOM 6070 C C . THR B 1 213 ? 1.798 26.578 10.445 1 98.19 213 THR B C 1
ATOM 6072 O O . THR B 1 213 ? 1.826 27.172 11.531 1 98.19 213 THR B O 1
ATOM 6075 N N . SER B 1 214 ? 1.736 25.25 10.32 1 97.94 214 SER B N 1
ATOM 6076 C CA . SER B 1 214 ? 1.838 24.406 11.508 1 97.94 214 SER B CA 1
ATOM 6077 C C . SER B 1 214 ? 0.779 24.781 12.547 1 97.94 214 SER B C 1
ATOM 6079 O O . SER B 1 214 ? -0.41 24.844 12.227 1 97.94 214 SER B O 1
ATOM 6081 N N . ALA B 1 215 ? 1.168 25.219 13.758 1 98.19 215 ALA B N 1
ATOM 6082 C CA . ALA B 1 215 ? 0.2 25.625 14.773 1 98.19 215 ALA B CA 1
ATOM 6083 C C . ALA B 1 215 ? -0.625 26.812 14.289 1 98.19 215 ALA B C 1
ATOM 6085 O O . ALA B 1 215 ? -1.807 26.938 14.617 1 98.19 215 ALA B O 1
ATOM 6086 N N . GLY B 1 216 ? -0.017 27.688 13.516 1 98.56 216 GLY B N 1
ATOM 6087 C CA . GLY B 1 216 ? -0.76 28.797 12.93 1 98.56 216 GLY B CA 1
ATOM 6088 C C . GLY B 1 216 ? -1.835 28.344 11.961 1 98.56 216 GLY B C 1
ATOM 6089 O O . GLY B 1 216 ? -2.93 28.906 11.922 1 98.56 216 GLY B O 1
ATOM 6090 N N . ALA B 1 217 ? -1.479 27.344 11.141 1 98.81 217 ALA B N 1
ATOM 6091 C CA . ALA B 1 217 ? -2.471 26.781 10.227 1 98.81 217 ALA B CA 1
ATOM 6092 C C . ALA B 1 217 ? -3.6 26.094 10.992 1 98.81 217 ALA B C 1
ATOM 6094 O O . ALA B 1 217 ? -4.766 26.172 10.594 1 98.81 217 ALA B O 1
ATOM 6095 N N . SER B 1 218 ? -3.242 25.391 12.016 1 98.81 218 SER B N 1
ATOM 6096 C CA . SER B 1 218 ? -4.273 24.812 12.875 1 98.81 218 SER B CA 1
ATOM 6097 C C . SER B 1 218 ? -5.164 25.891 13.477 1 98.81 218 SER B C 1
ATOM 6099 O O . SER B 1 218 ? -6.379 25.719 13.562 1 98.81 218 SER B O 1
ATOM 6101 N N . SER B 1 219 ? -4.594 27 13.906 1 98.88 219 SER B N 1
ATOM 6102 C CA . SER B 1 219 ? -5.371 28.125 14.398 1 98.88 219 SER B CA 1
ATOM 6103 C C . SER B 1 219 ? -6.336 28.641 13.336 1 98.88 219 SER B C 1
ATOM 6105 O O . SER B 1 219 ? -7.508 28.891 13.625 1 98.88 219 SER B O 1
ATOM 6107 N N . VAL B 1 220 ? -5.832 28.797 12.156 1 98.81 220 VAL B N 1
ATOM 6108 C CA . VAL B 1 220 ? -6.672 29.234 11.047 1 98.81 220 VAL B CA 1
ATOM 6109 C C . VAL B 1 220 ? -7.871 28.312 10.906 1 98.81 220 VAL B C 1
ATOM 6111 O O . VAL B 1 220 ? -9.008 28.766 10.742 1 98.81 220 VAL B O 1
ATOM 6114 N N . HIS B 1 221 ? -7.59 27.031 11 1 98.75 221 HIS B N 1
ATOM 6115 C CA . HIS B 1 221 ? -8.664 26.062 10.875 1 98.75 221 HIS B CA 1
ATOM 6116 C C . HIS B 1 221 ? -9.625 26.141 12.055 1 98.75 221 HIS B C 1
ATOM 6118 O O . HIS B 1 221 ? -10.844 26.016 11.883 1 98.75 221 HIS B O 1
ATOM 6124 N N . PHE B 1 222 ? -9.102 26.312 13.258 1 98.69 222 PHE B N 1
ATOM 6125 C CA . PHE B 1 222 ? -9.961 26.484 14.422 1 98.69 222 PHE B CA 1
ATOM 6126 C C . PHE B 1 222 ? -10.875 27.703 14.242 1 98.69 222 PHE B C 1
ATOM 6128 O O . PHE B 1 222 ? -12.062 27.641 14.57 1 98.69 222 PHE B O 1
ATOM 6135 N N . HIS B 1 223 ? -10.359 28.797 13.75 1 98.56 223 HIS B N 1
ATOM 6136 C CA . HIS B 1 223 ? -11.172 29.984 13.492 1 98.56 223 HIS B CA 1
ATOM 6137 C C . HIS B 1 223 ? -12.25 29.688 12.453 1 98.56 223 HIS B C 1
ATOM 6139 O O . HIS B 1 223 ? -13.391 30.141 12.594 1 98.56 223 HIS B O 1
ATOM 6145 N N . LEU B 1 224 ? -11.883 28.938 11.422 1 97.56 224 LEU B N 1
ATOM 6146 C CA . LEU B 1 224 ? -12.844 28.562 10.391 1 97.56 224 LEU B CA 1
ATOM 6147 C C . LEU B 1 224 ? -14.008 27.781 10.992 1 97.56 224 LEU B C 1
ATOM 6149 O O . LEU B 1 224 ? -15.148 27.906 10.539 1 97.56 224 LEU B O 1
ATOM 6153 N N . LEU B 1 225 ? -13.711 27.016 12.016 1 97.06 225 LEU B N 1
ATOM 6154 C CA . LEU B 1 225 ? -14.695 26.109 12.578 1 97.06 225 LEU B CA 1
ATOM 6155 C C . LEU B 1 225 ? -15.453 26.766 13.727 1 97.06 225 LEU B C 1
ATOM 6157 O O . LEU B 1 225 ? -16.516 26.281 14.133 1 97.06 225 LEU B O 1
ATOM 6161 N N . SER B 1 226 ? -14.883 27.828 14.273 1 97 226 SER B N 1
ATOM 6162 C CA . SER B 1 226 ? -15.477 28.469 15.438 1 97 226 SER B CA 1
ATOM 6163 C C . SER B 1 226 ? -16.594 29.438 15.031 1 97 226 SER B C 1
ATOM 6165 O O . SER B 1 226 ? -16.344 30.422 14.336 1 97 226 SER B O 1
ATOM 6167 N N . PRO B 1 227 ? -17.797 29.266 15.57 1 94.44 227 PRO B N 1
ATOM 6168 C CA . PRO B 1 227 ? -18.859 30.219 15.258 1 94.44 227 PRO B CA 1
ATOM 6169 C C . PRO B 1 227 ? -18.547 31.625 15.742 1 94.44 227 PRO B C 1
ATOM 6171 O O . PRO B 1 227 ? -18.984 32.594 15.125 1 94.44 227 PRO B O 1
ATOM 6174 N N . SER B 1 228 ? -17.797 31.734 16.75 1 95 228 SER B N 1
ATOM 6175 C CA . SER B 1 228 ? -17.516 33.031 17.344 1 95 228 SER B CA 1
ATOM 6176 C C . SER B 1 228 ? -16.578 33.875 16.469 1 95 228 SER B C 1
ATOM 6178 O O . SER B 1 228 ? -16.5 35.094 16.609 1 95 228 SER B O 1
ATOM 6180 N N . SER B 1 229 ? -15.883 33.219 15.586 1 96 229 SER B N 1
ATOM 6181 C CA . SER B 1 229 ? -14.953 33.938 14.719 1 96 229 SER B CA 1
ATOM 6182 C C . SER B 1 229 ? -15.555 34.188 13.336 1 96 229 SER B C 1
ATOM 6184 O O . SER B 1 229 ? -14.891 34.719 12.453 1 96 229 SER B O 1
ATOM 6186 N N . SER B 1 230 ? -16.797 33.781 13.188 1 93.62 230 SER B N 1
ATOM 6187 C CA . SER B 1 230 ? -17.453 33.906 11.891 1 93.62 230 SER B CA 1
ATOM 6188 C C . SER B 1 230 ? -17.562 35.375 11.469 1 93.62 230 SER B C 1
ATOM 6190 O O . SER B 1 230 ? -17.859 36.219 12.289 1 93.62 230 SER B O 1
ATOM 6192 N N . GLY B 1 231 ? -17.266 35.656 10.219 1 95.75 231 GLY B N 1
ATOM 6193 C CA . GLY B 1 231 ? -17.469 36.969 9.664 1 95.75 231 GLY B CA 1
ATOM 6194 C C . GLY B 1 231 ? -16.219 37.844 9.75 1 95.75 231 GLY B C 1
ATOM 6195 O O . GLY B 1 231 ? -16.188 38.938 9.164 1 95.75 231 GLY B O 1
ATOM 6196 N N . LEU B 1 232 ? -15.164 37.344 10.391 1 98.31 232 LEU B N 1
ATOM 6197 C CA . LEU B 1 232 ? -13.969 38.156 10.578 1 98.31 232 LEU B CA 1
ATOM 6198 C C . LEU B 1 232 ? -13.016 38 9.398 1 98.31 232 LEU B C 1
ATOM 6200 O O . LEU B 1 232 ? -12.031 38.75 9.289 1 98.31 232 LEU B O 1
ATOM 6204 N N . TYR B 1 233 ? -13.289 37.125 8.492 1 98.38 233 TYR B N 1
ATOM 6205 C CA . TYR B 1 233 ? -12.461 36.844 7.316 1 98.38 233 TYR B CA 1
ATOM 6206 C C . TYR B 1 233 ? -13.289 36.219 6.207 1 98.38 233 TYR B C 1
ATOM 6208 O O . TYR B 1 233 ? -14.383 35.688 6.457 1 98.38 233 TYR B O 1
ATOM 6216 N N . GLN B 1 234 ? -12.727 36.188 4.98 1 97.88 234 GLN B N 1
ATOM 6217 C CA . GLN B 1 234 ? -13.43 35.656 3.82 1 97.88 234 GLN B CA 1
ATOM 6218 C C . GLN B 1 234 ? -12.68 34.469 3.232 1 97.88 234 GLN B C 1
ATOM 6220 O O . GLN B 1 234 ? -13.25 33.656 2.473 1 97.88 234 GLN B O 1
ATOM 6225 N N . ARG B 1 235 ? -11.391 34.375 3.572 1 98.56 235 ARG B N 1
ATOM 6226 C CA . ARG B 1 235 ? -10.562 33.312 3.02 1 98.56 235 ARG B CA 1
ATOM 6227 C C . ARG B 1 235 ? -9.57 32.781 4.051 1 98.56 235 ARG B C 1
ATOM 6229 O O . ARG B 1 235 ? -9.25 33.5 5.016 1 98.56 235 ARG B O 1
ATOM 6236 N N . ALA B 1 236 ? -9.109 31.547 3.854 1 98.75 236 ALA B N 1
ATOM 6237 C CA . ALA B 1 236 ? -8.195 30.906 4.801 1 98.75 236 ALA B CA 1
ATOM 6238 C C . ALA B 1 236 ? -7.16 30.062 4.078 1 98.75 236 ALA B C 1
ATOM 6240 O O . ALA B 1 236 ? -7.477 29.391 3.094 1 98.75 236 ALA B O 1
ATOM 6241 N N . ILE B 1 237 ? -5.906 30.078 4.504 1 98.94 237 ILE B N 1
ATOM 6242 C CA . ILE B 1 237 ? -4.84 29.25 3.959 1 98.94 237 ILE B CA 1
ATOM 6243 C C . ILE B 1 237 ? -4.223 28.406 5.07 1 98.94 237 ILE B C 1
ATOM 6245 O O . ILE B 1 237 ? -3.691 28.953 6.043 1 98.94 237 ILE B O 1
ATOM 6249 N N . LEU B 1 238 ? -4.297 27.094 4.934 1 98.88 238 LEU B N 1
ATOM 6250 C CA . LEU B 1 238 ? -3.721 26.125 5.867 1 98.88 238 LEU B CA 1
ATOM 6251 C C . LEU B 1 238 ? -2.41 25.562 5.328 1 98.88 238 LEU B C 1
ATOM 6253 O O . LEU B 1 238 ? -2.412 24.75 4.398 1 98.88 238 LEU B O 1
ATOM 6257 N N . GLN B 1 239 ? -1.311 25.969 5.988 1 98.75 239 GLN B N 1
ATOM 6258 C CA . GLN B 1 239 ? -0.007 25.469 5.547 1 98.75 239 GLN B CA 1
ATOM 6259 C C . GLN B 1 239 ? 0.589 24.5 6.562 1 98.75 239 GLN B C 1
ATOM 6261 O O . GLN B 1 239 ? 1.073 24.922 7.617 1 98.75 239 GLN B O 1
ATOM 6266 N N . SER B 1 240 ? 0.582 23.203 6.289 1 98.62 240 SER B N 1
ATOM 6267 C CA . SER B 1 240 ? 1.223 22.156 7.078 1 98.62 240 SER B CA 1
ATOM 6268 C C . SER B 1 240 ? 0.613 22.062 8.469 1 98.62 240 SER B C 1
ATOM 6270 O O . SER B 1 240 ? 1.335 21.953 9.469 1 98.62 240 SER B O 1
ATOM 6272 N N . GLY B 1 241 ? -0.724 22.203 8.547 1 98.62 241 GLY B N 1
ATOM 6273 C CA . GLY B 1 241 ? -1.436 22.078 9.812 1 98.62 241 GLY B CA 1
ATOM 6274 C C . GLY B 1 241 ? -2.939 22.219 9.664 1 98.62 241 GLY B C 1
ATOM 6275 O O . GLY B 1 241 ? -3.418 22.891 8.742 1 98.62 241 GLY B O 1
ATOM 6276 N N . ALA B 1 242 ? -3.668 21.609 10.516 1 98.69 242 ALA B N 1
ATOM 6277 C CA . ALA B 1 242 ? -5.125 21.672 10.594 1 98.69 242 ALA B CA 1
ATOM 6278 C C . ALA B 1 242 ? -5.617 21.328 11.992 1 98.69 242 ALA B C 1
ATOM 6280 O O . ALA B 1 242 ? -4.859 20.812 12.82 1 98.69 242 ALA B O 1
ATOM 6281 N N . ALA B 1 243 ? -6.863 21.594 12.211 1 98.56 243 ALA B N 1
ATOM 6282 C CA . ALA B 1 243 ? -7.48 21.281 13.5 1 98.56 243 ALA B CA 1
ATOM 6283 C C . ALA B 1 243 ? -7.465 19.781 13.758 1 98.56 243 ALA B C 1
ATOM 6285 O O . ALA B 1 243 ? -7.59 19.328 14.898 1 98.56 243 ALA B O 1
ATOM 6286 N N . PHE B 1 244 ? -7.246 18.984 12.68 1 97.25 244 PHE B N 1
ATOM 6287 C CA . PHE B 1 244 ? -7.281 17.531 12.75 1 97.25 244 PHE B CA 1
ATOM 6288 C C . PHE B 1 244 ? -5.918 16.984 13.156 1 97.25 244 PHE B C 1
ATOM 6290 O O . PHE B 1 244 ? -5.785 15.781 13.43 1 97.25 244 PHE B O 1
ATOM 6297 N N . SER B 1 245 ? -4.895 17.828 13.172 1 98 245 SER B N 1
ATOM 6298 C CA . SER B 1 245 ? -3.576 17.359 13.586 1 98 245 SER B CA 1
ATOM 6299 C C . SER B 1 245 ? -3.59 16.875 15.039 1 98 245 SER B C 1
ATOM 6301 O O . SER B 1 245 ? -4.109 17.578 15.914 1 98 245 SER B O 1
ATOM 6303 N N . HIS B 1 246 ? -3.014 15.727 15.336 1 96.12 246 HIS B N 1
ATOM 6304 C CA . HIS B 1 246 ? -3.086 15.102 16.641 1 96.12 246 HIS B CA 1
ATOM 6305 C C . HIS B 1 246 ? -2.438 15.977 17.719 1 96.12 246 HIS B C 1
ATOM 6307 O O . HIS B 1 246 ? -2.836 15.938 18.875 1 96.12 246 HIS B O 1
ATOM 6313 N N . TRP B 1 247 ? -1.496 16.781 17.328 1 97.06 247 TRP B N 1
ATOM 6314 C CA . TRP B 1 247 ? -0.742 17.609 18.25 1 97.06 247 TRP B CA 1
ATOM 6315 C C . TRP B 1 247 ? -1.44 18.953 18.484 1 97.06 247 TRP B C 1
ATOM 6317 O O . TRP B 1 247 ? -1.078 19.703 19.391 1 97.06 247 TRP B O 1
ATOM 6327 N N . ALA B 1 248 ? -2.443 19.312 17.688 1 98.19 248 ALA B N 1
ATOM 6328 C CA . ALA B 1 248 ? -3.018 20.656 17.672 1 98.19 248 ALA B CA 1
ATOM 6329 C C . ALA B 1 248 ? -4.105 20.797 18.734 1 98.19 248 ALA B C 1
ATOM 6331 O O . ALA B 1 248 ? -4.441 21.906 19.141 1 98.19 248 ALA B O 1
ATOM 6332 N N . LEU B 1 249 ? -4.691 19.719 19.156 1 97.69 249 LEU B N 1
ATOM 6333 C CA . LEU B 1 249 ? -5.797 19.719 20.109 1 97.69 249 LEU B CA 1
ATOM 6334 C C . LEU B 1 249 ? -5.547 18.688 21.219 1 97.69 249 LEU B C 1
ATOM 6336 O O . LEU B 1 249 ? -5.238 17.531 20.938 1 97.69 249 LEU B O 1
ATOM 6340 N N . THR B 1 250 ? -5.656 19.141 22.422 1 96.44 250 THR B N 1
ATOM 6341 C CA . THR B 1 250 ? -5.527 18.234 23.562 1 96.44 250 THR B CA 1
ATOM 6342 C C . THR B 1 250 ? -6.898 17.891 24.141 1 96.44 250 THR B C 1
ATOM 6344 O O . THR B 1 250 ? -7.719 18.766 24.391 1 96.44 250 THR B O 1
ATOM 6347 N N . PRO B 1 251 ? -7.141 16.578 24.297 1 94.81 251 PRO B N 1
ATOM 6348 C CA . PRO B 1 251 ? -8.398 16.234 24.969 1 94.81 251 PRO B CA 1
ATOM 6349 C C . PRO B 1 251 ? -8.562 16.922 26.328 1 94.81 251 PRO B C 1
ATOM 6351 O O . PRO B 1 251 ? -7.586 17.062 27.062 1 94.81 251 PRO B O 1
ATOM 6354 N N . ARG B 1 252 ? -9.742 17.281 26.625 1 94.69 252 ARG B N 1
ATOM 6355 C CA . ARG B 1 252 ? -10.062 18.109 27.781 1 94.69 252 ARG B CA 1
ATOM 6356 C C . ARG B 1 252 ? -9.508 17.5 29.062 1 94.69 252 ARG B C 1
ATOM 6358 O O . ARG B 1 252 ? -8.875 18.188 29.859 1 94.69 252 ARG B O 1
ATOM 6365 N N . GLU B 1 253 ? -9.703 16.188 29.266 1 95.5 253 GLU B N 1
ATOM 6366 C CA . GLU B 1 253 ? -9.258 15.523 30.484 1 95.5 253 GLU B CA 1
ATOM 6367 C C . GLU B 1 253 ? -7.734 15.555 30.609 1 95.5 253 GLU B C 1
ATOM 6369 O O . GLU B 1 253 ? -7.199 15.727 31.703 1 95.5 253 GLU B O 1
ATOM 6374 N N . VAL B 1 254 ? -7.121 15.383 29.531 1 95.62 254 VAL B N 1
ATOM 6375 C CA . VAL B 1 254 ? -5.664 15.406 29.516 1 95.62 254 VAL B CA 1
ATOM 6376 C C . VAL B 1 254 ? -5.164 16.828 29.797 1 95.62 254 VAL B C 1
ATOM 6378 O O . VAL B 1 254 ? -4.215 17.016 30.562 1 95.62 254 VAL B O 1
ATOM 6381 N N . ALA B 1 255 ? -5.785 17.828 29.219 1 96.81 255 ALA B N 1
ATOM 6382 C CA . ALA B 1 255 ? -5.418 19.219 29.438 1 96.81 255 ALA B CA 1
ATOM 6383 C C . ALA B 1 255 ? -5.543 19.609 30.906 1 96.81 255 ALA B C 1
ATOM 6385 O O . ALA B 1 255 ? -4.66 20.266 31.469 1 96.81 255 ALA B O 1
ATOM 6386 N N . MET B 1 256 ? -6.59 19.141 31.531 1 96.38 256 MET B N 1
ATOM 6387 C CA . MET B 1 256 ? -6.809 19.438 32.938 1 96.38 256 MET B CA 1
ATOM 6388 C C . MET B 1 256 ? -5.754 18.75 33.812 1 96.38 256 MET B C 1
ATOM 6390 O O . MET B 1 256 ? -5.25 19.344 34.75 1 96.38 256 MET B O 1
ATOM 6394 N N . ALA B 1 257 ? -5.465 17.531 33.406 1 96.31 257 ALA B N 1
ATOM 6395 C CA . ALA B 1 257 ? -4.438 16.797 34.156 1 96.31 257 ALA B CA 1
ATOM 6396 C C . ALA B 1 257 ? -3.082 17.5 34.031 1 96.31 257 ALA B C 1
ATOM 6398 O O . ALA B 1 257 ? -2.338 17.578 35.031 1 96.31 257 ALA B O 1
ATOM 6399 N N . ARG B 1 258 ? -2.762 17.984 32.906 1 96.88 258 ARG B N 1
ATOM 6400 C CA . ARG B 1 258 ? -1.509 18.703 32.688 1 96.88 258 ARG B CA 1
ATOM 6401 C C . ARG B 1 258 ? -1.483 20 33.5 1 96.88 258 ARG B C 1
ATOM 6403 O O . ARG B 1 258 ? -0.447 20.391 34.031 1 96.88 258 ARG B O 1
ATOM 6410 N N . GLY B 1 259 ? -2.607 20.719 33.5 1 96.88 259 GLY B N 1
ATOM 6411 C CA . GLY B 1 259 ? -2.715 21.922 34.312 1 96.88 259 GLY B CA 1
ATOM 6412 C C . GLY B 1 259 ? -2.486 21.688 35.781 1 96.88 259 GLY B C 1
ATOM 6413 O O . GLY B 1 259 ? -1.771 22.438 36.438 1 96.88 259 GLY B O 1
ATOM 6414 N N . ARG B 1 260 ? -3.062 20.578 36.219 1 96.44 260 ARG B N 1
ATOM 6415 C CA . ARG B 1 260 ? -2.891 20.234 37.625 1 96.44 260 ARG B CA 1
ATOM 6416 C C . ARG B 1 260 ? -1.446 19.844 37.938 1 96.44 260 ARG B C 1
ATOM 6418 O O . ARG B 1 260 ? -0.92 20.156 39 1 96.44 260 ARG B O 1
ATOM 6425 N N . ALA B 1 261 ? -0.878 19.141 37.031 1 96.75 261 ALA B N 1
ATOM 6426 C CA . ALA B 1 261 ? 0.522 18.766 37.219 1 96.75 261 ALA B CA 1
ATOM 6427 C C . ALA B 1 261 ? 1.424 19.984 37.25 1 96.75 261 ALA B C 1
ATOM 6429 O O . ALA B 1 261 ? 2.363 20.047 38.062 1 96.75 261 ALA B O 1
ATOM 6430 N N . LEU B 1 262 ? 1.191 20.922 36.375 1 96.88 262 LEU B N 1
ATOM 6431 C CA . LEU B 1 262 ? 1.943 22.172 36.375 1 96.88 262 LEU B CA 1
ATOM 6432 C C . LEU B 1 262 ? 1.77 22.922 37.688 1 96.88 262 LEU B C 1
ATOM 6434 O O . LEU B 1 262 ? 2.746 23.406 38.281 1 96.88 262 LEU B O 1
ATOM 6438 N N . ALA B 1 263 ? 0.55 23 38.156 1 97.38 263 ALA B N 1
ATOM 6439 C CA . ALA B 1 263 ? 0.262 23.656 39.438 1 97.38 263 ALA B CA 1
ATOM 6440 C C . ALA B 1 263 ? 1.023 22.984 40.562 1 97.38 263 ALA B C 1
ATOM 6442 O O . ALA B 1 263 ? 1.623 23.672 41.406 1 97.38 263 ALA B O 1
ATOM 6443 N N . SER B 1 264 ? 0.948 21.703 40.531 1 97.06 264 SER B N 1
ATOM 6444 C CA . SER B 1 264 ? 1.648 20.953 41.562 1 97.06 264 SER B CA 1
ATOM 6445 C C . SER B 1 264 ? 3.148 21.219 41.531 1 97.06 264 SER B C 1
ATOM 6447 O O . SER B 1 264 ? 3.781 21.391 42.562 1 97.06 264 SER B O 1
ATOM 6449 N N . ALA B 1 265 ? 3.717 21.266 40.406 1 97.12 265 ALA B N 1
ATOM 6450 C CA . ALA B 1 265 ? 5.148 21.5 40.219 1 97.12 265 ALA B CA 1
ATOM 6451 C C . ALA B 1 265 ? 5.535 22.875 40.781 1 97.12 265 ALA B C 1
ATOM 6453 O O . ALA B 1 265 ? 6.664 23.078 41.219 1 97.12 265 ALA B O 1
ATOM 6454 N N . LEU B 1 266 ? 4.578 23.844 40.781 1 97.31 266 LEU B N 1
ATOM 6455 C CA . LEU B 1 266 ? 4.863 25.219 41.188 1 97.31 266 LEU B CA 1
ATOM 6456 C C . LEU B 1 266 ? 4.375 25.469 42.625 1 97.31 266 LEU B C 1
ATOM 6458 O O . LEU B 1 266 ? 4.328 26.609 43.062 1 97.31 266 LEU B O 1
ATOM 6462 N N . GLY B 1 267 ? 3.896 24.422 43.25 1 96.88 267 GLY B N 1
ATOM 6463 C CA . GLY B 1 267 ? 3.484 24.516 44.625 1 96.88 267 GLY B CA 1
ATOM 6464 C C . GLY B 1 267 ? 2.062 25.016 44.781 1 96.88 267 GLY B C 1
ATOM 6465 O O . GLY B 1 267 ? 1.65 25.375 45.906 1 96.88 267 GLY B O 1
ATOM 6466 N N . CYS B 1 268 ? 1.303 25.094 43.75 1 97.06 268 CYS B N 1
ATOM 6467 C CA . CYS B 1 268 ? -0.088 25.531 43.781 1 97.06 268 CYS B CA 1
ATOM 6468 C C . CYS B 1 268 ? -1.032 24.344 43.906 1 97.06 268 CYS B C 1
ATOM 6470 O O . CYS B 1 268 ? -1.835 24.062 43.031 1 97.06 268 CYS B O 1
ATOM 6472 N N . LYS B 1 269 ? -1.086 23.688 45.062 1 93.5 269 LYS B N 1
ATOM 6473 C CA . LYS B 1 269 ? -1.761 22.406 45.281 1 93.5 269 LYS B CA 1
ATOM 6474 C C . LYS B 1 269 ? -3.117 22.609 45.938 1 93.5 269 LYS B C 1
ATOM 6476 O O . LYS B 1 269 ? -3.637 21.703 46.594 1 93.5 269 LYS B O 1
ATOM 6481 N N . GLN B 1 270 ? -3.691 23.688 45.781 1 92.25 270 GLN B N 1
ATOM 6482 C CA . GLN B 1 270 ? -4.992 23.953 46.375 1 92.25 270 GLN B CA 1
ATOM 6483 C C . GLN B 1 270 ? -6.078 23.078 45.781 1 92.25 270 GLN B C 1
ATOM 6485 O O . GLN B 1 270 ? -6.078 22.828 44.562 1 92.25 270 GLN B O 1
ATOM 6490 N N . PRO B 1 271 ? -6.988 22.609 46.594 1 91.75 271 PRO B N 1
ATOM 6491 C CA . PRO B 1 271 ? -8.055 21.75 46.094 1 91.75 271 PRO B CA 1
ATOM 6492 C C . PRO B 1 271 ? -9.039 22.5 45.188 1 91.75 271 PRO B C 1
ATOM 6494 O O . PRO B 1 271 ? -9.523 21.938 44.219 1 91.75 271 PRO B O 1
ATOM 6497 N N . GLU B 1 272 ? -9.273 23.719 45.594 1 93.69 272 GLU B N 1
ATOM 6498 C CA . GLU B 1 272 ? -10.18 24.531 44.781 1 93.69 272 GLU B CA 1
ATOM 6499 C C . GLU B 1 272 ? -9.445 25.141 43.594 1 93.69 272 GLU B C 1
ATOM 6501 O O . GLU B 1 272 ? -8.422 25.797 43.75 1 93.69 272 GLU B O 1
ATOM 6506 N N . VAL B 1 273 ? -10.016 24.953 42.438 1 94.75 273 VAL B N 1
ATOM 6507 C CA . VAL B 1 273 ? -9.375 25.375 41.219 1 94.75 273 VAL B CA 1
ATOM 6508 C C . VAL B 1 273 ? -9.156 26.891 41.25 1 94.75 273 VAL B C 1
ATOM 6510 O O . VAL B 1 273 ? -8.133 27.391 40.75 1 94.75 273 VAL B O 1
ATOM 6513 N N . ARG B 1 274 ? -10.125 27.641 41.781 1 94.44 274 ARG B N 1
ATOM 6514 C CA . ARG B 1 274 ? -10.016 29.094 41.844 1 94.44 274 ARG B CA 1
ATOM 6515 C C . ARG B 1 274 ? -8.758 29.5 42.625 1 94.44 274 ARG B C 1
ATOM 6517 O O . ARG B 1 274 ? -8.039 30.406 42.188 1 94.44 274 ARG B O 1
ATOM 6524 N N . ASP B 1 275 ? -8.516 28.781 43.719 1 95.88 275 ASP B N 1
ATOM 6525 C CA . ASP B 1 275 ? -7.344 29.078 44.531 1 95.88 275 ASP B CA 1
ATOM 6526 C C . ASP B 1 275 ? -6.059 28.641 43.812 1 95.88 275 ASP B C 1
ATOM 6528 O O . ASP B 1 275 ? -5.023 29.297 43.938 1 95.88 275 ASP B O 1
ATOM 6532 N N . MET B 1 276 ? -6.168 27.562 43.156 1 96.44 276 MET B N 1
ATOM 6533 C CA . MET B 1 276 ? -5.043 27.062 42.375 1 96.44 276 MET B CA 1
ATOM 6534 C C . MET B 1 276 ? -4.637 28.062 41.312 1 96.44 276 MET B C 1
ATOM 6536 O O . MET B 1 276 ? -3.451 28.359 41.125 1 96.44 276 MET B O 1
ATOM 6540 N N . VAL B 1 277 ? -5.59 28.625 40.656 1 96.38 277 VAL B N 1
ATOM 6541 C CA . VAL B 1 277 ? -5.344 29.594 39.594 1 96.38 277 VAL B CA 1
ATOM 6542 C C . VAL B 1 277 ? -4.773 30.875 40.188 1 96.38 277 VAL B C 1
ATOM 6544 O O . VAL B 1 277 ? -3.883 31.5 39.625 1 96.38 277 VAL B O 1
ATOM 6547 N N . ALA B 1 278 ? -5.289 31.266 41.344 1 95.88 278 ALA B N 1
ATOM 6548 C CA . ALA B 1 278 ? -4.758 32.438 42 1 95.88 278 ALA B CA 1
ATOM 6549 C C . ALA B 1 278 ? -3.281 32.25 42.344 1 95.88 278 ALA B C 1
ATOM 6551 O O . ALA B 1 278 ? -2.482 33.188 42.219 1 95.88 278 ALA B O 1
ATOM 6552 N N . CYS B 1 279 ? -2.99 31.125 42.875 1 96.56 279 CYS B N 1
ATOM 6553 C CA . CYS B 1 279 ? -1.604 30.781 43.156 1 96.56 279 CYS B CA 1
ATOM 6554 C C . CYS B 1 279 ? -0.743 30.844 41.906 1 96.56 279 CYS B C 1
ATOM 6556 O O . CYS B 1 279 ? 0.348 31.406 41.938 1 96.56 279 CYS B O 1
ATOM 6558 N N . LEU B 1 280 ? -1.211 30.266 40.781 1 96.75 280 LEU B N 1
ATOM 6559 C CA . LEU B 1 280 ? -0.492 30.266 39.531 1 96.75 280 LEU B CA 1
ATOM 6560 C C . LEU B 1 280 ? -0.307 31.688 39 1 96.75 280 LEU B C 1
ATOM 6562 O O . LEU B 1 280 ? 0.707 32 38.375 1 96.75 280 LEU B O 1
ATOM 6566 N N . ARG B 1 281 ? -1.3 32.562 39.188 1 95.81 281 ARG B N 1
ATOM 6567 C CA . ARG B 1 281 ? -1.195 33.969 38.781 1 95.81 281 ARG B CA 1
ATOM 6568 C C . ARG B 1 281 ? -0.048 34.656 39.5 1 95.81 281 ARG B C 1
ATOM 6570 O O . ARG B 1 281 ? 0.512 35.625 39 1 95.81 281 ARG B O 1
ATOM 6577 N N . GLY B 1 282 ? 0.27 34.125 40.625 1 95.25 282 GLY B N 1
ATOM 6578 C CA . GLY B 1 282 ? 1.355 34.688 41.406 1 95.25 282 GLY B CA 1
ATOM 6579 C C . GLY B 1 282 ? 2.719 34.156 41.031 1 95.25 282 GLY B C 1
ATOM 6580 O O . GLY B 1 282 ? 3.746 34.719 41.406 1 95.25 282 GLY B O 1
ATOM 6581 N N . SER B 1 283 ? 2.785 33.156 40.25 1 96.12 283 SER B N 1
ATOM 6582 C CA . SER B 1 283 ? 4.039 32.562 39.781 1 96.12 283 SER B CA 1
ATOM 6583 C C . SER B 1 283 ? 4.648 33.375 38.656 1 96.12 283 SER B C 1
ATOM 6585 O O . SER B 1 283 ? 3.939 34.094 37.938 1 96.12 283 SER B O 1
ATOM 6587 N N . SER B 1 284 ? 5.977 33.344 38.469 1 94.88 284 SER B N 1
ATOM 6588 C CA . SER B 1 284 ? 6.605 34.031 37.375 1 94.88 284 SER B CA 1
ATOM 6589 C C . SER B 1 284 ? 6.309 33.344 36.031 1 94.88 284 SER B C 1
ATOM 6591 O O . SER B 1 284 ? 6.098 32.125 36 1 94.88 284 SER B O 1
ATOM 6593 N N . ALA B 1 285 ? 6.32 34.094 34.969 1 94.25 285 ALA B N 1
ATOM 6594 C CA . ALA B 1 285 ? 6.129 33.531 33.625 1 94.25 285 ALA B CA 1
ATOM 6595 C C . ALA B 1 285 ? 7.207 32.5 33.312 1 94.25 285 ALA B C 1
ATOM 6597 O O . ALA B 1 285 ? 6.934 31.484 32.656 1 94.25 285 ALA B O 1
ATOM 6598 N N . GLU B 1 286 ? 8.406 32.75 33.75 1 91.5 286 GLU B N 1
ATOM 6599 C CA . GLU B 1 286 ? 9.531 31.859 33.531 1 91.5 286 GLU B CA 1
ATOM 6600 C C . GLU B 1 286 ? 9.281 30.5 34.188 1 91.5 286 GLU B C 1
ATOM 6602 O O . GLU B 1 286 ? 9.492 29.453 33.562 1 91.5 286 GLU B O 1
ATOM 6607 N N . ASP B 1 287 ? 8.812 30.562 35.406 1 93.94 287 ASP B N 1
ATOM 6608 C CA . ASP B 1 287 ? 8.539 29.312 36.125 1 93.94 287 ASP B CA 1
ATOM 6609 C C . ASP B 1 287 ? 7.43 28.516 35.438 1 93.94 287 ASP B C 1
ATOM 6611 O O . ASP B 1 287 ? 7.512 27.297 35.344 1 93.94 287 ASP B O 1
ATOM 6615 N N . ILE B 1 288 ? 6.441 29.172 35 1 95.19 288 ILE B N 1
ATOM 6616 C CA . ILE B 1 288 ? 5.312 28.516 34.375 1 95.19 288 ILE B CA 1
ATOM 6617 C C . ILE B 1 288 ? 5.785 27.828 33.094 1 95.19 288 ILE B C 1
ATOM 6619 O O . ILE B 1 288 ? 5.512 26.641 32.875 1 95.19 288 ILE B O 1
ATOM 6623 N N . VAL B 1 289 ? 6.535 28.5 32.25 1 92.31 289 VAL B N 1
ATOM 6624 C CA . VAL B 1 289 ? 6.934 28 30.938 1 92.31 289 VAL B CA 1
ATOM 6625 C C . VAL B 1 289 ? 7.992 26.906 31.094 1 92.31 289 VAL B C 1
ATOM 6627 O O . VAL B 1 289 ? 8 25.938 30.344 1 92.31 289 VAL B O 1
ATOM 6630 N N . ASP B 1 290 ? 8.82 27.031 32.062 1 90.31 290 ASP B N 1
ATOM 6631 C CA . ASP B 1 290 ? 9.922 26.094 32.25 1 90.31 290 ASP B CA 1
ATOM 6632 C C . ASP B 1 290 ? 9.414 24.766 32.812 1 90.31 290 ASP B C 1
ATOM 6634 O O . ASP B 1 290 ? 10.109 23.75 32.719 1 90.31 290 ASP B O 1
ATOM 6638 N N . ASN B 1 291 ? 8.195 24.766 33.375 1 93.44 291 ASN B N 1
ATOM 6639 C CA . ASN B 1 291 ? 7.715 23.547 34.031 1 93.44 291 ASN B CA 1
ATOM 6640 C C . ASN B 1 291 ? 6.602 22.891 33.219 1 93.44 291 ASN B C 1
ATOM 6642 O O . ASN B 1 291 ? 5.895 22.016 33.719 1 93.44 291 ASN B O 1
ATOM 6646 N N . GLN B 1 292 ? 6.492 23.266 31.984 1 91.69 292 GLN B N 1
ATOM 6647 C CA . GLN B 1 292 ? 5.5 22.656 31.109 1 91.69 292 GLN B CA 1
ATOM 6648 C C . GLN B 1 292 ? 6.023 21.359 30.516 1 91.69 292 GLN B C 1
ATOM 6650 O O . GLN B 1 292 ? 7.207 21.234 30.188 1 91.69 292 GLN B O 1
ATOM 6655 N N . PRO B 1 293 ? 5.164 20.406 30.391 1 87.69 293 PRO B N 1
ATOM 6656 C CA . PRO B 1 293 ? 5.594 19.172 29.719 1 87.69 293 PRO B CA 1
ATOM 6657 C C . PRO B 1 293 ? 5.793 19.344 28.219 1 87.69 293 PRO B C 1
ATOM 6659 O O . PRO B 1 293 ? 5.141 20.188 27.609 1 87.69 293 PRO B O 1
ATOM 6662 N N . GLN B 1 294 ? 6.734 18.609 27.672 1 83.12 294 GLN B N 1
ATOM 6663 C CA . GLN B 1 294 ? 6.973 18.562 26.234 1 83.12 294 GLN B CA 1
ATOM 6664 C C . GLN B 1 294 ? 7.402 17.172 25.781 1 83.12 294 GLN B C 1
ATOM 6666 O O . GLN B 1 294 ? 8.086 16.453 26.531 1 83.12 294 GLN B O 1
ATOM 6671 N N . GLY B 1 295 ? 6.941 16.812 24.625 1 85.69 295 GLY B N 1
ATOM 6672 C CA . GLY B 1 295 ? 7.336 15.555 24.016 1 85.69 295 GLY B CA 1
ATOM 6673 C C . GLY B 1 295 ? 7.52 15.656 22.516 1 85.69 295 GLY B C 1
ATOM 6674 O O . GLY B 1 295 ? 7.477 16.75 21.953 1 85.69 295 GLY B O 1
ATOM 6675 N N . PHE B 1 296 ? 7.812 14.508 21.906 1 92.38 296 PHE B N 1
ATOM 6676 C CA . PHE B 1 296 ? 7.969 14.445 20.453 1 92.38 296 PHE B CA 1
ATOM 6677 C C . PHE B 1 296 ? 6.641 14.703 19.766 1 92.38 296 PHE B C 1
ATOM 6679 O O . PHE B 1 296 ? 5.777 13.828 19.703 1 92.38 296 PHE B O 1
ATOM 6686 N N . LEU B 1 297 ? 6.465 15.883 19.172 1 94.12 297 LEU B N 1
ATOM 6687 C CA . LEU B 1 297 ? 5.242 16.375 18.547 1 94.12 297 LEU B CA 1
ATOM 6688 C C . LEU B 1 297 ? 4.066 16.281 19.516 1 94.12 297 LEU B C 1
ATOM 6690 O O . LEU B 1 297 ? 2.973 15.859 19.125 1 94.12 297 LEU B O 1
ATOM 6694 N N . ASP B 1 298 ? 4.301 16.5 20.688 1 92.62 298 ASP B N 1
ATOM 6695 C CA . ASP B 1 298 ? 3.377 16.656 21.812 1 92.62 298 ASP B CA 1
ATOM 6696 C C . ASP B 1 298 ? 3.672 17.938 22.594 1 92.62 298 ASP B C 1
ATOM 6698 O O . ASP B 1 298 ? 4.543 17.953 23.469 1 92.62 298 ASP B O 1
ATOM 6702 N N . PHE B 1 299 ? 2.764 18.859 22.281 1 91.38 299 PHE B N 1
ATOM 6703 C CA . PHE B 1 299 ? 3.014 20.188 22.828 1 91.38 299 PHE B CA 1
ATOM 6704 C C . PHE B 1 299 ? 2.197 20.422 24.094 1 91.38 299 PHE B C 1
ATOM 6706 O O . PHE B 1 299 ? 0.991 20.172 24.125 1 91.38 299 PHE B O 1
ATOM 6713 N N . GLY B 1 300 ? 2.766 20.438 25.281 1 90.38 300 GLY B N 1
ATOM 6714 C CA . GLY B 1 300 ? 2.299 20.5 26.656 1 90.38 300 GLY B CA 1
ATOM 6715 C C . GLY B 1 300 ? 0.946 21.172 26.797 1 90.38 300 GLY B C 1
ATOM 6716 O O . GLY B 1 300 ? 0.022 20.609 27.375 1 90.38 300 GLY B O 1
ATOM 6717 N N . PHE B 1 301 ? 0.74 22.344 26.203 1 95.94 301 PHE B N 1
ATOM 6718 C CA . PHE B 1 301 ? -0.489 23.109 26.328 1 95.94 301 PHE B CA 1
ATOM 6719 C C . PHE B 1 301 ? -0.933 23.625 24.953 1 95.94 301 PHE B C 1
ATOM 6721 O O . PHE B 1 301 ? -0.299 24.516 24.391 1 95.94 301 PHE B O 1
ATOM 6728 N N . THR B 1 302 ? -2.021 23.047 24.438 1 97.75 302 THR B N 1
ATOM 6729 C CA . THR B 1 302 ? -2.6 23.359 23.141 1 97.75 302 THR B CA 1
ATOM 6730 C C . THR B 1 302 ? -4.098 23.609 23.266 1 97.75 302 THR B C 1
ATOM 6732 O O . THR B 1 302 ? -4.664 23.531 24.359 1 97.75 302 THR B O 1
ATOM 6735 N N . PRO B 1 303 ? -4.766 24.047 22.234 1 98.56 303 PRO B N 1
ATOM 6736 C CA . PRO B 1 303 ? -6.211 24.281 22.266 1 98.56 303 PRO B CA 1
ATOM 6737 C C . PRO B 1 303 ? -6.996 23.062 22.766 1 98.56 303 PRO B C 1
ATOM 6739 O O . PRO B 1 303 ? -6.543 21.938 22.625 1 98.56 303 PRO B O 1
ATOM 6742 N N . VAL B 1 304 ? -8.133 23.328 23.406 1 97.94 304 VAL B N 1
ATOM 6743 C CA . VAL B 1 304 ? -9.039 22.312 23.938 1 97.94 304 VAL B CA 1
ATOM 6744 C C . VAL B 1 304 ? -10.469 22.609 23.5 1 97.94 304 VAL B C 1
ATOM 6746 O O . VAL B 1 304 ? -10.789 23.75 23.141 1 97.94 304 VAL B O 1
ATOM 6749 N N . VAL B 1 305 ? -11.273 21.578 23.453 1 97.12 305 VAL B N 1
ATOM 6750 C CA . VAL B 1 305 ? -12.711 21.812 23.297 1 97.12 305 VAL B CA 1
ATOM 6751 C C . VAL B 1 305 ? -13.281 22.391 24.594 1 97.12 305 VAL B C 1
ATOM 6753 O O . VAL B 1 305 ? -13.641 21.641 25.5 1 97.12 305 VAL B O 1
ATOM 6756 N N . ASP B 1 306 ? -13.461 23.656 24.641 1 94.88 306 ASP B N 1
ATOM 6757 C CA . ASP B 1 306 ? -13.812 24.359 25.875 1 94.88 306 ASP B CA 1
ATOM 6758 C C . ASP B 1 306 ? -15.32 24.594 25.953 1 94.88 306 ASP B C 1
ATOM 6760 O O . ASP B 1 306 ? -15.828 25.078 26.969 1 94.88 306 ASP B O 1
ATOM 6764 N N . GLY B 1 307 ? -16.047 24.328 24.844 1 93.88 307 GLY B N 1
ATOM 6765 C CA . GLY B 1 307 ? -17.484 24.531 24.812 1 93.88 307 GLY B CA 1
ATOM 6766 C C . GLY B 1 307 ? -17.875 25.953 24.453 1 93.88 307 GLY B C 1
ATOM 6767 O O . GLY B 1 307 ? -19.062 26.266 24.328 1 93.88 307 GLY B O 1
ATOM 6768 N N . ASN B 1 308 ? -16.969 26.859 24.281 1 93.75 308 ASN B N 1
ATOM 6769 C CA . ASN B 1 308 ? -17.203 28.266 23.922 1 93.75 308 ASN B CA 1
ATOM 6770 C C . ASN B 1 308 ? -16.594 28.609 22.562 1 93.75 308 ASN B C 1
ATOM 6772 O O . ASN B 1 308 ? -17.297 28.641 21.547 1 93.75 308 ASN B O 1
ATOM 6776 N N . PHE B 1 309 ? -15.297 28.703 22.562 1 96.25 309 PHE B N 1
ATOM 6777 C CA . PHE B 1 309 ? -14.656 28.938 21.281 1 96.25 309 PHE B CA 1
ATOM 6778 C C . PHE B 1 309 ? -14.82 27.734 20.359 1 96.25 309 PHE B C 1
ATOM 6780 O O . PHE B 1 309 ? -15.219 27.875 19.203 1 96.25 309 PHE B O 1
ATOM 6787 N N . LEU B 1 310 ? -14.406 26.578 20.859 1 96.81 310 LEU B N 1
ATOM 6788 C CA . LEU B 1 310 ? -14.711 25.312 20.203 1 96.81 310 LEU B CA 1
ATOM 6789 C C . LEU B 1 310 ? -15.875 24.609 20.875 1 96.81 310 LEU B C 1
ATOM 6791 O O . LEU B 1 310 ? -15.703 24 21.938 1 96.81 310 LEU B O 1
ATOM 6795 N N . THR B 1 311 ? -16.969 24.562 20.266 1 95.94 311 THR B N 1
ATOM 6796 C CA . THR B 1 311 ? -18.203 24.094 20.891 1 95.94 311 THR B CA 1
ATOM 6797 C C . THR B 1 311 ? -18.297 22.578 20.875 1 95.94 311 THR B C 1
ATOM 6799 O O . THR B 1 311 ? -19.062 21.984 21.625 1 95.94 311 THR B O 1
ATOM 6802 N N . SER B 1 312 ? -17.594 21.984 19.984 1 96.31 312 SER B N 1
ATOM 6803 C CA . SER B 1 312 ? -17.531 20.531 19.844 1 96.31 312 SER B CA 1
ATOM 6804 C C . SER B 1 312 ? -16.25 20.094 19.141 1 96.31 312 SER B C 1
ATOM 6806 O O . SER B 1 312 ? -15.406 20.938 18.812 1 96.31 312 SER B O 1
ATOM 6808 N N . ASP B 1 313 ? -16.125 18.828 18.984 1 96.56 313 ASP B N 1
ATOM 6809 C CA . ASP B 1 313 ? -14.945 18.281 18.312 1 96.56 313 ASP B CA 1
ATOM 6810 C C . ASP B 1 313 ? -14.797 18.859 16.906 1 96.56 313 ASP B C 1
ATOM 6812 O O . ASP B 1 313 ? -15.789 19 16.188 1 96.56 313 ASP B O 1
ATOM 6816 N N . PRO B 1 314 ? -13.57 19.172 16.531 1 97.44 314 PRO B N 1
ATOM 6817 C CA . PRO B 1 314 ? -13.352 19.781 15.211 1 97.44 314 PRO B CA 1
ATOM 6818 C C . PRO B 1 314 ? -13.945 18.938 14.078 1 97.44 314 PRO B C 1
ATOM 6820 O O . PRO B 1 314 ? -14.438 19.5 13.094 1 97.44 314 PRO B O 1
ATOM 6823 N N . SER B 1 315 ? -13.898 17.625 14.219 1 94.81 315 SER B N 1
ATOM 6824 C CA . SER B 1 315 ? -14.461 16.781 13.164 1 94.81 315 SER B CA 1
ATOM 6825 C C . SER B 1 315 ? -15.969 17 13.031 1 94.81 315 SER B C 1
ATOM 6827 O O . SER B 1 315 ? -16.5 17.031 11.914 1 94.81 315 SER B O 1
ATOM 6829 N N . ASP B 1 316 ? -16.641 17.156 14.141 1 95.5 316 ASP B N 1
ATOM 6830 C CA . ASP B 1 316 ? -18.078 17.453 14.141 1 95.5 316 ASP B CA 1
ATOM 6831 C C . ASP B 1 316 ? -18.359 18.828 13.539 1 95.5 316 ASP B C 1
ATOM 6833 O O . ASP B 1 316 ? -19.281 18.984 12.758 1 95.5 316 ASP B O 1
ATOM 6837 N N . LEU B 1 317 ? -17.562 19.734 13.93 1 96.38 317 LEU B N 1
ATOM 6838 C CA . LEU B 1 317 ? -17.734 21.094 13.445 1 96.38 317 LEU B CA 1
ATOM 6839 C C . LEU B 1 317 ? -17.484 21.172 11.938 1 96.38 317 LEU B C 1
ATOM 6841 O O . LEU B 1 317 ? -18.203 21.875 11.227 1 96.38 317 LEU B O 1
ATOM 6845 N N . ALA B 1 318 ? -16.516 20.469 11.484 1 96.31 318 ALA B N 1
ATOM 6846 C CA . ALA B 1 318 ? -16.172 20.484 10.062 1 96.31 318 ALA B CA 1
ATOM 6847 C C . ALA B 1 318 ? -17.297 19.875 9.219 1 96.31 318 ALA B C 1
ATOM 6849 O O . ALA B 1 318 ? -17.578 20.359 8.117 1 96.31 318 ALA B O 1
ATOM 6850 N N . ALA B 1 319 ? -17.906 18.875 9.742 1 91.94 319 ALA B N 1
ATOM 6851 C CA . ALA B 1 319 ? -18.984 18.203 9.023 1 91.94 319 ALA B CA 1
ATOM 6852 C C . ALA B 1 319 ? -20.188 19.125 8.867 1 91.94 319 ALA B C 1
ATOM 6854 O O . ALA B 1 319 ? -20.953 19 7.898 1 91.94 319 ALA B O 1
ATOM 6855 N N . ARG B 1 320 ? -20.297 20.062 9.719 1 89.62 320 ARG B N 1
ATOM 6856 C CA . ARG B 1 320 ? -21.469 20.953 9.734 1 89.62 320 ARG B CA 1
ATOM 6857 C C . ARG B 1 320 ? -21.125 22.312 9.117 1 89.62 320 ARG B C 1
ATOM 6859 O O . ARG B 1 320 ? -22.016 23.141 8.922 1 89.62 320 ARG B O 1
ATOM 6866 N N . ASP B 1 321 ? -19.906 22.469 8.828 1 89.75 321 ASP B N 1
ATOM 6867 C CA . ASP B 1 321 ? -19.469 23.781 8.352 1 89.75 321 ASP B CA 1
ATOM 6868 C C . ASP B 1 321 ? -20.047 24.078 6.969 1 89.75 321 ASP B C 1
ATOM 6870 O O . ASP B 1 321 ? -19.797 23.359 6.008 1 89.75 321 ASP B O 1
ATOM 6874 N N . ARG B 1 322 ? -20.875 25.188 6.887 1 87.19 322 ARG B N 1
ATOM 6875 C CA . ARG B 1 322 ? -21.469 25.594 5.621 1 87.19 322 ARG B CA 1
ATOM 6876 C C . ARG B 1 322 ? -21.047 27.016 5.258 1 87.19 322 ARG B C 1
ATOM 6878 O O . ARG B 1 322 ? -21.75 27.703 4.5 1 87.19 322 ARG B O 1
ATOM 6885 N N . SER B 1 323 ? -19.953 27.375 5.82 1 89.75 323 SER B N 1
ATOM 6886 C CA . SER B 1 323 ? -19.484 28.719 5.551 1 89.75 323 SER B CA 1
ATOM 6887 C C . SER B 1 323 ? -19.047 28.891 4.094 1 89.75 323 SER B C 1
ATOM 6889 O O . SER B 1 323 ? -18.75 27.891 3.422 1 89.75 323 SER B O 1
ATOM 6891 N N . ASN B 1 324 ? -19 30.141 3.58 1 92.06 324 ASN B N 1
ATOM 6892 C CA . ASN B 1 324 ? -18.594 30.438 2.217 1 92.06 324 ASN B CA 1
ATOM 6893 C C . ASN B 1 324 ? -17.125 30.859 2.162 1 92.06 324 ASN B C 1
ATOM 6895 O O . ASN B 1 324 ? -16.703 31.562 1.239 1 92.06 324 ASN B O 1
ATOM 6899 N N . VAL B 1 325 ? -16.422 30.422 3.111 1 97.19 325 VAL B N 1
ATOM 6900 C CA . VAL B 1 325 ? -15.008 30.781 3.172 1 97.19 325 VAL B CA 1
ATOM 6901 C C . VAL B 1 325 ? -14.211 29.922 2.197 1 97.19 325 VAL B C 1
ATOM 6903 O O . VAL B 1 325 ? -14.289 28.688 2.244 1 97.19 325 VAL B O 1
ATOM 6906 N N . ASP B 1 326 ? -13.445 30.594 1.254 1 97.62 326 ASP B N 1
ATOM 6907 C CA . ASP B 1 326 ? -12.539 29.875 0.364 1 97.62 326 ASP B CA 1
ATOM 6908 C C . ASP B 1 326 ? -11.289 29.406 1.112 1 97.62 326 ASP B C 1
ATOM 6910 O O . ASP B 1 326 ? -10.766 30.125 1.968 1 97.62 326 ASP B O 1
ATOM 6914 N N . VAL B 1 327 ? -10.898 28.188 0.769 1 98.62 327 VAL B N 1
ATOM 6915 C CA . VAL B 1 327 ? -9.773 27.641 1.515 1 98.62 327 VAL B CA 1
ATOM 6916 C C . VAL B 1 327 ? -8.664 27.219 0.547 1 98.62 327 VAL B C 1
ATOM 6918 O O . VAL B 1 327 ? -8.945 26.688 -0.53 1 98.62 327 VAL B O 1
ATOM 6921 N N . MET B 1 328 ? -7.473 27.547 0.832 1 98.81 328 MET B N 1
ATOM 6922 C CA . MET B 1 328 ? -6.254 27 0.262 1 98.81 328 MET B CA 1
ATOM 6923 C C . MET B 1 328 ? -5.48 26.188 1.308 1 98.81 328 MET B C 1
ATOM 6925 O O . MET B 1 328 ? -5.379 26.609 2.461 1 98.81 328 MET B O 1
ATOM 6929 N N . ALA B 1 329 ? -5.062 24.984 0.974 1 98.88 329 ALA B N 1
ATOM 6930 C CA . ALA B 1 329 ? -4.375 24.156 1.949 1 98.88 329 ALA B CA 1
ATOM 6931 C C . ALA B 1 329 ? -3.246 23.359 1.292 1 98.88 329 ALA B C 1
ATOM 6933 O O . ALA B 1 329 ? -3.326 23.016 0.11 1 98.88 329 ALA B O 1
ATOM 6934 N N . GLY B 1 330 ? -2.229 23.109 2.076 1 98.75 330 GLY B N 1
ATOM 6935 C CA . GLY B 1 330 ? -1.15 22.312 1.513 1 98.75 330 GLY B CA 1
ATOM 6936 C C . GLY B 1 330 ? -0.142 21.844 2.549 1 98.75 330 GLY B C 1
ATOM 6937 O O . GLY B 1 330 ? -0.33 22.078 3.746 1 98.75 330 GLY B O 1
ATOM 6938 N N . PHE B 1 331 ? 0.807 21.094 2.094 1 98.75 331 PHE B N 1
ATOM 6939 C CA . PHE B 1 331 ? 1.864 20.516 2.908 1 98.75 331 PHE B CA 1
ATOM 6940 C C . PHE B 1 331 ? 3.166 20.422 2.121 1 98.75 331 PHE B C 1
ATOM 6942 O O . PHE B 1 331 ? 3.188 20.672 0.916 1 98.75 331 PHE B O 1
ATOM 6949 N N . THR B 1 332 ? 4.23 20.172 2.826 1 98.38 332 THR B N 1
ATOM 6950 C CA . THR B 1 332 ? 5.52 19.938 2.188 1 98.38 332 THR B CA 1
ATOM 6951 C C . THR B 1 332 ? 5.789 18.453 2.057 1 98.38 332 THR B C 1
ATOM 6953 O O . THR B 1 332 ? 5.207 17.641 2.783 1 98.38 332 THR B O 1
ATOM 6956 N N . THR B 1 333 ? 6.688 18.141 1.183 1 97.69 333 THR B N 1
ATOM 6957 C CA . THR B 1 333 ? 6.949 16.734 0.861 1 97.69 333 THR B CA 1
ATOM 6958 C C . THR B 1 333 ? 7.531 16 2.068 1 97.69 333 THR B C 1
ATOM 6960 O O . THR B 1 333 ? 7.152 14.867 2.352 1 97.69 333 THR B O 1
ATOM 6963 N N . ASN B 1 334 ? 8.477 16.625 2.756 1 96.75 334 ASN B N 1
ATOM 6964 C CA . ASN B 1 334 ? 9.188 15.977 3.855 1 96.75 334 ASN B CA 1
ATOM 6965 C C . ASN B 1 334 ? 8.859 16.641 5.191 1 96.75 334 ASN B C 1
ATOM 6967 O O . ASN B 1 334 ? 9.766 17.078 5.906 1 96.75 334 ASN B O 1
ATOM 6971 N N . GLU B 1 335 ? 7.586 16.609 5.57 1 97.81 335 GLU B N 1
ATOM 6972 C CA . GLU B 1 335 ? 7.082 17.219 6.793 1 97.81 335 GLU B CA 1
ATOM 6973 C C . GLU B 1 335 ? 7.785 16.656 8.023 1 97.81 335 GLU B C 1
ATOM 6975 O O . GLU B 1 335 ? 8 17.375 9.008 1 97.81 335 GLU B O 1
ATOM 6980 N N . GLY B 1 336 ? 8.219 15.414 7.984 1 96.5 336 GLY B N 1
ATOM 6981 C CA . GLY B 1 336 ? 8.672 14.719 9.18 1 96.5 336 GLY B CA 1
ATOM 6982 C C . GLY B 1 336 ? 10.125 15.016 9.516 1 96.5 336 GLY B C 1
ATOM 6983 O O . GLY B 1 336 ? 10.523 14.922 10.68 1 96.5 336 GLY B O 1
ATOM 6984 N N . THR B 1 337 ? 10.945 15.453 8.586 1 94.31 337 THR B N 1
ATOM 6985 C CA . THR B 1 337 ? 12.391 15.5 8.742 1 94.31 337 THR B CA 1
ATOM 6986 C C . THR B 1 337 ? 12.789 16.562 9.766 1 94.31 337 THR B C 1
ATOM 6988 O O . THR B 1 337 ? 13.75 16.375 10.516 1 94.31 337 THR B O 1
ATOM 6991 N N . TYR B 1 338 ? 12.078 17.625 9.734 1 91.5 338 TYR B N 1
ATOM 6992 C CA . TYR B 1 338 ? 12.391 18.703 10.672 1 91.5 338 TYR B CA 1
ATOM 6993 C C . TYR B 1 338 ? 12.32 18.219 12.109 1 91.5 338 TYR B C 1
ATOM 6995 O O . TYR B 1 338 ? 13.211 18.484 12.914 1 91.5 338 TYR B O 1
ATOM 7003 N N . PHE B 1 339 ? 11.406 17.5 12.438 1 94.56 339 PHE B N 1
ATOM 7004 C CA . PHE B 1 339 ? 11.164 17.047 13.812 1 94.56 339 PHE B CA 1
ATOM 7005 C C . PHE B 1 339 ? 12.039 15.859 14.156 1 94.56 339 PHE B C 1
ATOM 7007 O O . PHE B 1 339 ? 12.555 15.758 15.273 1 94.56 339 PHE B O 1
ATOM 7014 N N . LEU B 1 340 ? 12.203 15 13.195 1 95.81 340 LEU B N 1
ATOM 7015 C CA . LEU B 1 340 ? 13.062 13.844 13.422 1 95.81 340 LEU B CA 1
ATOM 7016 C C . LEU B 1 340 ? 14.508 14.273 13.625 1 95.81 340 LEU B C 1
ATOM 7018 O O . LEU B 1 340 ? 15.234 13.664 14.43 1 95.81 340 LEU B O 1
ATOM 7022 N N . ALA B 1 341 ? 14.922 15.258 12.922 1 91.06 341 ALA B N 1
ATOM 7023 C CA . ALA B 1 341 ? 16.297 15.75 13.023 1 91.06 341 ALA B CA 1
ATOM 7024 C C . ALA B 1 341 ? 16.625 16.188 14.445 1 91.06 341 ALA B C 1
ATOM 7026 O O . ALA B 1 341 ? 17.781 16.141 14.859 1 91.06 341 ALA B O 1
ATOM 7027 N N . GLY B 1 342 ? 15.617 16.531 15.242 1 89.06 342 GLY B N 1
ATOM 7028 C CA . GLY B 1 342 ? 15.82 16.969 16.625 1 89.06 342 GLY B CA 1
ATOM 7029 C C . GLY B 1 342 ? 15.734 15.82 17.609 1 89.06 342 GLY B C 1
ATOM 7030 O O . GLY B 1 342 ? 15.617 16.047 18.828 1 89.06 342 GLY B O 1
ATOM 7031 N N . GLN B 1 343 ? 15.82 14.539 17.109 1 93.62 343 GLN B N 1
ATOM 7032 C CA . GLN B 1 343 ? 15.672 13.391 18 1 93.62 343 GLN B CA 1
ATOM 7033 C C . GLN B 1 343 ? 16.922 12.516 17.969 1 93.62 343 GLN B C 1
ATOM 7035 O O . GLN B 1 343 ? 16.859 11.359 17.531 1 93.62 343 GLN B O 1
ATOM 7040 N N . PRO B 1 344 ? 18 12.945 18.562 1 93.19 344 PRO B N 1
ATOM 7041 C CA . PRO B 1 344 ? 19.234 12.141 18.578 1 93.19 344 PRO B CA 1
ATOM 7042 C C . PRO B 1 344 ? 19.047 10.812 19.312 1 93.19 344 PRO B C 1
ATOM 7044 O O . PRO B 1 344 ? 19.609 9.789 18.891 1 93.19 344 PRO B O 1
ATOM 7047 N N . PRO B 1 345 ? 18.234 10.82 20.406 1 94.12 345 PRO B N 1
ATOM 7048 C CA . PRO B 1 345 ? 18.078 9.547 21.109 1 94.12 345 PRO B CA 1
ATOM 7049 C C . PRO B 1 345 ? 17.438 8.469 20.25 1 94.12 345 PRO B C 1
ATOM 7051 O O . PRO B 1 345 ? 17.562 7.273 20.531 1 94.12 345 PRO B O 1
ATOM 7054 N N . LEU B 1 346 ? 16.797 8.875 19.219 1 96.38 346 LEU B N 1
ATOM 7055 C CA . LEU B 1 346 ? 16.109 7.93 18.328 1 96.38 346 LEU B CA 1
ATOM 7056 C C . LEU B 1 346 ? 16.984 7.582 17.125 1 96.38 346 LEU B C 1
ATOM 7058 O O . LEU B 1 346 ? 16.562 6.836 16.25 1 96.38 346 LEU B O 1
ATOM 7062 N N . GLY B 1 347 ? 18.109 8.195 17.016 1 95.56 347 GLY B N 1
ATOM 7063 C CA . GLY B 1 347 ? 19.078 7.848 15.992 1 95.56 347 GLY B CA 1
ATOM 7064 C C . GLY B 1 347 ? 19.188 8.891 14.898 1 95.56 347 GLY B C 1
ATOM 7065 O O . GLY B 1 347 ? 19.938 8.703 13.938 1 95.56 347 GLY B O 1
ATOM 7066 N N . PHE B 1 348 ? 18.594 9.977 15.039 1 94.44 348 PHE B N 1
ATOM 7067 C CA . PHE B 1 348 ? 18.594 10.984 13.984 1 94.44 348 PHE B CA 1
ATOM 7068 C C . PHE B 1 348 ? 19.609 12.078 14.289 1 94.44 348 PHE B C 1
ATOM 7070 O O . PHE B 1 348 ? 19.766 12.492 15.445 1 94.44 348 PHE B O 1
ATOM 7077 N N . ASN B 1 349 ? 20.344 12.391 13.25 1 88.69 349 ASN B N 1
ATOM 7078 C CA . ASN B 1 349 ? 21.359 13.445 13.281 1 88.69 349 ASN B CA 1
ATOM 7079 C C . ASN B 1 349 ? 21.438 14.172 11.938 1 88.69 349 ASN B C 1
ATOM 7081 O O . ASN B 1 349 ? 21.844 13.586 10.93 1 88.69 349 ASN B O 1
ATOM 7085 N N . PRO B 1 350 ? 21.094 15.422 11.953 1 83.31 350 PRO B N 1
ATOM 7086 C CA . PRO B 1 350 ? 21.062 16.156 10.688 1 83.31 350 PRO B CA 1
ATOM 7087 C C . PRO B 1 350 ? 22.422 16.219 10 1 83.31 350 PRO B C 1
ATOM 7089 O O . PRO B 1 350 ? 22.5 16.531 8.805 1 83.31 350 PRO B O 1
ATOM 7092 N N . SER B 1 351 ? 23.453 15.977 10.672 1 84.44 351 SER B N 1
ATOM 7093 C CA . SER B 1 351 ? 24.797 16.031 10.102 1 84.44 351 SER B CA 1
ATOM 7094 C C . SER B 1 351 ? 25.188 14.703 9.477 1 84.44 351 SER B C 1
ATOM 7096 O O . SER B 1 351 ? 26.266 14.578 8.898 1 84.44 351 SER B O 1
ATOM 7098 N N . THR B 1 352 ? 24.359 13.727 9.641 1 89.12 352 THR B N 1
ATOM 7099 C CA . THR B 1 352 ? 24.609 12.414 9.055 1 89.12 352 THR B CA 1
ATOM 7100 C C . THR B 1 352 ? 23.438 12 8.156 1 89.12 352 THR B C 1
ATOM 7102 O O . THR B 1 352 ? 22.469 12.742 8 1 89.12 352 THR B O 1
ATOM 7105 N N . ASP B 1 353 ? 23.578 10.812 7.609 1 91.94 353 ASP B N 1
ATOM 7106 C CA . ASP B 1 353 ? 22.5 10.281 6.773 1 91.94 353 ASP B CA 1
ATOM 7107 C C . ASP B 1 353 ? 21.375 9.711 7.625 1 91.94 353 ASP B C 1
ATOM 7109 O O . ASP B 1 353 ? 20.281 9.445 7.121 1 91.94 353 ASP B O 1
ATOM 7113 N N . SER B 1 354 ? 21.578 9.586 8.898 1 94.19 354 SER B N 1
ATOM 7114 C CA . SER B 1 354 ? 20.594 9.141 9.875 1 94.19 354 SER B CA 1
ATOM 7115 C C . SER B 1 354 ? 20.016 7.781 9.492 1 94.19 354 SER B C 1
ATOM 7117 O O . SER B 1 354 ? 18.797 7.605 9.492 1 94.19 354 SER B O 1
ATOM 7119 N N . PHE B 1 355 ? 20.922 6.867 9.031 1 95.69 355 PHE B N 1
ATOM 7120 C CA . PHE B 1 355 ? 20.469 5.5 8.82 1 95.69 355 PHE B CA 1
ATOM 7121 C C . PHE B 1 355 ? 20.125 4.828 10.141 1 95.69 355 PHE B C 1
ATOM 7123 O O . PHE B 1 355 ? 20.969 4.75 11.039 1 95.69 355 PHE B O 1
ATOM 7130 N N . ILE B 1 356 ? 18.906 4.391 10.25 1 96.94 356 ILE B N 1
ATOM 7131 C CA . ILE B 1 356 ? 18.469 3.793 11.508 1 96.94 356 ILE B CA 1
ATOM 7132 C C . ILE B 1 356 ? 18.016 2.355 11.258 1 96.94 356 ILE B C 1
ATOM 7134 O O . ILE B 1 356 ? 17.719 1.975 10.125 1 96.94 356 ILE B O 1
ATOM 7138 N N . SER B 1 357 ? 17.953 1.548 12.305 1 97.12 357 SER B N 1
ATOM 7139 C CA . SER B 1 357 ? 17.5 0.163 12.242 1 97.12 357 SER B CA 1
ATOM 7140 C C . SER B 1 357 ? 15.984 0.073 12.367 1 97.12 357 SER B C 1
ATOM 7142 O O . SER B 1 357 ? 15.32 1.067 12.672 1 97.12 357 SER B O 1
ATOM 7144 N N . LYS B 1 358 ? 15.461 -1.081 12.164 1 97.06 358 LYS B N 1
ATOM 7145 C CA . LYS B 1 358 ? 14.039 -1.325 12.375 1 97.06 358 LYS B CA 1
ATOM 7146 C C . LYS B 1 358 ? 13.648 -1.066 13.828 1 97.06 358 LYS B C 1
ATOM 7148 O O . LYS B 1 358 ? 12.57 -0.532 14.109 1 97.06 358 LYS B O 1
ATOM 7153 N N . THR B 1 359 ? 14.477 -1.479 14.734 1 97.56 359 THR B N 1
ATOM 7154 C CA . THR B 1 359 ? 14.234 -1.269 16.156 1 97.56 359 THR B CA 1
ATOM 7155 C C . THR B 1 359 ? 14.102 0.219 16.469 1 97.56 359 THR B C 1
ATOM 7157 O O . THR B 1 359 ? 13.203 0.622 17.219 1 97.56 359 THR B O 1
ATOM 7160 N N . GLN B 1 360 ? 14.961 0.981 15.891 1 98 360 GLN B N 1
ATOM 7161 C CA . GLN B 1 360 ? 14.906 2.426 16.094 1 98 360 GLN B CA 1
ATOM 7162 C C . GLN B 1 360 ? 13.656 3.021 15.453 1 98 360 GLN B C 1
ATOM 7164 O O . GLN B 1 360 ? 13.055 3.955 16 1 98 360 GLN B O 1
ATOM 7169 N N . PHE B 1 361 ? 13.328 2.5 14.336 1 98.31 361 PHE B N 1
ATOM 7170 C CA . PHE B 1 361 ? 12.078 2.918 13.711 1 98.31 361 PHE B CA 1
ATOM 7171 C C . PHE B 1 361 ? 10.891 2.645 14.633 1 98.31 361 PHE B C 1
ATOM 7173 O O . PHE B 1 361 ? 10.031 3.506 14.812 1 98.31 361 PHE B O 1
ATOM 7180 N N . ASN B 1 362 ? 10.852 1.48 15.195 1 98.38 362 ASN B N 1
ATOM 7181 C CA . ASN B 1 362 ? 9.766 1.131 16.109 1 98.38 362 ASN B CA 1
ATOM 7182 C C . ASN B 1 362 ? 9.75 2.039 17.328 1 98.38 362 ASN B C 1
ATOM 7184 O O . ASN B 1 362 ? 8.688 2.436 17.812 1 98.38 362 ASN B O 1
ATOM 7188 N N . LYS B 1 363 ? 10.891 2.355 17.859 1 98.06 363 LYS B N 1
ATOM 7189 C CA . LYS B 1 363 ? 10.992 3.281 18.984 1 98.06 363 LYS B CA 1
ATOM 7190 C C . LYS B 1 363 ? 10.477 4.664 18.609 1 98.06 363 LYS B C 1
ATOM 7192 O O . LYS B 1 363 ? 9.875 5.359 19.438 1 98.06 363 LYS B O 1
ATOM 7197 N N . THR B 1 364 ? 10.758 5.078 17.391 1 98.44 364 THR B N 1
ATOM 7198 C CA . THR B 1 364 ? 10.258 6.355 16.891 1 98.44 364 THR B CA 1
ATOM 7199 C C . THR B 1 364 ? 8.734 6.359 16.859 1 98.44 364 THR B C 1
ATOM 7201 O O . THR B 1 364 ? 8.094 7.34 17.25 1 98.44 364 THR B O 1
ATOM 7204 N N . THR B 1 365 ? 8.18 5.254 16.375 1 98.5 365 THR B N 1
ATOM 7205 C CA . THR B 1 365 ? 6.727 5.109 16.344 1 98.5 365 THR B CA 1
ATOM 7206 C C . THR B 1 365 ? 6.148 5.219 17.75 1 98.5 365 THR B C 1
ATOM 7208 O O . THR B 1 365 ? 5.156 5.918 17.969 1 98.5 365 THR B O 1
ATOM 7211 N N . GLN B 1 366 ? 6.793 4.633 18.703 1 97.56 366 GLN B N 1
ATOM 7212 C CA . GLN B 1 366 ? 6.32 4.637 20.078 1 97.56 366 GLN B CA 1
ATOM 7213 C C . GLN B 1 366 ? 6.492 6.012 20.719 1 97.56 366 GLN B C 1
ATOM 7215 O O . GLN B 1 366 ? 5.684 6.418 21.547 1 97.56 366 GLN B O 1
ATOM 7220 N N . ALA B 1 367 ? 7.52 6.645 20.312 1 97.25 367 ALA B N 1
ATOM 7221 C CA . ALA B 1 367 ? 7.711 8.008 20.812 1 97.25 367 ALA B CA 1
ATOM 7222 C C . ALA B 1 367 ? 6.602 8.93 20.328 1 97.25 367 ALA B C 1
ATOM 7224 O O . ALA B 1 367 ? 6.125 9.789 21.078 1 97.25 367 ALA B O 1
ATOM 7225 N N . LEU B 1 368 ? 6.215 8.797 19.078 1 97.25 368 LEU B N 1
ATOM 7226 C CA . LEU B 1 368 ? 5.152 9.609 18.5 1 97.25 368 LEU B CA 1
ATOM 7227 C C . LEU B 1 368 ? 3.797 9.227 19.078 1 97.25 368 LEU B C 1
ATOM 7229 O O . LEU B 1 368 ? 2.951 10.086 19.328 1 97.25 368 LEU B O 1
ATOM 7233 N N . LEU B 1 369 ? 3.629 7.902 19.25 1 96.56 369 LEU B N 1
ATOM 7234 C CA . LEU B 1 369 ? 2.373 7.352 19.75 1 96.56 369 LEU B CA 1
ATOM 7235 C C . LEU B 1 369 ? 2.623 6.395 20.922 1 96.56 369 LEU B C 1
ATOM 7237 O O . LEU B 1 369 ? 2.523 5.176 20.766 1 96.56 369 LEU B O 1
ATOM 7241 N N . P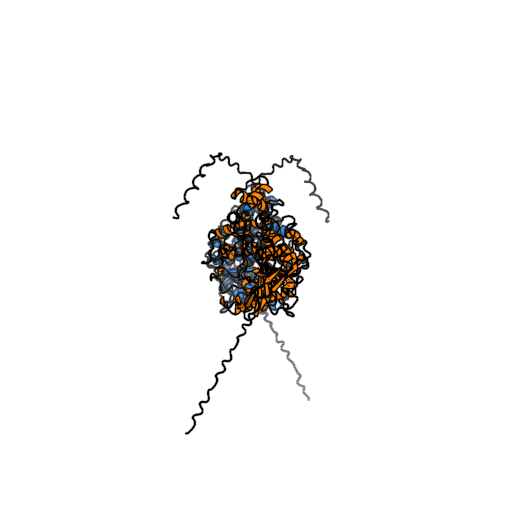RO B 1 370 ? 2.727 6.906 22.047 1 94.31 370 PRO B N 1
ATOM 7242 C CA . PRO B 1 370 ? 3.127 6.094 23.203 1 94.31 370 PRO B CA 1
ATOM 7243 C C . PRO B 1 370 ? 2.064 5.07 23.594 1 94.31 370 PRO B C 1
ATOM 7245 O O . PRO B 1 370 ? 2.379 4.066 24.25 1 94.31 370 PRO B O 1
ATOM 7248 N N . SER B 1 371 ? 0.863 5.266 23.234 1 92.94 371 SER B N 1
ATOM 7249 C CA . SER B 1 371 ? -0.216 4.375 23.656 1 92.94 371 SER B CA 1
ATOM 7250 C C . SER B 1 371 ? -0.346 3.182 22.719 1 92.94 371 SER B C 1
ATOM 7252 O O . SER B 1 371 ? -1.11 2.254 22.984 1 92.94 371 SER B O 1
ATOM 7254 N N . LEU B 1 372 ? 0.348 3.121 21.625 1 96.44 372 LEU B N 1
ATOM 7255 C CA . LEU B 1 372 ? 0.222 2.031 20.672 1 96.44 372 LEU B CA 1
ATOM 7256 C C . LEU B 1 372 ? 0.763 0.729 21.25 1 96.44 372 LEU B C 1
ATOM 7258 O O . LEU B 1 372 ? 1.849 0.708 21.828 1 96.44 372 LEU B O 1
ATOM 7262 N N . ASN B 1 373 ? -0.008 -0.337 21.172 1 96.12 373 ASN B N 1
ATOM 7263 C CA . ASN B 1 373 ? 0.503 -1.643 21.578 1 96.12 373 ASN B CA 1
ATOM 7264 C C . ASN B 1 373 ? 1.323 -2.293 20.469 1 96.12 373 ASN B C 1
ATOM 7266 O O . ASN B 1 373 ? 1.572 -1.674 19.438 1 96.12 373 ASN B O 1
ATOM 7270 N N . GLU B 1 374 ? 1.764 -3.486 20.641 1 95.75 374 GLU B N 1
ATOM 7271 C CA . GLU B 1 374 ? 2.697 -4.137 19.719 1 95.75 374 GLU B CA 1
ATOM 7272 C C . GLU B 1 374 ? 2.053 -4.391 18.359 1 95.75 374 GLU B C 1
ATOM 7274 O O . GLU B 1 374 ? 2.723 -4.332 17.328 1 95.75 374 GLU B O 1
ATOM 7279 N N . PHE B 1 375 ? 0.727 -4.707 18.312 1 97.19 375 PHE B N 1
ATOM 7280 C CA . PHE B 1 375 ? 0.026 -4.934 17.062 1 97.19 375 PHE B CA 1
ATOM 7281 C C . PHE B 1 375 ? 0.001 -3.66 16.219 1 97.19 375 PHE B C 1
ATOM 7283 O O . PHE B 1 375 ? 0.188 -3.709 15 1 97.19 375 PHE B O 1
ATOM 7290 N N . GLY B 1 376 ? -0.261 -2.527 16.953 1 97.94 376 GLY B N 1
ATOM 7291 C CA . GLY B 1 376 ? -0.239 -1.249 16.266 1 97.94 376 GLY B CA 1
ATOM 7292 C C . GLY B 1 376 ? 1.129 -0.891 15.719 1 97.94 376 GLY B C 1
ATOM 7293 O O . GLY B 1 376 ? 1.244 -0.42 14.586 1 97.94 376 GLY B O 1
ATOM 7294 N N . VAL B 1 377 ? 2.15 -1.12 16.484 1 98.31 377 VAL B N 1
ATOM 7295 C CA . VAL B 1 377 ? 3.516 -0.813 16.062 1 98.31 377 VAL B CA 1
ATOM 7296 C C . VAL B 1 377 ? 3.887 -1.645 14.844 1 98.31 377 VAL B C 1
ATOM 7298 O O . VAL B 1 377 ? 4.469 -1.127 13.891 1 98.31 377 VAL B O 1
ATOM 7301 N N . ASP B 1 378 ? 3.527 -2.926 14.82 1 97.94 378 ASP B N 1
ATOM 7302 C CA . ASP B 1 378 ? 3.816 -3.814 13.703 1 97.94 378 ASP B CA 1
ATOM 7303 C C . ASP B 1 378 ? 3.064 -3.377 12.445 1 97.94 378 ASP B C 1
ATOM 7305 O O . ASP B 1 378 ? 3.602 -3.453 11.336 1 97.94 378 ASP B O 1
ATOM 7309 N N . ALA B 1 379 ? 1.819 -2.975 12.656 1 98.56 379 ALA B N 1
ATOM 7310 C CA . ALA B 1 379 ? 1.018 -2.514 11.523 1 98.56 379 ALA B CA 1
ATOM 7311 C C . ALA B 1 379 ? 1.63 -1.267 10.891 1 98.56 379 ALA B C 1
ATOM 7313 O O . ALA B 1 379 ? 1.687 -1.15 9.664 1 98.56 379 ALA B O 1
ATOM 7314 N N . VAL B 1 380 ? 2.084 -0.297 11.703 1 98.81 380 VAL B N 1
ATOM 7315 C CA . VAL B 1 380 ? 2.719 0.92 11.211 1 98.81 380 VAL B CA 1
ATOM 7316 C C . VAL B 1 380 ? 4.008 0.568 10.469 1 98.81 380 VAL B C 1
ATOM 7318 O O . VAL B 1 380 ? 4.285 1.108 9.398 1 98.81 380 VAL B O 1
ATOM 7321 N N . ALA B 1 381 ? 4.801 -0.314 11.078 1 98.44 381 ALA B N 1
ATOM 7322 C CA . ALA B 1 381 ? 6.051 -0.731 10.453 1 98.44 381 ALA B CA 1
ATOM 7323 C C . ALA B 1 381 ? 5.801 -1.336 9.078 1 98.44 381 ALA B C 1
ATOM 7325 O O . ALA B 1 381 ? 6.5 -1.017 8.109 1 98.44 381 ALA B O 1
ATOM 7326 N N . PHE B 1 382 ? 4.848 -2.199 8.938 1 98.38 382 PHE B N 1
ATOM 7327 C CA . PHE B 1 382 ? 4.566 -2.809 7.645 1 98.38 382 PHE B CA 1
ATOM 7328 C C . PHE B 1 382 ? 4.098 -1.761 6.641 1 98.38 382 PHE B C 1
ATOM 7330 O O . PHE B 1 382 ? 4.523 -1.766 5.484 1 98.38 382 PHE B O 1
ATOM 7337 N N . GLU B 1 383 ? 3.164 -0.858 7.094 1 98.38 383 GLU B N 1
ATOM 7338 C CA . GLU B 1 383 ? 2.566 0.138 6.207 1 98.38 383 GLU B CA 1
ATOM 7339 C C . GLU B 1 383 ? 3.629 1.044 5.598 1 98.38 383 GLU B C 1
ATOM 7341 O O . GLU B 1 383 ? 3.541 1.406 4.422 1 98.38 383 GLU B O 1
ATOM 7346 N N . TYR B 1 384 ? 4.637 1.377 6.348 1 98.38 384 TYR B N 1
ATOM 7347 C CA . TYR B 1 384 ? 5.5 2.463 5.898 1 98.38 384 TYR B CA 1
ATOM 7348 C C . TYR B 1 384 ? 6.832 1.927 5.395 1 98.38 384 TYR B C 1
ATOM 7350 O O . TYR B 1 384 ? 7.637 2.674 4.832 1 98.38 384 TYR B O 1
ATOM 7358 N N . THR B 1 385 ? 7.102 0.625 5.516 1 97.62 385 THR B N 1
ATOM 7359 C CA . THR B 1 385 ? 8.32 0.038 4.965 1 97.62 385 THR B CA 1
ATOM 7360 C C . THR B 1 385 ? 8.242 -0.044 3.443 1 97.62 385 THR B C 1
ATOM 7362 O O . THR B 1 385 ? 7.242 -0.516 2.895 1 97.62 385 THR B O 1
ATOM 7365 N N . ASP B 1 386 ? 9.227 0.498 2.816 1 96.12 386 ASP B N 1
ATOM 7366 C CA . ASP B 1 386 ? 9.359 0.26 1.382 1 96.12 386 ASP B CA 1
ATOM 7367 C C . ASP B 1 386 ? 9.922 -1.133 1.107 1 96.12 386 ASP B C 1
ATOM 7369 O O . ASP B 1 386 ? 11.133 -1.341 1.161 1 96.12 386 ASP B O 1
ATOM 7373 N N . TRP B 1 387 ? 9.078 -1.981 0.71 1 94.31 387 TRP B N 1
ATOM 7374 C CA . TRP B 1 387 ? 9.414 -3.395 0.571 1 94.31 387 TRP B CA 1
ATOM 7375 C C . TRP B 1 387 ? 10.273 -3.631 -0.666 1 94.31 387 TRP B C 1
ATOM 7377 O O . TRP B 1 387 ? 10.859 -4.707 -0.827 1 94.31 387 TRP B O 1
ATOM 7387 N N . ARG B 1 388 ? 10.531 -2.635 -1.577 1 92.75 388 ARG B N 1
ATOM 7388 C CA . ARG B 1 388 ? 11.391 -2.73 -2.756 1 92.75 388 ARG B CA 1
ATOM 7389 C C . ARG B 1 388 ? 12.844 -2.436 -2.404 1 92.75 388 ARG B C 1
ATOM 7391 O O . ARG B 1 388 ? 13.75 -2.725 -3.188 1 92.75 388 ARG B O 1
ATOM 7398 N N . SER B 1 389 ? 12.977 -1.857 -1.194 1 86.38 389 SER B N 1
ATOM 7399 C CA . SER B 1 389 ? 14.289 -1.299 -0.881 1 86.38 389 SER B CA 1
ATOM 7400 C C . SER B 1 389 ? 14.781 -1.771 0.483 1 86.38 389 SER B C 1
ATOM 7402 O O . SER B 1 389 ? 15.383 -1.001 1.234 1 86.38 389 SER B O 1
ATOM 7404 N N . LEU B 1 390 ? 14.516 -2.953 0.788 1 88.38 390 LEU B N 1
ATOM 7405 C CA . LEU B 1 390 ? 14.836 -3.434 2.127 1 88.38 390 LEU B CA 1
ATOM 7406 C C . LEU B 1 390 ? 16.344 -3.447 2.355 1 88.38 390 LEU B C 1
ATOM 7408 O O . LEU B 1 390 ? 16.797 -3.367 3.496 1 88.38 390 LEU B O 1
ATOM 7412 N N . GLU B 1 391 ? 17.078 -3.486 1.277 1 87.38 391 GLU B N 1
ATOM 7413 C CA . GLU B 1 391 ? 18.531 -3.578 1.407 1 87.38 391 GLU B CA 1
ATOM 7414 C C . GLU B 1 391 ? 19.156 -2.193 1.505 1 87.38 391 GLU B C 1
ATOM 7416 O O . GLU B 1 391 ? 20.344 -2.066 1.829 1 87.38 391 GLU B O 1
ATOM 7421 N N . LYS B 1 392 ? 18.406 -1.197 1.231 1 91.31 392 LYS B N 1
ATOM 7422 C CA . LYS B 1 392 ? 18.938 0.161 1.329 1 91.31 392 LYS B CA 1
ATOM 7423 C C . LYS B 1 392 ? 19.047 0.604 2.785 1 91.31 392 LYS B C 1
ATOM 7425 O O . LYS B 1 392 ? 18.109 0.431 3.566 1 91.31 392 LYS B O 1
ATOM 7430 N N . PRO B 1 393 ? 20.109 1.197 3.121 1 93.5 393 PRO B N 1
ATOM 7431 C CA . PRO B 1 393 ? 20.312 1.606 4.516 1 93.5 393 PRO B CA 1
ATOM 7432 C C . PRO B 1 393 ? 19.312 2.676 4.961 1 93.5 393 PRO B C 1
ATOM 7434 O O . PRO B 1 393 ? 19.047 2.814 6.156 1 93.5 393 PRO B O 1
ATOM 7437 N N . ALA B 1 394 ? 18.719 3.408 4.027 1 95.69 394 ALA B N 1
ATOM 7438 C CA . ALA B 1 394 ? 17.844 4.539 4.34 1 95.69 394 ALA B CA 1
ATOM 7439 C C . ALA B 1 394 ? 16.406 4.082 4.566 1 95.69 394 ALA B C 1
ATOM 7441 O O . ALA B 1 394 ? 15.555 4.883 4.941 1 95.69 394 ALA B O 1
ATOM 7442 N N . VAL B 1 395 ? 16.109 2.789 4.422 1 96.81 395 VAL B N 1
ATOM 7443 C CA . VAL B 1 395 ? 14.742 2.293 4.309 1 96.81 395 VAL B CA 1
ATOM 7444 C C . VAL B 1 395 ? 13.938 2.697 5.543 1 96.81 395 VAL B C 1
ATOM 7446 O O . VAL B 1 395 ? 12.828 3.211 5.426 1 96.81 395 VAL B O 1
ATOM 7449 N N . TYR B 1 396 ? 14.492 2.621 6.727 1 97.81 396 TYR B N 1
ATOM 7450 C CA . TYR B 1 396 ? 13.719 2.879 7.934 1 97.81 396 TYR B CA 1
ATOM 7451 C C . TYR B 1 396 ? 13.766 4.355 8.305 1 97.81 396 TYR B C 1
ATOM 7453 O O . TYR B 1 396 ? 12.852 4.863 8.969 1 97.81 396 TYR B O 1
ATOM 7461 N N . ARG B 1 397 ? 14.852 5.07 7.938 1 97.12 397 ARG B N 1
ATOM 7462 C CA . ARG B 1 397 ? 14.844 6.527 8.062 1 97.12 397 ARG B CA 1
ATOM 7463 C C . ARG B 1 397 ? 13.711 7.137 7.246 1 97.12 397 ARG B C 1
ATOM 7465 O O . ARG B 1 397 ? 12.945 7.961 7.754 1 97.12 397 ARG B O 1
ATOM 7472 N N . ASP B 1 398 ? 13.648 6.668 5.984 1 97.12 398 ASP B N 1
ATOM 7473 C CA . ASP B 1 398 ? 12.617 7.176 5.086 1 97.12 398 ASP B CA 1
ATOM 7474 C C . ASP B 1 398 ? 11.219 6.773 5.562 1 97.12 398 ASP B C 1
ATOM 7476 O O . ASP B 1 398 ? 10.273 7.551 5.441 1 97.12 398 ASP B O 1
ATOM 7480 N N . ALA B 1 399 ? 11.109 5.586 6.102 1 98.31 399 ALA B N 1
ATOM 7481 C CA . ALA B 1 399 ? 9.844 5.148 6.68 1 98.31 399 ALA B CA 1
ATOM 7482 C C . ALA B 1 399 ? 9.43 6.055 7.836 1 98.31 399 ALA B C 1
ATOM 7484 O O . ALA B 1 399 ? 8.258 6.438 7.941 1 98.31 399 ALA B O 1
ATOM 7485 N N . ALA B 1 400 ? 10.359 6.379 8.672 1 98.44 400 ALA B N 1
ATOM 7486 C CA . ALA B 1 400 ? 10.078 7.238 9.812 1 98.44 400 ALA B CA 1
ATOM 7487 C C . ALA B 1 400 ? 9.641 8.625 9.367 1 98.44 400 ALA B C 1
ATOM 7489 O O . ALA B 1 400 ? 8.68 9.18 9.898 1 98.44 400 ALA B O 1
ATOM 7490 N N . GLU B 1 401 ? 10.344 9.133 8.43 1 97.5 401 GLU B N 1
ATOM 7491 C CA . GLU B 1 401 ? 10 10.445 7.887 1 97.5 401 GLU B CA 1
ATOM 7492 C C . GLU B 1 401 ? 8.586 10.453 7.32 1 97.5 401 GLU B C 1
ATOM 7494 O O . GLU B 1 401 ? 7.797 11.352 7.621 1 97.5 401 GLU B O 1
ATOM 7499 N N . ASN B 1 402 ? 8.273 9.469 6.555 1 98.19 402 ASN B N 1
ATOM 7500 C CA . ASN B 1 402 ? 6.953 9.383 5.941 1 98.19 402 ASN B CA 1
ATOM 7501 C C . ASN B 1 402 ? 5.863 9.172 6.988 1 98.19 402 ASN B C 1
ATOM 7503 O O . ASN B 1 402 ? 4.789 9.773 6.902 1 98.19 402 ASN B O 1
ATOM 7507 N N . MET B 1 403 ? 6.156 8.32 7.941 1 98.75 403 MET B N 1
ATOM 7508 C CA . MET B 1 403 ? 5.184 8.023 8.984 1 98.75 403 MET B CA 1
ATOM 7509 C C . MET B 1 403 ? 4.871 9.273 9.805 1 98.75 403 MET B C 1
ATOM 7511 O O . MET B 1 403 ? 3.705 9.633 9.969 1 98.75 403 MET B O 1
ATOM 7515 N N . VAL B 1 404 ? 5.895 9.961 10.25 1 98.62 404 VAL B N 1
ATOM 7516 C CA . VAL B 1 404 ? 5.73 11.164 11.062 1 98.62 404 VAL B CA 1
ATOM 7517 C C . VAL B 1 404 ? 5.074 12.266 10.234 1 98.62 404 VAL B C 1
ATOM 7519 O O . VAL B 1 404 ? 4.152 12.93 10.703 1 98.62 404 VAL B O 1
ATOM 7522 N N . GLY B 1 405 ? 5.531 12.445 9 1 98.56 405 GLY B N 1
ATOM 7523 C CA . GLY B 1 405 ? 4.977 13.461 8.117 1 98.56 405 GLY B CA 1
ATOM 7524 C C . GLY B 1 405 ? 3.512 13.242 7.793 1 98.56 405 GLY B C 1
ATOM 7525 O O . GLY B 1 405 ? 2.715 14.18 7.824 1 98.56 405 GLY B O 1
ATOM 7526 N N . ASP B 1 406 ? 3.182 11.984 7.492 1 98.75 406 ASP B N 1
ATOM 7527 C CA . ASP B 1 406 ? 1.802 11.664 7.145 1 98.75 406 ASP B CA 1
ATOM 7528 C C . ASP B 1 406 ? 0.872 11.852 8.344 1 98.75 406 ASP B C 1
ATOM 7530 O O . ASP B 1 406 ? -0.123 12.57 8.25 1 98.75 406 ASP B O 1
ATOM 7534 N N . TYR B 1 407 ? 1.192 11.273 9.438 1 98.62 407 TYR B N 1
ATOM 7535 C CA . TYR B 1 407 ? 0.29 11.25 10.578 1 98.62 407 TYR B CA 1
ATOM 7536 C C . TYR B 1 407 ? 0.119 12.641 11.172 1 98.62 407 TYR B C 1
ATOM 7538 O O . TYR B 1 407 ? -0.979 13.016 11.594 1 98.62 407 TYR B O 1
ATOM 7546 N N . SER B 1 408 ? 1.173 13.398 11.164 1 98.62 408 SER B N 1
ATOM 7547 C CA . SER B 1 408 ? 1.17 14.625 11.961 1 98.62 408 SER B CA 1
ATOM 7548 C C . SER B 1 408 ? 0.761 15.828 11.109 1 98.62 408 SER B C 1
ATOM 7550 O O . SER B 1 408 ? 0.251 16.828 11.641 1 98.62 408 SER B O 1
ATOM 7552 N N . PHE B 1 409 ? 0.985 15.727 9.766 1 98.75 409 PHE B N 1
ATOM 7553 C CA . PHE B 1 409 ? 0.833 16.969 9.023 1 98.75 409 PHE B CA 1
ATOM 7554 C C . PHE B 1 409 ? 0.073 16.719 7.723 1 98.75 409 PHE B C 1
ATOM 7556 O O . PHE B 1 409 ? -0.979 17.328 7.492 1 98.75 409 PHE B O 1
ATOM 7563 N N . LYS B 1 410 ? 0.475 15.805 6.918 1 98.81 410 LYS B N 1
ATOM 7564 C CA . LYS B 1 410 ? -0.107 15.648 5.586 1 98.81 410 LYS B CA 1
ATOM 7565 C C . LYS B 1 410 ? -1.548 15.156 5.672 1 98.81 410 LYS B C 1
ATOM 7567 O O . LYS B 1 410 ? -2.457 15.773 5.117 1 98.81 410 LYS B O 1
ATOM 7572 N N . CYS B 1 411 ? -1.723 14.047 6.391 1 98.69 411 CYS B N 1
ATOM 7573 C CA . CYS B 1 411 ? -3.051 13.445 6.438 1 98.69 411 CYS B CA 1
ATOM 7574 C C . CYS B 1 411 ? -4.059 14.391 7.082 1 98.69 411 CYS B C 1
ATOM 7576 O O . CYS B 1 411 ? -5.164 14.562 6.57 1 98.69 411 CYS B O 1
ATOM 7578 N N . PRO B 1 412 ? -3.711 15.078 8.18 1 98.62 412 PRO B N 1
ATOM 7579 C CA . PRO B 1 412 ? -4.68 16 8.758 1 98.62 412 PRO B CA 1
ATOM 7580 C C . PRO B 1 412 ? -5.086 17.125 7.797 1 98.62 412 PRO B C 1
ATOM 7582 O O . PRO B 1 412 ? -6.262 17.484 7.73 1 98.62 412 PRO B O 1
ATOM 7585 N N . VAL B 1 413 ? -4.176 17.641 7.035 1 98.75 413 VAL B N 1
ATOM 7586 C CA . VAL B 1 413 ? -4.477 18.703 6.086 1 98.75 413 VAL B CA 1
ATOM 7587 C C . VAL B 1 413 ? -5.348 18.156 4.957 1 98.75 413 VAL B C 1
ATOM 7589 O O . VAL B 1 413 ? -6.309 18.812 4.539 1 98.75 413 VAL B O 1
ATOM 7592 N N . ILE B 1 414 ? -5.004 17 4.504 1 98.38 414 ILE B N 1
ATOM 7593 C CA . ILE B 1 414 ? -5.766 16.359 3.438 1 98.38 414 ILE B CA 1
ATOM 7594 C C . ILE B 1 414 ? -7.184 16.062 3.922 1 98.38 414 ILE B C 1
ATOM 7596 O O . ILE B 1 414 ? -8.156 16.344 3.219 1 98.38 414 ILE B O 1
ATOM 7600 N N . GLU B 1 415 ? -7.309 15.586 5.141 1 97.44 415 GLU B N 1
ATOM 7601 C CA . GLU B 1 415 ? -8.617 15.25 5.695 1 97.44 415 GLU B CA 1
ATOM 7602 C C . GLU B 1 415 ? -9.453 16.5 5.926 1 97.44 415 GLU B C 1
ATOM 7604 O O . GLU B 1 415 ? -10.672 16.484 5.715 1 97.44 415 GLU B O 1
ATOM 7609 N N . ALA B 1 416 ? -8.805 17.531 6.406 1 97.81 416 ALA B N 1
ATOM 7610 C CA . ALA B 1 416 ? -9.516 18.797 6.562 1 97.81 416 ALA B CA 1
ATOM 7611 C C . ALA B 1 416 ? -10.016 19.312 5.219 1 97.81 416 ALA B C 1
ATOM 7613 O O . ALA B 1 416 ? -11.141 19.812 5.121 1 97.81 416 ALA B O 1
ATOM 7614 N N . SER B 1 417 ? -9.195 19.203 4.203 1 97.75 417 SER B N 1
ATOM 7615 C CA . SER B 1 417 ? -9.555 19.641 2.857 1 97.75 417 SER B CA 1
ATOM 7616 C C . SER B 1 417 ? -10.703 18.812 2.299 1 97.75 417 SER B C 1
ATOM 7618 O O . SER B 1 417 ? -11.625 19.344 1.676 1 97.75 417 SER B O 1
ATOM 7620 N N . LEU B 1 418 ? -10.633 17.531 2.533 1 95.44 418 LEU B N 1
ATOM 7621 C CA . LEU B 1 418 ? -11.695 16.641 2.082 1 95.44 418 LEU B CA 1
ATOM 7622 C C . LEU B 1 418 ? -13.008 16.969 2.781 1 95.44 418 LEU B C 1
ATOM 7624 O O . LEU B 1 418 ? -14.07 16.984 2.148 1 95.44 418 LEU B O 1
ATOM 7628 N N . ALA B 1 419 ? -12.922 17.156 4.098 1 95.62 419 ALA B N 1
ATOM 7629 C CA . ALA B 1 419 ? -14.117 17.516 4.855 1 95.62 419 ALA B CA 1
ATOM 7630 C C . ALA B 1 419 ? -14.75 18.797 4.312 1 95.62 419 ALA B C 1
ATOM 7632 O O . ALA B 1 419 ? -15.977 18.891 4.191 1 95.62 419 ALA B O 1
ATOM 7633 N N . ARG B 1 420 ? -13.938 19.766 3.977 1 96.44 420 ARG B N 1
ATOM 7634 C CA . ARG B 1 420 ? -14.43 21.016 3.434 1 96.44 420 ARG B CA 1
ATOM 7635 C C . ARG B 1 420 ? -15.078 20.812 2.068 1 96.44 420 ARG B C 1
ATOM 7637 O O . ARG B 1 420 ? -16.156 21.359 1.796 1 96.44 420 ARG B O 1
ATOM 7644 N N . ALA B 1 421 ? -14.422 20.094 1.242 1 95.12 421 ALA B N 1
ATOM 7645 C CA . ALA B 1 421 ? -14.953 19.812 -0.09 1 95.12 421 ALA B CA 1
ATOM 7646 C C . ALA B 1 421 ? -16.281 19.078 -0.008 1 95.12 421 ALA B C 1
ATOM 7648 O O . ALA B 1 421 ? -17.219 19.375 -0.757 1 95.12 421 ALA B O 1
ATOM 7649 N N . ARG B 1 422 ? -16.375 18.188 0.872 1 92.06 422 ARG B N 1
ATOM 7650 C CA . ARG B 1 422 ? -17.594 17.406 1.056 1 92.06 422 ARG B CA 1
ATOM 7651 C C . ARG B 1 422 ? -18.75 18.297 1.525 1 92.06 422 ARG B C 1
ATOM 7653 O O . ARG B 1 422 ? -19.906 18.047 1.177 1 92.06 422 ARG B O 1
ATOM 7660 N N . ALA B 1 423 ? -18.375 19.25 2.289 1 91.94 423 ALA B N 1
ATOM 7661 C CA . ALA B 1 423 ? -19.391 20.156 2.818 1 91.94 423 ALA B CA 1
ATOM 7662 C C . ALA B 1 423 ? -19.766 21.219 1.787 1 91.94 423 ALA B C 1
ATOM 7664 O O . ALA B 1 423 ? -20.594 22.094 2.061 1 91.94 423 ALA B O 1
ATOM 7665 N N . GLY B 1 424 ? -19.156 21.219 0.618 1 91.81 424 GLY B N 1
ATOM 7666 C CA . GLY B 1 424 ? -19.531 22.109 -0.468 1 91.81 424 GLY B CA 1
ATOM 7667 C C . GLY B 1 424 ? -18.609 23.312 -0.569 1 91.81 424 GLY B C 1
ATOM 7668 O O . GLY B 1 424 ? -18.859 24.219 -1.376 1 91.81 424 GLY B O 1
ATOM 7669 N N . GLY B 1 425 ? -17.609 23.344 0.269 1 94.44 425 GLY B N 1
ATOM 7670 C CA . GLY B 1 425 ? -16.672 24.469 0.225 1 94.44 425 GLY B CA 1
ATOM 7671 C C . GLY B 1 425 ? -15.664 24.359 -0.904 1 94.44 425 GLY B C 1
ATOM 7672 O O . GLY B 1 425 ? -15.453 23.266 -1.453 1 94.44 425 GLY B O 1
ATOM 7673 N N . LYS B 1 426 ? -15.078 25.469 -1.261 1 96.38 426 LYS B N 1
ATOM 7674 C CA . LYS B 1 426 ? -14.039 25.531 -2.281 1 96.38 426 LYS B CA 1
ATOM 7675 C C . LYS B 1 426 ? -12.648 25.406 -1.661 1 96.38 426 LYS B C 1
ATOM 7677 O O . LYS B 1 426 ? -12.312 26.141 -0.73 1 96.38 426 LYS B O 1
ATOM 7682 N N . VAL B 1 427 ? -11.898 24.484 -2.23 1 98.19 427 VAL B N 1
ATOM 7683 C CA . VAL B 1 427 ? -10.555 24.25 -1.713 1 98.19 427 VAL B CA 1
ATOM 7684 C C . VAL B 1 427 ? -9.562 24.172 -2.871 1 98.19 427 VAL B C 1
ATOM 7686 O O . VAL B 1 427 ? -9.867 23.594 -3.916 1 98.19 427 VAL B O 1
ATOM 7689 N N . TYR B 1 428 ? -8.461 24.812 -2.756 1 98.69 428 TYR B N 1
ATOM 7690 C CA . TYR B 1 428 ? -7.277 24.625 -3.592 1 98.69 428 TYR B CA 1
ATOM 7691 C C . TYR B 1 428 ? -6.145 23.984 -2.795 1 98.69 428 TYR B C 1
ATOM 7693 O O . TYR B 1 428 ? -5.723 24.531 -1.768 1 98.69 428 TYR B O 1
ATOM 7701 N N . MET B 1 429 ? -5.629 22.844 -3.301 1 98.75 429 MET B N 1
ATOM 7702 C CA . MET B 1 429 ? -4.609 22.125 -2.541 1 98.75 429 MET B CA 1
ATOM 7703 C C . MET B 1 429 ? -3.27 22.156 -3.271 1 98.75 429 MET B C 1
ATOM 7705 O O . MET B 1 429 ? -3.227 22.094 -4.5 1 98.75 429 MET B O 1
ATOM 7709 N N . TYR B 1 430 ? -2.145 22.219 -2.451 1 98.75 430 TYR B N 1
ATOM 7710 C CA . TYR B 1 430 ? -0.81 22.203 -3.039 1 98.75 430 TYR B CA 1
ATOM 7711 C C . TYR B 1 430 ? 0.127 21.297 -2.248 1 98.75 430 TYR B C 1
ATOM 7713 O O . TYR B 1 430 ? -0.147 20.969 -1.092 1 98.75 430 TYR B O 1
ATOM 7721 N N . GLN B 1 431 ? 1.14 20.859 -2.867 1 98.81 431 GLN B N 1
ATOM 7722 C CA . GLN B 1 431 ? 2.314 20.234 -2.275 1 98.81 431 GLN B CA 1
ATOM 7723 C C . GLN B 1 431 ? 3.588 20.984 -2.639 1 98.81 431 GLN B C 1
ATOM 7725 O O . GLN B 1 431 ? 3.887 21.188 -3.82 1 98.81 431 GLN B O 1
ATOM 7730 N N . PHE B 1 432 ? 4.266 21.484 -1.613 1 98.62 432 PHE B N 1
ATOM 7731 C CA . PHE B 1 432 ? 5.57 22.094 -1.843 1 98.62 432 PHE B CA 1
ATOM 7732 C C . PHE B 1 432 ? 6.668 21.047 -1.876 1 98.62 432 PHE B C 1
ATOM 7734 O O . PHE B 1 432 ? 6.812 20.25 -0.936 1 98.62 432 PHE B O 1
ATOM 7741 N N . ASN B 1 433 ? 7.492 21.047 -2.914 1 97.5 433 ASN B N 1
ATOM 7742 C CA . ASN B 1 433 ? 8.438 19.953 -3.125 1 97.5 433 ASN B CA 1
ATOM 7743 C C . ASN B 1 433 ? 9.836 20.484 -3.455 1 97.5 433 ASN B C 1
ATOM 7745 O O . ASN B 1 433 ? 10.641 19.766 -4.066 1 97.5 433 ASN B O 1
ATOM 7749 N N . HIS B 1 434 ? 10.172 21.703 -3.074 1 96.25 434 HIS B N 1
ATOM 7750 C CA . HIS B 1 434 ? 11.477 22.266 -3.385 1 96.25 434 HIS B CA 1
ATOM 7751 C C . HIS B 1 434 ? 12.406 22.203 -2.176 1 96.25 434 HIS B C 1
ATOM 7753 O O . HIS B 1 434 ? 12.016 22.578 -1.07 1 96.25 434 HIS B O 1
ATOM 7759 N N . VAL B 1 435 ? 13.617 21.703 -2.412 1 93.88 435 VAL B N 1
ATOM 7760 C CA . VAL B 1 435 ? 14.664 21.734 -1.402 1 93.88 435 VAL B CA 1
ATOM 7761 C C . VAL B 1 435 ? 15.438 23.047 -1.516 1 93.88 435 VAL B C 1
ATOM 7763 O O . VAL B 1 435 ? 16.094 23.312 -2.529 1 93.88 435 VAL B O 1
ATOM 7766 N N . LEU B 1 436 ? 15.383 23.859 -0.478 1 91.62 436 LEU B N 1
ATOM 7767 C CA . LEU B 1 436 ? 16.047 25.172 -0.487 1 91.62 436 LEU B CA 1
ATOM 7768 C C . LEU B 1 436 ? 17.547 25 -0.625 1 91.62 436 LEU B C 1
ATOM 7770 O O . LEU B 1 436 ? 18.141 24.109 -0.022 1 91.62 436 LEU B O 1
ATOM 7774 N N . SER B 1 437 ? 18.125 25.828 -1.377 1 88.62 437 SER B N 1
ATOM 7775 C CA . SER B 1 437 ? 19.562 25.797 -1.63 1 88.62 437 SER B CA 1
ATOM 7776 C C . SER B 1 437 ? 20.359 26.109 -0.363 1 88.62 437 SER B C 1
ATOM 7778 O O . SER B 1 437 ? 21.5 25.672 -0.218 1 88.62 437 SER B O 1
ATOM 7780 N N . VAL B 1 438 ? 19.781 26.859 0.606 1 79.94 438 VAL B N 1
ATOM 7781 C CA . VAL B 1 438 ? 20.5 27.328 1.787 1 79.94 438 VAL B CA 1
ATOM 7782 C C . VAL B 1 438 ? 20.484 26.25 2.867 1 79.94 438 VAL B C 1
ATOM 7784 O O . VAL B 1 438 ? 21.188 26.359 3.877 1 79.94 438 VAL B O 1
ATOM 7787 N N . LEU B 1 439 ? 19.688 25.234 2.785 1 69.44 439 LEU B N 1
ATOM 7788 C CA . LEU B 1 439 ? 19.594 24.188 3.787 1 69.44 439 LEU B CA 1
ATOM 7789 C C . LEU B 1 439 ? 20.797 23.25 3.701 1 69.44 439 LEU B C 1
ATOM 7791 O O . LEU B 1 439 ? 21.422 23.125 2.639 1 69.44 439 LEU B O 1
ATOM 7795 N N . PRO B 1 440 ? 21.078 22.75 5.035 1 64.69 440 PRO B N 1
ATOM 7796 C CA . PRO B 1 440 ? 22.219 21.828 5.074 1 64.69 440 PRO B CA 1
ATOM 7797 C C . PRO B 1 440 ? 22.109 20.719 4.031 1 64.69 440 PRO B C 1
ATOM 7799 O O . PRO B 1 440 ? 21.016 20.359 3.625 1 64.69 440 PRO B O 1
ATOM 7802 N N . PRO B 1 441 ? 23.203 20.188 3.82 1 61.06 441 PRO B N 1
ATOM 7803 C CA . PRO B 1 441 ? 23.422 19.297 2.674 1 61.06 441 PRO B CA 1
ATOM 7804 C C . PRO B 1 441 ? 22.812 17.922 2.875 1 61.06 441 PRO B C 1
ATOM 7806 O O . PRO B 1 441 ? 22.672 17.156 1.914 1 61.06 441 PRO B O 1
ATOM 7809 N N . SER B 1 442 ? 22.531 17.688 4.199 1 70.88 442 SER B N 1
ATOM 7810 C CA . SER B 1 442 ? 22.172 16.281 4.168 1 70.88 442 SER B CA 1
ATOM 7811 C C . SER B 1 442 ? 20.906 16.047 3.346 1 70.88 442 SER B C 1
ATOM 7813 O O . SER B 1 442 ? 19.844 16.609 3.648 1 70.88 442 SER B O 1
ATOM 7815 N N . PRO B 1 443 ? 21.094 15.258 2.477 1 76.06 443 PRO B N 1
ATOM 7816 C CA . PRO B 1 443 ? 20.078 15.109 1.438 1 76.06 443 PRO B CA 1
ATOM 7817 C C . PRO B 1 443 ? 18.766 14.547 1.98 1 76.06 443 PRO B C 1
ATOM 7819 O O . PRO B 1 443 ? 17.703 14.781 1.399 1 76.06 443 PRO B O 1
ATOM 7822 N N . TRP B 1 444 ? 18.859 13.984 3.238 1 85.62 444 TRP B N 1
ATOM 7823 C CA . TRP B 1 444 ? 17.625 13.312 3.609 1 85.62 444 TRP B CA 1
ATOM 7824 C C . TRP B 1 444 ? 16.625 14.297 4.215 1 85.62 444 TRP B C 1
ATOM 7826 O O . TRP B 1 444 ? 15.445 13.984 4.363 1 85.62 444 TRP B O 1
ATOM 7836 N N . ILE B 1 445 ? 16.953 15.531 4.473 1 86.75 445 ILE B N 1
ATOM 7837 C CA . ILE B 1 445 ? 16.078 16.547 5.043 1 86.75 445 ILE B CA 1
ATOM 7838 C C . ILE B 1 445 ? 14.977 16.906 4.043 1 86.75 445 ILE B C 1
ATOM 7840 O O . ILE B 1 445 ? 13.812 17.062 4.422 1 86.75 445 ILE B O 1
ATOM 7844 N N . GLY B 1 446 ? 15.305 17.062 2.754 1 92.25 446 GLY B N 1
ATOM 7845 C CA . GLY B 1 446 ? 14.336 17.281 1.691 1 92.25 446 GLY B CA 1
ATOM 7846 C C . GLY B 1 446 ? 13.578 18.594 1.835 1 92.25 446 GLY B C 1
ATOM 7847 O O . GLY B 1 446 ? 14.094 19.547 2.406 1 92.25 446 GLY B O 1
ATOM 7848 N N . ALA B 1 447 ? 12.398 18.688 1.178 1 94.88 447 ALA B N 1
ATOM 7849 C CA . ALA B 1 447 ? 11.508 19.828 1.336 1 94.88 447 ALA B CA 1
ATOM 7850 C C . ALA B 1 447 ? 10.805 19.797 2.689 1 94.88 447 ALA B C 1
ATOM 7852 O O . ALA B 1 447 ? 9.656 19.359 2.787 1 94.88 447 ALA B O 1
ATOM 7853 N N . ARG B 1 448 ? 11.398 20.281 3.666 1 92.88 448 ARG B N 1
ATOM 7854 C CA . ARG B 1 448 ? 11 20.016 5.047 1 92.88 448 ARG B CA 1
ATOM 7855 C C . ARG B 1 448 ? 9.906 20.984 5.484 1 92.88 448 ARG B C 1
ATOM 7857 O O . ARG B 1 448 ? 9.602 21.953 4.781 1 92.88 448 ARG B O 1
ATOM 7864 N N . HIS B 1 449 ? 9.367 20.766 6.633 1 94.88 449 HIS B N 1
ATOM 7865 C CA . HIS B 1 449 ? 8.305 21.5 7.301 1 94.88 449 HIS B CA 1
ATOM 7866 C C . HIS B 1 449 ? 8.625 23 7.348 1 94.88 449 HIS B C 1
ATOM 7868 O O . HIS B 1 449 ? 9.719 23.391 7.746 1 94.88 449 HIS B O 1
ATOM 7874 N N . SER B 1 450 ? 7.75 23.891 6.785 1 93.12 450 SER B N 1
ATOM 7875 C CA . SER B 1 450 ? 7.734 25.344 6.891 1 93.12 450 SER B CA 1
ATOM 7876 C C . SER B 1 450 ? 8.68 25.984 5.883 1 93.12 450 SER B C 1
ATOM 7878 O O . SER B 1 450 ? 8.836 27.219 5.855 1 93.12 450 SER B O 1
ATOM 7880 N N . THR B 1 451 ? 9.289 25.188 4.996 1 93.38 451 THR B N 1
ATOM 7881 C CA . THR B 1 451 ? 10.266 25.797 4.09 1 93.38 451 THR B CA 1
ATOM 7882 C C . THR B 1 451 ? 9.562 26.578 2.979 1 93.38 451 THR B C 1
ATOM 7884 O O . THR B 1 451 ? 10.172 27.438 2.338 1 93.38 451 THR B O 1
ATOM 7887 N N . GLU B 1 452 ? 8.359 26.312 2.75 1 95.81 452 GLU B N 1
ATOM 7888 C CA . GLU B 1 452 ? 7.641 27.062 1.726 1 95.81 452 GLU B CA 1
ATOM 7889 C C . GLU B 1 452 ? 7.484 28.531 2.125 1 95.81 452 GLU B C 1
ATOM 7891 O O . GLU B 1 452 ? 7.246 29.391 1.272 1 95.81 452 GLU B O 1
ATOM 7896 N N . LEU B 1 453 ? 7.656 28.828 3.438 1 96.31 453 LEU B N 1
ATOM 7897 C CA . LEU B 1 453 ? 7.473 30.188 3.932 1 96.31 453 LEU B CA 1
ATOM 7898 C C . LEU B 1 453 ? 8.531 31.109 3.355 1 96.31 453 LEU B C 1
ATOM 7900 O O . LEU B 1 453 ? 8.289 32.312 3.189 1 96.31 453 LEU B O 1
ATOM 7904 N N . TYR B 1 454 ? 9.719 30.578 2.992 1 94.19 454 TYR B N 1
ATOM 7905 C CA . TYR B 1 454 ? 10.75 31.391 2.352 1 94.19 454 TYR B CA 1
ATOM 7906 C C . TYR B 1 454 ? 10.25 31.953 1.031 1 94.19 454 TYR B C 1
ATOM 7908 O O . TYR B 1 454 ? 10.648 33.062 0.632 1 94.19 454 TYR B O 1
ATOM 7916 N N . MET B 1 455 ? 9.406 31.156 0.443 1 96.5 455 MET B N 1
ATOM 7917 C CA . MET B 1 455 ? 8.844 31.578 -0.839 1 96.5 455 MET B CA 1
ATOM 7918 C C . MET B 1 455 ? 7.625 32.469 -0.634 1 96.5 455 MET B C 1
ATOM 7920 O O . MET B 1 455 ? 7.504 33.531 -1.271 1 96.5 455 MET B O 1
ATOM 7924 N N . VAL B 1 456 ? 6.785 32.125 0.246 1 97.69 456 VAL B N 1
ATOM 7925 C CA . VAL B 1 456 ? 5.516 32.812 0.463 1 97.69 456 VAL B CA 1
ATOM 7926 C C . VAL B 1 456 ? 5.773 34.25 0.937 1 97.69 456 VAL B C 1
ATOM 7928 O O . VAL B 1 456 ? 5.055 35.188 0.55 1 97.69 456 VAL B O 1
ATOM 7931 N N . PHE B 1 457 ? 6.824 34.438 1.75 1 96.62 457 PHE B N 1
ATOM 7932 C CA . PHE B 1 457 ? 7.105 35.75 2.307 1 96.62 457 PHE B CA 1
ATOM 7933 C C . PHE B 1 457 ? 8.188 36.469 1.502 1 96.62 457 PHE B C 1
ATOM 7935 O O . PHE B 1 457 ? 8.602 37.594 1.853 1 96.62 457 PHE B O 1
ATOM 7942 N N . GLY B 1 458 ? 8.703 35.812 0.489 1 95.31 458 GLY B N 1
ATOM 7943 C CA . GLY B 1 458 ? 9.609 36.469 -0.464 1 95.31 458 GLY B CA 1
ATOM 7944 C C . GLY B 1 458 ? 11.008 36.656 0.091 1 95.31 458 GLY B C 1
ATOM 7945 O O . GLY B 1 458 ? 11.719 37.562 -0.353 1 95.31 458 GLY B O 1
ATOM 7946 N N . LEU B 1 459 ? 11.375 35.875 1.063 1 92.25 459 LEU B N 1
ATOM 7947 C CA . LEU B 1 459 ? 12.688 36.031 1.686 1 92.25 459 LEU B CA 1
ATOM 7948 C C . LEU B 1 459 ? 13.797 35.875 0.662 1 92.25 459 LEU B C 1
ATOM 7950 O O . LEU B 1 459 ? 14.875 36.469 0.795 1 92.25 459 LEU B O 1
ATOM 7954 N N . THR B 1 460 ? 13.539 35.094 -0.346 1 92.12 460 THR B N 1
ATOM 7955 C CA . THR B 1 460 ? 14.555 34.812 -1.354 1 92.12 460 THR B CA 1
ATOM 7956 C C . THR B 1 460 ? 14.891 36.094 -2.15 1 92.12 460 THR B C 1
ATOM 7958 O O . THR B 1 460 ? 15.93 36.156 -2.803 1 92.12 460 THR B O 1
ATOM 7961 N N . LEU B 1 461 ? 14.039 37.062 -2.121 1 92.12 461 LEU B N 1
ATOM 7962 C CA . LEU B 1 461 ? 14.227 38.281 -2.881 1 92.12 461 LEU B CA 1
ATOM 7963 C C . LEU B 1 461 ? 15.156 39.25 -2.145 1 92.12 461 LEU B C 1
ATOM 7965 O O . LEU B 1 461 ? 15.578 40.25 -2.701 1 92.12 461 LEU B O 1
ATOM 7969 N N . ASP B 1 462 ? 15.398 38.906 -0.864 1 90.31 462 ASP B N 1
ATOM 7970 C CA . ASP B 1 462 ? 16.359 39.719 -0.12 1 90.31 462 ASP B CA 1
ATOM 7971 C C . ASP B 1 462 ? 17.766 39.531 -0.673 1 90.31 462 ASP B C 1
ATOM 7973 O O . ASP B 1 462 ? 18.359 38.438 -0.558 1 90.31 462 ASP B O 1
ATOM 7977 N N . PRO B 1 463 ? 18.297 40.5 -1.172 1 86.81 463 PRO B N 1
ATOM 7978 C CA . PRO B 1 463 ? 19.609 40.344 -1.788 1 86.81 463 PRO B CA 1
ATOM 7979 C C . PRO B 1 463 ? 20.703 39.938 -0.784 1 86.81 463 PRO B C 1
ATOM 7981 O O . PRO B 1 463 ? 21.75 39.438 -1.176 1 86.81 463 PRO B O 1
ATOM 7984 N N . ASN B 1 464 ? 20.453 40.125 0.463 1 85.31 464 ASN B N 1
ATOM 7985 C CA . ASN B 1 464 ? 21.422 39.781 1.491 1 85.31 464 ASN B CA 1
ATOM 7986 C C . ASN B 1 464 ? 21.422 38.281 1.796 1 85.31 464 ASN B C 1
ATOM 7988 O O . ASN B 1 464 ? 22.328 37.781 2.457 1 85.31 464 ASN B O 1
ATOM 7992 N N . GLN B 1 465 ? 20.469 37.469 1.41 1 82.88 465 GLN B N 1
ATOM 7993 C CA . GLN B 1 465 ? 20.359 36.062 1.736 1 82.88 465 GLN B CA 1
ATOM 7994 C C . GLN B 1 465 ? 20.938 35.188 0.623 1 82.88 465 GLN B C 1
ATOM 7996 O O . GLN B 1 465 ? 21.109 33.969 0.796 1 82.88 465 GLN B O 1
ATOM 8001 N N . ASN B 1 466 ? 21.438 35.625 -0.477 1 84.62 466 ASN B N 1
ATOM 8002 C CA . ASN B 1 466 ? 22.125 34.969 -1.582 1 84.62 466 ASN B CA 1
ATOM 8003 C C . ASN B 1 466 ? 21.375 33.75 -2.078 1 84.62 466 ASN B C 1
ATOM 8005 O O . ASN B 1 466 ? 21.938 32.656 -2.174 1 84.62 466 ASN B O 1
ATOM 8009 N N . PHE B 1 467 ? 20.109 33.75 -2.314 1 91.75 467 PHE B N 1
ATOM 8010 C CA . PHE B 1 467 ? 19.344 32.688 -2.963 1 91.75 467 PHE B CA 1
ATOM 8011 C C . PHE B 1 467 ? 19.531 32.75 -4.473 1 91.75 467 PHE B C 1
ATOM 8013 O O . PHE B 1 467 ? 19.766 33.812 -5.047 1 91.75 467 PHE B O 1
ATOM 8020 N N . PRO B 1 468 ? 19.531 31.578 -5.145 1 94.06 468 PRO B N 1
ATOM 8021 C CA . PRO B 1 468 ? 19.672 31.578 -6.605 1 94.06 468 PRO B CA 1
ATOM 8022 C C . PRO B 1 468 ? 18.438 32.125 -7.32 1 94.06 468 PRO B C 1
ATOM 8024 O O . PRO B 1 468 ? 17.344 32.125 -6.754 1 94.06 468 PRO B O 1
ATOM 8027 N N . PRO B 1 469 ? 18.594 32.5 -8.594 1 94.94 469 PRO B N 1
ATOM 8028 C CA . PRO B 1 469 ? 17.5 33.125 -9.344 1 94.94 469 PRO B CA 1
ATOM 8029 C C . PRO B 1 469 ? 16.297 32.188 -9.5 1 94.94 469 PRO B C 1
ATOM 8031 O O . PRO B 1 469 ? 15.156 32.656 -9.555 1 94.94 469 PRO B O 1
ATOM 8034 N N . GLU B 1 470 ? 16.547 30.922 -9.57 1 96 470 GLU B N 1
ATOM 8035 C CA . GLU B 1 470 ? 15.43 29.984 -9.719 1 96 470 GLU B CA 1
ATOM 8036 C C . GLU B 1 470 ? 14.523 30.016 -8.492 1 96 470 GLU B C 1
ATOM 8038 O O . GLU B 1 470 ? 13.305 29.844 -8.609 1 96 470 GLU B O 1
ATOM 8043 N N . GLU B 1 471 ? 15.055 30.25 -7.348 1 96.56 471 GLU B N 1
ATOM 8044 C CA . GLU B 1 471 ? 14.266 30.344 -6.125 1 96.56 471 GLU B CA 1
ATOM 8045 C C . GLU B 1 471 ? 13.555 31.688 -6.035 1 96.56 471 GLU B C 1
ATOM 8047 O O . GLU B 1 471 ? 12.445 31.781 -5.5 1 96.56 471 GLU B O 1
ATOM 8052 N N . ASP B 1 472 ? 14.141 32.75 -6.652 1 96.06 472 ASP B N 1
ATOM 8053 C CA . ASP B 1 472 ? 13.453 34.031 -6.762 1 96.06 472 ASP B CA 1
ATOM 8054 C C . ASP B 1 472 ? 12.203 33.906 -7.625 1 96.06 472 ASP B C 1
ATOM 8056 O O . ASP B 1 472 ? 11.148 34.438 -7.285 1 96.06 472 ASP B O 1
ATOM 8060 N N . ARG B 1 473 ? 12.43 33.188 -8.672 1 96.88 473 ARG B N 1
ATOM 8061 C CA . ARG B 1 473 ? 11.305 33 -9.578 1 96.88 473 ARG B CA 1
ATOM 8062 C C . ARG B 1 473 ? 10.188 32.188 -8.914 1 96.88 473 ARG B C 1
ATOM 8064 O O . ARG B 1 473 ? 9.008 32.531 -9.062 1 96.88 473 ARG B O 1
ATOM 8071 N N . LEU B 1 474 ? 10.594 31.188 -8.219 1 97.62 474 LEU B N 1
ATOM 8072 C CA . LEU B 1 474 ? 9.609 30.391 -7.496 1 97.62 474 LEU B CA 1
ATOM 8073 C C . LEU B 1 474 ? 8.891 31.234 -6.445 1 97.62 474 LEU B C 1
ATOM 8075 O O . LEU B 1 474 ? 7.672 31.125 -6.285 1 97.62 474 LEU B O 1
ATOM 8079 N N . ALA B 1 475 ? 9.609 32.062 -5.73 1 97.12 475 ALA B N 1
ATOM 8080 C CA . ALA B 1 475 ? 9.016 32.938 -4.715 1 97.12 475 ALA B CA 1
ATOM 8081 C C . ALA B 1 475 ? 8.008 33.906 -5.336 1 97.12 475 ALA B C 1
ATOM 8083 O O . ALA B 1 475 ? 6.906 34.062 -4.816 1 97.12 475 ALA B O 1
ATOM 8084 N N . MET B 1 476 ? 8.391 34.469 -6.453 1 96.75 476 MET B N 1
ATOM 8085 C CA . MET B 1 476 ? 7.496 35.375 -7.137 1 96.75 476 MET B CA 1
ATOM 8086 C C . MET B 1 476 ? 6.219 34.688 -7.582 1 96.75 476 MET B C 1
ATOM 8088 O O . MET B 1 476 ? 5.125 35.25 -7.469 1 96.75 476 MET B O 1
ATOM 8092 N N . GLU B 1 477 ? 6.41 33.531 -8.062 1 96.69 477 GLU B N 1
ATOM 8093 C CA . GLU B 1 477 ? 5.258 32.719 -8.5 1 96.69 477 GLU B CA 1
ATOM 8094 C C . GLU B 1 477 ? 4.344 32.406 -7.32 1 96.69 477 GLU B C 1
ATOM 8096 O O . GLU B 1 477 ? 3.127 32.562 -7.406 1 96.69 477 GLU B O 1
ATOM 8101 N N . MET B 1 478 ? 4.883 31.953 -6.254 1 97.94 478 MET B N 1
ATOM 8102 C CA . MET B 1 478 ? 4.09 31.547 -5.094 1 97.94 478 MET B CA 1
ATOM 8103 C C . MET B 1 478 ? 3.441 32.75 -4.434 1 97.94 478 MET B C 1
ATOM 8105 O O . MET B 1 478 ? 2.285 32.688 -4.012 1 97.94 478 MET B O 1
ATOM 8109 N N . MET B 1 479 ? 4.152 33.875 -4.312 1 97.81 479 MET B N 1
ATOM 8110 C CA . MET B 1 479 ? 3.539 35.094 -3.805 1 97.81 479 MET B CA 1
ATOM 8111 C C . MET B 1 479 ? 2.338 35.5 -4.652 1 97.81 479 MET B C 1
ATOM 8113 O O . MET B 1 479 ? 1.303 35.906 -4.121 1 97.81 479 MET B O 1
ATOM 8117 N N . ARG B 1 480 ? 2.5 35.375 -5.926 1 97.06 480 ARG B N 1
ATOM 8118 C CA . ARG B 1 480 ? 1.407 35.719 -6.832 1 97.06 480 ARG B CA 1
ATOM 8119 C C . ARG B 1 480 ? 0.206 34.781 -6.609 1 97.06 480 ARG B C 1
ATOM 8121 O O . ARG B 1 480 ? -0.93 35.25 -6.52 1 97.06 480 ARG B O 1
ATOM 8128 N N . LEU B 1 481 ? 0.432 33.5 -6.535 1 98 481 LEU B N 1
ATOM 8129 C CA . LEU B 1 481 ? -0.65 32.531 -6.309 1 98 481 LEU B CA 1
ATOM 8130 C C . LEU B 1 481 ? -1.355 32.812 -4.984 1 98 481 LEU B C 1
ATOM 8132 O O . LEU B 1 481 ? -2.586 32.844 -4.922 1 98 481 LEU B O 1
ATOM 8136 N N . TRP B 1 482 ? -0.628 33.062 -3.928 1 98.56 482 TRP B N 1
ATOM 8137 C CA . TRP B 1 482 ? -1.174 33.344 -2.602 1 98.56 482 TRP B CA 1
ATOM 8138 C C . TRP B 1 482 ? -1.971 34.625 -2.6 1 98.56 482 TRP B C 1
ATOM 8140 O O . TRP B 1 482 ? -3.053 34.719 -2.012 1 98.56 482 TRP B O 1
ATOM 8150 N N . THR B 1 483 ? -1.48 35.656 -3.305 1 97.44 483 THR B N 1
ATOM 8151 C CA . THR B 1 483 ? -2.143 36.938 -3.254 1 97.44 483 THR B CA 1
ATOM 8152 C C . THR B 1 483 ? -3.324 37 -4.219 1 97.44 483 THR B C 1
ATOM 8154 O O . THR B 1 483 ? -4.324 37.656 -3.955 1 97.44 483 THR B O 1
ATOM 8157 N N . ASN B 1 484 ? -3.262 36.25 -5.363 1 97.94 484 ASN B N 1
ATOM 8158 C CA . ASN B 1 484 ? -4.461 36.094 -6.176 1 97.94 484 ASN B CA 1
ATOM 8159 C C . ASN B 1 484 ? -5.602 35.469 -5.367 1 97.94 484 ASN B C 1
ATOM 8161 O O . ASN B 1 484 ? -6.738 35.938 -5.449 1 97.94 484 ASN B O 1
ATOM 8165 N N . PHE B 1 485 ? -5.199 34.5 -4.641 1 98.44 485 PHE B N 1
ATOM 8166 C CA . PHE B 1 485 ? -6.191 33.844 -3.785 1 98.44 485 PHE B CA 1
ATOM 8167 C C . PHE B 1 485 ? -6.742 34.844 -2.766 1 98.44 485 PHE B C 1
ATOM 8169 O O . PHE B 1 485 ? -7.953 34.906 -2.531 1 98.44 485 PHE B O 1
ATOM 8176 N N . ALA B 1 486 ? -5.895 35.625 -2.115 1 98.19 486 ALA B N 1
ATOM 8177 C CA . ALA B 1 486 ? -6.312 36.594 -1.123 1 98.19 486 ALA B CA 1
ATOM 8178 C C . ALA B 1 486 ? -7.23 37.656 -1.745 1 98.19 486 ALA B C 1
ATOM 8180 O O . ALA B 1 486 ? -8.164 38.125 -1.099 1 98.19 486 ALA B O 1
ATOM 8181 N N . LYS B 1 487 ? -7.008 38 -2.99 1 96.56 487 LYS B N 1
ATOM 8182 C CA . LYS B 1 487 ? -7.75 39.031 -3.672 1 96.56 487 LYS B CA 1
ATOM 8183 C C . LYS B 1 487 ? -9.094 38.531 -4.191 1 96.56 487 LYS B C 1
ATOM 8185 O O . LYS B 1 487 ? -10.102 39.25 -4.129 1 96.56 487 LYS B O 1
ATOM 8190 N N . THR B 1 488 ? -9.109 37.188 -4.637 1 96.19 488 THR B N 1
ATOM 8191 C CA . THR B 1 488 ? -10.273 36.812 -5.438 1 96.19 488 THR B CA 1
ATOM 8192 C C . THR B 1 488 ? -10.859 35.5 -4.957 1 96.19 488 THR B C 1
ATOM 8194 O O . THR B 1 488 ? -11.961 35.125 -5.355 1 96.19 488 THR B O 1
ATOM 8197 N N . GLY B 1 489 ? -10.148 34.844 -4.141 1 97.06 489 GLY B N 1
ATOM 8198 C CA . GLY B 1 489 ? -10.547 33.5 -3.775 1 97.06 489 GLY B CA 1
ATOM 8199 C C . GLY B 1 489 ? -10.094 32.438 -4.77 1 97.06 489 GLY B C 1
ATOM 8200 O O . GLY B 1 489 ? -10.297 31.25 -4.555 1 97.06 489 GLY B O 1
ATOM 8201 N N . ASN B 1 490 ? -9.469 32.875 -5.84 1 97.62 490 ASN B N 1
ATOM 8202 C CA . ASN B 1 490 ? -8.898 32.031 -6.887 1 97.62 490 ASN B CA 1
ATOM 8203 C C . ASN B 1 490 ? -7.41 32.312 -7.086 1 97.62 490 ASN B C 1
ATOM 8205 O O . ASN B 1 490 ? -7.031 33.406 -7.508 1 97.62 490 ASN B O 1
ATOM 8209 N N . PRO B 1 491 ? -6.547 31.266 -6.82 1 98.19 491 PRO B N 1
ATOM 8210 C CA . PRO B 1 491 ? -5.105 31.516 -6.926 1 98.19 491 PRO B CA 1
ATOM 8211 C C . PRO B 1 491 ? -4.637 31.656 -8.367 1 98.19 491 PRO B C 1
ATOM 8213 O O . PRO B 1 491 ? -3.529 32.125 -8.617 1 98.19 491 PRO B O 1
ATOM 8216 N N . ASN B 1 492 ? -5.426 31.312 -9.312 1 97.25 492 ASN B N 1
ATOM 8217 C CA . ASN B 1 492 ? -5.031 31.344 -10.719 1 97.25 492 ASN B CA 1
ATOM 8218 C C . ASN B 1 492 ? -5.035 32.75 -11.273 1 97.25 492 ASN B C 1
ATOM 8220 O O . ASN B 1 492 ? -5.793 33.625 -10.805 1 97.25 492 ASN B O 1
ATOM 8224 N N . ASP B 1 493 ? -4.145 32.906 -12.273 1 94.25 493 ASP B N 1
ATOM 8225 C CA . ASP B 1 493 ? -4.227 34.125 -13.062 1 94.25 493 ASP B CA 1
ATOM 8226 C C . ASP B 1 493 ? -5.484 34.125 -13.93 1 94.25 493 ASP B C 1
ATOM 8228 O O . ASP B 1 493 ? -5.961 33.094 -14.352 1 94.25 493 ASP B O 1
ATOM 8232 N N . PRO B 1 494 ? -5.898 35.375 -14.109 1 90.44 494 PRO B N 1
ATOM 8233 C CA . PRO B 1 494 ? -7.051 35.438 -15.016 1 90.44 494 PRO B CA 1
ATOM 8234 C C . PRO B 1 494 ? -6.781 34.75 -16.359 1 90.44 494 PRO B C 1
ATOM 8236 O O . PRO B 1 494 ? -5.762 35.031 -17 1 90.44 494 PRO B O 1
ATOM 8239 N N . GLY B 1 495 ? -7.566 33.812 -16.766 1 88.81 495 GLY B N 1
ATOM 8240 C CA . GLY B 1 495 ? -7.449 33.125 -18.047 1 88.81 495 GLY B CA 1
ATOM 8241 C C . GLY B 1 495 ? -6.574 31.906 -18 1 88.81 495 GLY B C 1
ATOM 8242 O O . GLY B 1 495 ? -6.445 31.188 -18.984 1 88.81 495 GLY B O 1
ATOM 8243 N N . ASN B 1 496 ? -5.965 31.641 -16.875 1 86.06 496 ASN B N 1
ATOM 8244 C CA . ASN B 1 496 ? -5.109 30.469 -16.703 1 86.06 496 ASN B CA 1
ATOM 8245 C C . ASN B 1 496 ? -5.582 29.609 -15.539 1 86.06 496 ASN B C 1
ATOM 8247 O O . ASN B 1 496 ? -5.34 29.938 -14.375 1 86.06 496 ASN B O 1
ATOM 8251 N N . GLU B 1 497 ? -6.219 28.469 -15.883 1 88.25 497 GLU B N 1
ATOM 8252 C CA . GLU B 1 497 ? -6.785 27.625 -14.828 1 88.25 497 GLU B CA 1
ATOM 8253 C C . GLU B 1 497 ? -5.98 26.328 -14.656 1 88.25 497 GLU B C 1
ATOM 8255 O O . GLU B 1 497 ? -6.543 25.234 -14.711 1 88.25 497 GLU B O 1
ATOM 8260 N N . ILE B 1 498 ? -4.762 26.531 -14.25 1 91.12 498 ILE B N 1
ATOM 8261 C CA . ILE B 1 498 ? -3.869 25.391 -14.109 1 91.12 498 ILE B CA 1
ATOM 8262 C C . ILE B 1 498 ? -4.098 24.719 -12.75 1 91.12 498 ILE B C 1
ATOM 8264 O O . ILE B 1 498 ? -3.922 23.5 -12.609 1 91.12 498 ILE B O 1
ATOM 8268 N N . TRP B 1 499 ? -4.438 25.484 -11.742 1 97.38 499 TRP B N 1
ATOM 8269 C CA . TRP B 1 499 ? -4.699 24.984 -10.398 1 97.38 499 TRP B CA 1
ATOM 8270 C C . TRP B 1 499 ? -6.172 24.609 -10.234 1 97.38 499 TRP B C 1
ATOM 8272 O O . TRP B 1 499 ? -7.012 25.484 -10 1 97.38 499 TRP B O 1
ATOM 8282 N N . PRO B 1 500 ? -6.508 23.312 -10.297 1 97 500 PRO B N 1
ATOM 8283 C CA . PRO B 1 500 ? -7.914 22.906 -10.211 1 97 500 PRO B CA 1
ATOM 8284 C C . PRO B 1 500 ? -8.469 23 -8.789 1 97 500 PRO B C 1
ATOM 8286 O O . PRO B 1 500 ? -7.707 22.891 -7.824 1 97 500 PRO B O 1
ATOM 8289 N N . VAL B 1 501 ? -9.812 23.125 -8.68 1 97.12 501 VAL B N 1
ATOM 8290 C CA . VAL B 1 501 ? -10.484 23.047 -7.387 1 97.12 501 VAL B CA 1
ATOM 8291 C C . VAL B 1 501 ? -10.406 21.609 -6.848 1 97.12 501 VAL B C 1
ATOM 8293 O O . VAL B 1 501 ? -10.633 20.656 -7.586 1 97.12 501 VAL B O 1
ATOM 8296 N N . TYR B 1 502 ? -10.031 21.484 -5.648 1 97.06 502 TYR B N 1
ATOM 8297 C CA . TYR B 1 502 ? -9.953 20.188 -4.961 1 97.06 502 TYR B CA 1
ATOM 8298 C C . TYR B 1 502 ? -11.336 19.609 -4.734 1 97.06 502 TYR B C 1
ATOM 8300 O O . TYR B 1 502 ? -12.273 20.328 -4.371 1 97.06 502 TYR B O 1
ATOM 8308 N N . ASN B 1 503 ? -11.531 18.297 -5.035 1 93.69 503 ASN B N 1
ATOM 8309 C CA . ASN B 1 503 ? -12.82 17.641 -4.809 1 93.69 503 ASN B CA 1
ATOM 8310 C C . ASN B 1 503 ? -12.641 16.203 -4.332 1 93.69 503 ASN B C 1
ATOM 8312 O O . ASN B 1 503 ? -11.516 15.703 -4.242 1 93.69 503 ASN B O 1
ATOM 8316 N N . GLN B 1 504 ? -13.711 15.57 -4.07 1 89.44 504 GLN B N 1
ATOM 8317 C CA . GLN B 1 504 ? -13.68 14.242 -3.467 1 89.44 504 GLN B CA 1
ATOM 8318 C C . GLN B 1 504 ? -13.352 13.172 -4.508 1 89.44 504 GLN B C 1
ATOM 8320 O O . GLN B 1 504 ? -12.898 12.086 -4.16 1 89.44 504 GLN B O 1
ATOM 8325 N N . THR B 1 505 ? -13.539 13.438 -5.734 1 89 505 THR B N 1
ATOM 8326 C CA . THR B 1 505 ? -13.438 12.414 -6.773 1 89 505 THR B CA 1
ATOM 8327 C C . THR B 1 505 ? -11.992 12.273 -7.246 1 89 505 THR B C 1
ATOM 8329 O O . THR B 1 505 ? -11.414 11.188 -7.176 1 89 505 THR B O 1
ATOM 8332 N N . ASP B 1 506 ? -11.391 13.406 -7.621 1 91.31 506 ASP B N 1
ATOM 8333 C CA . ASP B 1 506 ? -10.047 13.289 -8.18 1 91.31 506 ASP B CA 1
ATOM 8334 C C . ASP B 1 506 ? -9 13.789 -7.195 1 91.31 506 ASP B C 1
ATOM 8336 O O . ASP B 1 506 ? -7.809 13.5 -7.348 1 91.31 506 ASP B O 1
ATOM 8340 N N . GLN B 1 507 ? -9.438 14.594 -6.207 1 95.69 507 GLN B N 1
ATOM 8341 C CA . GLN B 1 507 ? -8.539 15.141 -5.199 1 95.69 507 GLN B CA 1
ATOM 8342 C C . GLN B 1 507 ? -7.281 15.719 -5.836 1 95.69 507 GLN B C 1
ATOM 8344 O O . GLN B 1 507 ? -6.164 15.375 -5.445 1 95.69 507 GLN B O 1
ATOM 8349 N N . SER B 1 508 ? -7.453 16.531 -6.82 1 97.31 508 SER B N 1
ATOM 8350 C CA . SER B 1 508 ? -6.352 17.125 -7.57 1 97.31 508 SER B CA 1
ATOM 8351 C C . SER B 1 508 ? -5.645 18.203 -6.754 1 97.31 508 SER B C 1
ATOM 8353 O O . SER B 1 508 ? -6.285 18.938 -6.004 1 97.31 508 SER B O 1
ATOM 8355 N N . TYR B 1 509 ? -4.355 18.344 -6.879 1 98.19 509 TYR B N 1
ATOM 8356 C CA . TYR B 1 509 ? -3.523 19.375 -6.246 1 98.19 509 TYR B CA 1
ATOM 8357 C C . TYR B 1 509 ? -2.34 19.734 -7.137 1 98.19 509 TYR B C 1
ATOM 8359 O O . TYR B 1 509 ? -2.041 19.031 -8.102 1 98.19 509 TYR B O 1
ATOM 8367 N N . ILE B 1 510 ? -1.688 20.797 -6.902 1 98.31 510 ILE B N 1
ATOM 8368 C CA . ILE B 1 510 ? -0.53 21.172 -7.703 1 98.31 510 ILE B CA 1
ATOM 8369 C C . ILE B 1 510 ? 0.751 20.906 -6.918 1 98.31 510 ILE B C 1
ATOM 8371 O O . ILE B 1 510 ? 0.752 20.953 -5.684 1 98.31 510 ILE B O 1
ATOM 8375 N N . VAL B 1 511 ? 1.793 20.656 -7.582 1 98.56 511 VAL B N 1
ATOM 8376 C CA . VAL B 1 511 ? 3.127 20.484 -7.016 1 98.56 511 VAL B CA 1
ATOM 8377 C C . VAL B 1 511 ? 3.98 21.719 -7.344 1 98.56 511 VAL B C 1
ATOM 8379 O O . VAL B 1 511 ? 4.094 22.109 -8.508 1 98.56 511 VAL B O 1
ATOM 8382 N N . LEU B 1 512 ? 4.516 22.297 -6.281 1 98.31 512 LEU B N 1
ATOM 8383 C CA . LEU B 1 512 ? 5.273 23.531 -6.43 1 98.31 512 LEU B CA 1
ATOM 8384 C C . LEU B 1 512 ? 6.758 23.297 -6.172 1 98.31 512 LEU B C 1
ATOM 8386 O O . LEU B 1 512 ? 7.141 22.859 -5.09 1 98.31 512 LEU B O 1
ATOM 8390 N N . ASP B 1 513 ? 7.539 23.484 -7.078 1 97.56 513 ASP B N 1
ATOM 8391 C CA . ASP B 1 513 ? 9 23.516 -7.039 1 97.56 513 ASP B CA 1
ATOM 8392 C C . ASP B 1 513 ? 9.562 24.359 -8.18 1 97.56 513 ASP B C 1
ATOM 8394 O O . ASP B 1 513 ? 8.883 25.25 -8.695 1 97.56 513 ASP B O 1
ATOM 8398 N N . THR B 1 514 ? 10.852 24.203 -8.555 1 96.56 514 THR B N 1
ATOM 8399 C CA . THR B 1 514 ? 11.461 25.062 -9.562 1 96.56 514 THR B CA 1
ATOM 8400 C C . THR B 1 514 ? 11.133 24.562 -10.969 1 96.56 514 THR B C 1
ATOM 8402 O O . THR B 1 514 ? 11.57 25.156 -11.953 1 96.56 514 THR B O 1
ATOM 8405 N N . GLN B 1 515 ? 10.406 23.484 -11.07 1 95.25 515 GLN B N 1
ATOM 8406 C CA . GLN B 1 515 ? 9.898 23 -12.344 1 95.25 515 GLN B CA 1
ATOM 8407 C C . GLN B 1 515 ? 8.523 23.594 -12.656 1 95.25 515 GLN B C 1
ATOM 8409 O O . GLN B 1 515 ? 7.875 24.156 -11.773 1 95.25 515 GLN B O 1
ATOM 8414 N N . PRO B 1 516 ? 8.141 23.453 -13.898 1 93.19 516 PRO B N 1
ATOM 8415 C CA . PRO B 1 516 ? 6.781 23.906 -14.195 1 93.19 516 PRO B CA 1
ATOM 8416 C C . PRO B 1 516 ? 5.723 23.219 -13.344 1 93.19 516 PRO B C 1
ATOM 8418 O O . PRO B 1 516 ? 5.836 22.031 -13.055 1 93.19 516 PRO B O 1
ATOM 8421 N N . VAL B 1 517 ? 4.742 23.984 -13.031 1 93.31 517 VAL B N 1
ATOM 8422 C CA . VAL B 1 517 ? 3.682 23.5 -12.156 1 93.31 517 VAL B CA 1
ATOM 8423 C C . VAL B 1 517 ? 3.035 22.25 -12.758 1 93.31 517 VAL B C 1
ATOM 8425 O O . VAL B 1 517 ? 2.736 22.219 -13.953 1 93.31 517 VAL B O 1
ATOM 8428 N N . ARG B 1 518 ? 2.865 21.234 -11.969 1 95.94 518 ARG B N 1
ATOM 8429 C CA . ARG B 1 518 ? 2.227 20 -12.391 1 95.94 518 ARG B CA 1
ATOM 8430 C C . ARG B 1 518 ? 1.014 19.688 -11.516 1 95.94 518 ARG B C 1
ATOM 8432 O O . ARG B 1 518 ? 1.001 20 -10.328 1 95.94 518 ARG B O 1
ATOM 8439 N N . VAL B 1 519 ? -0.005 19.078 -12.125 1 97.5 519 VAL B N 1
ATOM 8440 C CA . VAL B 1 519 ? -1.193 18.625 -11.406 1 97.5 519 VAL B CA 1
ATOM 8441 C C . VAL B 1 519 ? -1.046 17.156 -11.039 1 97.5 519 VAL B C 1
ATOM 8443 O O . VAL B 1 519 ? -0.649 16.344 -11.867 1 97.5 519 VAL B O 1
ATOM 8446 N N . ALA B 1 520 ? -1.195 16.828 -9.859 1 97.62 520 ALA B N 1
ATOM 8447 C CA . ALA B 1 520 ? -1.226 15.453 -9.359 1 97.62 520 ALA B CA 1
ATOM 8448 C C . ALA B 1 520 ? -2.557 15.141 -8.68 1 97.62 520 ALA B C 1
ATOM 8450 O O . ALA B 1 520 ? -3.402 16.031 -8.523 1 97.62 520 ALA B O 1
ATOM 8451 N N . GLN B 1 521 ? -2.818 13.852 -8.367 1 96.88 521 GLN B N 1
ATOM 8452 C CA . GLN B 1 521 ? -4.086 13.453 -7.766 1 96.88 521 GLN B CA 1
ATOM 8453 C C . GLN B 1 521 ? -3.863 12.523 -6.57 1 96.88 521 GLN B C 1
ATOM 8455 O O . GLN B 1 521 ? -2.793 11.93 -6.434 1 96.88 521 GLN B O 1
ATOM 8460 N N . TRP B 1 522 ? -4.84 12.523 -5.703 1 95.94 522 TRP B N 1
ATOM 8461 C CA . TRP B 1 522 ? -4.949 11.547 -4.625 1 95.94 522 TRP B CA 1
ATOM 8462 C C . TRP B 1 522 ? -3.695 11.555 -3.754 1 95.94 522 TRP B C 1
ATOM 8464 O O . TRP B 1 522 ? -3.039 10.523 -3.588 1 95.94 522 TRP B O 1
ATOM 8474 N N . PRO B 1 523 ? -3.469 12.68 -3.119 1 96.88 523 PRO B N 1
ATOM 8475 C CA . PRO B 1 523 ? -2.281 12.719 -2.262 1 96.88 523 PRO B CA 1
ATOM 8476 C C . PRO B 1 523 ? -2.377 11.773 -1.072 1 96.88 523 PRO B C 1
ATOM 8478 O O . PRO B 1 523 ? -3.338 11.836 -0.3 1 96.88 523 PRO B O 1
ATOM 8481 N N . ARG B 1 524 ? -1.374 10.914 -0.918 1 97.25 524 ARG B N 1
ATOM 8482 C CA . ARG B 1 524 ? -1.156 10.047 0.235 1 97.25 524 ARG B CA 1
ATOM 8483 C C . ARG B 1 524 ? -2.434 9.305 0.612 1 97.25 524 ARG B C 1
ATOM 8485 O O . ARG B 1 524 ? -2.725 9.125 1.796 1 97.25 524 ARG B O 1
ATOM 8492 N N . THR B 1 525 ? -3.256 8.859 -0.322 1 96.12 525 THR B N 1
ATOM 8493 C CA . THR B 1 525 ? -4.594 8.328 -0.088 1 96.12 525 THR B CA 1
ATOM 8494 C C . THR B 1 525 ? -4.531 7.09 0.804 1 96.12 525 THR B C 1
ATOM 8496 O O . THR B 1 525 ? -5.219 7.016 1.823 1 96.12 525 THR B O 1
ATOM 8499 N N . ARG B 1 526 ? -3.721 6.129 0.467 1 96.38 526 ARG B N 1
ATOM 8500 C CA . ARG B 1 526 ? -3.68 4.879 1.217 1 96.38 526 ARG B CA 1
ATOM 8501 C C . ARG B 1 526 ? -3.104 5.094 2.611 1 96.38 526 ARG B C 1
ATOM 8503 O O . ARG B 1 526 ? -3.684 4.648 3.605 1 96.38 526 ARG B O 1
ATOM 8510 N N . PRO B 1 527 ? -1.936 5.789 2.773 1 97.81 527 PRO B N 1
ATOM 8511 C CA . PRO B 1 527 ? -1.419 6.012 4.125 1 97.81 527 PRO B CA 1
ATOM 8512 C C . PRO B 1 527 ? -2.422 6.723 5.031 1 97.81 527 PRO B C 1
ATOM 8514 O O . PRO B 1 527 ? -2.537 6.391 6.215 1 97.81 527 PRO B O 1
ATOM 8517 N N . CYS B 1 528 ? -3.141 7.719 4.496 1 98.19 528 CYS B N 1
ATOM 8518 C CA . CYS B 1 528 ? -4.125 8.422 5.309 1 98.19 528 CYS B CA 1
ATOM 8519 C C . CYS B 1 528 ? -5.289 7.504 5.672 1 98.19 528 CYS B C 1
ATOM 8521 O O . CYS B 1 528 ? -5.82 7.578 6.781 1 98.19 528 CYS B O 1
ATOM 8523 N N . ALA B 1 529 ? -5.68 6.594 4.719 1 97.62 529 ALA B N 1
ATOM 8524 C CA . ALA B 1 529 ? -6.715 5.609 5.02 1 97.62 529 ALA B CA 1
ATOM 8525 C C . ALA B 1 529 ? -6.254 4.641 6.102 1 97.62 529 ALA B C 1
ATOM 8527 O O . ALA B 1 529 ? -7.059 4.184 6.918 1 97.62 529 ALA B O 1
ATOM 8528 N N . PHE B 1 530 ? -4.965 4.262 6.129 1 98.56 530 PHE B N 1
ATOM 8529 C CA . PHE B 1 530 ? -4.402 3.377 7.145 1 98.56 530 PHE B CA 1
ATOM 8530 C C . PHE B 1 530 ? -4.648 3.928 8.539 1 98.56 530 PHE B C 1
ATOM 8532 O O . PHE B 1 530 ? -5.105 3.205 9.43 1 98.56 530 PHE B O 1
ATOM 8539 N N . TRP B 1 531 ? -4.387 5.207 8.688 1 98 531 TRP B N 1
ATOM 8540 C CA . TRP B 1 531 ? -4.566 5.848 9.984 1 98 531 TRP B CA 1
ATOM 8541 C C . TRP B 1 531 ? -6.047 5.996 10.32 1 98 531 TRP B C 1
ATOM 8543 O O . TRP B 1 531 ? -6.445 5.828 11.477 1 98 531 TRP B O 1
ATOM 8553 N N . ARG B 1 532 ? -6.871 6.246 9.359 1 95 532 ARG B N 1
ATOM 8554 C CA . ARG B 1 532 ? -8.273 6.574 9.578 1 95 532 ARG B CA 1
ATOM 8555 C C . ARG B 1 532 ? -9.117 5.312 9.742 1 95 532 ARG B C 1
ATOM 8557 O O . ARG B 1 532 ? -10.008 5.258 10.594 1 95 532 ARG B O 1
ATOM 8564 N N . GLU B 1 533 ? -8.797 4.273 8.875 1 93.25 533 GLU B N 1
ATOM 8565 C CA . GLU B 1 533 ? -9.734 3.17 8.688 1 93.25 533 GLU B CA 1
ATOM 8566 C C . GLU B 1 533 ? -9.211 1.886 9.32 1 93.25 533 GLU B C 1
ATOM 8568 O O . GLU B 1 533 ? -9.969 0.936 9.539 1 93.25 533 GLU B O 1
ATOM 8573 N N . TYR B 1 534 ? -7.949 1.834 9.672 1 97.94 534 TYR B N 1
ATOM 8574 C CA . TYR B 1 534 ? -7.441 0.508 10.008 1 97.94 534 TYR B CA 1
ATOM 8575 C C . TYR B 1 534 ? -6.73 0.52 11.359 1 97.94 534 TYR B C 1
ATOM 8577 O O . TYR B 1 534 ? -7.082 -0.246 12.258 1 97.94 534 TYR B O 1
ATOM 8585 N N . LEU B 1 535 ? -5.738 1.402 11.57 1 98.19 535 LEU B N 1
ATOM 8586 C CA . LEU B 1 535 ? -4.809 1.288 12.688 1 98.19 535 LEU B CA 1
ATOM 8587 C C . LEU B 1 535 ? -5.555 1.335 14.016 1 98.19 535 LEU B C 1
ATOM 8589 O O . LEU B 1 535 ? -5.34 0.485 14.883 1 98.19 535 LEU B O 1
ATOM 8593 N N . TRP B 1 536 ? -6.398 2.32 14.18 1 96.06 536 TRP B N 1
ATOM 8594 C CA . TRP B 1 536 ? -7 2.549 15.492 1 96.06 536 TRP B CA 1
ATOM 8595 C C . TRP B 1 536 ? -8.047 1.486 15.805 1 96.06 536 TRP B C 1
ATOM 8597 O O . TRP B 1 536 ? -8.227 1.108 16.969 1 96.06 536 TRP B O 1
ATOM 8607 N N . GLN B 1 537 ? -8.703 0.938 14.781 1 95.56 537 GLN B N 1
ATOM 8608 C CA . GLN B 1 537 ? -9.586 -0.203 15 1 95.56 537 GLN B CA 1
ATOM 8609 C C . GLN B 1 537 ? -8.805 -1.415 15.5 1 95.56 537 GLN B C 1
ATOM 8611 O O . GLN B 1 537 ? -9.227 -2.088 16.438 1 95.56 537 GLN B O 1
ATOM 8616 N N . LEU B 1 538 ? -7.723 -1.717 14.844 1 97.5 538 LEU B N 1
ATOM 8617 C CA . LEU B 1 538 ? -6.855 -2.809 15.273 1 97.5 538 LEU B CA 1
ATOM 8618 C C . LEU B 1 538 ? -6.402 -2.607 16.719 1 97.5 538 LEU B C 1
ATOM 8620 O O . LEU B 1 538 ? -6.465 -3.535 17.516 1 97.5 538 LEU B O 1
ATOM 8624 N N . GLN B 1 539 ? -5.961 -1.341 16.984 1 96.19 539 GLN B N 1
ATOM 8625 C CA . GLN B 1 539 ? -5.488 -0.994 18.328 1 96.19 539 GLN B CA 1
ATOM 8626 C C . GLN B 1 539 ? -6.578 -1.226 19.375 1 96.19 539 GLN B C 1
ATOM 8628 O O . GLN B 1 539 ? -6.336 -1.874 20.391 1 96.19 539 GLN B O 1
ATOM 8633 N N . ASP B 1 540 ? -7.758 -0.74 19.141 1 94.94 540 ASP B N 1
ATOM 8634 C CA . ASP B 1 540 ? -8.859 -0.84 20.094 1 94.94 540 ASP B CA 1
ATOM 8635 C C . ASP B 1 540 ? -9.25 -2.297 20.312 1 94.94 540 ASP B C 1
ATOM 8637 O O . ASP B 1 540 ? -9.445 -2.719 21.469 1 94.94 540 ASP B O 1
ATOM 8641 N N . GLN B 1 541 ? -9.344 -3.035 19.266 1 93.75 541 GLN B N 1
ATOM 8642 C CA . GLN B 1 541 ? -9.773 -4.426 19.359 1 93.75 541 GLN B CA 1
ATOM 8643 C C . GLN B 1 541 ? -8.734 -5.281 20.078 1 93.75 541 GLN B C 1
ATOM 8645 O O . GLN B 1 541 ? -9.086 -6.16 20.859 1 93.75 541 GLN B O 1
ATOM 8650 N N . THR B 1 542 ? -7.504 -5.051 19.828 1 94.62 542 THR B N 1
ATOM 8651 C CA . THR B 1 542 ? -6.461 -5.844 20.469 1 94.62 542 THR B CA 1
ATOM 8652 C C . THR B 1 542 ? -6.273 -5.41 21.922 1 94.62 542 THR B C 1
ATOM 8654 O O . THR B 1 542 ? -5.938 -6.23 22.781 1 94.62 542 THR B O 1
ATOM 8657 N N . ASP B 1 543 ? -6.438 -4.113 22.172 1 93.19 543 ASP B N 1
ATOM 8658 C CA . ASP B 1 543 ? -6.422 -3.666 23.562 1 93.19 543 ASP B CA 1
ATOM 8659 C C . ASP B 1 543 ? -7.504 -4.367 24.375 1 93.19 543 ASP B C 1
ATOM 8661 O O . ASP B 1 543 ? -7.27 -4.766 25.516 1 93.19 543 ASP B O 1
ATOM 8665 N N . ASP B 1 544 ? -8.672 -4.438 23.781 1 89.81 544 ASP B N 1
ATOM 8666 C CA . ASP B 1 544 ? -9.781 -5.121 24.438 1 89.81 544 ASP B CA 1
ATOM 8667 C C . ASP B 1 544 ? -9.43 -6.574 24.75 1 89.81 544 ASP B C 1
ATOM 8669 O O . ASP B 1 544 ? -9.758 -7.09 25.812 1 89.81 544 ASP B O 1
ATOM 8673 N N . LEU B 1 545 ? -8.766 -7.234 23.891 1 89.94 545 LEU B N 1
ATOM 8674 C CA . LEU B 1 545 ? -8.352 -8.617 24.078 1 89.94 545 LEU B CA 1
ATOM 8675 C C . LEU B 1 545 ? -7.281 -8.719 25.156 1 89.94 545 LEU B C 1
ATOM 8677 O O . LEU B 1 545 ? -7.305 -9.648 25.969 1 89.94 545 LEU B O 1
ATOM 8681 N N . LEU B 1 546 ? -6.398 -7.812 25.156 1 88 546 LEU B N 1
ATOM 8682 C CA . LEU B 1 546 ? -5.293 -7.824 26.109 1 88 546 LEU B CA 1
ATOM 8683 C C . LEU B 1 546 ? -5.793 -7.551 27.516 1 88 546 LEU B C 1
ATOM 8685 O O . LEU B 1 546 ? -5.262 -8.094 28.484 1 88 546 LEU B O 1
ATOM 8689 N N . GLN B 1 547 ? -6.758 -6.75 27.609 1 85.19 547 GLN B N 1
ATOM 8690 C CA . GLN B 1 547 ? -7.305 -6.414 28.922 1 85.19 547 GLN B CA 1
ATOM 8691 C C . GLN B 1 547 ? -8.125 -7.57 29.484 1 85.19 547 GLN B C 1
ATOM 8693 O O . GLN B 1 547 ? -8.266 -7.699 30.703 1 85.19 547 GLN B O 1
ATOM 8698 N N . ASN B 1 548 ? -8.617 -8.43 28.672 1 78 548 ASN B N 1
ATOM 8699 C CA . ASN B 1 548 ? -9.484 -9.516 29.109 1 78 548 ASN B CA 1
ATOM 8700 C C . ASN B 1 548 ? -8.688 -10.797 29.359 1 78 548 ASN B C 1
ATOM 8702 O O . ASN B 1 548 ? -9.273 -11.844 29.656 1 78 548 ASN B O 1
ATOM 8706 N N . LEU B 1 549 ? -7.484 -10.773 29.141 1 75.44 549 LEU B N 1
ATOM 8707 C CA . LEU B 1 549 ? -6.648 -11.914 29.484 1 75.44 549 LEU B CA 1
ATOM 8708 C C . LEU B 1 549 ? -6.547 -12.078 31 1 75.44 549 LEU B C 1
ATOM 8710 O O . LEU B 1 549 ? -6.473 -11.086 31.734 1 75.44 549 LEU B O 1
ATOM 8714 N N . PRO B 1 550 ? -6.906 -13.367 31.484 1 67.81 550 PRO B N 1
ATOM 8715 C CA . PRO B 1 550 ? -6.785 -13.57 32.938 1 67.81 550 PRO B CA 1
ATOM 8716 C C . PRO B 1 550 ? -5.414 -13.164 33.469 1 67.81 550 PRO B C 1
ATOM 8718 O O . PRO B 1 550 ? -4.406 -13.297 32.781 1 67.81 550 PRO B O 1
ATOM 8721 N N . ALA B 1 551 ? -5.574 -12.359 34.438 1 52.28 551 ALA B N 1
ATOM 8722 C CA . ALA B 1 551 ? -4.328 -12.008 35.125 1 52.28 551 ALA B CA 1
ATOM 8723 C C . ALA B 1 551 ? -3.5 -13.25 35.438 1 52.28 551 ALA B C 1
ATOM 8725 O O . ALA B 1 551 ? -4 -14.203 36.031 1 52.28 551 ALA B O 1
ATOM 8726 N N . ALA B 1 552 ? -2.637 -13.742 34.656 1 45.19 552 ALA B N 1
ATOM 8727 C CA . ALA B 1 552 ? -1.753 -14.805 35.125 1 45.19 552 ALA B CA 1
ATOM 8728 C C . ALA B 1 552 ? -1.531 -14.711 36.625 1 45.19 552 ALA B C 1
ATOM 8730 O O . ALA B 1 552 ? -1.157 -13.648 37.156 1 45.19 552 ALA B O 1
ATOM 8731 N N . GLY B 1 553 ? -2.215 -15.555 37.5 1 36.28 553 GLY B N 1
ATOM 8732 C CA . GLY B 1 553 ? -1.915 -15.711 38.906 1 36.28 553 GLY B CA 1
ATOM 8733 C C . GLY B 1 553 ? -0.43 -15.648 39.219 1 36.28 553 GLY B C 1
ATOM 8734 O O . GLY B 1 553 ? 0.258 -16.672 39.188 1 36.28 553 GLY B O 1
ATOM 8735 N N . THR B 1 554 ? 0.363 -14.867 38.75 1 36.81 554 THR B N 1
ATOM 8736 C CA . THR B 1 554 ? 1.636 -14.828 39.438 1 36.81 554 THR B CA 1
ATOM 8737 C C . THR B 1 554 ? 1.418 -14.57 40.938 1 36.81 554 THR B C 1
ATOM 8739 O O . THR B 1 554 ? 0.952 -13.5 41.312 1 36.81 554 THR B O 1
ATOM 8742 N N . GLY B 1 555 ? 1.099 -15.688 41.75 1 30.98 555 GLY B N 1
ATOM 8743 C CA . GLY B 1 555 ? 1.588 -15.75 43.125 1 30.98 555 GLY B CA 1
ATOM 8744 C C . GLY B 1 555 ? 3.029 -15.297 43.25 1 30.98 555 GLY B C 1
ATOM 8745 O O . GLY B 1 555 ? 3.906 -16.094 43.594 1 30.98 555 GLY B O 1
ATOM 8746 N N . VAL B 1 556 ? 3.613 -14.617 42.469 1 31.66 556 VAL B N 1
ATOM 8747 C CA . VAL B 1 556 ? 4.875 -14.195 43.094 1 31.66 556 VAL B CA 1
ATOM 8748 C C . VAL B 1 556 ? 4.605 -13.469 44.406 1 31.66 556 VAL B C 1
ATOM 8750 O O . VAL B 1 556 ? 3.742 -12.594 44.469 1 31.66 556 VAL B O 1
ATOM 8753 N N . PRO B 1 557 ? 5.25 -14.016 45.531 1 29.69 557 PRO B N 1
ATOM 8754 C CA . PRO B 1 557 ? 5.27 -13.328 46.812 1 29.69 557 PRO B CA 1
ATOM 8755 C C . PRO B 1 557 ? 5.465 -11.82 46.688 1 29.69 557 PRO B C 1
ATOM 8757 O O . PRO B 1 557 ? 6.027 -11.352 45.719 1 29.69 557 PRO B O 1
ATOM 8760 N N . THR B 1 558 ? 4.656 -11.094 47.375 1 28.77 558 THR B N 1
ATOM 8761 C CA . THR B 1 558 ? 4.738 -9.656 47.625 1 28.77 558 THR B CA 1
ATOM 8762 C C . THR B 1 558 ? 6.176 -9.242 47.906 1 28.77 558 THR B C 1
ATOM 8764 O O . THR B 1 558 ? 6.676 -9.445 49.031 1 28.77 558 THR B O 1
ATOM 8767 N N . THR B 1 559 ? 7.133 -9.719 47.125 1 25.34 559 THR B N 1
ATOM 8768 C CA . THR B 1 559 ? 8.391 -9.203 47.688 1 25.34 559 THR B CA 1
ATOM 8769 C C . THR B 1 559 ? 8.25 -7.73 48.062 1 25.34 559 THR B C 1
ATOM 8771 O O . THR B 1 559 ? 7.395 -7.023 47.531 1 25.34 559 THR B O 1
ATOM 8774 N N . LEU B 1 560 ? 9.008 -7.352 49.125 1 25.28 560 LEU B N 1
ATOM 8775 C CA . LEU B 1 560 ? 9.406 -6.129 49.844 1 25.28 560 LEU B CA 1
ATOM 8776 C C . LEU B 1 560 ? 9.672 -5.008 48.844 1 25.28 560 LEU B C 1
ATOM 8778 O O . LEU B 1 560 ? 10.438 -5.184 47.875 1 25.28 560 LEU B O 1
ATOM 8782 N N . SER B 1 561 ? 8.68 -4.156 48.656 1 23.02 561 SER B N 1
ATOM 8783 C CA . SER B 1 561 ? 8.688 -2.848 48.031 1 23.02 561 SER B CA 1
ATOM 8784 C C . SER B 1 561 ? 10 -2.113 48.281 1 23.02 561 SER B C 1
ATOM 8786 O O . SER B 1 561 ? 10.391 -1.907 49.438 1 23.02 561 SER B O 1
ATOM 8788 N N . CYS B 1 562 ? 10.992 -2.445 47.406 1 24.19 562 CYS B N 1
ATOM 8789 C CA . CYS B 1 562 ? 12.227 -1.68 47.5 1 24.19 562 CYS B CA 1
ATOM 8790 C C . CYS B 1 562 ? 11.938 -0.193 47.688 1 24.19 562 CYS B C 1
ATOM 8792 O O . CYS B 1 562 ? 11.453 0.46 46.75 1 24.19 562 CYS B O 1
ATOM 8794 N N . LEU B 1 563 ? 11.547 0.327 48.875 1 25.86 563 LEU B N 1
ATOM 8795 C CA . LEU B 1 563 ? 11.672 1.681 49.406 1 25.86 563 LEU B CA 1
ATOM 8796 C C . LEU B 1 563 ? 13 2.307 48.969 1 25.86 563 LEU B C 1
ATOM 8798 O O . LEU B 1 563 ? 13.273 3.465 49.312 1 25.86 563 LEU B O 1
ATOM 8802 N N . VAL B 1 564 ? 13.945 1.448 48.562 1 24.34 564 VAL B N 1
ATOM 8803 C CA . VAL B 1 564 ? 15.242 2.062 48.844 1 24.34 564 VAL B CA 1
ATOM 8804 C C . VAL B 1 564 ? 15.438 3.262 47.906 1 24.34 564 VAL B C 1
ATOM 8806 O O . VAL B 1 564 ? 16.078 4.25 48.281 1 24.34 564 VAL B O 1
ATOM 8809 N N . TYR B 1 565 ? 15.055 3.176 46.688 1 23.92 565 TYR B N 1
ATOM 8810 C CA . TYR B 1 565 ? 15.992 4.004 45.938 1 23.92 565 TYR B CA 1
ATOM 8811 C C . TYR B 1 565 ? 15.625 5.477 46.031 1 23.92 565 TYR B C 1
ATOM 8813 O O . TYR B 1 565 ? 14.961 6.023 45.156 1 23.92 565 TYR B O 1
ATOM 8821 N N . ILE B 1 566 ? 14.938 5.922 47.062 1 25.22 566 ILE B N 1
ATOM 8822 C CA . ILE B 1 566 ? 14.648 7.352 47.094 1 25.22 566 ILE B CA 1
ATOM 8823 C C . ILE B 1 566 ? 15.953 8.141 47.062 1 25.22 566 ILE B C 1
ATOM 8825 O O . ILE B 1 566 ? 15.977 9.305 46.656 1 25.22 566 ILE B O 1
ATOM 8829 N N . GLY B 1 567 ? 17 7.629 47.656 1 23.89 567 GLY B N 1
ATOM 8830 C CA . GLY B 1 567 ? 17.953 8.594 48.188 1 23.89 567 GLY B CA 1
ATOM 8831 C C . GLY B 1 567 ? 18.75 9.305 47.125 1 23.89 567 GLY B C 1
ATOM 8832 O O . GLY B 1 567 ? 19.25 10.414 47.344 1 23.89 567 GLY B O 1
ATOM 8833 N N . LEU B 1 568 ? 19.156 8.625 46.062 1 24.38 568 LEU B N 1
ATOM 8834 C CA . LEU B 1 568 ? 20.438 9.156 45.594 1 24.38 568 LEU B CA 1
ATOM 8835 C C . LEU B 1 568 ? 20.219 10.359 44.688 1 24.38 568 LEU B C 1
ATOM 8837 O O . LEU B 1 568 ? 20.297 10.242 43.469 1 24.38 568 LEU B O 1
ATOM 8841 N N . ALA B 1 569 ? 19.109 11.016 44.594 1 24.06 569 ALA B N 1
ATOM 8842 C CA . ALA B 1 569 ? 19.016 12.188 43.719 1 24.06 569 ALA B CA 1
ATOM 8843 C C . ALA B 1 569 ? 20.047 13.25 44.125 1 24.06 569 ALA B C 1
ATOM 8845 O O . ALA B 1 569 ? 20.281 14.203 43.375 1 24.06 569 ALA B O 1
ATOM 8846 N N . ILE B 1 570 ? 20.547 13.297 45.375 1 24.02 570 ILE B N 1
ATOM 8847 C CA . ILE B 1 570 ? 20.984 14.633 45.781 1 24.02 570 ILE B CA 1
ATOM 8848 C C . ILE B 1 570 ? 22.25 15.008 45 1 24.02 570 ILE B C 1
ATOM 8850 O O . ILE B 1 570 ? 22.438 16.172 44.625 1 24.02 570 ILE B O 1
ATOM 8854 N N . PHE B 1 571 ? 23.172 14.148 44.844 1 23.06 571 PHE B N 1
ATOM 8855 C CA . PHE B 1 571 ? 24.5 14.734 44.969 1 23.06 571 PHE B CA 1
ATOM 8856 C C . PHE B 1 571 ? 24.906 15.445 43.688 1 23.06 571 PHE B C 1
ATOM 8858 O O . PHE B 1 571 ? 25.828 16.266 43.719 1 23.06 571 PHE B O 1
ATOM 8865 N N . LEU B 1 572 ? 24.625 14.914 42.562 1 22.94 572 LEU B N 1
ATOM 8866 C CA . LEU B 1 572 ? 25.656 15.328 41.625 1 22.94 572 LEU B CA 1
ATOM 8867 C C . LEU B 1 572 ? 25.406 16.75 41.125 1 22.94 572 LEU B C 1
ATOM 8869 O O . LEU B 1 572 ? 24.859 16.969 40.031 1 22.94 572 LEU B O 1
ATOM 8873 N N . LEU B 1 573 ? 24.844 17.703 42.031 1 22.02 573 LEU B N 1
ATOM 8874 C CA . LEU B 1 573 ? 24.781 19.109 41.688 1 22.02 573 LEU B CA 1
ATOM 8875 C C . LEU B 1 573 ? 26.156 19.625 41.25 1 22.02 573 LEU B C 1
ATOM 8877 O O . LEU B 1 573 ? 26.266 20.469 40.344 1 22.02 573 LEU B O 1
ATOM 8881 N N . VAL B 1 574 ? 27.234 19.562 42.062 1 20.72 574 VAL B N 1
ATOM 8882 C CA . VAL B 1 574 ? 28.219 20.625 42.219 1 20.72 574 VAL B CA 1
ATOM 8883 C C . VAL B 1 574 ? 29.266 20.516 41.125 1 20.72 574 VAL B C 1
ATOM 8885 O O . VAL B 1 574 ? 30.172 21.359 41.031 1 20.72 574 VAL B O 1
ATOM 8888 N N . LYS B 1 575 ? 29.438 19.391 40.406 1 23.2 575 LYS B N 1
ATOM 8889 C CA . LYS B 1 575 ? 30.828 19.5 39.969 1 23.2 575 LYS B CA 1
ATOM 8890 C C . LYS B 1 575 ? 31 20.594 38.938 1 23.2 575 LYS B C 1
ATOM 8892 O O . LYS B 1 575 ? 32.094 20.766 38.375 1 23.2 575 LYS B O 1
ATOM 8897 N N . HIS B 1 576 ? 29.938 21.047 38.312 1 20.31 576 HIS B N 1
ATOM 8898 C CA . HIS B 1 576 ? 30.531 21.922 37.312 1 20.31 576 HIS B CA 1
ATOM 8899 C C . HIS B 1 576 ? 30.984 23.234 37.938 1 20.31 576 HIS B C 1
ATOM 8901 O O . HIS B 1 576 ? 31.297 24.203 37.219 1 20.31 576 HIS B O 1
ATOM 8907 N N . TYR B 1 577 ? 31.703 23.219 39.094 1 20.19 577 TYR B N 1
ATOM 8908 C CA . TYR B 1 577 ? 32.625 24.359 38.938 1 20.19 577 TYR B CA 1
ATOM 8909 C C . TYR B 1 577 ? 33.656 24.094 37.875 1 20.19 577 TYR B C 1
ATOM 8911 O O . TYR B 1 577 ? 34.156 22.984 37.75 1 20.19 577 TYR B O 1
#

Foldseek 3Di:
DPPPDDDPPPPPPPPPPPPPPPVPFDWFAAPLGIETWHWDQDVNFTKTKFAFAAQFDQCAQPNFLHATDGDHRDPDYHYRHDHAAAADADPPVQPPPDDDPPPRHDSRFWGKMKMATPPAAAAFQEEEEFEADLQRDDGQRDPLQDQHVLRRQVGHMYMYTHFHGDCRQAQPQLDNLRLGRSRLSSVLSVLVVCLRGVSSVRHHQALYEYEYFHLSLQSQQLLLLFPVSPPSHQAYEREQDHVQFPQAEDENVLSNVQNQQLLVVQVLNDPDVNSSSVSVSPDDSCSSNVSFDDAQSHRRGHGYCSCHRNVDRSLVSLLVRQDQYQYEYEYEPQAQLSSQCPCVVLQHHPVDLSQDDLVSLLVLVCRVPVLFDPVLSVLLSVVQFDPVPPVPSCRSVNSSRCSRSCNRGGLNRLVSLASQQVSVYWYFYEYEFADFPPDDPNVVCGRYGPNCSSLLSQVLSPVVVPGDVLSNVLSSLNSQLVSCCSRPVGSDDVPDPQGDTAHDPFRWHWYGYSDPIDIDTCPPPVVSCCVVPPSVVSRVVVVVVVVPPPPPPPPPDPPDPCPPDPPDPPPPPPPVD/DPDPPPPPPPPPPPPPPPPPPPVPFDWFAAPLGIETWHWDQDVNFIKTKFAFAAQFDQCAQPNFLHATDGDHRDPDYHYRHDHAAAADADPPVQPPPDDDDPPRHDSRFWGKMKMATPPAAAAFQEEEEFEADLQRDDGQRDPLQDQHCLRRQPGHMYMYTHFHGDCRQAQPQLDNLRLGHSRLSSVLSVLVVCLRGVSRVRHHQALYEYEYFHLSLQSQQLLLLFPVSPPSHQAYEREQDHVQFPQAEDENVLSNVQNQQLLVQQVLNDPDVNSSSVSVSVDDSCSSNVSFDDAQSHRRGHGYCSCHRNVDRSLVSLLVRQDQYQYEYEYEPQAQLSSQCPCVVLQHHPVDLSQDDLVSLLVLVCRVPVLFDPQLSVLLSVVQFDPVPPVPSCRSVNSSRCSRSCNRGGLNRLVSLASQQVSVYWYFYEYEFADFPPDDPNPVCGRYGPNCSSLLSQVLSPVVVPGDVLSNVLSSLNSQLVSCCSRPVGSDDVPDPQGDTAHDPFRWHWYGYSDPIDIDTCPPPVVSCCVVPPSVVSRVVVVVVVVPPPPPPPPPDPPDPCPPPPPDPPPPPPPPD

Sequence (1154 aa):
MRVFLNEVVIFAAVFLVTMSVGSSEPLVDLPAGTVRGTVVDVAGTQVNAYLGIPYAKPPVGELRFKPPIPPDPWGGVYNATEVARDCYQIGYGFQQTINMPQDRSSEDCLYVNVWQSSSQPHDGAVMVWIHGGGFVGGAATYYGENGQFLAATQSVLVVSMNYRLGALGFLALGTDDAPGNMGLLDQKLALQWVQDNIERFGGNPDRVTIFGTSAGASSVHFHLLSPSSSGLYQRAILQSGAAFSHWALTPREVAMARGRALASALGCKQPEVRDMVACLRGSSAEDIVDNQPQGFLDFGFTPVVDGNFLTSDPSDLAARDRSNVDVMAGFTTNEGTYFLAGQPPLGFNPSTDSFISKTQFNKTTQALLPSLNEFGVDAVAFEYTDWRSLEKPAVYRDAAENMVGDYSFKCPVIEASLARARAGGKVYMYQFNHVLSVLPPSPWIGARHSTELYMVFGLTLDPNQNFPPEEDRLAMEMMRLWTNFAKTGNPNDPGNEIWPVYNQTDQSYIVLDTQPVRVAQWPRTRPCAFWREYLWQLQDQTDDLLQNLPAAGTGVPTTLSCLVYIGLAIFLLVKHYMRVFLNEVVIFAAVFLVTMSVGSSEPLVDLPAGTVRGTVVDVAGTQVNAYLGIPYAKPPVGELRFKPPIPPDPWGGVYNATEVARDCYQIGYGFQQTINMPQDRSSEDCLYVNVWQSSSQPHDGAVMVWIHGGGFVGGAATYYGENGQFLAATQSVLVVSMNYRLGALGFLALGTDDAPGNMGLLDQKLALQWVQDNIERFGGNPDRVTIFGTSAGASSVHFHLLSPSSSGLYQRAILQSGAAFSHWALTPREVAMARGRALASALGCKQPEVRDMVACLRGSSAEDIVDNQPQGFLDFGFTPVVDGNFLTSDPSDLAARDRSNVDVMAGFTTNEGTYFLAGQPPLGFNPSTDSFISKTQFNKTTQALLPSLNEFGVDAVAFEYTDWRSLEKPAVYRDAAENMVGDYSFKCPVIEASLARARAGGKVYMYQFNHVLSVLPPSPWIGARHSTELYMVFGLTLDPNQNFPPEEDRLAMEMMRLWTNFAKTGNPNDPGNEIWPVYNQTDQSYIVLDTQPVRVAQWPRTRPCAFWREYLWQLQDQTDDLLQNLPAAGTGVPTTLSCLVYIGLAIFLLVKHY

pLDDT: mean 87.7, std 20.21, range [20.02, 98.94]